Protein AF-0000000085068611 (afdb_homodimer)

pLDDT: mean 92.05, std 14.44, range [22.45, 98.94]

Structure (mmCIF, N/CA/C/O backbone):
data_AF-0000000085068611-model_v1
#
loop_
_entity.id
_entity.type
_entity.pdbx_description
1 polymer 'D-alanyl-D-alanine carboxypeptidase/D-alanyl-D-alanine-endopeptidase'
#
loop_
_atom_site.group_PDB
_atom_site.id
_atom_site.type_symbol
_atom_site.label_atom_id
_atom_site.label_alt_id
_atom_site.label_comp_id
_atom_site.label_asym_id
_atom_site.label_entity_id
_atom_site.label_seq_id
_atom_site.pdbx_PDB_ins_code
_atom_site.Cartn_x
_atom_site.Cartn_y
_atom_site.Cartn_z
_atom_site.occupancy
_atom_site.B_iso_or_equiv
_atom_site.auth_seq_id
_atom_site.auth_comp_id
_atom_site.auth_asym_id
_atom_site.auth_atom_id
_atom_site.pdbx_PDB_model_num
ATOM 1 N N . MET A 1 1 ? -68.125 20.609 41.25 1 24.78 1 MET A N 1
ATOM 2 C CA . MET A 1 1 ? -68.25 19.578 40.219 1 24.78 1 MET A CA 1
ATOM 3 C C . MET A 1 1 ? -67.375 19.875 39 1 24.78 1 MET A C 1
ATOM 5 O O . MET A 1 1 ? -67.25 19.031 38.125 1 24.78 1 MET A O 1
ATOM 9 N N . LEU A 1 2 ? -66.875 21.062 38.75 1 26.12 2 LEU A N 1
ATOM 10 C CA . LEU A 1 2 ? -66.5 21.594 37.438 1 26.12 2 LEU A CA 1
ATOM 11 C C . LEU A 1 2 ? -65.125 21.188 37.062 1 26.12 2 LEU A C 1
ATOM 13 O O . LEU A 1 2 ? -64.688 21.453 35.938 1 26.12 2 LEU A O 1
ATOM 17 N N . LYS A 1 3 ? -64.125 20.656 37.781 1 26.2 3 LYS A N 1
ATOM 18 C CA . LYS A 1 3 ? -62.719 20.969 37.531 1 26.2 3 LYS A CA 1
ATOM 19 C C . LYS A 1 3 ? -62.125 19.984 36.531 1 26.2 3 LYS A C 1
ATOM 21 O O . LYS A 1 3 ? -60.906 19.938 36.344 1 26.2 3 LYS A O 1
ATOM 26 N N . ARG A 1 4 ? -62.844 19.109 35.719 1 31.78 4 ARG A N 1
ATOM 27 C CA . ARG A 1 4 ? -62.156 17.922 35.25 1 31.78 4 ARG A CA 1
ATOM 28 C C . ARG A 1 4 ? -61.312 18.234 34.031 1 31.78 4 ARG A C 1
ATOM 30 O O . ARG A 1 4 ? -60.5 17.422 33.594 1 31.78 4 ARG A O 1
ATOM 37 N N . PHE A 1 5 ? -61.5 19.375 33.219 1 29.8 5 PHE A N 1
ATOM 38 C CA . PHE A 1 5 ? -61.375 19.094 31.797 1 29.8 5 PHE A CA 1
ATOM 39 C C . PHE A 1 5 ? -59.906 19.109 31.359 1 29.8 5 PHE A C 1
ATOM 41 O O . PHE A 1 5 ? -59.594 18.781 30.234 1 29.8 5 PHE A O 1
ATOM 48 N N . VAL A 1 6 ? -58.781 19.531 31.938 1 31.91 6 VAL A N 1
ATOM 49 C CA . VAL A 1 6 ? -57.812 20.141 31.031 1 31.91 6 VAL A CA 1
ATOM 50 C C . VAL A 1 6 ? -56.875 19.078 30.453 1 31.91 6 VAL A C 1
ATOM 52 O O . VAL A 1 6 ? -55.844 19.391 29.875 1 31.91 6 VAL A O 1
ATOM 55 N N . ALA A 1 7 ? -57.094 17.688 30.484 1 37.94 7 ALA A N 1
ATOM 56 C CA . ALA A 1 7 ? -55.906 16.859 30.312 1 37.94 7 ALA A CA 1
ATOM 57 C C . ALA A 1 7 ? -55.5 16.781 28.844 1 37.94 7 ALA A C 1
ATOM 59 O O . ALA A 1 7 ? -54.5 16.156 28.516 1 37.94 7 ALA A O 1
ATOM 60 N N . ALA A 1 8 ? -56.281 17.172 27.828 1 35.34 8 ALA A N 1
ATOM 61 C CA . ALA A 1 8 ? -56.094 16.328 26.656 1 35.34 8 ALA A CA 1
ATOM 62 C C . ALA A 1 8 ? -54.875 16.766 25.859 1 35.34 8 ALA A C 1
ATOM 64 O O . ALA A 1 8 ? -54.438 16.078 24.922 1 35.34 8 ALA A O 1
ATOM 65 N N . THR A 1 9 ? -54.312 18.016 25.797 1 36.31 9 THR A N 1
ATOM 66 C CA . THR A 1 9 ? -53.812 18.391 24.484 1 36.31 9 THR A CA 1
ATOM 67 C C . THR A 1 9 ? -52.375 17.891 24.281 1 36.31 9 THR A C 1
ATOM 69 O O . THR A 1 9 ? -51.75 18.234 23.281 1 36.31 9 THR A O 1
ATOM 72 N N . THR A 1 10 ? -51.719 17.125 25.125 1 39.97 10 THR A N 1
ATOM 73 C CA . THR A 1 10 ? -50.281 17.156 24.922 1 39.97 10 THR A CA 1
ATOM 74 C C . THR A 1 10 ? -49.875 16.172 23.844 1 39.97 10 THR A C 1
ATOM 76 O O . THR A 1 10 ? -48.688 15.898 23.672 1 39.97 10 THR A O 1
ATOM 79 N N . LEU A 1 11 ? -50.781 15.539 23.016 1 39.41 11 LEU A N 1
ATOM 80 C CA . LEU A 1 11 ? -50.281 14.383 22.281 1 39.41 11 LEU A CA 1
ATOM 81 C C . LEU A 1 11 ? -49.562 14.82 21.016 1 39.41 11 LEU A C 1
ATOM 83 O O . LEU A 1 11 ? -49.031 13.992 20.266 1 39.41 11 LEU A O 1
ATOM 87 N N . CYS A 1 12 ? -49.562 16.078 20.516 1 38.41 12 CYS A N 1
ATOM 88 C CA . CYS A 1 12 ? -49.281 16.281 19.094 1 38.41 12 CYS A CA 1
ATOM 89 C C . CYS A 1 12 ? -47.781 16.344 18.844 1 38.41 12 CYS A C 1
ATOM 91 O O . CYS A 1 12 ? -47.344 16.5 17.703 1 38.41 12 CYS A O 1
ATOM 93 N N . LEU A 1 13 ? -46.906 16.359 19.781 1 37 13 LEU A N 1
ATOM 94 C CA . LEU A 1 13 ? -45.562 16.828 19.406 1 37 13 LEU A CA 1
ATOM 95 C C . LEU A 1 13 ? -44.688 15.664 18.906 1 37 13 LEU A C 1
ATOM 97 O O . LEU A 1 13 ? -43.562 15.867 18.484 1 37 13 LEU A O 1
ATOM 101 N N . ILE A 1 14 ? -45.156 14.461 18.875 1 36.97 14 ILE A N 1
ATOM 102 C CA . ILE A 1 14 ? -44.188 13.391 18.641 1 36.97 14 ILE A CA 1
ATOM 103 C C . ILE A 1 14 ? -44.156 13.062 17.141 1 36.97 14 ILE A C 1
ATOM 105 O O . ILE A 1 14 ? -43.25 12.359 16.688 1 36.97 14 ILE A O 1
ATOM 109 N N . ALA A 1 15 ? -45 13.555 16.234 1 42.22 15 ALA A N 1
ATOM 110 C CA . ALA A 1 15 ? -45.125 12.977 14.898 1 42.22 15 ALA A CA 1
ATOM 111 C C . ALA A 1 15 ? -44.125 13.609 13.922 1 42.22 15 ALA A C 1
ATOM 113 O O . ALA A 1 15 ? -43.875 13.078 12.836 1 42.22 15 ALA A O 1
ATOM 114 N N . THR A 1 16 ? -43.562 14.688 14.227 1 40.62 16 THR A N 1
ATOM 115 C CA . THR A 1 16 ? -42.812 15.375 13.188 1 40.62 16 THR A CA 1
ATOM 116 C C . THR A 1 16 ? -41.406 14.789 13.055 1 40.62 16 THR A C 1
ATOM 118 O O . THR A 1 16 ? -40.781 14.891 12 1 40.62 16 THR A O 1
ATOM 121 N N . SER A 1 17 ? -40.812 14.352 14.125 1 42.22 17 SER A N 1
ATOM 122 C CA . SER A 1 17 ? -39.438 13.883 14.023 1 42.22 17 SER A CA 1
ATOM 123 C C . SER A 1 17 ? -39.344 12.641 13.141 1 42.22 17 SER A C 1
ATOM 125 O O . SER A 1 17 ? -38.312 12.398 12.516 1 42.22 17 SER A O 1
ATOM 127 N N . ALA A 1 18 ? -40.406 11.883 13.07 1 46.22 18 ALA A N 1
ATOM 128 C CA . ALA A 1 18 ? -40.438 10.617 12.336 1 46.22 18 ALA A CA 1
ATOM 129 C C . ALA A 1 18 ? -40.531 10.867 10.828 1 46.22 18 ALA A C 1
ATOM 131 O O . ALA A 1 18 ? -40.062 10.062 10.031 1 46.22 18 ALA A O 1
ATOM 132 N N . VAL A 1 19 ? -40.844 12.078 10.445 1 48.06 19 VAL A N 1
ATOM 133 C CA . VAL A 1 19 ? -41.156 12.359 9.047 1 48.06 19 VAL A CA 1
ATOM 134 C C . VAL A 1 19 ? -39.906 12.766 8.305 1 48.06 19 VAL A C 1
ATOM 136 O O . VAL A 1 19 ? -39.688 12.383 7.152 1 48.06 19 VAL A O 1
ATOM 139 N N . ALA A 1 20 ? -38.969 13.648 8.844 1 51.66 20 ALA A N 1
ATOM 140 C CA . ALA A 1 20 ? -37.75 14.062 8.172 1 51.66 20 ALA A CA 1
ATOM 141 C C . ALA A 1 20 ? -36.812 12.875 7.941 1 51.66 20 ALA A C 1
ATOM 143 O O . ALA A 1 20 ? -36.219 12.734 6.867 1 51.66 20 ALA A O 1
ATOM 144 N N . ASP A 1 21 ? -36.688 11.922 8.844 1 63.19 21 ASP A N 1
ATOM 145 C CA . ASP A 1 21 ? -35.906 10.695 8.766 1 63.19 21 ASP A CA 1
ATOM 146 C C . ASP A 1 21 ? -36.406 9.789 7.648 1 63.19 21 ASP A C 1
ATOM 148 O O . ASP A 1 21 ? -35.625 9.203 6.906 1 63.19 21 ASP A O 1
ATOM 152 N N . ASP A 1 22 ? -37.594 10.133 7.328 1 77.12 22 ASP A N 1
ATOM 153 C CA . ASP A 1 22 ? -38.188 9.234 6.34 1 77.12 22 ASP A CA 1
ATOM 154 C C . ASP A 1 22 ? -37.844 9.68 4.922 1 77.12 22 ASP A C 1
ATOM 156 O O . ASP A 1 22 ? -37.594 8.852 4.047 1 77.12 22 ASP A O 1
ATOM 160 N N . TYR A 1 23 ? -37.719 11.031 4.793 1 80.81 23 TYR A N 1
ATOM 161 C CA . TYR A 1 23 ? -37.406 11.531 3.459 1 80.81 23 TYR A CA 1
ATOM 162 C C . TYR A 1 23 ? -36 11.148 3.039 1 80.81 23 TYR A C 1
ATOM 164 O O . TYR A 1 23 ? -35.781 10.602 1.952 1 80.81 23 TYR A O 1
ATOM 172 N N . LEU A 1 24 ? -35.031 11.398 3.855 1 87 24 LEU A N 1
ATOM 173 C CA . LEU A 1 24 ? -33.625 11.109 3.52 1 87 24 LEU A CA 1
ATOM 174 C C . LEU A 1 24 ? -33.406 9.609 3.346 1 87 24 LEU A C 1
ATOM 176 O O . LEU A 1 24 ? -32.656 9.18 2.461 1 87 24 LEU A O 1
ATOM 180 N N . ALA A 1 25 ? -34.062 8.93 4.164 1 90.44 25 ALA A N 1
ATOM 181 C CA . ALA A 1 25 ? -33.938 7.48 4.055 1 90.44 25 ALA A CA 1
ATOM 182 C C . ALA A 1 25 ? -34.469 6.988 2.703 1 90.44 25 ALA A C 1
ATOM 184 O O . ALA A 1 25 ? -33.812 6.141 2.064 1 90.44 25 ALA A O 1
ATOM 185 N N . ASN A 1 26 ? -35.562 7.555 2.318 1 90.88 26 ASN A N 1
ATOM 186 C CA . ASN A 1 26 ? -36.156 7.18 1.029 1 90.88 26 ASN A CA 1
ATOM 187 C C . ASN A 1 26 ? -35.281 7.656 -0.129 1 90.88 26 ASN A C 1
ATOM 189 O O . ASN A 1 26 ? -35.094 6.945 -1.121 1 90.88 26 ASN A O 1
ATOM 193 N N . MET A 1 27 ? -34.812 8.766 0.012 1 90.94 27 MET A N 1
ATOM 194 C CA . MET A 1 27 ? -33.938 9.312 -1.01 1 90.94 27 MET A CA 1
ATOM 195 C C . MET A 1 27 ? -32.688 8.461 -1.148 1 90.94 27 MET A C 1
ATOM 197 O O . MET A 1 27 ? -32.25 8.141 -2.264 1 90.94 27 MET A O 1
ATOM 201 N N . VAL A 1 28 ? -32.062 8.094 -0.063 1 94.25 28 VAL A N 1
ATOM 202 C CA . VAL A 1 28 ? -30.844 7.285 -0.076 1 94.25 28 VAL A CA 1
ATOM 203 C C . VAL A 1 28 ? -31.141 5.934 -0.728 1 94.25 28 VAL A C 1
ATOM 205 O O . VAL A 1 28 ? -30.344 5.453 -1.547 1 94.25 28 VAL A O 1
ATOM 208 N N . LYS A 1 29 ? -32.188 5.375 -0.418 1 91.81 29 LYS A N 1
ATOM 209 C CA . LYS A 1 29 ? -32.594 4.102 -1.025 1 91.81 29 LYS A CA 1
ATOM 210 C C . LYS A 1 29 ? -32.656 4.215 -2.545 1 91.81 29 LYS A C 1
ATOM 212 O O . LYS A 1 29 ? -32.281 3.277 -3.262 1 91.81 29 LYS A O 1
ATOM 217 N N . ALA A 1 30 ? -33.062 5.359 -3.01 1 92.44 30 ALA A N 1
ATOM 218 C CA . ALA A 1 30 ? -33.25 5.574 -4.441 1 92.44 30 ALA A CA 1
ATOM 219 C C . ALA A 1 30 ? -31.938 5.809 -5.152 1 92.44 30 ALA A C 1
ATOM 221 O O . ALA A 1 30 ? -31.781 5.441 -6.32 1 92.44 30 ALA A O 1
ATOM 222 N N . ILE A 1 31 ? -31 6.348 -4.461 1 94.06 31 ILE A N 1
ATOM 223 C CA . ILE A 1 31 ? -29.844 6.832 -5.203 1 94.06 31 ILE A CA 1
ATOM 224 C C . ILE A 1 31 ? -28.594 6.035 -4.801 1 94.06 31 ILE A C 1
ATOM 226 O O . ILE A 1 31 ? -27.547 6.129 -5.449 1 94.06 31 ILE A O 1
ATOM 230 N N . GLU A 1 32 ? -28.641 5.305 -3.717 1 94.06 32 GLU A N 1
ATOM 231 C CA . GLU A 1 32 ? -27.469 4.586 -3.232 1 94.06 32 GLU A CA 1
ATOM 232 C C . GLU A 1 32 ? -26.891 3.666 -4.312 1 94.06 32 GLU A C 1
ATOM 234 O O . GLU A 1 32 ? -27.641 2.947 -4.98 1 94.06 32 GLU A O 1
ATOM 239 N N . PRO A 1 33 ? -25.578 3.697 -4.473 1 95 33 PRO A N 1
ATOM 240 C CA . PRO A 1 33 ? -24.984 2.814 -5.48 1 95 33 PRO A CA 1
ATOM 241 C C . PRO A 1 33 ? -25.188 1.335 -5.164 1 95 33 PRO A C 1
ATOM 243 O O . PRO A 1 33 ? -25.188 0.945 -3.992 1 95 33 PRO A O 1
ATOM 246 N N . LYS A 1 34 ? -25.234 0.551 -6.223 1 93.69 34 LYS A N 1
ATOM 247 C CA . LYS A 1 34 ? -25.469 -0.883 -6.09 1 93.69 34 LYS A CA 1
ATOM 248 C C . LYS A 1 34 ? -24.219 -1.607 -5.602 1 93.69 34 LYS A C 1
ATOM 250 O O . LYS A 1 34 ? -24.312 -2.609 -4.891 1 93.69 34 LYS A O 1
ATOM 255 N N . THR A 1 35 ? -23.062 -1.064 -5.941 1 97.06 35 THR A N 1
ATOM 256 C CA . THR A 1 35 ? -21.859 -1.874 -5.77 1 97.06 35 THR A CA 1
ATOM 257 C C . THR A 1 35 ? -20.969 -1.293 -4.68 1 97.06 35 THR A C 1
ATOM 259 O O . THR A 1 35 ? -20.078 -1.979 -4.164 1 97.06 35 THR A O 1
ATOM 262 N N . SER A 1 36 ? -21.094 -0.078 -4.297 1 96.94 36 SER A N 1
ATOM 263 C CA . SER A 1 36 ? -20.234 0.516 -3.285 1 96.94 36 SER A CA 1
ATOM 264 C C . SER A 1 36 ? -20.859 0.439 -1.901 1 96.94 36 SER A C 1
ATOM 266 O O . SER A 1 36 ? -22.078 0.26 -1.778 1 96.94 36 SER A O 1
ATOM 268 N N . GLN A 1 37 ? -20.031 0.554 -0.878 1 97.38 37 GLN A N 1
ATOM 269 C CA . GLN A 1 37 ? -20.469 0.719 0.504 1 97.38 37 GLN A CA 1
ATOM 270 C C . GLN A 1 37 ? -20.562 2.195 0.881 1 97.38 37 GLN A C 1
ATOM 272 O O . GLN A 1 37 ? -19.656 2.977 0.56 1 97.38 37 GLN A O 1
ATOM 277 N N . THR A 1 38 ? -21.656 2.557 1.584 1 97.94 38 THR A N 1
ATOM 278 C CA . THR A 1 38 ? -21.812 3.971 1.904 1 97.94 38 THR A CA 1
ATOM 279 C C . THR A 1 38 ? -22.172 4.156 3.377 1 97.94 38 THR A C 1
ATOM 281 O O . THR A 1 38 ? -22.75 3.26 3.998 1 97.94 38 THR A O 1
ATOM 284 N N . ALA A 1 39 ? -21.781 5.23 3.979 1 98.44 39 ALA A N 1
ATOM 285 C CA . ALA A 1 39 ? -22.188 5.727 5.289 1 98.44 39 ALA A CA 1
ATOM 286 C C . ALA A 1 39 ? -22.469 7.227 5.25 1 98.44 39 ALA A C 1
ATOM 288 O O . ALA A 1 39 ? -21.781 7.969 4.543 1 98.44 39 ALA A O 1
ATOM 289 N N . ILE A 1 40 ? -23.531 7.645 5.98 1 98.31 40 ILE A N 1
ATOM 290 C CA . ILE A 1 40 ? -23.938 9.047 5.953 1 98.31 40 ILE A CA 1
ATOM 291 C C . ILE A 1 40 ? -24.297 9.5 7.363 1 98.31 40 ILE A C 1
ATOM 293 O O . ILE A 1 40 ? -24.984 8.781 8.102 1 98.31 40 ILE A O 1
ATOM 297 N N . VAL A 1 41 ? -23.844 10.625 7.746 1 97.75 41 VAL A N 1
ATOM 298 C CA . VAL A 1 41 ? -24.359 11.344 8.906 1 97.75 41 VAL A CA 1
ATOM 299 C C . VAL A 1 41 ? -24.641 12.797 8.523 1 97.75 41 VAL A C 1
ATOM 301 O O . VAL A 1 41 ? -23.828 13.445 7.859 1 97.75 41 VAL A O 1
ATOM 304 N N . VAL A 1 42 ? -25.766 13.312 8.812 1 96 42 VAL A N 1
ATOM 305 C CA . VAL A 1 42 ? -26.141 14.719 8.695 1 96 42 VAL A CA 1
ATOM 306 C C . VAL A 1 42 ? -26.594 15.242 10.055 1 96 42 VAL A C 1
ATOM 308 O O . VAL A 1 42 ? -27.453 14.648 10.703 1 96 42 VAL A O 1
ATOM 311 N N . SER A 1 43 ? -25.969 16.281 10.445 1 94 43 SER A N 1
ATOM 312 C CA . SER A 1 43 ? -26.281 16.875 11.742 1 94 43 SER A CA 1
ATOM 313 C C . SER A 1 43 ? -26.641 18.359 11.602 1 94 43 SER A C 1
ATOM 315 O O . SER A 1 43 ? -25.812 19.156 11.148 1 94 43 SER A O 1
ATOM 317 N N . PRO A 1 44 ? -27.812 18.75 12.062 1 91.75 44 PRO A N 1
ATOM 318 C CA . PRO A 1 44 ? -28.141 20.172 12.062 1 91.75 44 PRO A CA 1
ATOM 319 C C . PRO A 1 44 ? -27.281 20.969 13.031 1 91.75 44 PRO A C 1
ATOM 321 O O . PRO A 1 44 ? -26.906 20.469 14.094 1 91.75 44 PRO A O 1
ATOM 324 N N . LEU A 1 45 ? -26.922 22.156 12.688 1 89.38 45 LEU A N 1
ATOM 325 C CA . LEU A 1 45 ? -26.078 23 13.523 1 89.38 45 LEU A CA 1
ATOM 326 C C . LEU A 1 45 ? -26.906 24.016 14.289 1 89.38 45 LEU A C 1
ATOM 328 O O . LEU A 1 45 ? -26.469 24.531 15.328 1 89.38 45 LEU A O 1
ATOM 332 N N . ASN A 1 46 ? -27.969 24.625 13.664 1 73.12 46 ASN A N 1
ATOM 333 C CA . ASN A 1 46 ? -28.719 25.703 14.297 1 73.12 46 ASN A CA 1
ATOM 334 C C . ASN A 1 46 ? -29.844 25.172 15.18 1 73.12 46 ASN A C 1
ATOM 336 O O . ASN A 1 46 ? -30.453 24.156 14.867 1 73.12 46 ASN A O 1
ATOM 340 N N . LEU A 1 47 ? -29.703 25.5 16.531 1 57.81 47 LEU A N 1
ATOM 341 C CA . LEU A 1 47 ? -30.797 25.312 17.469 1 57.81 47 LEU A CA 1
ATOM 342 C C . LEU A 1 47 ? -32.031 26.109 17.078 1 57.81 47 LEU A C 1
ATOM 344 O O . LEU A 1 47 ? -31.906 27.203 16.516 1 57.81 47 LEU A O 1
ATOM 348 N N . ASN A 1 48 ? -33.188 25.5 16.844 1 52.22 48 ASN A N 1
ATOM 349 C CA . ASN A 1 48 ? -34.375 26.297 16.625 1 52.22 48 ASN A CA 1
ATOM 350 C C . ASN A 1 48 ? -34.5 27.391 17.688 1 52.22 48 ASN A C 1
ATOM 352 O O . ASN A 1 48 ? -33.688 27.484 18.609 1 52.22 48 ASN A O 1
ATOM 356 N N . ASP A 1 49 ? -35.406 28.359 17.422 1 49.06 49 ASP A N 1
ATOM 357 C CA . ASP A 1 49 ? -35.688 29.5 18.266 1 49.06 49 ASP A CA 1
ATOM 358 C C . ASP A 1 49 ? -35.812 29.094 19.734 1 49.06 49 ASP A C 1
ATOM 360 O O . ASP A 1 49 ? -35.656 29.922 20.625 1 49.06 49 ASP A O 1
ATOM 364 N N . GLU A 1 50 ? -36.188 27.844 19.953 1 48.81 50 GLU A N 1
ATOM 365 C CA . GLU A 1 50 ? -36.469 27.406 21.312 1 48.81 50 GLU A CA 1
ATOM 366 C C . GLU A 1 50 ? -35.25 26.688 21.906 1 48.81 50 GLU A C 1
ATOM 368 O O . GLU A 1 50 ? -35.344 26.094 22.984 1 48.81 50 GLU A O 1
ATOM 373 N N . GLY A 1 51 ? -34.156 26.75 21.25 1 48.59 51 GLY A N 1
ATOM 374 C CA . GLY A 1 51 ? -32.906 26.234 21.781 1 48.59 51 GLY A CA 1
ATOM 375 C C . GLY A 1 51 ? -32.719 24.75 21.5 1 48.59 51 GLY A C 1
ATOM 376 O O . GLY A 1 51 ? -31.875 24.094 22.125 1 48.59 51 GLY A O 1
ATOM 377 N N . HIS A 1 52 ? -33.719 24.109 20.766 1 47.84 52 HIS A N 1
ATOM 378 C CA . HIS A 1 52 ? -33.688 22.672 20.531 1 47.84 52 HIS A CA 1
ATOM 379 C C . HIS A 1 52 ? -33.156 22.359 19.141 1 47.84 52 HIS A C 1
ATOM 381 O O . HIS A 1 52 ? -33.281 23.172 18.219 1 47.84 52 HIS A O 1
ATOM 387 N N . VAL A 1 53 ? -32.344 21.406 19.094 1 51.56 53 VAL A N 1
ATOM 388 C CA . VAL A 1 53 ? -31.922 20.891 17.797 1 51.56 53 VAL A CA 1
ATOM 389 C C . VAL A 1 53 ? -33.125 20.531 16.953 1 51.56 53 VAL A C 1
ATOM 391 O O . VAL A 1 53 ? -33.969 19.734 17.375 1 51.56 53 VAL A O 1
ATOM 394 N N . SER A 1 54 ? -33.625 21.297 15.898 1 52.09 54 SER A N 1
ATOM 395 C CA . SER A 1 54 ? -34.844 21.234 15.125 1 52.09 54 SER A CA 1
ATOM 396 C C . SER A 1 54 ? -35.062 19.844 14.508 1 52.09 54 SER A C 1
ATOM 398 O O . SER A 1 54 ? -36.188 19.375 14.398 1 52.09 54 SER A O 1
ATOM 400 N N . SER A 1 55 ? -34.062 19.281 13.836 1 58.09 55 SER A N 1
ATOM 401 C CA . SER A 1 55 ? -34.281 17.984 13.195 1 58.09 55 SER A CA 1
ATOM 402 C C . SER A 1 55 ? -33.219 16.984 13.609 1 58.09 55 SER A C 1
ATOM 404 O O . SER A 1 55 ? -32.062 17.344 13.836 1 58.09 55 SER A O 1
ATOM 406 N N . PRO A 1 56 ? -33.75 15.789 13.984 1 63.66 56 PRO A N 1
ATOM 407 C CA . PRO A 1 56 ? -32.781 14.75 14.383 1 63.66 56 PRO A CA 1
ATOM 408 C C . PRO A 1 56 ? -31.734 14.477 13.32 1 63.66 56 PRO A C 1
ATOM 410 O O . PRO A 1 56 ? -31.984 14.672 12.125 1 63.66 56 PRO A O 1
ATOM 413 N N . ALA A 1 57 ? -30.578 14.289 13.695 1 84.25 57 ALA A N 1
ATOM 414 C CA . ALA A 1 57 ? -29.5 13.859 12.828 1 84.25 57 ALA A CA 1
ATOM 415 C C . ALA A 1 57 ? -29.875 12.609 12.047 1 84.25 57 ALA A C 1
ATOM 417 O O . ALA A 1 57 ? -30.594 11.742 12.562 1 84.25 57 ALA A O 1
ATOM 418 N N . TYR A 1 58 ? -29.688 12.75 10.719 1 92.5 58 TYR A N 1
ATOM 419 C CA . TYR A 1 58 ? -29.797 11.539 9.906 1 92.5 58 TYR A CA 1
ATOM 420 C C . TYR A 1 58 ? -28.531 10.703 9.984 1 92.5 58 TYR A C 1
ATOM 422 O O . TYR A 1 58 ? -27.422 11.227 9.891 1 92.5 58 TYR A O 1
ATOM 430 N N . ARG A 1 59 ? -28.719 9.344 10.266 1 95.94 59 ARG A N 1
ATOM 431 C CA . ARG A 1 59 ? -27.594 8.43 10.367 1 95.94 59 ARG A CA 1
ATOM 432 C C . ARG A 1 59 ? -27.844 7.148 9.586 1 95.94 59 ARG A C 1
ATOM 434 O O . ARG A 1 59 ? -28.891 6.504 9.766 1 95.94 59 ARG A O 1
ATOM 441 N N . LYS A 1 60 ? -27 6.832 8.719 1 96.44 60 LYS A N 1
ATOM 442 C CA . LYS A 1 60 ? -26.938 5.551 8.023 1 96.44 60 LYS A CA 1
ATOM 443 C C . LYS A 1 60 ? -25.562 4.918 8.141 1 96.44 60 LYS A C 1
ATOM 445 O O . LYS A 1 60 ? -24.578 5.484 7.668 1 96.44 60 LYS A O 1
ATOM 450 N N . ASP A 1 61 ? -25.484 3.703 8.727 1 97.06 61 ASP A N 1
ATOM 451 C CA . ASP A 1 61 ? -24.234 2.957 8.875 1 97.06 61 ASP A CA 1
ATOM 452 C C . ASP A 1 61 ? -23.156 3.822 9.508 1 97.06 61 ASP A C 1
ATOM 454 O O . ASP A 1 61 ? -21.984 3.73 9.133 1 97.06 61 ASP A O 1
ATOM 458 N N . ALA A 1 62 ? -23.562 4.645 10.461 1 97.81 62 ALA A N 1
ATOM 459 C CA . ALA A 1 62 ? -22.734 5.742 10.969 1 97.81 62 ALA A CA 1
ATOM 460 C C . ALA A 1 62 ? -21.562 5.215 11.789 1 97.81 62 ALA A C 1
ATOM 462 O O . ALA A 1 62 ? -20.547 5.906 11.953 1 97.81 62 ALA A O 1
ATOM 463 N N . GLN A 1 63 ? -21.656 4.004 12.305 1 97.94 63 GLN A N 1
ATOM 464 C CA . GLN A 1 63 ? -20.609 3.467 13.164 1 97.94 63 GLN A CA 1
ATOM 465 C C . GLN A 1 63 ? -19.656 2.578 12.375 1 97.94 63 GLN A C 1
ATOM 467 O O . GLN A 1 63 ? -18.594 2.182 12.891 1 97.94 63 GLN A O 1
ATOM 472 N N . ARG A 1 64 ? -20.031 2.242 11.125 1 98.31 64 ARG A N 1
ATOM 473 C CA . ARG A 1 64 ? -19.188 1.376 10.312 1 98.31 64 ARG A CA 1
ATOM 474 C C . ARG A 1 64 ? -17.875 2.076 9.938 1 98.31 64 ARG A C 1
ATOM 476 O O . ARG A 1 64 ? -17.875 3.273 9.641 1 98.31 64 ARG A O 1
ATOM 483 N N . LEU A 1 65 ? -16.844 1.325 10 1 98.75 65 LEU A N 1
ATOM 484 C CA . LEU A 1 65 ? -15.516 1.883 9.75 1 98.75 65 LEU A CA 1
ATOM 485 C C . LEU A 1 65 ? -15.172 1.819 8.266 1 98.75 65 LEU A C 1
ATOM 487 O O . LEU A 1 65 ? -15.344 0.779 7.625 1 98.75 65 LEU A O 1
ATOM 491 N N . PHE A 1 66 ? -14.719 2.951 7.738 1 98.69 66 PHE A N 1
ATOM 492 C CA . PHE A 1 66 ? -14.32 3.129 6.348 1 98.69 66 PHE A CA 1
ATOM 493 C C . PHE A 1 66 ? -12.883 3.629 6.262 1 98.69 66 PHE A C 1
ATOM 495 O O . PHE A 1 66 ? -12.352 4.184 7.227 1 98.69 66 PHE A O 1
ATOM 502 N N . VAL A 1 67 ? -12.234 3.342 5.145 1 98.69 67 VAL A N 1
ATOM 503 C CA . VAL A 1 67 ? -11 4.051 4.812 1 98.69 67 VAL A CA 1
ATOM 504 C C . VAL A 1 67 ? -11.312 5.516 4.516 1 98.69 67 VAL A C 1
ATOM 506 O O . VAL A 1 67 ? -12.016 5.82 3.549 1 98.69 67 VAL A O 1
ATOM 509 N N . PRO A 1 68 ? -10.812 6.367 5.234 1 98.81 68 PRO A N 1
ATOM 510 C CA . PRO A 1 68 ? -11.266 7.758 5.137 1 98.81 68 PRO A CA 1
ATOM 511 C C . PRO A 1 68 ? -10.57 8.523 4.012 1 98.81 68 PRO A C 1
ATOM 513 O O . PRO A 1 68 ? -11.109 9.516 3.508 1 98.81 68 PRO A O 1
ATOM 516 N N . ALA A 1 69 ? -9.391 8.031 3.613 1 98.75 69 ALA A N 1
ATOM 517 C CA . ALA A 1 69 ? -8.531 8.82 2.742 1 98.75 69 ALA A CA 1
ATOM 518 C C . ALA A 1 69 ? -8.258 10.203 3.344 1 98.75 69 ALA A C 1
ATOM 520 O O . ALA A 1 69 ? -8.016 10.32 4.547 1 98.75 69 ALA A O 1
ATOM 521 N N . SER A 1 70 ? -8.289 11.289 2.57 1 98.88 70 SER A N 1
ATOM 522 C CA . SER A 1 70 ? -7.805 12.602 2.977 1 98.88 70 SER A CA 1
ATOM 523 C C . SER A 1 70 ? -8.781 13.281 3.932 1 98.88 70 SER A C 1
ATOM 525 O O . SER A 1 70 ? -8.484 14.344 4.48 1 98.88 70 SER A O 1
ATOM 527 N N . THR A 1 71 ? -9.93 12.742 4.184 1 98.94 71 THR A N 1
ATOM 528 C CA . THR A 1 71 ? -10.734 13.32 5.254 1 98.94 71 THR A CA 1
ATOM 529 C C . THR A 1 71 ? -10.023 13.188 6.598 1 98.94 71 THR A C 1
ATOM 531 O O . THR A 1 71 ? -10.367 13.875 7.559 1 98.94 71 THR A O 1
ATOM 534 N N . MET A 1 72 ? -9.055 12.352 6.637 1 98.88 72 MET A N 1
ATOM 535 C CA . MET A 1 72 ? -8.172 12.203 7.793 1 98.88 72 MET A CA 1
ATOM 536 C C . MET A 1 72 ? -7.57 13.547 8.188 1 98.88 72 MET A C 1
ATOM 538 O O . MET A 1 72 ? -7.344 13.812 9.367 1 98.88 72 MET A O 1
ATOM 542 N N . LYS A 1 73 ? -7.387 14.406 7.258 1 98.94 73 LYS A N 1
ATOM 543 C CA . LYS A 1 73 ? -6.695 15.672 7.492 1 98.94 73 LYS A CA 1
ATOM 544 C C . LYS A 1 73 ? -7.512 16.594 8.398 1 98.94 73 LYS A C 1
ATOM 546 O O . LYS A 1 73 ? -6.977 17.531 8.977 1 98.94 73 LYS A O 1
ATOM 551 N N . LEU A 1 74 ? -8.828 16.328 8.531 1 98.94 74 LEU A N 1
ATOM 552 C CA . LEU A 1 74 ? -9.633 17.062 9.5 1 98.94 74 LEU A CA 1
ATOM 553 C C . LEU A 1 74 ? -9.172 16.766 10.922 1 98.94 74 LEU A C 1
ATOM 555 O O . LEU A 1 74 ? -9.055 17.688 11.742 1 98.94 74 LEU A O 1
ATOM 559 N N . LEU A 1 75 ? -8.891 15.484 11.203 1 98.94 75 LEU A N 1
ATOM 560 C CA . LEU A 1 75 ? -8.367 15.117 12.508 1 98.94 75 LEU A CA 1
ATOM 561 C C . LEU A 1 75 ? -7.02 15.781 12.766 1 98.94 75 LEU A C 1
ATOM 563 O O . LEU A 1 75 ? -6.785 16.328 13.844 1 98.94 75 LEU A O 1
ATOM 567 N N . THR A 1 76 ? -6.164 15.758 11.781 1 98.94 76 THR A N 1
ATOM 568 C CA . THR A 1 76 ? -4.828 16.328 11.906 1 98.94 76 THR A CA 1
ATOM 569 C C . THR A 1 76 ? -4.902 17.828 12.18 1 98.94 76 THR A C 1
ATOM 571 O O . THR A 1 76 ? -4.199 18.344 13.055 1 98.94 76 THR A O 1
ATOM 574 N N . ALA A 1 77 ? -5.785 18.484 11.445 1 98.94 77 ALA A N 1
ATOM 575 C CA . ALA A 1 77 ? -5.934 19.938 11.617 1 98.94 77 ALA A CA 1
ATOM 576 C C . ALA A 1 77 ? -6.395 20.266 13.031 1 98.94 77 ALA A C 1
ATOM 578 O O . ALA A 1 77 ? -5.828 21.156 13.68 1 98.94 77 ALA A O 1
ATOM 579 N N . VAL A 1 78 ? -7.387 19.562 13.523 1 98.94 78 VAL A N 1
ATOM 580 C CA . VAL A 1 78 ? -7.941 19.828 14.844 1 98.94 78 VAL A CA 1
ATOM 581 C C . VAL A 1 78 ? -6.902 19.5 15.914 1 98.94 78 VAL A C 1
ATOM 583 O O . VAL A 1 78 ? -6.652 20.312 16.812 1 98.94 78 VAL A O 1
ATOM 586 N N . ALA A 1 79 ? -6.238 18.375 15.797 1 98.94 79 ALA A N 1
ATOM 587 C CA . ALA A 1 79 ? -5.262 17.953 16.797 1 98.94 79 ALA A CA 1
ATOM 588 C C . ALA A 1 79 ? -4.07 18.906 16.828 1 98.94 79 ALA A C 1
ATOM 590 O O . ALA A 1 79 ? -3.639 19.328 17.906 1 98.94 79 ALA A O 1
ATOM 591 N N . ALA A 1 80 ? -3.551 19.25 15.68 1 98.94 80 ALA A N 1
ATOM 592 C CA . ALA A 1 80 ? -2.387 20.141 15.602 1 98.94 80 ALA A CA 1
ATOM 593 C C . ALA A 1 80 ? -2.709 21.516 16.172 1 98.94 80 ALA A C 1
ATOM 595 O O . ALA A 1 80 ? -1.933 22.078 16.953 1 98.94 80 ALA A O 1
ATOM 596 N N . THR A 1 81 ? -3.869 22.047 15.773 1 98.94 81 THR A N 1
ATOM 597 C CA . THR A 1 81 ? -4.25 23.375 16.25 1 98.94 81 THR A CA 1
ATOM 598 C C . THR A 1 81 ? -4.477 23.359 17.75 1 98.94 81 THR A C 1
ATOM 600 O O . THR A 1 81 ? -4.059 24.297 18.453 1 98.94 81 THR A O 1
ATOM 603 N N . THR A 1 82 ? -5.105 22.344 18.234 1 98.81 82 THR A N 1
ATOM 604 C CA . THR A 1 82 ? -5.414 22.234 19.656 1 98.81 82 THR A CA 1
ATOM 605 C C . THR A 1 82 ? -4.137 22.141 20.484 1 98.81 82 THR A C 1
ATOM 607 O O . THR A 1 82 ? -4.008 22.797 21.516 1 98.81 82 THR A O 1
ATOM 610 N N . ALA A 1 83 ? -3.182 21.406 20.031 1 98.81 83 ALA A N 1
ATOM 611 C CA . ALA A 1 83 ? -1.999 21.094 20.828 1 98.81 83 ALA A CA 1
ATOM 612 C C . ALA A 1 83 ? -0.914 22.156 20.625 1 98.81 83 ALA A C 1
ATOM 614 O O . ALA A 1 83 ? -0.32 22.625 21.594 1 98.81 83 ALA A O 1
ATOM 615 N N . LEU A 1 84 ? -0.671 22.531 19.391 1 98.81 84 LEU A N 1
ATOM 616 C CA . LEU A 1 84 ? 0.479 23.375 19.078 1 98.81 84 LEU A CA 1
ATOM 617 C C . LEU A 1 84 ? 0.085 24.844 19.047 1 98.81 84 LEU A C 1
ATOM 619 O O . LEU A 1 84 ? 0.917 25.719 19.281 1 98.81 84 LEU A O 1
ATOM 623 N N . GLY A 1 85 ? -1.19 25.141 18.688 1 98.69 85 GLY A N 1
ATOM 624 C CA . GLY A 1 85 ? -1.658 26.516 18.531 1 98.69 85 GLY A CA 1
ATOM 625 C C . GLY A 1 85 ? -1.504 27.047 17.125 1 98.69 85 GLY A C 1
ATOM 626 O O . GLY A 1 85 ? -0.611 26.625 16.391 1 98.69 85 GLY A O 1
ATOM 627 N N . LYS A 1 86 ? -2.303 28.016 16.766 1 98.19 86 LYS A N 1
ATOM 628 C CA . LYS A 1 86 ? -2.387 28.531 15.406 1 98.19 86 LYS A CA 1
ATOM 629 C C . LYS A 1 86 ? -1.113 29.281 15.023 1 98.19 86 LYS A C 1
ATOM 631 O O . LYS A 1 86 ? -0.831 29.469 13.836 1 98.19 86 LYS A O 1
ATOM 636 N N . ASP A 1 87 ? -0.285 29.672 16.016 1 98.56 87 ASP A N 1
ATOM 637 C CA . ASP A 1 87 ? 0.897 30.484 15.75 1 98.56 87 ASP A CA 1
ATOM 638 C C . ASP A 1 87 ? 2.162 29.625 15.734 1 98.56 87 ASP A C 1
ATOM 640 O O . ASP A 1 87 ? 3.262 30.141 15.523 1 98.56 87 ASP A O 1
ATOM 644 N N . PHE A 1 88 ? 1.993 28.359 15.93 1 98.69 88 PHE A N 1
ATOM 645 C CA . PHE A 1 88 ? 3.135 27.453 15.891 1 98.69 88 PHE A CA 1
ATOM 646 C C . PHE A 1 88 ? 3.896 27.594 14.578 1 98.69 88 PHE A C 1
ATOM 648 O O . PHE A 1 88 ? 3.289 27.766 13.516 1 98.69 88 PHE A O 1
ATOM 655 N N . ARG A 1 89 ? 5.238 27.469 14.617 1 98.81 89 ARG A N 1
ATOM 656 C CA . ARG A 1 89 ? 6.121 27.484 13.453 1 98.81 89 ARG A CA 1
ATOM 657 C C . ARG A 1 89 ? 7.219 26.438 13.586 1 98.81 89 ARG A C 1
ATOM 659 O O . ARG A 1 89 ? 7.742 26.203 14.68 1 98.81 89 ARG A O 1
ATOM 666 N N . PHE A 1 90 ? 7.539 25.781 12.516 1 98.5 90 PHE A N 1
ATOM 667 C CA . PHE A 1 90 ? 8.773 25 12.445 1 98.5 90 PHE A CA 1
ATOM 668 C C . PHE A 1 90 ? 9.984 25.922 12.406 1 98.5 90 PHE A C 1
ATOM 670 O O . PHE A 1 90 ? 9.914 27.031 11.867 1 98.5 90 PHE A O 1
ATOM 677 N N . LYS A 1 91 ? 11.094 25.438 12.938 1 97.88 91 LYS A N 1
ATOM 678 C CA . LYS A 1 91 ? 12.305 26.25 12.977 1 97.88 91 LYS A CA 1
ATOM 679 C C . LYS A 1 91 ? 13.5 25.484 12.414 1 97.88 91 LYS A C 1
ATOM 681 O O . LYS A 1 91 ? 13.781 24.359 12.852 1 97.88 91 LYS A O 1
ATOM 686 N N . THR A 1 92 ? 14.125 25.969 11.445 1 97.81 92 THR A N 1
ATOM 687 C CA . THR A 1 92 ? 15.43 25.516 10.969 1 97.81 92 THR A CA 1
ATOM 688 C C . THR A 1 92 ? 16.547 26.438 11.477 1 97.81 92 THR A C 1
ATOM 690 O O . THR A 1 92 ? 16.516 27.641 11.234 1 97.81 92 THR A O 1
ATOM 693 N N . GLN A 1 93 ? 17.562 25.828 12.133 1 97.25 93 GLN A N 1
ATOM 694 C CA . GLN A 1 93 ? 18.531 26.641 12.867 1 97.25 93 GLN A CA 1
ATOM 695 C C . GLN A 1 93 ? 19.953 26.25 12.539 1 97.25 93 GLN A C 1
ATOM 697 O O . GLN A 1 93 ? 20.234 25.078 12.258 1 97.25 93 GLN A O 1
ATOM 702 N N . ILE A 1 94 ? 20.844 27.203 12.57 1 97.69 94 ILE A N 1
ATOM 703 C CA . ILE A 1 94 ? 22.281 26.984 12.438 1 97.69 94 ILE A CA 1
ATOM 704 C C . ILE A 1 94 ? 22.984 27.391 13.727 1 97.69 94 ILE A C 1
ATOM 706 O O . ILE A 1 94 ? 22.797 28.516 14.203 1 97.69 94 ILE A O 1
ATOM 710 N N . ASP A 1 95 ? 23.75 26.438 14.195 1 96.62 95 ASP A N 1
ATOM 711 C CA . ASP A 1 95 ? 24.484 26.656 15.43 1 96.62 95 ASP A CA 1
ATOM 712 C C . ASP A 1 95 ? 25.969 26.359 15.242 1 96.62 95 ASP A C 1
ATOM 714 O O . ASP A 1 95 ? 26.359 25.734 14.25 1 96.62 95 ASP A O 1
ATOM 718 N N . SER A 1 96 ? 26.766 26.891 16.203 1 97.31 96 SER A N 1
ATOM 719 C CA . SER A 1 96 ? 28.188 26.594 16.297 1 97.31 96 SER A CA 1
ATOM 720 C C . SER A 1 96 ? 28.656 26.672 17.75 1 97.31 96 SER A C 1
ATOM 722 O O . SER A 1 96 ? 27.953 27.188 18.609 1 97.31 96 SER A O 1
ATOM 724 N N . PHE A 1 97 ? 29.844 26.062 18 1 96.81 97 PHE A N 1
ATOM 725 C CA . PHE A 1 97 ? 30.422 26.141 19.328 1 96.81 97 PHE A CA 1
ATOM 726 C C . PHE A 1 97 ? 31.016 27.516 19.594 1 96.81 97 PHE A C 1
ATOM 728 O O . PHE A 1 97 ? 31.141 27.938 20.75 1 96.81 97 PHE A O 1
ATOM 735 N N . VAL A 1 98 ? 31.438 28.203 18.5 1 96 98 VAL A N 1
ATOM 736 C CA . VAL A 1 98 ? 32.094 29.516 18.625 1 96 98 VAL A CA 1
ATOM 737 C C . VAL A 1 98 ? 31.406 30.516 17.688 1 96 98 VAL A C 1
ATOM 739 O O . VAL A 1 98 ? 30.703 30.125 16.75 1 96 98 VAL A O 1
ATOM 742 N N . GLY A 1 99 ? 31.594 31.75 17.922 1 95.56 99 GLY A N 1
ATOM 743 C CA . GLY A 1 99 ? 31.047 32.812 17.078 1 95.56 99 GLY A CA 1
ATOM 744 C C . GLY A 1 99 ? 31.875 33.094 15.852 1 95.56 99 GLY A C 1
ATOM 745 O O . GLY A 1 99 ? 32.906 32.438 15.648 1 95.56 99 GLY A O 1
ATOM 746 N N . ILE A 1 100 ? 31.344 33.906 15.008 1 96.5 100 ILE A N 1
ATOM 747 C CA . ILE A 1 100 ? 32.062 34.344 13.82 1 96.5 100 ILE A CA 1
ATOM 748 C C . ILE A 1 100 ? 33.094 35.406 14.219 1 96.5 100 ILE A C 1
ATOM 750 O O . ILE A 1 100 ? 32.781 36.438 14.812 1 96.5 100 ILE A O 1
ATOM 754 N N . LYS A 1 101 ? 34.375 35.094 13.898 1 96.56 101 LYS A N 1
ATOM 755 C CA . LYS A 1 101 ? 35.469 36.031 14.125 1 96.56 101 LYS A CA 1
ATOM 756 C C . LYS A 1 101 ? 36.406 36.094 12.914 1 96.56 101 LYS A C 1
ATOM 758 O O . LYS A 1 101 ? 36.781 35.031 12.359 1 96.56 101 LYS A O 1
ATOM 763 N N . ASN A 1 102 ? 36.719 37.312 12.57 1 96.62 102 ASN A N 1
ATOM 764 C CA . ASN A 1 102 ? 37.594 37.531 11.422 1 96.62 102 ASN A CA 1
ATOM 765 C C . ASN A 1 102 ? 37.094 36.812 10.18 1 96.62 102 ASN A C 1
ATOM 767 O O . ASN A 1 102 ? 37.844 36.094 9.508 1 96.62 102 ASN A O 1
ATOM 771 N N . ARG A 1 103 ? 35.781 36.781 10.016 1 96.88 103 ARG A N 1
ATOM 772 C CA . ARG A 1 103 ? 35.062 36.25 8.859 1 96.88 103 ARG A CA 1
ATOM 773 C C . ARG A 1 103 ? 35.125 34.75 8.805 1 96.88 103 ARG A C 1
ATOM 775 O O . ARG A 1 103 ? 35 34.156 7.73 1 96.88 103 ARG A O 1
ATOM 782 N N . ARG A 1 104 ? 35.375 34.156 9.984 1 96.94 104 ARG A N 1
ATOM 783 C CA . ARG A 1 104 ? 35.562 32.719 10.047 1 96.94 104 ARG A CA 1
ATOM 784 C C . ARG A 1 104 ? 34.906 32.125 11.273 1 96.94 104 ARG A C 1
ATOM 786 O O . ARG A 1 104 ? 34.688 32.812 12.273 1 96.94 104 ARG A O 1
ATOM 793 N N . ILE A 1 105 ? 34.5 30.891 11.125 1 97.06 105 ILE A N 1
ATOM 794 C CA . ILE A 1 105 ? 34.188 30.031 12.266 1 97.06 105 ILE A CA 1
ATOM 795 C C . ILE A 1 105 ? 35.281 29 12.461 1 97.06 105 ILE A C 1
ATOM 797 O O . ILE A 1 105 ? 35.5 28.156 11.578 1 97.06 105 ILE A O 1
ATOM 801 N N . GLU A 1 106 ? 35.969 29.156 13.578 1 96.75 106 GLU A N 1
ATOM 802 C CA . GLU A 1 106 ? 37.031 28.172 13.891 1 96.75 106 GLU A CA 1
ATOM 803 C C . GLU A 1 106 ? 36.406 26.891 14.438 1 96.75 106 GLU A C 1
ATOM 805 O O . GLU A 1 106 ? 36.406 26.656 15.648 1 96.75 106 GLU A O 1
ATOM 810 N N . GLY A 1 107 ? 35.969 26.047 13.57 1 96.94 107 GLY A N 1
ATOM 811 C CA . GLY A 1 107 ? 35.344 24.797 13.953 1 96.94 107 GLY A CA 1
ATOM 812 C C . GLY A 1 107 ? 34.188 24.406 13.07 1 96.94 107 GLY A C 1
ATOM 813 O O . GLY A 1 107 ? 34.188 24.703 11.875 1 96.94 107 GLY A O 1
ATOM 814 N N . ASP A 1 108 ? 33.25 23.594 13.703 1 97.31 108 ASP A N 1
ATOM 815 C CA . ASP A 1 108 ? 32.156 23 12.953 1 97.31 108 ASP A CA 1
ATOM 816 C C . ASP A 1 108 ? 30.906 23.891 13 1 97.31 108 ASP A C 1
ATOM 818 O O . ASP A 1 108 ? 30.75 24.688 13.922 1 97.31 108 ASP A O 1
ATOM 822 N N . LEU A 1 109 ? 30.141 23.812 12.016 1 97.31 109 LEU A N 1
ATOM 823 C CA . LEU A 1 109 ? 28.797 24.359 11.945 1 97.31 109 LEU A CA 1
ATOM 824 C C . LEU A 1 109 ? 27.75 23.25 11.969 1 97.31 109 LEU A C 1
ATOM 826 O O . LEU A 1 109 ? 28 22.156 11.477 1 97.31 109 LEU A O 1
ATOM 830 N N . PHE A 1 110 ? 26.578 23.531 12.602 1 97.56 110 PHE A N 1
ATOM 831 C CA . PHE A 1 110 ? 25.5 22.562 12.688 1 97.56 110 PHE A CA 1
ATOM 832 C C . PHE A 1 110 ? 24.188 23.156 12.164 1 97.56 110 PHE A C 1
ATOM 834 O O . PHE A 1 110 ? 23.797 24.25 12.57 1 97.56 110 PHE A O 1
ATOM 841 N N . ILE A 1 111 ? 23.609 22.516 11.273 1 97.69 111 ILE A N 1
ATOM 842 C CA . ILE A 1 111 ? 22.266 22.906 10.859 1 97.69 111 ILE A CA 1
ATOM 843 C C . ILE A 1 111 ? 21.25 21.891 11.352 1 97.69 111 ILE A C 1
ATOM 845 O O . ILE A 1 111 ? 21.391 20.688 11.102 1 97.69 111 ILE A O 1
ATOM 849 N N . ARG A 1 112 ? 20.266 22.359 12.023 1 95.38 112 ARG A N 1
ATOM 850 C CA . ARG A 1 112 ? 19.203 21.516 12.57 1 95.38 112 ARG A CA 1
ATOM 851 C C . ARG A 1 112 ? 17.922 21.656 11.758 1 95.38 112 ARG A C 1
ATOM 853 O O . ARG A 1 112 ? 17.281 22.703 11.789 1 95.38 112 ARG A O 1
ATOM 860 N N . PHE A 1 113 ? 17.578 20.578 11.062 1 94.81 113 PHE A N 1
ATOM 861 C CA . PHE A 1 113 ? 16.312 20.516 10.359 1 94.81 113 PHE A CA 1
ATOM 862 C C . PHE A 1 113 ? 15.188 20.094 11.305 1 94.81 113 PHE A C 1
ATOM 864 O O . PHE A 1 113 ? 15.367 19.188 12.117 1 94.81 113 PHE A O 1
ATOM 871 N N . ASP A 1 114 ? 14.062 20.703 11.219 1 93 114 ASP A N 1
ATOM 872 C CA . ASP A 1 114 ? 12.977 20.484 12.164 1 93 114 ASP A CA 1
ATOM 873 C C . ASP A 1 114 ? 11.781 19.812 11.484 1 93 114 ASP A C 1
ATOM 875 O O . ASP A 1 114 ? 10.703 19.719 12.07 1 93 114 ASP A O 1
ATOM 879 N N . GLY A 1 115 ? 11.898 19.422 10.25 1 96.31 115 GLY A N 1
ATOM 880 C CA . GLY A 1 115 ? 10.82 18.75 9.539 1 96.31 115 GLY A CA 1
ATOM 881 C C . GLY A 1 115 ? 9.828 19.719 8.914 1 96.31 115 GLY A C 1
ATOM 882 O O . GLY A 1 115 ? 8.688 19.344 8.641 1 96.31 115 GLY A O 1
ATOM 883 N N . ASP A 1 116 ? 10.266 20.984 8.688 1 98.12 116 ASP A N 1
ATOM 884 C CA . ASP A 1 116 ? 9.422 21.984 8.023 1 98.12 116 ASP A CA 1
ATOM 885 C C . ASP A 1 116 ? 9 21.5 6.637 1 98.12 116 ASP A C 1
ATOM 887 O O . ASP A 1 116 ? 9.828 21.453 5.719 1 98.12 116 ASP A O 1
ATOM 891 N N . PRO A 1 117 ? 7.684 21.25 6.457 1 98.69 117 PRO A N 1
ATOM 892 C CA . PRO A 1 117 ? 7.254 20.719 5.164 1 98.69 117 PRO A CA 1
ATOM 893 C C . PRO A 1 117 ? 7.266 21.766 4.059 1 98.69 117 PRO A C 1
ATOM 895 O O . PRO A 1 117 ? 7.082 21.438 2.885 1 98.69 117 PRO A O 1
ATOM 898 N N . THR A 1 118 ? 7.598 23 4.398 1 98.56 118 THR A N 1
ATOM 899 C CA . THR A 1 118 ? 7.527 24.078 3.412 1 98.56 118 THR A CA 1
ATOM 900 C C . THR A 1 118 ? 8.906 24.672 3.168 1 98.56 118 THR A C 1
ATOM 902 O O . THR A 1 118 ? 9.047 25.672 2.445 1 98.56 118 THR A O 1
ATOM 905 N N . LEU A 1 119 ? 9.922 24.109 3.805 1 98.62 119 LEU A N 1
ATOM 906 C CA . LEU A 1 119 ? 11.281 24.625 3.625 1 98.62 119 LEU A CA 1
ATOM 907 C C . LEU A 1 119 ? 11.727 24.469 2.176 1 98.62 119 LEU A C 1
ATOM 909 O O . LEU A 1 119 ? 11.602 23.391 1.592 1 98.62 119 LEU A O 1
ATOM 913 N N . THR A 1 120 ? 12.25 25.516 1.561 1 98.25 120 THR A N 1
ATOM 914 C CA . THR A 1 120 ? 12.711 25.484 0.179 1 98.25 120 THR A CA 1
ATOM 915 C C . THR A 1 120 ? 14.211 25.766 0.105 1 98.25 120 THR A C 1
ATOM 917 O O . THR A 1 120 ? 14.82 26.203 1.086 1 98.25 120 THR A O 1
ATOM 920 N N . GLY A 1 121 ? 14.742 25.484 -1.088 1 97.38 121 GLY A N 1
ATOM 921 C CA . GLY A 1 121 ? 16.125 25.875 -1.347 1 97.38 121 GLY A CA 1
ATOM 922 C C . GLY A 1 121 ? 16.344 27.375 -1.192 1 97.38 121 GLY A C 1
ATOM 923 O O . GLY A 1 121 ? 17.406 27.797 -0.742 1 97.38 121 GLY A O 1
ATOM 924 N N . ARG A 1 122 ? 15.375 28.141 -1.542 1 97.38 122 ARG A N 1
ATOM 925 C CA . ARG A 1 122 ? 15.461 29.578 -1.382 1 97.38 122 ARG A CA 1
ATOM 926 C C . ARG A 1 122 ? 15.547 29.969 0.092 1 97.38 122 ARG A C 1
ATOM 928 O O . ARG A 1 122 ? 16.297 30.875 0.462 1 97.38 122 ARG A O 1
ATOM 935 N N . ASP A 1 123 ? 14.766 29.281 0.926 1 98.19 123 ASP A N 1
ATOM 936 C CA . ASP A 1 123 ? 14.812 29.516 2.363 1 98.19 123 ASP A CA 1
ATOM 937 C C . ASP A 1 123 ? 16.188 29.188 2.932 1 98.19 123 ASP A C 1
ATOM 939 O O . ASP A 1 123 ? 16.719 29.938 3.771 1 98.19 123 ASP A O 1
ATOM 943 N N . LEU A 1 124 ? 16.781 28.109 2.537 1 97.81 124 LEU A N 1
ATOM 944 C CA . LEU A 1 124 ? 18.109 27.719 2.977 1 97.81 124 LEU A CA 1
ATOM 945 C C . LEU A 1 124 ? 19.141 28.766 2.555 1 97.81 124 LEU A C 1
ATOM 947 O O . LEU A 1 124 ? 20.031 29.125 3.338 1 97.81 124 LEU A O 1
ATOM 951 N N . ARG A 1 125 ? 19 29.203 1.326 1 97.75 125 ARG A N 1
ATOM 952 C CA . ARG A 1 125 ? 19.906 30.25 0.839 1 97.75 125 ARG A CA 1
ATOM 953 C C . ARG A 1 125 ? 19.812 31.5 1.71 1 97.75 125 ARG A C 1
ATOM 955 O O . ARG A 1 125 ? 20.844 32.062 2.076 1 97.75 125 ARG A O 1
ATOM 962 N N . GLN A 1 126 ? 18.594 31.875 2.006 1 98.06 126 GLN A N 1
ATOM 963 C CA . GLN A 1 126 ? 18.406 33.031 2.85 1 98.06 126 GLN A CA 1
ATOM 964 C C . GLN A 1 126 ? 18.969 32.812 4.246 1 98.06 126 GLN A C 1
ATOM 966 O O . GLN A 1 126 ? 19.531 33.75 4.848 1 98.06 126 GLN A O 1
ATOM 971 N N . LEU A 1 127 ? 18.797 31.656 4.73 1 98 127 LEU A N 1
ATOM 972 C CA . LEU A 1 127 ? 19.344 31.297 6.039 1 98 127 LEU A CA 1
ATOM 973 C C . LEU A 1 127 ? 20.859 31.453 6.062 1 98 127 LEU A C 1
ATOM 975 O O . LEU A 1 127 ? 21.406 32.031 6.988 1 98 127 LEU A O 1
ATOM 979 N N . PHE A 1 128 ? 21.578 31 5.094 1 97.56 128 PHE A N 1
ATOM 980 C CA . PHE A 1 128 ? 23.031 31.109 5.02 1 97.56 128 PHE A CA 1
ATOM 981 C C . PHE A 1 128 ? 23.469 32.531 4.723 1 97.56 128 PHE A C 1
ATOM 983 O O . PHE A 1 128 ? 24.531 32.969 5.164 1 97.56 128 PHE A O 1
ATOM 990 N N . LYS A 1 129 ? 22.672 33.25 3.98 1 97.5 129 LYS A N 1
ATOM 991 C CA . LYS A 1 129 ? 22.969 34.656 3.727 1 97.5 129 LYS A CA 1
ATOM 992 C C . LYS A 1 129 ? 22.969 35.469 5.023 1 97.5 129 LYS A C 1
ATOM 994 O O . LYS A 1 129 ? 23.688 36.438 5.145 1 97.5 129 LYS A O 1
ATOM 999 N N . GLN A 1 130 ? 22.141 35.031 5.969 1 97.31 130 GLN A N 1
ATOM 1000 C CA . GLN A 1 130 ? 22.219 35.656 7.285 1 97.31 130 GLN A CA 1
ATOM 1001 C C . GLN A 1 130 ? 23.609 35.531 7.879 1 97.31 130 GLN A C 1
ATOM 1003 O O . GLN A 1 130 ? 24.109 36.469 8.484 1 97.31 130 GLN A O 1
ATOM 1008 N N . LEU A 1 131 ? 24.25 34.406 7.699 1 97.06 131 LEU A N 1
ATOM 1009 C CA . LEU A 1 131 ? 25.594 34.219 8.203 1 97.06 131 LEU A CA 1
ATOM 1010 C C . LEU A 1 131 ? 26.578 35.125 7.484 1 97.06 131 LEU A C 1
ATOM 1012 O O . LEU A 1 131 ? 27.484 35.688 8.109 1 97.06 131 LEU A O 1
ATOM 1016 N N . LYS A 1 132 ? 26.391 35.188 6.223 1 95.38 132 LYS A N 1
ATOM 1017 C CA . LYS A 1 132 ? 27.219 36.094 5.43 1 95.38 132 LYS A CA 1
ATOM 1018 C C . LYS A 1 132 ? 27.078 37.531 5.906 1 95.38 132 LYS A C 1
ATOM 1020 O O . LYS A 1 132 ? 28.062 38.25 5.996 1 95.38 132 LYS A O 1
ATOM 1025 N N . LYS A 1 133 ? 25.922 37.938 6.176 1 95.62 133 LYS A N 1
ATOM 1026 C CA . LYS A 1 133 ? 25.656 39.281 6.664 1 95.62 133 LYS A CA 1
ATOM 1027 C C . LYS A 1 133 ? 26.328 39.531 8.008 1 95.62 133 LYS A C 1
ATOM 1029 O O . LYS A 1 133 ? 26.719 40.656 8.312 1 95.62 133 LYS A O 1
ATOM 1034 N N . HIS A 1 134 ? 26.531 38.438 8.727 1 95.06 134 HIS A N 1
ATOM 1035 C CA . HIS A 1 134 ? 27.219 38.531 10.008 1 95.06 134 HIS A CA 1
ATOM 1036 C C . HIS A 1 134 ? 28.734 38.438 9.836 1 95.06 134 HIS A C 1
ATOM 1038 O O . HIS A 1 134 ? 29.484 38.406 10.82 1 95.06 134 HIS A O 1
ATOM 1044 N N . GLY A 1 135 ? 29.156 38.25 8.586 1 95.5 135 GLY A N 1
ATOM 1045 C CA . GLY A 1 135 ? 30.578 38.375 8.289 1 95.5 135 GLY A CA 1
ATOM 1046 C C . GLY A 1 135 ? 31.25 37.031 8.07 1 95.5 135 GLY A C 1
ATOM 1047 O O . GLY A 1 135 ? 32.469 36.938 8.102 1 95.5 135 GLY A O 1
ATOM 1048 N N . LEU A 1 136 ? 30.469 35.969 7.855 1 97.25 136 LEU A N 1
ATOM 1049 C CA . LEU A 1 136 ? 31.078 34.656 7.695 1 97.25 136 LEU A CA 1
ATOM 1050 C C . LEU A 1 136 ? 31.484 34.406 6.242 1 97.25 136 LEU A C 1
ATOM 1052 O O . LEU A 1 136 ? 30.641 34.469 5.344 1 97.25 136 LEU A O 1
ATOM 1056 N N . ASP A 1 137 ? 32.75 34.031 6.086 1 97.44 137 ASP A N 1
ATOM 1057 C CA . ASP A 1 137 ? 33.25 33.656 4.758 1 97.44 137 ASP A CA 1
ATOM 1058 C C . ASP A 1 137 ? 33.844 32.25 4.762 1 97.44 137 ASP A C 1
ATOM 1060 O O . ASP A 1 137 ? 33.844 31.578 3.734 1 97.44 137 ASP A O 1
ATOM 1064 N N . HIS A 1 138 ? 34.344 31.891 5.914 1 97.25 138 HIS A N 1
ATOM 1065 C CA . HIS A 1 138 ? 35.094 30.641 5.949 1 97.25 138 HIS A CA 1
ATOM 1066 C C . HIS A 1 138 ? 34.719 29.797 7.156 1 97.25 138 HIS A C 1
ATOM 1068 O O . HIS A 1 138 ? 34.562 30.312 8.266 1 97.25 138 HIS A O 1
ATOM 1074 N N . ILE A 1 139 ? 34.5 28.531 6.914 1 98 139 ILE A N 1
ATOM 1075 C CA . ILE A 1 139 ? 34.281 27.531 7.965 1 98 139 ILE A CA 1
ATOM 1076 C C . ILE A 1 139 ? 35.5 26.609 8.031 1 98 139 ILE A C 1
ATOM 1078 O O . ILE A 1 139 ? 35.781 25.875 7.082 1 98 139 ILE A O 1
ATOM 1082 N N . ASP A 1 140 ? 36.125 26.562 9.164 1 98 140 ASP A N 1
ATOM 1083 C CA . ASP A 1 140 ? 37.375 25.812 9.281 1 98 140 ASP A CA 1
ATOM 1084 C C . ASP A 1 140 ? 37.094 24.328 9.492 1 98 140 ASP A C 1
ATOM 1086 O O . ASP A 1 140 ? 37.938 23.484 9.211 1 98 140 ASP A O 1
ATOM 1090 N N . GLY A 1 141 ? 35.969 24.031 10.008 1 98.06 141 GLY A N 1
ATOM 1091 C CA . GLY A 1 141 ? 35.594 22.641 10.242 1 98.06 141 GLY A CA 1
ATOM 1092 C C . GLY A 1 141 ? 34.625 22.094 9.211 1 98.06 141 GLY A C 1
ATOM 1093 O O . GLY A 1 141 ? 34.719 22.406 8.023 1 98.06 141 GLY A O 1
ATOM 1094 N N . ASN A 1 142 ? 33.75 21.156 9.719 1 98.12 142 ASN A N 1
ATOM 1095 C CA . ASN A 1 142 ? 32.688 20.547 8.906 1 98.12 142 ASN A CA 1
ATOM 1096 C C . ASN A 1 142 ? 31.344 21.25 9.117 1 98.12 142 ASN A C 1
ATOM 1098 O O . ASN A 1 142 ? 31.203 22.031 10.055 1 98.12 142 ASN A O 1
ATOM 1102 N N . LEU A 1 143 ? 30.484 21.109 8.242 1 98.12 143 LEU A N 1
ATOM 1103 C CA . LEU A 1 143 ? 29.062 21.406 8.438 1 98.12 143 LEU A CA 1
ATOM 1104 C C . LEU A 1 143 ? 28.25 20.125 8.602 1 98.12 143 LEU A C 1
ATOM 1106 O O . LEU A 1 143 ? 28.25 19.266 7.719 1 98.12 143 LEU A O 1
ATOM 1110 N N . TYR A 1 144 ? 27.562 19.984 9.742 1 97.81 144 TYR A N 1
ATOM 1111 C CA . TYR A 1 144 ? 26.781 18.797 10.047 1 97.81 144 TYR A CA 1
ATOM 1112 C C . TYR A 1 144 ? 25.281 19.094 9.938 1 97.81 144 TYR A C 1
ATOM 1114 O O . TYR A 1 144 ? 24.797 20.062 10.516 1 97.81 144 TYR A O 1
ATOM 1122 N N . LEU A 1 145 ? 24.609 18.281 9.148 1 97.88 145 LEU A N 1
ATOM 1123 C CA . LEU A 1 145 ? 23.156 18.266 9.188 1 97.88 145 LEU A CA 1
ATOM 1124 C C . LEU A 1 145 ? 22.641 17.312 10.258 1 97.88 145 LEU A C 1
ATOM 1126 O O . LEU A 1 145 ? 22.984 16.125 10.234 1 97.88 145 LEU A O 1
ATOM 1130 N N . ILE A 1 146 ? 21.844 17.844 11.094 1 95.25 146 ILE A N 1
ATOM 1131 C CA . ILE A 1 146 ? 21.391 17.062 12.234 1 95.25 146 ILE A CA 1
ATOM 1132 C C . ILE A 1 146 ? 20.031 16.453 11.938 1 95.25 146 ILE A C 1
ATOM 1134 O O . ILE A 1 146 ? 19.078 17.156 11.594 1 95.25 146 ILE A O 1
ATOM 1138 N N . GLY A 1 147 ? 19.922 15.172 12.07 1 88.56 147 GLY A N 1
ATOM 1139 C CA . GLY A 1 147 ? 18.703 14.406 11.914 1 88.56 147 GLY A CA 1
ATOM 1140 C C . GLY A 1 147 ? 18.906 12.906 12.016 1 88.56 147 GLY A C 1
ATOM 1141 O O . GLY A 1 147 ? 20.047 12.43 11.891 1 88.56 147 GLY A O 1
ATOM 1142 N N . ASP A 1 148 ? 17.828 12.172 12.242 1 82.81 148 ASP A N 1
ATOM 1143 C CA . ASP A 1 148 ? 17.906 10.711 12.289 1 82.81 148 ASP A CA 1
ATOM 1144 C C . ASP A 1 148 ? 17.891 10.117 10.883 1 82.81 148 ASP A C 1
ATOM 1146 O O . ASP A 1 148 ? 16.875 10.172 10.188 1 82.81 148 ASP A O 1
ATOM 1150 N N . GLN A 1 149 ? 18.984 9.461 10.531 1 80.94 149 GLN A N 1
ATOM 1151 C CA . GLN A 1 149 ? 19.109 8.891 9.195 1 80.94 149 GLN A CA 1
ATOM 1152 C C . GLN A 1 149 ? 18.312 7.598 9.07 1 80.94 149 GLN A C 1
ATOM 1154 O O . GLN A 1 149 ? 18.094 7.102 7.961 1 80.94 149 GLN A O 1
ATOM 1159 N N . GLN A 1 150 ? 17.859 7.117 10.195 1 78.75 150 GLN A N 1
ATOM 1160 C CA . GLN A 1 150 ? 17.141 5.844 10.172 1 78.75 150 GLN A CA 1
ATOM 1161 C C . GLN A 1 150 ? 15.641 6.051 10.422 1 78.75 150 GLN A C 1
ATOM 1163 O O . GLN A 1 150 ? 14.914 5.094 10.695 1 78.75 150 GLN A O 1
ATOM 1168 N N . GLU A 1 151 ? 15.258 7.293 10.32 1 88.62 151 GLU A N 1
ATOM 1169 C CA . GLU A 1 151 ? 13.844 7.551 10.57 1 88.62 151 GLU A CA 1
ATOM 1170 C C . GLU A 1 151 ? 12.969 6.891 9.508 1 88.62 151 GLU A C 1
ATOM 1172 O O . GLU A 1 151 ? 13.398 6.695 8.375 1 88.62 151 GLU A O 1
ATOM 1177 N N . THR A 1 152 ? 11.758 6.477 9.906 1 92.25 152 THR A N 1
ATOM 1178 C CA . THR A 1 152 ? 10.781 5.941 8.969 1 92.25 152 THR A CA 1
ATOM 1179 C C . THR A 1 152 ? 10.172 7.062 8.125 1 92.25 152 THR A C 1
ATOM 1181 O O . THR A 1 152 ? 9.617 8.023 8.664 1 92.25 152 THR A O 1
ATOM 1184 N N . LEU A 1 153 ? 10.219 6.883 6.824 1 95.88 153 LEU A N 1
ATOM 1185 C CA . LEU A 1 153 ? 9.914 7.98 5.914 1 95.88 153 LEU A CA 1
ATOM 1186 C C . LEU A 1 153 ? 8.469 7.898 5.426 1 95.88 153 LEU A C 1
ATOM 1188 O O . LEU A 1 153 ? 7.938 8.875 4.891 1 95.88 153 LEU A O 1
ATOM 1192 N N . GLN A 1 154 ? 7.867 6.727 5.508 1 97 154 GLN A N 1
ATOM 1193 C CA . GLN A 1 154 ? 6.5 6.453 5.07 1 97 154 GLN A CA 1
ATOM 1194 C C . GLN A 1 154 ? 5.715 5.723 6.156 1 97 154 GLN A C 1
ATOM 1196 O O . GLN A 1 154 ? 6.262 4.879 6.871 1 97 154 GLN A O 1
ATOM 1201 N N . ALA A 1 155 ? 4.445 6.016 6.234 1 98.06 155 ALA A N 1
ATOM 1202 C CA . ALA A 1 155 ? 3.613 5.281 7.18 1 98.06 155 ALA A CA 1
ATOM 1203 C C . ALA A 1 155 ? 3.299 3.879 6.664 1 98.06 155 ALA A C 1
ATOM 1205 O O . ALA A 1 155 ? 3.164 3.674 5.453 1 98.06 155 ALA A O 1
ATOM 1206 N N . PRO A 1 156 ? 3.145 2.914 7.613 1 97.06 156 PRO A N 1
ATOM 1207 C CA . PRO A 1 156 ? 2.602 1.625 7.176 1 97.06 156 PRO A CA 1
ATOM 1208 C C . PRO A 1 156 ? 1.252 1.759 6.477 1 97.06 156 PRO A C 1
ATOM 1210 O O . PRO A 1 156 ? 0.448 2.621 6.836 1 97.06 156 PRO A O 1
ATOM 1213 N N . GLY A 1 157 ? 1.084 0.924 5.457 1 98.25 157 GLY A N 1
ATOM 1214 C CA . GLY A 1 157 ? -0.199 0.927 4.773 1 98.25 157 GLY A CA 1
ATOM 1215 C C . GLY A 1 157 ? -0.202 1.772 3.514 1 98.25 157 GLY A C 1
ATOM 1216 O O . GLY A 1 157 ? -1.137 1.7 2.713 1 98.25 157 GLY A O 1
ATOM 1217 N N . TRP A 1 158 ? 0.864 2.635 3.305 1 98.62 158 TRP A N 1
ATOM 1218 C CA . TRP A 1 158 ? 1.004 3.305 2.014 1 98.62 158 TRP A CA 1
ATOM 1219 C C . TRP A 1 158 ? 1.264 2.293 0.902 1 98.62 158 TRP A C 1
ATOM 1221 O O . TRP A 1 158 ? 1.96 1.297 1.11 1 98.62 158 TRP A O 1
ATOM 1231 N N . VAL A 1 159 ? 0.765 2.549 -0.292 1 98.38 159 VAL A N 1
ATOM 1232 C CA . VAL A 1 159 ? 1.007 1.64 -1.407 1 98.38 159 VAL A CA 1
ATOM 1233 C C . VAL A 1 159 ? 2.342 1.976 -2.066 1 98.38 159 VAL A C 1
ATOM 1235 O O . VAL A 1 159 ? 2.699 3.148 -2.197 1 98.38 159 VAL A O 1
ATOM 1238 N N . TRP A 1 160 ? 3.055 1.003 -2.494 1 97 160 TRP A N 1
ATOM 1239 C CA . TRP A 1 160 ? 4.414 1.197 -2.988 1 97 160 TRP A CA 1
ATOM 1240 C C . TRP A 1 160 ? 4.418 2.045 -4.258 1 97 160 TRP A C 1
ATOM 1242 O O . TRP A 1 160 ? 5.348 2.822 -4.488 1 97 160 TRP A O 1
ATOM 1252 N N . ASP A 1 161 ? 3.365 1.913 -5.074 1 95.88 161 ASP A N 1
ATOM 1253 C CA . ASP A 1 161 ? 3.357 2.533 -6.395 1 95.88 161 ASP A CA 1
ATOM 1254 C C . ASP A 1 161 ? 3.098 4.035 -6.293 1 95.88 161 ASP A C 1
ATOM 1256 O O . ASP A 1 161 ? 3.258 4.766 -7.273 1 95.88 161 ASP A O 1
ATOM 1260 N N . ASP A 1 162 ? 2.822 4.508 -5.105 1 97 162 ASP A N 1
ATOM 1261 C CA . ASP A 1 162 ? 2.65 5.938 -4.883 1 97 162 ASP A CA 1
ATOM 1262 C C . ASP A 1 162 ? 3.961 6.586 -4.441 1 97 162 ASP A C 1
ATOM 1264 O O . ASP A 1 162 ? 4.102 7.809 -4.496 1 97 162 ASP A O 1
ATOM 1268 N N . LEU A 1 163 ? 4.914 5.836 -4.004 1 97 163 LEU A N 1
ATOM 1269 C CA . LEU A 1 163 ? 6.066 6.367 -3.287 1 97 163 LEU A CA 1
ATOM 1270 C C . LEU A 1 163 ? 6.941 7.211 -4.211 1 97 163 LEU A C 1
ATOM 1272 O O . LEU A 1 163 ? 7.777 7.984 -3.744 1 97 163 LEU A O 1
ATOM 1276 N N . GLY A 1 164 ? 6.73 7.062 -5.527 1 96.81 164 GLY A N 1
ATOM 1277 C CA . GLY A 1 164 ? 7.504 7.855 -6.469 1 96.81 164 GLY A CA 1
ATOM 1278 C C . GLY A 1 164 ? 6.816 9.148 -6.859 1 96.81 164 GLY A C 1
ATOM 1279 O O . GLY A 1 164 ? 7.359 9.93 -7.648 1 96.81 164 GLY A O 1
ATOM 1280 N N . ILE A 1 165 ? 5.66 9.422 -6.336 1 97.38 165 ILE A N 1
ATOM 1281 C CA . ILE A 1 165 ? 4.875 10.602 -6.688 1 97.38 165 ILE A CA 1
ATOM 1282 C C . ILE A 1 165 ? 4.938 11.617 -5.547 1 97.38 165 ILE A C 1
ATOM 1284 O O . ILE A 1 165 ? 4.895 11.25 -4.371 1 97.38 165 ILE A O 1
ATOM 1288 N N . CYS A 1 166 ? 4.902 12.844 -5.855 1 98.12 166 CYS A N 1
ATOM 1289 C CA . CYS A 1 166 ? 5.164 13.914 -4.895 1 98.12 166 CYS A CA 1
ATOM 1290 C C . CYS A 1 166 ? 4.09 13.945 -3.814 1 98.12 166 CYS A C 1
ATOM 1292 O O . CYS A 1 166 ? 4.363 14.336 -2.678 1 98.12 166 CYS A O 1
ATOM 1294 N N . TYR A 1 167 ? 2.93 13.508 -4.109 1 97.31 167 TYR A N 1
ATOM 1295 C CA . TYR A 1 167 ? 1.915 13.57 -3.062 1 97.31 167 TYR A CA 1
ATOM 1296 C C . TYR A 1 167 ? 2.182 12.531 -1.981 1 97.31 167 TYR A C 1
ATOM 1298 O O . TYR A 1 167 ? 1.578 12.578 -0.907 1 97.31 167 TYR A O 1
ATOM 1306 N N . ALA A 1 168 ? 3.057 11.57 -2.264 1 98.31 168 ALA A N 1
ATOM 1307 C CA . ALA A 1 168 ? 3.52 10.602 -1.273 1 98.31 168 ALA A CA 1
ATOM 1308 C C . ALA A 1 168 ? 5.012 10.766 -1.002 1 98.31 168 ALA A C 1
ATOM 1310 O O . ALA A 1 168 ? 5.727 9.781 -0.823 1 98.31 168 ALA A O 1
ATOM 1311 N N . ALA A 1 169 ? 5.484 11.961 -1.044 1 98.5 169 ALA A N 1
ATOM 1312 C CA . ALA A 1 169 ? 6.883 12.266 -0.755 1 98.5 169 ALA A CA 1
ATOM 1313 C C . ALA A 1 169 ? 7.266 11.805 0.646 1 98.5 169 ALA A C 1
ATOM 1315 O O . ALA A 1 169 ? 6.426 11.766 1.548 1 98.5 169 ALA A O 1
ATOM 1316 N N . PRO A 1 170 ? 8.562 11.422 0.841 1 98 170 PRO A N 1
ATOM 1317 C CA . PRO A 1 170 ? 9 10.961 2.164 1 98 170 PRO A CA 1
ATOM 1318 C C . PRO A 1 170 ? 8.875 12.047 3.232 1 98 170 PRO A C 1
ATOM 1320 O O . PRO A 1 170 ? 9.172 13.211 2.969 1 98 170 PRO A O 1
ATOM 1323 N N . VAL A 1 171 ? 8.414 11.656 4.41 1 98.31 171 VAL A N 1
ATOM 1324 C CA . VAL A 1 171 ? 8.297 12.547 5.559 1 98.31 171 VAL A CA 1
ATOM 1325 C C . VAL A 1 171 ? 9.539 12.438 6.438 1 98.31 171 VAL A C 1
ATOM 1327 O O . VAL A 1 171 ? 9.789 11.383 7.039 1 98.31 171 VAL A O 1
ATOM 1330 N N . SER A 1 172 ? 10.289 13.516 6.469 1 96.44 172 SER A N 1
ATOM 1331 C CA . SER A 1 172 ? 11.602 13.5 7.113 1 96.44 172 SER A CA 1
ATOM 1332 C C . SER A 1 172 ? 11.883 14.82 7.824 1 96.44 172 SER A C 1
ATOM 1334 O O . SER A 1 172 ? 11.234 15.828 7.555 1 96.44 172 SER A O 1
ATOM 1336 N N . ARG A 1 173 ? 12.852 14.742 8.734 1 95.62 173 ARG A N 1
ATOM 1337 C CA . ARG A 1 173 ? 13.344 15.977 9.336 1 95.62 173 ARG A CA 1
ATOM 1338 C C . ARG A 1 173 ? 14.055 16.844 8.297 1 95.62 173 ARG A C 1
ATOM 1340 O O . ARG A 1 173 ? 14.109 18.062 8.438 1 95.62 173 ARG A O 1
ATOM 1347 N N . TYR A 1 174 ? 14.5 16.234 7.168 1 97 174 TYR A N 1
ATOM 1348 C CA . TYR A 1 174 ? 15.367 16.891 6.191 1 97 174 TYR A CA 1
ATOM 1349 C C . TYR A 1 174 ? 14.562 17.422 5.016 1 97 174 TYR A C 1
ATOM 1351 O O . TYR A 1 174 ? 15.094 17.562 3.908 1 97 174 TYR A O 1
ATOM 1359 N N . ILE A 1 175 ? 13.383 17.781 5.176 1 98.06 175 ILE A N 1
ATOM 1360 C CA . ILE A 1 175 ? 12.562 18.172 4.035 1 98.06 175 ILE A CA 1
ATOM 1361 C C . ILE A 1 175 ? 13.125 19.438 3.398 1 98.06 175 ILE A C 1
ATOM 1363 O O . ILE A 1 175 ? 13.438 20.406 4.098 1 98.06 175 ILE A O 1
ATOM 1367 N N . VAL A 1 176 ? 13.352 19.406 2.121 1 98.38 176 VAL A N 1
ATOM 1368 C CA . VAL A 1 176 ? 13.648 20.547 1.273 1 98.38 176 VAL A CA 1
ATOM 1369 C C . VAL A 1 176 ? 12.852 20.453 -0.026 1 98.38 176 VAL A C 1
ATOM 1371 O O . VAL A 1 176 ? 12.734 19.375 -0.616 1 98.38 176 VAL A O 1
ATOM 1374 N N . ASN A 1 177 ? 12.203 21.5 -0.427 1 98.38 177 ASN A N 1
ATOM 1375 C CA . ASN A 1 177 ? 11.445 21.562 -1.675 1 98.38 177 ASN A CA 1
ATOM 1376 C C . ASN A 1 177 ? 10.406 20.438 -1.748 1 98.38 177 ASN A C 1
ATOM 1378 O O . ASN A 1 177 ? 10.32 19.734 -2.752 1 98.38 177 ASN A O 1
ATOM 1382 N N . GLN A 1 178 ? 9.734 20.188 -0.629 1 98.56 178 GLN A N 1
ATOM 1383 C CA . GLN A 1 178 ? 8.641 19.234 -0.504 1 98.56 178 GLN A CA 1
ATOM 1384 C C . GLN A 1 178 ? 9.117 17.812 -0.839 1 98.56 178 GLN A C 1
ATOM 1386 O O . GLN A 1 178 ? 8.305 16.938 -1.122 1 98.56 178 GLN A O 1
ATOM 1391 N N . ASN A 1 179 ? 10.477 17.656 -0.881 1 98.5 179 ASN A N 1
ATOM 1392 C CA . ASN A 1 179 ? 11.055 16.359 -1.245 1 98.5 179 ASN A CA 1
ATOM 1393 C C . ASN A 1 179 ? 10.555 15.883 -2.604 1 98.5 179 ASN A C 1
ATOM 1395 O O . ASN A 1 179 ? 10.203 14.711 -2.764 1 98.5 179 ASN A O 1
ATOM 1399 N N . CYS A 1 180 ? 10.516 16.797 -3.533 1 98.12 180 CYS A N 1
ATOM 1400 C CA . CYS A 1 180 ? 9.898 16.578 -4.836 1 98.12 180 CYS A CA 1
ATOM 1401 C C . CYS A 1 180 ? 10.703 17.25 -5.941 1 98.12 180 CYS A C 1
ATOM 1403 O O . CYS A 1 180 ? 11.203 18.359 -5.766 1 98.12 180 CYS A O 1
ATOM 1405 N N . VAL A 1 181 ? 10.859 16.547 -7.02 1 98.25 181 VAL A N 1
ATOM 1406 C CA . VAL A 1 181 ? 11.5 17.094 -8.211 1 98.25 181 VAL A CA 1
ATOM 1407 C C . VAL A 1 181 ? 10.508 17.109 -9.375 1 98.25 181 VAL A C 1
ATOM 1409 O O . VAL A 1 181 ? 9.875 16.094 -9.672 1 98.25 181 VAL A O 1
ATOM 1412 N N . LYS A 1 182 ? 10.414 18.266 -9.984 1 97.5 182 LYS A N 1
ATOM 1413 C CA . LYS A 1 182 ? 9.555 18.391 -11.156 1 97.5 182 LYS A CA 1
ATOM 1414 C C . LYS A 1 182 ? 10.336 18.109 -12.438 1 97.5 182 LYS A C 1
ATOM 1416 O O . LYS A 1 182 ? 11.492 18.5 -12.57 1 97.5 182 LYS A O 1
ATOM 1421 N N . ALA A 1 183 ? 9.75 17.312 -13.242 1 97.81 183 ALA A N 1
ATOM 1422 C CA . ALA A 1 183 ? 10.328 16.969 -14.539 1 97.81 183 ALA A CA 1
ATOM 1423 C C . ALA A 1 183 ? 9.266 16.953 -15.625 1 97.81 183 ALA A C 1
ATOM 1425 O O . ALA A 1 183 ? 8.078 17.172 -15.352 1 97.81 183 ALA A O 1
ATOM 1426 N N . LYS A 1 184 ? 9.719 16.875 -16.859 1 97.38 184 LYS A N 1
ATOM 1427 C CA . LYS A 1 184 ? 8.82 16.844 -18 1 97.38 184 LYS A CA 1
ATOM 1428 C C . LYS A 1 184 ? 9.305 15.82 -19.047 1 97.38 184 LYS A C 1
ATOM 1430 O O . LYS A 1 184 ? 10.484 15.812 -19.406 1 97.38 184 LYS A O 1
ATOM 1435 N N . LEU A 1 185 ? 8.438 14.898 -19.406 1 97.06 185 LEU A N 1
ATOM 1436 C CA . LEU A 1 185 ? 8.68 13.969 -20.5 1 97.06 185 LEU A CA 1
ATOM 1437 C C . LEU A 1 185 ? 7.965 14.438 -21.766 1 97.06 185 LEU A C 1
ATOM 1439 O O . LEU A 1 185 ? 6.734 14.555 -21.781 1 97.06 185 LEU A O 1
ATOM 1443 N N . SER A 1 186 ? 8.75 14.703 -22.828 1 96.75 186 SER A N 1
ATOM 1444 C CA . SER A 1 186 ? 8.188 15.219 -24.062 1 96.75 186 SER A CA 1
ATOM 1445 C C . SER A 1 186 ? 8.492 14.297 -25.234 1 96.75 186 SER A C 1
ATOM 1447 O O . SER A 1 186 ? 9.578 13.719 -25.312 1 96.75 186 SER A O 1
ATOM 1449 N N . PRO A 1 187 ? 7.465 14.172 -26.141 1 94.25 187 PRO A N 1
ATOM 1450 C CA . PRO A 1 187 ? 7.754 13.391 -27.344 1 94.25 187 PRO A CA 1
ATOM 1451 C C . PRO A 1 187 ? 8.727 14.102 -28.281 1 94.25 187 PRO A C 1
ATOM 1453 O O . PRO A 1 187 ? 8.703 15.328 -28.391 1 94.25 187 PRO A O 1
ATOM 1456 N N . THR A 1 188 ? 9.578 13.273 -28.844 1 91.38 188 THR A N 1
ATOM 1457 C CA . THR A 1 188 ? 10.406 13.828 -29.906 1 91.38 188 THR A CA 1
ATOM 1458 C C . THR A 1 188 ? 9.703 13.742 -31.25 1 91.38 188 THR A C 1
ATOM 1460 O O . THR A 1 188 ? 8.773 12.953 -31.422 1 91.38 188 THR A O 1
ATOM 1463 N N . LEU A 1 189 ? 10.086 14.578 -32.188 1 83.88 189 LEU A N 1
ATOM 1464 C CA . LEU A 1 189 ? 9.445 14.617 -33.5 1 83.88 189 LEU A CA 1
ATOM 1465 C C . LEU A 1 189 ? 9.945 13.477 -34.375 1 83.88 189 LEU A C 1
ATOM 1467 O O . LEU A 1 189 ? 9.164 12.875 -35.125 1 83.88 189 LEU A O 1
ATOM 1471 N N . ALA A 1 190 ? 11.062 13.094 -34.25 1 82.62 190 ALA A N 1
ATOM 1472 C CA . ALA A 1 190 ? 11.734 12.211 -35.188 1 82.62 190 ALA A CA 1
ATOM 1473 C C . ALA A 1 190 ? 11.398 10.75 -34.938 1 82.62 190 ALA A C 1
ATOM 1475 O O . ALA A 1 190 ? 11.414 9.922 -35.844 1 82.62 190 ALA A O 1
ATOM 1476 N N . ASP A 1 191 ? 11.141 10.43 -33.719 1 86.75 191 ASP A N 1
ATOM 1477 C CA . ASP A 1 191 ? 10.883 9.047 -33.344 1 86.75 191 ASP A CA 1
ATOM 1478 C C . ASP A 1 191 ? 9.945 8.961 -32.156 1 86.75 191 ASP A C 1
ATOM 1480 O O . ASP A 1 191 ? 9.203 9.906 -31.859 1 86.75 191 ASP A O 1
ATOM 1484 N N . ASN A 1 192 ? 9.844 7.789 -31.625 1 89.5 192 ASN A N 1
ATOM 1485 C CA . ASN A 1 192 ? 8.922 7.562 -30.516 1 89.5 192 ASN A CA 1
ATOM 1486 C C . ASN A 1 192 ? 9.602 7.777 -29.156 1 89.5 192 ASN A C 1
ATOM 1488 O O . ASN A 1 192 ? 9.016 7.512 -28.109 1 89.5 192 ASN A O 1
ATOM 1492 N N . GLN A 1 193 ? 10.766 8.312 -29.266 1 91.44 193 GLN A N 1
ATOM 1493 C CA . GLN A 1 193 ? 11.508 8.484 -28.016 1 91.44 193 GLN A CA 1
ATOM 1494 C C . GLN A 1 193 ? 10.961 9.656 -27.203 1 91.44 193 GLN A C 1
ATOM 1496 O O . GLN A 1 193 ? 10.352 10.578 -27.766 1 91.44 193 GLN A O 1
ATOM 1501 N N . GLY A 1 194 ? 11.07 9.578 -25.906 1 93.44 194 GLY A N 1
ATOM 1502 C CA . GLY A 1 194 ? 10.758 10.68 -25.016 1 93.44 194 GLY A CA 1
ATOM 1503 C C . GLY A 1 194 ? 11.977 11.445 -24.547 1 93.44 194 GLY A C 1
ATOM 1504 O O . GLY A 1 194 ? 13.031 10.852 -24.297 1 93.44 194 GLY A O 1
ATOM 1505 N N . LYS A 1 195 ? 11.836 12.766 -24.547 1 94.69 195 LYS A N 1
ATOM 1506 C CA . LYS A 1 195 ? 12.8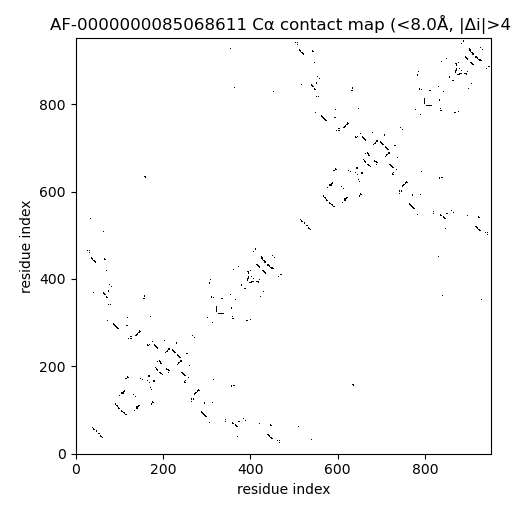75 13.625 -23.984 1 94.69 195 LYS A CA 1
ATOM 1507 C C . LYS A 1 195 ? 12.523 14.07 -22.578 1 94.69 195 LYS A C 1
ATOM 1509 O O . LYS A 1 195 ? 11.484 14.695 -22.359 1 94.69 195 LYS A O 1
ATOM 1514 N N . LEU A 1 196 ? 13.43 13.672 -21.672 1 96.25 196 LEU A N 1
ATOM 1515 C CA . LEU A 1 196 ? 13.242 14.031 -20.281 1 96.25 196 LEU A CA 1
ATOM 1516 C C . LEU A 1 196 ? 13.984 15.32 -19.938 1 96.25 196 LEU A C 1
ATOM 1518 O O . LEU A 1 196 ? 15.172 15.461 -20.266 1 96.25 196 LEU A O 1
ATOM 1522 N N . THR A 1 197 ? 13.258 16.297 -19.344 1 96.69 197 THR A N 1
ATOM 1523 C CA . THR A 1 197 ? 13.883 17.547 -18.906 1 96.69 197 THR A CA 1
ATOM 1524 C C . THR A 1 197 ? 13.562 17.844 -17.438 1 96.69 197 THR A C 1
ATOM 1526 O O . THR A 1 197 ? 12.445 17.578 -16.984 1 96.69 197 THR A O 1
ATOM 1529 N N . PHE A 1 198 ? 14.523 18.25 -16.672 1 95.62 198 PHE A N 1
ATOM 1530 C CA . PHE A 1 198 ? 14.383 18.75 -15.305 1 95.62 198 PHE A CA 1
ATOM 1531 C C . PHE A 1 198 ? 15.531 19.688 -14.945 1 95.62 198 PHE A C 1
ATOM 1533 O O . PHE A 1 198 ? 16.516 19.797 -15.688 1 95.62 198 PHE A O 1
ATOM 1540 N N . SER A 1 199 ? 15.43 20.422 -13.891 1 93.94 199 SER A N 1
ATOM 1541 C CA . SER A 1 199 ? 16.438 21.406 -13.516 1 93.94 199 SER A CA 1
ATOM 1542 C C . SER A 1 199 ? 17.781 20.75 -13.242 1 93.94 199 SER A C 1
ATOM 1544 O O . SER A 1 199 ? 17.859 19.766 -12.523 1 93.94 199 SER A O 1
ATOM 1546 N N . GLN A 1 200 ? 18.844 21.328 -13.773 1 90.19 200 GLN A N 1
ATOM 1547 C CA . GLN A 1 200 ? 20.203 20.828 -13.586 1 90.19 200 GLN A CA 1
ATOM 1548 C C . GLN A 1 200 ? 20.688 21.047 -12.148 1 90.19 200 GLN A C 1
ATOM 1550 O O . GLN A 1 200 ? 21.688 20.469 -11.734 1 90.19 200 GLN A O 1
ATOM 1555 N N . PHE A 1 201 ? 19.922 21.844 -11.461 1 89.94 201 PHE A N 1
ATOM 1556 C CA . PHE A 1 201 ? 20.344 22.188 -10.109 1 89.94 201 PHE A CA 1
ATOM 1557 C C . PHE A 1 201 ? 19.797 21.172 -9.102 1 89.94 201 PHE A C 1
ATOM 1559 O O . PHE A 1 201 ? 20.188 21.188 -7.93 1 89.94 201 PHE A O 1
ATOM 1566 N N . GLU A 1 202 ? 18.938 20.312 -9.586 1 94.38 202 GLU A N 1
ATOM 1567 C CA . GLU A 1 202 ? 18.438 19.25 -8.711 1 94.38 202 GLU A CA 1
ATOM 1568 C C . GLU A 1 202 ? 19.484 18.188 -8.477 1 94.38 202 GLU A C 1
ATOM 1570 O O . GLU A 1 202 ? 20.031 17.625 -9.43 1 94.38 202 GLU A O 1
ATOM 1575 N N . PRO A 1 203 ? 19.797 17.922 -7.242 1 96.62 203 PRO A N 1
ATOM 1576 C CA . PRO A 1 203 ? 20.828 16.906 -6.965 1 96.62 203 PRO A CA 1
ATOM 1577 C C . PRO A 1 203 ? 20.297 15.484 -7.066 1 96.62 203 PRO A C 1
ATOM 1579 O O . PRO A 1 203 ? 20.453 14.695 -6.133 1 96.62 203 PRO A O 1
ATOM 1582 N N . VAL A 1 204 ? 19.641 15.133 -8.18 1 97.5 204 VAL A N 1
ATOM 1583 C CA . VAL A 1 204 ? 19.125 13.797 -8.5 1 97.5 204 VAL A CA 1
ATOM 1584 C C . VAL A 1 204 ? 19.594 13.383 -9.891 1 97.5 204 VAL A C 1
ATOM 1586 O O . VAL A 1 204 ? 20.125 14.203 -10.648 1 97.5 204 VAL A O 1
ATOM 1589 N N . SER A 1 205 ? 19.562 12.102 -10.141 1 97.12 205 SER A N 1
ATOM 1590 C CA . SER A 1 205 ? 19.781 11.555 -11.477 1 97.12 205 SER A CA 1
ATOM 1591 C C . SER A 1 205 ? 18.531 10.852 -12 1 97.12 205 SER A C 1
ATOM 1593 O O . SER A 1 205 ? 17.969 9.984 -11.328 1 97.12 205 SER A O 1
ATOM 1595 N N . ILE A 1 206 ? 18.062 11.242 -13.188 1 96.56 206 ILE A N 1
ATOM 1596 C CA . ILE A 1 206 ? 16.922 10.609 -13.82 1 96.56 206 ILE A CA 1
ATOM 1597 C C . ILE A 1 206 ? 17.281 10.188 -15.242 1 96.56 206 ILE A C 1
ATOM 1599 O O . ILE A 1 206 ? 17.547 11.039 -16.094 1 96.56 206 ILE A O 1
ATOM 1603 N N . ALA A 1 207 ? 17.344 8.945 -15.422 1 95.25 207 ALA A N 1
ATOM 1604 C CA . ALA A 1 207 ? 17.531 8.391 -16.766 1 95.25 207 ALA A CA 1
ATOM 1605 C C . ALA A 1 207 ? 16.203 7.953 -17.359 1 95.25 207 ALA A C 1
ATOM 1607 O O . ALA A 1 207 ? 15.258 7.648 -16.641 1 95.25 207 ALA A O 1
ATOM 1608 N N . SER A 1 208 ? 16.109 8.023 -18.75 1 94.75 208 SER A N 1
ATOM 1609 C CA . SER A 1 208 ? 14.844 7.633 -19.359 1 94.75 208 SER A CA 1
ATOM 1610 C C . SER A 1 208 ? 15.078 6.848 -20.641 1 94.75 208 SER A C 1
ATOM 1612 O O . SER A 1 208 ? 15.953 7.191 -21.438 1 94.75 208 SER A O 1
ATOM 1614 N N . THR A 1 209 ? 14.383 5.762 -20.75 1 91.56 209 THR A N 1
ATOM 1615 C CA . THR A 1 209 ? 14.25 5.035 -22.016 1 91.56 209 THR A CA 1
ATOM 1616 C C . THR A 1 209 ? 12.797 4.98 -22.453 1 91.56 209 THR A C 1
ATOM 1618 O O . THR A 1 209 ? 12.43 4.176 -23.312 1 91.56 209 THR A O 1
ATOM 1621 N N . ALA A 1 210 ? 11.977 5.797 -21.812 1 93.88 210 ALA A N 1
ATOM 1622 C CA . ALA A 1 210 ? 10.539 5.801 -22.078 1 93.88 210 ALA A CA 1
ATOM 1623 C C . ALA A 1 210 ? 10.242 6.277 -23.484 1 93.88 210 ALA A C 1
ATOM 1625 O O . ALA A 1 210 ? 10.922 7.168 -24 1 93.88 210 ALA A O 1
ATOM 1626 N N . VAL A 1 211 ? 9.203 5.668 -24.094 1 94.38 211 VAL A N 1
ATOM 1627 C CA . VAL A 1 211 ? 8.797 6.023 -25.453 1 94.38 211 VAL A CA 1
ATOM 1628 C C . VAL A 1 211 ? 7.34 6.469 -25.469 1 94.38 211 VAL A C 1
ATOM 1630 O O . VAL A 1 211 ? 6.605 6.23 -24.5 1 94.38 211 VAL A O 1
ATOM 1633 N N . PHE A 1 212 ? 6.996 7.172 -26.5 1 95.06 212 PHE A N 1
ATOM 1634 C CA . PHE A 1 212 ? 5.605 7.559 -26.703 1 95.06 212 PHE A CA 1
ATOM 1635 C C . PHE A 1 212 ? 4.926 6.625 -27.688 1 95.06 212 PHE A C 1
ATOM 1637 O O . PHE A 1 212 ? 5.441 6.398 -28.797 1 95.06 212 PHE A O 1
ATOM 1644 N N . ASP A 1 213 ? 3.891 6.016 -27.266 1 93.69 213 ASP A N 1
ATOM 1645 C CA . ASP A 1 213 ? 3.023 5.297 -28.203 1 93.69 213 ASP A CA 1
ATOM 1646 C C . ASP A 1 213 ? 2.037 6.246 -28.875 1 93.69 213 ASP A C 1
ATOM 1648 O O . ASP A 1 213 ? 0.85 6.258 -28.547 1 93.69 213 ASP A O 1
ATOM 1652 N N . LYS A 1 214 ? 2.469 6.887 -29.891 1 91.69 214 LYS A N 1
ATOM 1653 C CA . LYS A 1 214 ? 1.76 7.996 -30.516 1 91.69 214 LYS A CA 1
ATOM 1654 C C . LYS A 1 214 ? 0.485 7.52 -31.203 1 91.69 214 LYS A C 1
ATOM 1656 O O . LYS A 1 214 ? -0.516 8.234 -31.25 1 91.69 214 LYS A O 1
ATOM 1661 N N . VAL A 1 215 ? 0.459 6.305 -31.672 1 90.5 215 VAL A N 1
ATOM 1662 C CA . VAL A 1 215 ? -0.662 5.836 -32.469 1 90.5 215 VAL A CA 1
ATOM 1663 C C . VAL A 1 215 ? -1.508 4.855 -31.672 1 90.5 215 VAL A C 1
ATOM 1665 O O . VAL A 1 215 ? -2.594 4.457 -32.094 1 90.5 215 VAL A O 1
ATOM 1668 N N . GLY A 1 216 ? -1.052 4.484 -30.5 1 86.81 216 GLY A N 1
ATOM 1669 C CA . GLY A 1 216 ? -1.844 3.656 -29.609 1 86.81 216 GLY A CA 1
ATOM 1670 C C . GLY A 1 216 ? -1.835 2.188 -29.984 1 86.81 216 GLY A C 1
ATOM 1671 O O . GLY A 1 216 ? -2.832 1.486 -29.797 1 86.81 216 GLY A O 1
ATOM 1672 N N . ASP A 1 217 ? -0.746 1.67 -30.516 1 86.06 217 ASP A N 1
ATOM 1673 C CA . ASP A 1 217 ? -0.725 0.302 -31.031 1 86.06 217 ASP A CA 1
ATOM 1674 C C . ASP A 1 217 ? 0.107 -0.607 -30.125 1 86.06 217 ASP A C 1
ATOM 1676 O O . ASP A 1 217 ? 0.285 -1.79 -30.422 1 86.06 217 ASP A O 1
ATOM 1680 N N . THR A 1 218 ? 0.625 -0.122 -29.094 1 85.88 218 THR A N 1
ATOM 1681 C CA . THR A 1 218 ? 1.366 -0.936 -28.141 1 85.88 218 THR A CA 1
ATOM 1682 C C . THR A 1 218 ? 0.428 -1.52 -27.078 1 85.88 218 THR A C 1
ATOM 1684 O O . THR A 1 218 ? -0.118 -0.787 -26.266 1 85.88 218 THR A O 1
ATOM 1687 N N . PRO A 1 219 ? 0.301 -2.814 -27.172 1 86.56 219 PRO A N 1
ATOM 1688 C CA . PRO A 1 219 ? -0.584 -3.398 -26.172 1 86.56 219 PRO A CA 1
ATOM 1689 C C . PRO A 1 219 ? -0.049 -3.229 -24.75 1 86.56 219 PRO A C 1
ATOM 1691 O O . PRO A 1 219 ? 1.159 -3.332 -24.516 1 86.56 219 PRO A O 1
ATOM 1694 N N . PHE A 1 220 ? -0.879 -2.855 -23.828 1 88.94 220 PHE A N 1
ATOM 1695 C CA . PHE A 1 220 ? -0.583 -2.752 -22.406 1 88.94 220 PHE A CA 1
ATOM 1696 C C . PHE A 1 220 ? 0.521 -1.73 -22.156 1 88.94 220 PHE A C 1
ATOM 1698 O O . PHE A 1 220 ? 1.442 -1.983 -21.375 1 88.94 220 PHE A O 1
ATOM 1705 N N . CYS A 1 221 ? 0.533 -0.631 -22.953 1 88.62 221 CYS A N 1
ATOM 1706 C CA . CYS A 1 221 ? 1.45 0.489 -22.781 1 88.62 221 CYS A CA 1
ATOM 1707 C C . CYS A 1 221 ? 1.35 1.066 -21.375 1 88.62 221 CYS A C 1
ATOM 1709 O O . CYS A 1 221 ? 0.28 1.516 -20.969 1 88.62 221 CYS A O 1
ATOM 1711 N N . GLU A 1 222 ? 2.502 0.991 -20.656 1 88.81 222 GLU A N 1
ATOM 1712 C CA . GLU A 1 222 ? 2.568 1.541 -19.312 1 88.81 222 GLU A CA 1
ATOM 1713 C C . GLU A 1 222 ? 3.92 2.199 -19.047 1 88.81 222 GLU A C 1
ATOM 1715 O O . GLU A 1 222 ? 4.957 1.691 -19.469 1 88.81 222 GLU A O 1
ATOM 1720 N N . LEU A 1 223 ? 3.82 3.309 -18.375 1 91.69 223 LEU A N 1
ATOM 1721 C CA . LEU A 1 223 ? 5.031 3.99 -17.922 1 91.69 223 LEU A CA 1
ATOM 1722 C C . LEU A 1 223 ? 5.453 3.496 -16.547 1 91.69 223 LEU A C 1
ATOM 1724 O O . LEU A 1 223 ? 4.609 3.297 -15.664 1 91.69 223 LEU A O 1
ATOM 1728 N N . SER A 1 224 ? 6.742 3.355 -16.375 1 91.69 224 SER A N 1
ATOM 1729 C CA . SER A 1 224 ? 7.262 2.854 -15.109 1 91.69 224 SER A CA 1
ATOM 1730 C C . SER A 1 224 ? 8.383 3.742 -14.578 1 91.69 224 SER A C 1
ATOM 1732 O O . SER A 1 224 ? 9.203 4.246 -15.352 1 91.69 224 SER A O 1
ATOM 1734 N N . LEU A 1 225 ? 8.367 3.943 -13.32 1 93.75 225 LEU A N 1
ATOM 1735 C CA . LEU A 1 225 ? 9.438 4.652 -12.625 1 93.75 225 LEU A CA 1
ATOM 1736 C C . LEU A 1 225 ? 10.117 3.746 -11.602 1 93.75 225 LEU A C 1
ATOM 1738 O O . LEU A 1 225 ? 9.484 3.314 -10.633 1 93.75 225 LEU A O 1
ATOM 1742 N N . GLN A 1 226 ? 11.359 3.443 -11.805 1 91.5 226 GLN A N 1
ATOM 1743 C CA . GLN A 1 226 ? 12.156 2.719 -10.82 1 91.5 226 GLN A CA 1
ATOM 1744 C C . GLN A 1 226 ? 12.906 3.68 -9.906 1 91.5 226 GLN A C 1
ATOM 1746 O O . GLN A 1 226 ? 13.523 4.637 -10.367 1 91.5 226 GLN A O 1
ATOM 1751 N N . ARG A 1 227 ? 12.75 3.443 -8.664 1 92.81 227 ARG A N 1
ATOM 1752 C CA . ARG A 1 227 ? 13.43 4.234 -7.645 1 92.81 227 ARG A CA 1
ATOM 1753 C C . ARG A 1 227 ? 14.656 3.496 -7.109 1 92.81 227 ARG A C 1
ATOM 1755 O O . ARG A 1 227 ? 14.523 2.418 -6.523 1 92.81 227 ARG A O 1
ATOM 1762 N N . GLN A 1 228 ? 15.812 4.059 -7.309 1 89.38 228 GLN A N 1
ATOM 1763 C CA . GLN A 1 228 ? 17.062 3.447 -6.852 1 89.38 228 GLN A CA 1
ATOM 1764 C C . GLN A 1 228 ? 17.656 4.215 -5.672 1 89.38 228 GLN A C 1
ATOM 1766 O O . GLN A 1 228 ? 17.078 5.211 -5.223 1 89.38 228 GLN A O 1
ATOM 1771 N N . ALA A 1 229 ? 18.75 3.676 -5.125 1 88.12 229 ALA A N 1
ATOM 1772 C CA . ALA A 1 229 ? 19.453 4.367 -4.039 1 88.12 229 ALA A CA 1
ATOM 1773 C C . ALA A 1 229 ? 20 5.707 -4.512 1 88.12 229 ALA A C 1
ATOM 1775 O O . ALA A 1 229 ? 20.109 5.957 -5.715 1 88.12 229 ALA A O 1
ATOM 1776 N N . ASN A 1 230 ? 20.203 6.594 -3.625 1 93.44 230 ASN A N 1
ATOM 1777 C CA . ASN A 1 230 ? 20.922 7.852 -3.846 1 93.44 230 ASN A CA 1
ATOM 1778 C C . ASN A 1 230 ? 20.141 8.781 -4.77 1 93.44 230 ASN A C 1
ATOM 1780 O O . ASN A 1 230 ? 20.719 9.484 -5.594 1 93.44 230 ASN A O 1
ATOM 1784 N N . ASN A 1 231 ? 18.797 8.68 -4.734 1 97.06 231 ASN A N 1
ATOM 1785 C CA . ASN A 1 231 ? 17.922 9.531 -5.531 1 97.06 231 ASN A CA 1
ATOM 1786 C C . ASN A 1 231 ? 18.188 9.383 -7.023 1 97.06 231 ASN A C 1
ATOM 1788 O O . ASN A 1 231 ? 18.312 10.383 -7.738 1 97.06 231 ASN A O 1
ATOM 1792 N N . GLU A 1 232 ? 18.469 8.156 -7.418 1 95.69 232 GLU A N 1
ATOM 1793 C CA . GLU A 1 232 ? 18.547 7.805 -8.828 1 95.69 232 GLU A CA 1
ATOM 1794 C C . GLU A 1 232 ? 17.25 7.156 -9.32 1 95.69 232 GLU A C 1
ATOM 1796 O O . GLU A 1 232 ? 16.703 6.285 -8.648 1 95.69 232 GLU A O 1
ATOM 1801 N N . PHE A 1 233 ? 16.812 7.629 -10.484 1 96.25 233 PHE A N 1
ATOM 1802 C CA . PHE A 1 233 ? 15.539 7.172 -11.016 1 96.25 233 PHE A CA 1
ATOM 1803 C C . PHE A 1 233 ? 15.688 6.746 -12.477 1 96.25 233 PHE A C 1
ATOM 1805 O O . PHE A 1 233 ? 16.516 7.285 -13.203 1 96.25 233 PHE A O 1
ATOM 1812 N N . ILE A 1 234 ? 14.898 5.77 -12.828 1 94 234 ILE A N 1
ATOM 1813 C CA . ILE A 1 234 ? 14.859 5.324 -14.211 1 94 234 ILE A CA 1
ATOM 1814 C C . ILE A 1 234 ? 13.414 5.301 -14.703 1 94 234 ILE A C 1
ATOM 1816 O O . ILE A 1 234 ? 12.57 4.609 -14.141 1 94 234 ILE A O 1
ATOM 1820 N N . LEU A 1 235 ? 13.164 6.078 -15.68 1 94.88 235 LEU A N 1
ATOM 1821 C CA . LEU A 1 235 ? 11.875 6.082 -16.375 1 94.88 235 LEU A CA 1
ATOM 1822 C C . LEU A 1 235 ? 11.914 5.184 -17.594 1 94.88 235 LEU A C 1
ATOM 1824 O O . LEU A 1 235 ? 12.82 5.305 -18.438 1 94.88 235 LEU A O 1
ATOM 1828 N N . SER A 1 236 ? 10.992 4.254 -17.672 1 91.81 236 SER A N 1
ATOM 1829 C CA . SER A 1 236 ? 10.961 3.336 -18.812 1 91.81 236 SER A CA 1
ATOM 1830 C C . SER A 1 236 ? 9.523 3.006 -19.219 1 91.81 236 SER A C 1
ATOM 1832 O O . SER A 1 236 ? 8.578 3.443 -18.562 1 91.81 236 SER A O 1
ATOM 1834 N N . GLY A 1 237 ? 9.383 2.322 -20.297 1 91 237 GLY A N 1
ATOM 1835 C CA . GLY A 1 237 ? 8.078 1.915 -20.797 1 91 237 GLY A CA 1
ATOM 1836 C C . GLY A 1 237 ? 7.492 2.877 -21.812 1 91 237 GLY A C 1
ATOM 1837 O O . GLY A 1 237 ? 8.219 3.424 -22.641 1 91 237 GLY A O 1
ATOM 1838 N N . CYS A 1 238 ? 6.191 2.92 -21.812 1 92.12 238 CYS A N 1
ATOM 1839 C CA . CYS A 1 238 ? 5.551 3.693 -22.875 1 92.12 238 CYS A CA 1
ATOM 1840 C C . CYS A 1 238 ? 4.434 4.566 -22.312 1 92.12 238 CYS A C 1
ATOM 1842 O O . CYS A 1 238 ? 3.793 4.203 -21.312 1 92.12 238 CYS A O 1
ATOM 1844 N N . HIS A 1 239 ? 4.324 5.691 -22.812 1 93.81 239 HIS A N 1
ATOM 1845 C CA . HIS A 1 239 ? 3.229 6.621 -22.562 1 93.81 239 HIS A CA 1
ATOM 1846 C C . HIS A 1 239 ? 2.357 6.805 -23.797 1 93.81 239 HIS A C 1
ATOM 1848 O O . HIS A 1 239 ? 2.854 7.18 -24.859 1 93.81 239 HIS A O 1
ATOM 1854 N N . ALA A 1 240 ? 1.113 6.559 -23.578 1 92.56 240 ALA A N 1
ATOM 1855 C CA . ALA A 1 240 ? 0.198 6.645 -24.719 1 92.56 240 ALA A CA 1
ATOM 1856 C C . ALA A 1 240 ? -0.068 8.102 -25.094 1 92.56 240 ALA A C 1
ATOM 1858 O O . ALA A 1 240 ? -0.233 8.953 -24.219 1 92.56 240 ALA A O 1
ATOM 1859 N N . GLY A 1 241 ? -0.057 8.344 -26.422 1 92.25 241 GLY A N 1
ATOM 1860 C CA . GLY A 1 241 ? -0.387 9.672 -26.922 1 92.25 241 GLY A CA 1
ATOM 1861 C C . GLY A 1 241 ? 0.835 10.484 -27.312 1 92.25 241 GLY A C 1
ATOM 1862 O O . GLY A 1 241 ? 1.939 9.945 -27.406 1 92.25 241 GLY A O 1
ATOM 1863 N N . GLN A 1 242 ? 0.527 11.805 -27.609 1 91.62 242 GLN A N 1
ATOM 1864 C CA . GLN A 1 242 ? 1.603 12.641 -28.125 1 91.62 242 GLN A CA 1
ATOM 1865 C C . GLN A 1 242 ? 1.793 13.891 -27.266 1 91.62 242 GLN A C 1
ATOM 1867 O O . GLN A 1 242 ? 2.609 14.758 -27.594 1 91.62 242 GLN A O 1
ATOM 1872 N N . LYS A 1 243 ? 1.125 13.969 -26.234 1 93.94 243 LYS A N 1
ATOM 1873 C CA . LYS A 1 243 ? 1.241 15.148 -25.375 1 93.94 243 LYS A CA 1
ATOM 1874 C C . LYS A 1 243 ? 2.328 14.953 -24.328 1 93.94 243 LYS A C 1
ATOM 1876 O O . LYS A 1 243 ? 2.502 13.852 -23.797 1 93.94 243 LYS A O 1
ATOM 1881 N N . PRO A 1 244 ? 3.018 16.047 -24.047 1 95.88 244 PRO A N 1
ATOM 1882 C CA . PRO A 1 244 ? 4.008 15.953 -22.969 1 95.88 244 PRO A CA 1
ATOM 1883 C C . PRO A 1 244 ? 3.387 15.578 -21.625 1 95.88 244 PRO A C 1
ATOM 1885 O O . PRO A 1 244 ? 2.203 15.836 -21.391 1 95.88 244 PRO A O 1
ATOM 1888 N N . LEU A 1 245 ? 4.195 14.938 -20.891 1 96.06 245 LEU A N 1
ATOM 1889 C CA . LEU A 1 245 ? 3.777 14.531 -19.562 1 96.06 245 LEU A CA 1
ATOM 1890 C C . LEU A 1 245 ? 4.574 15.266 -18.484 1 96.06 245 LEU A C 1
ATOM 1892 O O . LEU A 1 245 ? 5.805 15.188 -18.469 1 96.06 245 LEU A O 1
ATOM 1896 N N . ASN A 1 246 ? 3.887 16.062 -17.641 1 96.69 246 ASN A N 1
ATOM 1897 C CA . ASN A 1 246 ? 4.531 16.641 -16.469 1 96.69 246 ASN A CA 1
ATOM 1898 C C . ASN A 1 246 ? 4.715 15.617 -15.359 1 96.69 246 ASN A C 1
ATOM 1900 O O . ASN A 1 246 ? 3.781 14.883 -15.023 1 96.69 246 ASN A O 1
ATOM 1904 N N . LEU A 1 247 ? 5.891 15.555 -14.867 1 96.75 247 LEU A N 1
ATOM 1905 C CA . LEU A 1 247 ? 6.223 14.578 -13.828 1 96.75 247 LEU A CA 1
ATOM 1906 C C . LEU A 1 247 ? 6.531 15.273 -12.508 1 96.75 247 LEU A C 1
ATOM 1908 O O . LEU A 1 247 ? 7.102 16.359 -12.492 1 96.75 247 LEU A O 1
ATOM 1912 N N . ALA A 1 248 ? 6.047 14.773 -11.445 1 97.69 248 ALA A N 1
ATOM 1913 C CA . ALA A 1 248 ? 6.379 15.133 -10.07 1 97.69 248 ALA A CA 1
ATOM 1914 C C . ALA A 1 248 ? 6.953 13.938 -9.32 1 97.69 248 ALA A C 1
ATOM 1916 O O . ALA A 1 248 ? 6.207 13.109 -8.797 1 97.69 248 ALA A O 1
ATOM 1917 N N . ILE A 1 249 ? 8.281 13.883 -9.227 1 98.12 249 ILE A N 1
ATOM 1918 C CA . ILE A 1 249 ? 8.984 12.703 -8.734 1 98.12 249 ILE A CA 1
ATOM 1919 C C . ILE A 1 249 ? 9.43 12.938 -7.289 1 98.12 249 ILE A C 1
ATOM 1921 O O . ILE A 1 249 ? 10.211 13.844 -7.012 1 98.12 249 ILE A O 1
ATOM 1925 N N . ALA A 1 250 ? 8.914 12.125 -6.402 1 98.56 250 ALA A N 1
ATOM 1926 C CA . ALA A 1 250 ? 9.344 12.172 -5.008 1 98.56 250 ALA A CA 1
ATOM 1927 C C . ALA A 1 250 ? 10.75 11.602 -4.848 1 98.56 250 ALA A C 1
ATOM 1929 O O . ALA A 1 250 ? 11.062 10.547 -5.406 1 98.56 250 ALA A O 1
ATOM 1930 N N . ILE A 1 251 ? 11.578 12.273 -4.117 1 97.81 251 ILE A N 1
ATOM 1931 C CA . ILE A 1 251 ? 12.914 11.742 -3.889 1 97.81 251 ILE A CA 1
ATOM 1932 C C . ILE A 1 251 ? 12.844 10.547 -2.936 1 97.81 251 ILE A C 1
ATOM 1934 O O . ILE A 1 251 ? 11.828 10.344 -2.27 1 97.81 251 ILE A O 1
ATOM 1938 N N . SER A 1 252 ? 13.938 9.773 -2.867 1 95.06 252 SER A N 1
ATOM 1939 C CA . SER A 1 252 ? 13.953 8.555 -2.066 1 95.06 252 SER A CA 1
ATOM 1940 C C . SER A 1 252 ? 14.805 8.727 -0.814 1 95.06 252 SER A C 1
ATOM 1942 O O . SER A 1 252 ? 14.617 8.008 0.17 1 95.06 252 SER A O 1
ATOM 1944 N N . ASP A 1 253 ? 15.75 9.664 -0.842 1 95.56 253 ASP A N 1
ATOM 1945 C CA . ASP A 1 253 ? 16.703 9.891 0.238 1 95.56 253 ASP A CA 1
ATOM 1946 C C . ASP A 1 253 ? 16.766 11.375 0.615 1 95.56 253 ASP A C 1
ATOM 1948 O O . ASP A 1 253 ? 17.672 12.086 0.192 1 95.56 253 ASP A O 1
ATOM 1952 N N . PRO A 1 254 ? 15.898 11.703 1.518 1 97 254 PRO A N 1
ATOM 1953 C CA . PRO A 1 254 ? 15.812 13.125 1.855 1 97 254 PRO A CA 1
ATOM 1954 C C . PRO A 1 254 ? 17.078 13.648 2.541 1 97 254 PRO A C 1
ATOM 1956 O O . PRO A 1 254 ? 17.438 14.812 2.363 1 97 254 PRO A O 1
ATOM 1959 N N . ALA A 1 255 ? 17.781 12.828 3.318 1 96.56 255 ALA A N 1
ATOM 1960 C CA . ALA A 1 255 ? 19.016 13.258 3.965 1 96.56 255 ALA A CA 1
ATOM 1961 C C . ALA A 1 255 ? 20.078 13.609 2.932 1 96.56 255 ALA A C 1
ATOM 1963 O O . ALA A 1 255 ? 20.719 14.664 3.016 1 96.56 255 ALA A O 1
ATOM 1964 N N . LEU A 1 256 ? 20.234 12.734 1.96 1 96.75 256 LEU A N 1
ATOM 1965 C CA . LEU A 1 256 ? 21.203 12.984 0.896 1 96.75 256 LEU A CA 1
ATOM 1966 C C . LEU A 1 256 ? 20.797 14.203 0.07 1 96.75 256 LEU A C 1
ATOM 1968 O O . LEU A 1 256 ? 21.656 15 -0.326 1 96.75 256 LEU A O 1
ATOM 1972 N N . TYR A 1 257 ? 19.531 14.344 -0.255 1 97.75 257 TYR A N 1
ATOM 1973 C CA . TYR A 1 257 ? 19.031 15.492 -1.008 1 97.75 257 TYR A CA 1
ATOM 1974 C C . TYR A 1 257 ? 19.328 16.797 -0.284 1 97.75 257 TYR A C 1
ATOM 1976 O O . TYR A 1 257 ? 19.812 17.75 -0.895 1 97.75 257 TYR A O 1
ATOM 1984 N N . ALA A 1 258 ? 19.078 16.797 1.03 1 98 258 ALA A N 1
ATOM 1985 C CA . ALA A 1 258 ? 19.359 17.984 1.846 1 98 258 ALA A CA 1
ATOM 1986 C C . ALA A 1 258 ? 20.859 18.266 1.905 1 98 258 ALA A C 1
ATOM 1988 O O . ALA A 1 258 ? 21.281 19.422 1.79 1 98 258 ALA A O 1
ATOM 1989 N N . GLN A 1 259 ? 21.625 17.234 2.096 1 98.06 259 GLN A N 1
ATOM 1990 C CA . GLN A 1 259 ? 23.078 17.359 2.158 1 98.06 259 GLN A CA 1
ATOM 1991 C C . GLN A 1 259 ? 23.625 18.016 0.896 1 98.06 259 GLN A C 1
ATOM 1993 O O . GLN A 1 259 ? 24.391 18.984 0.974 1 98.06 259 GLN A O 1
ATOM 1998 N N . LYS A 1 260 ? 23.203 17.531 -0.228 1 98.06 260 LYS A N 1
ATOM 1999 C CA . LYS A 1 260 ? 23.672 18.062 -1.505 1 98.06 260 LYS A CA 1
ATOM 2000 C C . LYS A 1 260 ? 23.141 19.484 -1.743 1 98.06 260 LYS A C 1
ATOM 2002 O O . LYS A 1 260 ? 23.844 20.328 -2.287 1 98.06 260 LYS A O 1
ATOM 2007 N N . THR A 1 261 ? 21.906 19.719 -1.382 1 97.88 261 THR A N 1
ATOM 2008 C CA . THR A 1 261 ? 21.312 21.047 -1.538 1 97.88 261 THR A CA 1
ATOM 2009 C C . THR A 1 261 ? 22.062 22.078 -0.701 1 97.88 261 THR A C 1
ATOM 2011 O O . THR A 1 261 ? 22.328 23.188 -1.168 1 97.88 261 THR A O 1
ATOM 2014 N N . VAL A 1 262 ? 22.438 21.719 0.524 1 98.06 262 VAL A N 1
ATOM 2015 C CA . VAL A 1 262 ? 23.188 22.609 1.413 1 98.06 262 VAL A CA 1
ATOM 2016 C C . VAL A 1 262 ? 24.578 22.875 0.839 1 98.06 262 VAL A C 1
ATOM 2018 O O . VAL A 1 262 ? 25.031 24.016 0.807 1 98.06 262 VAL A O 1
ATOM 2021 N N . ALA A 1 263 ? 25.219 21.812 0.375 1 97.75 263 ALA A N 1
ATOM 2022 C CA . ALA A 1 263 ? 26.531 21.969 -0.232 1 97.75 263 ALA A CA 1
ATOM 2023 C C . ALA A 1 263 ? 26.484 22.922 -1.419 1 97.75 263 ALA A C 1
ATOM 2025 O O . ALA A 1 263 ? 27.328 23.812 -1.544 1 97.75 263 ALA A O 1
ATOM 2026 N N . ASN A 1 264 ? 25.5 22.75 -2.234 1 96.75 264 ASN A N 1
ATOM 2027 C CA . ASN A 1 264 ? 25.328 23.625 -3.393 1 96.75 264 ASN A CA 1
ATOM 2028 C C . ASN A 1 264 ? 25.062 25.062 -2.975 1 96.75 264 ASN A C 1
ATOM 2030 O O . ASN A 1 264 ? 25.531 26 -3.617 1 96.75 264 ASN A O 1
ATOM 2034 N N . THR A 1 265 ? 24.281 25.203 -1.969 1 96.69 265 THR A N 1
ATOM 2035 C CA . THR A 1 265 ? 23.938 26.531 -1.47 1 96.69 265 THR A CA 1
ATOM 2036 C C . THR A 1 265 ? 25.188 27.25 -0.987 1 96.69 265 THR A C 1
ATOM 2038 O O . THR A 1 265 ? 25.391 28.422 -1.312 1 96.69 265 THR A O 1
ATOM 2041 N N . LEU A 1 266 ? 26.078 26.594 -0.236 1 96.75 266 LEU A N 1
ATOM 2042 C CA . LEU A 1 266 ? 27.312 27.188 0.258 1 96.75 266 LEU A CA 1
ATOM 2043 C C . LEU A 1 266 ? 28.188 27.672 -0.897 1 96.75 266 LEU A C 1
ATOM 2045 O O . LEU A 1 266 ? 28.703 28.797 -0.862 1 96.75 266 LEU A O 1
ATOM 2049 N N . THR A 1 267 ? 28.25 26.812 -1.889 1 95.25 267 THR A N 1
ATOM 2050 C CA . THR A 1 267 ? 29.062 27.141 -3.061 1 95.25 267 THR A CA 1
ATOM 2051 C C . THR A 1 267 ? 28.5 28.359 -3.779 1 95.25 267 THR A C 1
ATOM 2053 O O . THR A 1 267 ? 29.234 29.266 -4.141 1 95.25 267 THR A O 1
ATOM 2056 N N . SER A 1 268 ? 27.25 28.422 -3.941 1 94.62 268 SER A N 1
ATOM 2057 C CA . SER A 1 268 ? 26.578 29.469 -4.711 1 94.62 268 SER A CA 1
ATOM 2058 C C . SER A 1 268 ? 26.688 30.828 -4.008 1 94.62 268 SER A C 1
ATOM 2060 O O . SER A 1 268 ? 26.734 31.859 -4.664 1 94.62 268 SER A O 1
ATOM 2062 N N . ILE A 1 269 ? 26.75 30.828 -2.699 1 95 269 ILE A N 1
ATOM 2063 C CA . ILE A 1 269 ? 26.734 32.094 -1.981 1 95 269 ILE A CA 1
ATOM 2064 C C . ILE A 1 269 ? 28.172 32.5 -1.623 1 95 269 ILE A C 1
ATOM 2066 O O . ILE A 1 269 ? 28.406 33.594 -1.121 1 95 269 ILE A O 1
ATOM 2070 N N . GLY A 1 270 ? 29.094 31.594 -1.73 1 95.62 270 GLY A N 1
ATOM 2071 C CA . GLY A 1 270 ? 30.5 31.922 -1.567 1 95.62 270 GLY A CA 1
ATOM 2072 C C . GLY A 1 270 ? 31 31.734 -0.148 1 95.62 270 GLY A C 1
ATOM 2073 O O . GLY A 1 270 ? 31.844 32.5 0.327 1 95.62 270 GLY A O 1
ATOM 2074 N N . ILE A 1 271 ? 30.422 30.859 0.605 1 97 271 ILE A N 1
ATOM 2075 C CA . ILE A 1 271 ? 30.984 30.453 1.888 1 97 271 ILE A CA 1
ATOM 2076 C C . ILE A 1 271 ? 31.891 29.234 1.688 1 97 271 ILE A C 1
ATOM 2078 O O . ILE A 1 271 ? 31.438 28.188 1.216 1 97 271 ILE A O 1
ATOM 2082 N N . ASN A 1 272 ? 33.125 29.359 1.993 1 97.25 272 ASN A N 1
ATOM 2083 C CA . ASN A 1 272 ? 34.094 28.281 1.817 1 97.25 272 ASN A CA 1
ATOM 2084 C C . ASN A 1 272 ? 34.156 27.375 3.047 1 97.25 272 ASN A C 1
ATOM 2086 O O . ASN A 1 272 ? 34.219 27.875 4.176 1 97.25 272 ASN A O 1
ATOM 2090 N N . ILE A 1 273 ? 34.094 26.141 2.854 1 97.44 273 ILE A N 1
ATOM 2091 C CA . ILE A 1 273 ? 34.188 25.156 3.924 1 97.44 273 ILE A CA 1
ATOM 2092 C C . ILE A 1 273 ? 35.469 24.328 3.754 1 97.44 273 ILE A C 1
ATOM 2094 O O . ILE A 1 273 ? 35.719 23.797 2.678 1 97.44 273 ILE A O 1
ATOM 2098 N N . LYS A 1 274 ? 36.312 24.266 4.734 1 97.56 274 LYS A N 1
ATOM 2099 C CA . LYS A 1 274 ? 37.531 23.469 4.672 1 97.56 274 LYS A CA 1
ATOM 2100 C C . LYS A 1 274 ? 37.219 21.969 4.715 1 97.56 274 LYS A C 1
ATOM 2102 O O . LYS A 1 274 ? 37.844 21.188 4 1 97.56 274 LYS A O 1
ATOM 2107 N N . GLY A 1 275 ? 36.312 21.656 5.613 1 98 275 GLY A N 1
ATOM 2108 C CA . GLY A 1 275 ? 35.906 20.266 5.738 1 98 275 GLY A CA 1
ATOM 2109 C C . GLY A 1 275 ? 34.844 19.875 4.746 1 98 275 GLY A C 1
ATOM 2110 O O . GLY A 1 275 ? 34.875 20.266 3.582 1 98 275 GLY A O 1
ATOM 2111 N N . ASP A 1 276 ? 33.906 18.938 5.23 1 98.06 276 ASP A N 1
ATOM 2112 C CA . ASP A 1 276 ? 32.875 18.391 4.375 1 98.06 276 ASP A CA 1
ATOM 2113 C C . ASP A 1 276 ? 31.484 18.703 4.941 1 98.06 276 ASP A C 1
ATOM 2115 O O . ASP A 1 276 ? 31.359 19.141 6.086 1 98.06 276 ASP A O 1
ATOM 2119 N N . VAL A 1 277 ? 30.484 18.609 4.125 1 98.31 277 VAL A N 1
ATOM 2120 C CA . VAL A 1 277 ? 29.094 18.578 4.57 1 98.31 277 VAL A CA 1
ATOM 2121 C C . VAL A 1 277 ? 28.703 17.156 4.945 1 98.31 277 VAL A C 1
ATOM 2123 O O . VAL A 1 277 ? 28.672 16.266 4.09 1 98.31 277 VAL A O 1
ATOM 2126 N N . LEU A 1 278 ? 28.375 16.906 6.203 1 97.75 278 LEU A N 1
ATOM 2127 C CA . LEU A 1 278 ? 28.188 15.562 6.727 1 97.75 278 LEU A CA 1
ATOM 2128 C C . LEU A 1 278 ? 26.828 15.438 7.43 1 97.75 278 LEU A C 1
ATOM 2130 O O . LEU A 1 278 ? 26.203 16.453 7.75 1 97.75 278 LEU A O 1
ATOM 2134 N N . LEU A 1 279 ? 26.391 14.188 7.586 1 96 279 LEU A N 1
ATOM 2135 C CA . LEU A 1 279 ? 25.188 13.883 8.344 1 96 279 LEU A CA 1
ATOM 2136 C C . LEU A 1 279 ? 25.531 13.383 9.742 1 96 279 LEU A C 1
ATOM 2138 O O . LEU A 1 279 ? 26.547 12.703 9.93 1 96 279 LEU A O 1
ATOM 2142 N N . THR A 1 280 ? 24.719 13.789 10.68 1 93.75 280 THR A N 1
ATOM 2143 C CA . THR A 1 280 ? 24.891 13.25 12.023 1 93.75 280 THR A CA 1
ATOM 2144 C C . THR A 1 280 ? 23.531 13.125 12.734 1 93.75 280 THR A C 1
ATOM 2146 O O . THR A 1 280 ? 22.594 13.844 12.414 1 93.75 280 THR A O 1
ATOM 2149 N N . SER A 1 281 ? 23.438 12.141 13.641 1 87.56 281 SER A N 1
ATOM 2150 C CA . SER A 1 281 ? 22.234 12 14.453 1 87.56 281 SER A CA 1
ATOM 2151 C C . SER A 1 281 ? 22.422 12.609 15.836 1 87.56 281 SER A C 1
ATOM 2153 O O . SER A 1 281 ? 21.484 12.672 16.625 1 87.56 281 SER A O 1
ATOM 2155 N N . LYS A 1 282 ? 23.609 13.094 16.078 1 87.38 282 LYS A N 1
ATOM 2156 C CA . LYS A 1 282 ? 23.922 13.633 17.406 1 87.38 282 LYS A CA 1
ATOM 2157 C C . LYS A 1 282 ? 23.828 15.156 17.406 1 87.38 282 LYS A C 1
ATOM 2159 O O . LYS A 1 282 ? 24.406 15.82 16.547 1 87.38 282 LYS A O 1
ATOM 2164 N N . ARG A 1 283 ? 23.125 15.625 18.344 1 84.81 283 ARG A N 1
ATOM 2165 C CA . ARG A 1 283 ? 23.047 17.078 18.547 1 84.81 283 ARG A CA 1
ATOM 2166 C C . ARG A 1 283 ? 24.078 17.531 19.578 1 84.81 283 ARG A C 1
ATOM 2168 O O . ARG A 1 283 ? 24.062 17.078 20.719 1 84.81 283 ARG A O 1
ATOM 2175 N N . PRO A 1 284 ? 24.859 18.391 19.156 1 90.19 284 PRO A N 1
ATOM 2176 C CA . PRO A 1 284 ? 25.828 18.891 20.141 1 90.19 284 PRO A CA 1
ATOM 2177 C C . PRO A 1 284 ? 25.172 19.75 21.219 1 90.19 284 PRO A C 1
ATOM 2179 O O . PRO A 1 284 ? 24.156 20.375 20.984 1 90.19 284 PRO A O 1
ATOM 2182 N N . ALA A 1 285 ? 25.844 19.734 22.375 1 91.19 285 ALA A N 1
ATOM 2183 C CA . ALA A 1 285 ? 25.391 20.578 23.484 1 91.19 285 ALA A CA 1
ATOM 2184 C C . ALA A 1 285 ? 26.203 21.875 23.531 1 91.19 285 ALA A C 1
ATOM 2186 O O . ALA A 1 285 ? 27.281 21.969 22.953 1 91.19 285 ALA A O 1
ATOM 2187 N N . ASN A 1 286 ? 25.688 22.938 24.125 1 93.62 286 ASN A N 1
ATOM 2188 C CA . ASN A 1 286 ? 26.375 24.188 24.438 1 93.62 286 ASN A CA 1
ATOM 2189 C C . ASN A 1 286 ? 26.812 24.922 23.172 1 93.62 286 ASN A C 1
ATOM 2191 O O . ASN A 1 286 ? 27.969 25.344 23.062 1 93.62 286 ASN A O 1
ATOM 2195 N N . THR A 1 287 ? 25.891 24.922 22.203 1 96.31 287 THR A N 1
ATOM 2196 C CA . THR A 1 287 ? 26.156 25.672 20.984 1 96.31 287 THR A CA 1
ATOM 2197 C C . THR A 1 287 ? 25.516 27.047 21.047 1 96.31 287 THR A C 1
ATOM 2199 O O . THR A 1 287 ? 24.688 27.312 21.922 1 96.31 287 THR A O 1
ATOM 2202 N N . ILE A 1 288 ? 25.984 27.953 20.203 1 96.06 288 ILE A N 1
ATOM 2203 C CA . ILE A 1 288 ? 25.422 29.297 20.047 1 96.06 288 ILE A CA 1
ATOM 2204 C C . ILE A 1 288 ? 24.609 29.344 18.75 1 96.06 288 ILE A C 1
ATOM 2206 O O . ILE A 1 288 ? 25.062 28.906 17.703 1 96.06 288 ILE A O 1
ATOM 2210 N N . LEU A 1 289 ? 23.359 29.938 18.828 1 97.06 289 LEU A N 1
ATOM 2211 C CA . LEU A 1 289 ? 22.516 30.125 17.656 1 97.06 289 LEU A CA 1
ATOM 2212 C C . LEU A 1 289 ? 23.031 31.25 16.781 1 97.06 289 LEU A C 1
ATOM 2214 O O . LEU A 1 289 ? 23.203 32.375 17.266 1 97.06 289 LEU A O 1
ATOM 2218 N N . LEU A 1 290 ? 23.234 30.953 15.547 1 97.5 290 LEU A N 1
ATOM 2219 C CA . LEU A 1 290 ? 23.797 31.969 14.648 1 97.5 290 LEU A CA 1
ATOM 2220 C C . LEU A 1 290 ? 22.734 32.5 13.688 1 97.5 290 LEU A C 1
ATOM 2222 O O . LEU A 1 290 ? 22.781 33.625 13.258 1 97.5 290 LEU A O 1
ATOM 2226 N N . ALA A 1 291 ? 21.812 31.594 13.242 1 98 291 ALA A N 1
ATOM 2227 C CA . ALA A 1 291 ? 20.766 31.953 12.281 1 98 291 ALA A CA 1
ATOM 2228 C C . ALA A 1 291 ? 19.547 31.031 12.43 1 98 291 ALA A C 1
ATOM 2230 O O . ALA A 1 291 ? 19.672 29.906 12.922 1 98 291 ALA A O 1
ATOM 2231 N N . GLU A 1 292 ? 18.375 31.562 12.008 1 98.19 292 GLU A N 1
ATOM 2232 C CA . GLU A 1 292 ? 17.125 30.797 12.133 1 98.19 292 GLU A CA 1
ATOM 2233 C C . GLU A 1 292 ? 16.156 31.156 11.016 1 98.19 292 GLU A C 1
ATOM 2235 O O . GLU A 1 292 ? 16.062 32.312 10.602 1 98.19 292 GLU A O 1
ATOM 2240 N N . HIS A 1 293 ? 15.539 30.156 10.508 1 98.38 293 HIS A N 1
ATOM 2241 C CA . HIS A 1 293 ? 14.383 30.297 9.625 1 98.38 293 HIS A CA 1
ATOM 2242 C C . HIS A 1 293 ? 13.125 29.719 10.266 1 98.38 293 HIS A C 1
ATOM 2244 O O . HIS A 1 293 ? 13.156 28.625 10.828 1 98.38 293 HIS A O 1
ATOM 2250 N N . GLN A 1 294 ? 12.031 30.469 10.211 1 98.5 294 GLN A N 1
ATOM 2251 C CA . GLN A 1 294 ? 10.734 30 10.695 1 98.5 294 GLN A CA 1
ATOM 2252 C C . GLN A 1 294 ? 9.758 29.812 9.539 1 98.5 294 GLN A C 1
ATOM 2254 O O . GLN A 1 294 ? 9.703 30.625 8.625 1 98.5 294 GLN A O 1
ATOM 2259 N N . SER A 1 295 ? 9.062 28.719 9.586 1 98.62 295 SER A N 1
ATOM 2260 C CA . SER A 1 295 ? 8 28.516 8.609 1 98.62 295 SER A CA 1
ATOM 2261 C C . SER A 1 295 ? 6.867 29.516 8.805 1 98.62 295 SER A C 1
ATOM 2263 O O . SER A 1 295 ? 6.875 30.281 9.773 1 98.62 295 SER A O 1
ATOM 2265 N N . LYS A 1 296 ? 5.938 29.547 7.82 1 98.5 296 LYS A N 1
ATOM 2266 C CA . LYS A 1 296 ? 4.672 30.219 8.109 1 98.5 296 LYS A CA 1
ATOM 2267 C C . LYS A 1 296 ? 3.982 29.594 9.32 1 98.5 296 LYS A C 1
ATOM 2269 O O . LYS A 1 296 ? 4.297 28.469 9.703 1 98.5 296 LYS A O 1
ATOM 2274 N N . PRO A 1 297 ? 3.107 30.328 9.984 1 98.81 297 PRO A N 1
ATOM 2275 C CA . PRO A 1 297 ? 2.424 29.766 11.148 1 98.81 297 PRO A CA 1
ATOM 2276 C C . PRO A 1 297 ? 1.486 28.609 10.797 1 98.81 297 PRO A C 1
ATOM 2278 O O . PRO A 1 297 ? 1.101 28.469 9.633 1 98.81 297 PRO A O 1
ATOM 2281 N N . LEU A 1 298 ? 1.119 27.828 11.75 1 98.88 298 LEU A N 1
ATOM 2282 C CA . LEU A 1 298 ? 0.27 26.656 11.578 1 98.88 298 LEU A CA 1
ATOM 2283 C C . LEU A 1 298 ? -1.023 27.016 10.859 1 98.88 298 LEU A C 1
ATOM 2285 O O . LEU A 1 298 ? -1.534 26.234 10.055 1 98.88 298 LEU A O 1
ATOM 2289 N N . SER A 1 299 ? -1.567 28.234 11.117 1 98.81 299 SER A N 1
ATOM 2290 C CA . SER A 1 299 ? -2.811 28.656 10.477 1 98.81 299 SER A CA 1
ATOM 2291 C C . SER A 1 299 ? -2.672 28.703 8.961 1 98.81 299 SER A C 1
ATOM 2293 O O . SER A 1 299 ? -3.625 28.406 8.242 1 98.81 299 SER A O 1
ATOM 2295 N N . GLU A 1 300 ? -1.502 28.984 8.484 1 98.81 300 GLU A N 1
ATOM 2296 C CA . GLU A 1 300 ? -1.27 28.984 7.043 1 98.81 300 GLU A CA 1
ATOM 2297 C C . GLU A 1 300 ? -0.959 27.578 6.527 1 98.81 300 GLU A C 1
ATOM 2299 O O . GLU A 1 300 ? -1.329 27.234 5.406 1 98.81 300 GLU A O 1
ATOM 2304 N N . LEU A 1 301 ? -0.237 26.812 7.352 1 98.94 301 LEU A N 1
ATOM 2305 C CA . LEU A 1 301 ? 0.053 25.438 6.965 1 98.94 301 LEU A CA 1
ATOM 2306 C C . LEU A 1 301 ? -1.234 24.625 6.805 1 98.94 301 LEU A C 1
ATOM 2308 O O . LEU A 1 301 ? -1.396 23.891 5.832 1 98.94 301 LEU A O 1
ATOM 2312 N N . THR A 1 302 ? -2.172 24.812 7.734 1 98.94 302 THR A N 1
ATOM 2313 C CA . THR A 1 302 ? -3.426 24.078 7.664 1 98.94 302 THR A CA 1
ATOM 2314 C C . THR A 1 302 ? -4.262 24.531 6.477 1 98.94 302 THR A C 1
ATOM 2316 O O . THR A 1 302 ? -5.004 23.75 5.887 1 98.94 302 THR A O 1
ATOM 2319 N N . ASP A 1 303 ? -4.133 25.812 6.109 1 98.88 303 ASP A N 1
ATOM 2320 C CA . ASP A 1 303 ? -4.84 26.312 4.938 1 98.88 303 ASP A CA 1
ATOM 2321 C C . ASP A 1 303 ? -4.43 25.547 3.678 1 98.88 303 ASP A C 1
ATOM 2323 O O . ASP A 1 303 ? -5.281 25.047 2.945 1 98.88 303 ASP A O 1
ATOM 2327 N N . ILE A 1 304 ? -3.139 25.422 3.473 1 98.81 304 ILE A N 1
ATOM 2328 C CA . ILE A 1 304 ? -2.617 24.688 2.326 1 98.81 304 ILE A CA 1
ATOM 2329 C C . ILE A 1 304 ? -3.027 23.219 2.424 1 98.81 304 ILE A C 1
ATOM 2331 O O . ILE A 1 304 ? -3.488 22.641 1.443 1 98.81 304 ILE A O 1
ATOM 2335 N N . MET A 1 305 ? -2.902 22.656 3.611 1 98.88 305 MET A N 1
ATOM 2336 C CA . MET A 1 305 ? -3.18 21.25 3.861 1 98.88 305 MET A CA 1
ATOM 2337 C C . MET A 1 305 ? -4.629 20.906 3.521 1 98.88 305 MET A C 1
ATOM 2339 O O . MET A 1 305 ? -4.895 19.922 2.82 1 98.88 305 MET A O 1
ATOM 2343 N N . LEU A 1 306 ? -5.559 21.719 3.955 1 98.94 306 LEU A N 1
ATOM 2344 C CA . LEU A 1 306 ? -6.977 21.422 3.781 1 98.94 306 LEU A CA 1
ATOM 2345 C C . LEU A 1 306 ? -7.438 21.797 2.373 1 98.94 306 LEU A C 1
ATOM 2347 O O . LEU A 1 306 ? -8.195 21.047 1.748 1 98.94 306 LEU A O 1
ATOM 2351 N N . LEU A 1 307 ? -6.961 22.906 1.804 1 98.69 307 LEU A N 1
ATOM 2352 C CA . LEU A 1 307 ? -7.406 23.375 0.5 1 98.69 307 LEU A CA 1
ATOM 2353 C C . LEU A 1 307 ? -6.836 22.516 -0.62 1 98.69 307 LEU A C 1
ATOM 2355 O O . LEU A 1 307 ? -7.551 22.172 -1.565 1 98.69 307 LEU A O 1
ATOM 2359 N N . LYS A 1 308 ? -5.555 22.203 -0.474 1 98.25 308 LYS A N 1
ATOM 2360 C CA . LYS A 1 308 ? -4.867 21.484 -1.548 1 98.25 308 LYS A CA 1
ATOM 2361 C C . LYS A 1 308 ? -4.676 20.016 -1.197 1 98.25 308 LYS A C 1
ATOM 2363 O O . LYS A 1 308 ? -4.105 19.25 -1.98 1 98.25 308 LYS A O 1
ATOM 2368 N N . SER A 1 309 ? -5.152 19.672 -0.079 1 98.69 309 SER A N 1
ATOM 2369 C CA . SER A 1 309 ? -5.027 18.297 0.403 1 98.69 309 SER A CA 1
ATOM 2370 C C . SER A 1 309 ? -3.57 17.859 0.439 1 98.69 309 SER A C 1
ATOM 2372 O O . SER A 1 309 ? -3.232 16.766 -0.038 1 98.69 309 SER A O 1
ATOM 2374 N N . ASP A 1 310 ? -2.725 18.625 1.068 1 98.81 310 ASP A N 1
ATOM 2375 C CA . ASP A 1 310 ? -1.286 18.375 1.079 1 98.81 310 ASP A CA 1
ATOM 2376 C C . ASP A 1 310 ? -0.921 17.297 2.092 1 98.81 310 ASP A C 1
ATOM 2378 O O . ASP A 1 310 ? -1.016 17.516 3.303 1 98.81 310 ASP A O 1
ATOM 2382 N N . ASN A 1 311 ? -0.385 16.203 1.614 1 98.88 311 ASN A N 1
ATOM 2383 C CA . ASN A 1 311 ? -0.083 15.039 2.451 1 98.88 311 ASN A CA 1
ATOM 2384 C C . ASN A 1 311 ? 1.176 15.266 3.283 1 98.88 311 ASN A C 1
ATOM 2386 O O . ASN A 1 311 ? 1.246 14.836 4.438 1 98.88 311 ASN A O 1
ATOM 2390 N N . LEU A 1 312 ? 2.158 15.938 2.76 1 98.88 312 LEU A N 1
ATOM 2391 C CA . LEU A 1 312 ? 3.424 16.141 3.455 1 98.88 312 LEU A CA 1
ATOM 2392 C C . LEU A 1 312 ? 3.232 17.031 4.684 1 98.88 312 LEU A C 1
ATOM 2394 O O . LEU A 1 312 ? 3.771 16.734 5.754 1 98.88 312 LEU A O 1
ATOM 2398 N N . ILE A 1 313 ? 2.424 18.078 4.547 1 98.94 313 ILE A N 1
ATOM 2399 C CA . ILE A 1 313 ? 2.137 18.938 5.691 1 98.94 313 ILE A CA 1
ATOM 2400 C C . ILE A 1 313 ? 1.403 18.141 6.766 1 98.94 313 ILE A C 1
ATOM 2402 O O . ILE A 1 313 ? 1.751 18.203 7.945 1 98.94 313 ILE A O 1
ATOM 2406 N N . ALA A 1 314 ? 0.453 17.344 6.355 1 98.94 314 ALA A N 1
ATOM 2407 C CA . ALA A 1 314 ? -0.351 16.562 7.297 1 98.94 314 ALA A CA 1
ATOM 2408 C C . ALA A 1 314 ? 0.523 15.617 8.109 1 98.94 314 ALA A C 1
ATOM 2410 O O . ALA A 1 314 ? 0.442 15.594 9.344 1 98.94 314 ALA A O 1
ATOM 2411 N N . ASP A 1 315 ? 1.372 14.945 7.441 1 98.94 315 ASP A N 1
ATOM 2412 C CA . ASP A 1 315 ? 2.16 13.922 8.117 1 98.94 315 ASP A CA 1
ATOM 2413 C C . ASP A 1 315 ? 3.311 14.547 8.906 1 98.94 315 ASP A C 1
ATOM 2415 O O . ASP A 1 315 ? 3.725 14.016 9.938 1 98.94 315 ASP A O 1
ATOM 2419 N N . SER A 1 316 ? 3.84 15.664 8.43 1 98.81 316 SER A N 1
ATOM 2420 C CA . SER A 1 316 ? 4.82 16.406 9.227 1 98.81 316 SER A CA 1
ATOM 2421 C C . SER A 1 316 ? 4.215 16.875 10.539 1 98.81 316 SER A C 1
ATOM 2423 O O . SER A 1 316 ? 4.848 16.781 11.594 1 98.81 316 SER A O 1
ATOM 2425 N N . LEU A 1 317 ? 2.992 17.359 10.469 1 98.94 317 LEU A N 1
ATOM 2426 C CA . LEU A 1 317 ? 2.301 17.812 11.672 1 98.94 317 LEU A CA 1
ATOM 2427 C C . LEU A 1 317 ? 2.021 16.641 12.602 1 98.94 317 LEU A C 1
ATOM 2429 O O . LEU A 1 317 ? 2.135 16.766 13.82 1 98.94 317 LEU A O 1
ATOM 2433 N N . LEU A 1 318 ? 1.672 15.5 12.039 1 98.94 318 LEU A N 1
ATOM 2434 C CA . LEU A 1 318 ? 1.441 14.32 12.867 1 98.94 318 LEU A CA 1
ATOM 2435 C C . LEU A 1 318 ? 2.695 13.953 13.648 1 98.94 318 LEU A C 1
ATOM 2437 O O . LEU A 1 318 ? 2.631 13.719 14.859 1 98.94 318 LEU A O 1
ATOM 2441 N N . LYS A 1 319 ? 3.82 13.883 12.953 1 98.38 319 LYS A N 1
ATOM 2442 C CA . LYS A 1 319 ? 5.07 13.562 13.633 1 98.38 319 LYS A CA 1
ATOM 2443 C C . LYS A 1 319 ? 5.406 14.602 14.703 1 98.38 319 LYS A C 1
ATOM 2445 O O . LYS A 1 319 ? 5.891 14.258 15.781 1 98.38 319 LYS A O 1
ATOM 2450 N N . ARG A 1 320 ? 5.125 15.836 14.406 1 98.62 320 ARG A N 1
ATOM 2451 C CA . ARG A 1 320 ? 5.375 16.891 15.383 1 98.62 320 ARG A CA 1
ATOM 2452 C C . ARG A 1 320 ? 4.52 16.703 16.625 1 98.62 320 ARG A C 1
ATOM 2454 O O . ARG A 1 320 ? 4.98 16.953 17.75 1 98.62 320 ARG A O 1
ATOM 2461 N N . LEU A 1 321 ? 3.295 16.312 16.469 1 98.88 321 LEU A N 1
ATOM 2462 C CA . LEU A 1 321 ? 2.426 16.047 17.609 1 98.88 321 LEU A CA 1
ATOM 2463 C C . LEU A 1 321 ? 3.037 14.977 18.516 1 98.88 321 LEU A C 1
ATOM 2465 O O . LEU A 1 321 ? 2.998 15.102 19.75 1 98.88 321 LEU A O 1
ATOM 2469 N N . GLY A 1 322 ? 3.543 13.898 17.859 1 98.19 322 GLY A N 1
ATOM 2470 C CA . GLY A 1 322 ? 4.207 12.875 18.641 1 98.19 322 GLY A CA 1
ATOM 2471 C C . GLY A 1 322 ? 5.363 13.406 19.469 1 98.19 322 GLY A C 1
ATOM 2472 O O . GLY A 1 322 ? 5.488 13.086 20.656 1 98.19 322 GLY A O 1
ATOM 2473 N N . GLN A 1 323 ? 6.188 14.203 18.844 1 96.56 323 GLN A N 1
ATOM 2474 C CA . GLN A 1 323 ? 7.312 14.82 19.531 1 96.56 323 GLN A CA 1
ATOM 2475 C C . GLN A 1 323 ? 6.832 15.703 20.688 1 96.56 323 GLN A C 1
ATOM 2477 O O . GLN A 1 323 ? 7.402 15.68 21.781 1 96.56 323 GLN A O 1
ATOM 2482 N N . TYR A 1 324 ? 5.832 16.453 20.453 1 98.12 324 TYR A N 1
ATOM 2483 C CA . TYR A 1 324 ? 5.312 17.422 21.422 1 98.12 324 TYR A CA 1
ATOM 2484 C C . TYR A 1 324 ? 4.75 16.734 22.641 1 98.12 324 TYR A C 1
ATOM 2486 O O . TYR A 1 324 ? 5.02 17.141 23.781 1 98.12 324 TYR A O 1
ATOM 2494 N N . ILE A 1 325 ? 3.994 15.656 22.438 1 98.19 325 ILE A N 1
ATOM 2495 C CA . ILE A 1 325 ? 3.27 15.008 23.516 1 98.19 325 ILE A CA 1
ATOM 2496 C C . ILE A 1 325 ? 4.219 14.102 24.312 1 98.19 325 ILE A C 1
ATOM 2498 O O . ILE A 1 325 ? 4.141 14.031 25.531 1 98.19 325 ILE A O 1
ATOM 2502 N N . TYR A 1 326 ? 5.199 13.484 23.641 1 96.06 326 TYR A N 1
ATOM 2503 C CA . TYR A 1 326 ? 5.945 12.422 24.297 1 96.06 326 TYR A CA 1
ATOM 2504 C C . TYR A 1 326 ? 7.391 12.836 24.547 1 96.06 326 TYR A C 1
ATOM 2506 O O . TYR A 1 326 ? 8.141 12.141 25.219 1 96.06 326 TYR A O 1
ATOM 2514 N N . GLY A 1 327 ? 7.875 13.922 23.938 1 93.94 327 GLY A N 1
ATOM 2515 C CA . GLY A 1 327 ? 9.211 14.445 24.203 1 93.94 327 GLY A CA 1
ATOM 2516 C C . GLY A 1 327 ? 10.305 13.625 23.547 1 93.94 327 GLY A C 1
ATOM 2517 O O . GLY A 1 327 ? 11.453 13.641 24 1 93.94 327 GLY A O 1
ATOM 2518 N N . VAL A 1 328 ? 9.945 12.781 22.594 1 89.75 328 VAL A N 1
ATOM 2519 C CA . VAL A 1 328 ? 10.875 11.969 21.812 1 89.75 328 VAL A CA 1
ATOM 2520 C C . VAL A 1 328 ? 10.75 12.328 20.328 1 89.75 328 VAL A C 1
ATOM 2522 O O . VAL A 1 328 ? 9.812 13.023 19.938 1 89.75 328 VAL A O 1
ATOM 2525 N N . PRO A 1 329 ? 11.734 11.945 19.5 1 90.19 329 PRO A N 1
ATOM 2526 C CA . PRO A 1 329 ? 11.602 12.234 18.062 1 90.19 329 PRO A CA 1
ATOM 2527 C C . PRO A 1 329 ? 10.281 11.734 17.484 1 90.19 329 PRO A C 1
ATOM 2529 O O . PRO A 1 329 ? 9.82 10.648 17.828 1 90.19 329 PRO A O 1
ATOM 2532 N N . GLY A 1 330 ? 9.68 12.539 16.688 1 94.62 330 GLY A N 1
ATOM 2533 C CA . GLY A 1 330 ? 8.375 12.234 16.109 1 94.62 330 GLY A CA 1
ATOM 2534 C C . GLY A 1 330 ? 8.422 11.086 15.125 1 94.62 330 GLY A C 1
ATOM 2535 O O . GLY A 1 330 ? 9.281 11.047 14.242 1 94.62 330 GLY A O 1
ATOM 2536 N N . THR A 1 331 ? 7.52 10.133 15.273 1 95.38 331 THR A N 1
ATOM 2537 C CA . THR A 1 331 ? 7.301 9.023 14.352 1 95.38 331 THR A CA 1
ATOM 2538 C C . THR A 1 331 ? 5.824 8.906 13.984 1 95.38 331 THR A C 1
ATOM 2540 O O . THR A 1 331 ? 4.98 9.609 14.555 1 95.38 331 THR A O 1
ATOM 2543 N N . PHE A 1 332 ? 5.52 8.078 13.078 1 97.44 332 PHE A N 1
ATOM 2544 C CA . PHE A 1 332 ? 4.117 7.844 12.75 1 97.44 332 PHE A CA 1
ATOM 2545 C C . PHE A 1 332 ? 3.395 7.176 13.922 1 97.44 332 PHE A C 1
ATOM 2547 O O . PHE A 1 332 ? 2.234 7.488 14.195 1 97.44 332 PHE A O 1
ATOM 2554 N N . ILE A 1 333 ? 4.082 6.344 14.617 1 95.81 333 ILE A N 1
ATOM 2555 C CA . ILE A 1 333 ? 3.479 5.578 15.703 1 95.81 333 ILE A CA 1
ATOM 2556 C C . ILE A 1 333 ? 3.139 6.512 16.859 1 95.81 333 ILE A C 1
ATOM 2558 O O . ILE A 1 333 ? 1.995 6.551 17.312 1 95.81 333 ILE A O 1
ATOM 2562 N N . ASN A 1 334 ? 4.129 7.262 17.359 1 96.75 334 ASN A N 1
ATOM 2563 C CA . ASN A 1 334 ? 3.84 8.133 18.5 1 96.75 334 ASN A CA 1
ATOM 2564 C C . ASN A 1 334 ? 2.99 9.328 18.078 1 96.75 334 ASN A C 1
ATOM 2566 O O . ASN A 1 334 ? 2.217 9.859 18.875 1 96.75 334 ASN A O 1
ATOM 2570 N N . GLY A 1 335 ? 3.102 9.781 16.781 1 98.56 335 GLY A N 1
ATOM 2571 C CA . GLY A 1 335 ? 2.219 10.812 16.266 1 98.56 335 GLY A CA 1
ATOM 2572 C C . GLY A 1 335 ? 0.76 10.398 16.25 1 98.56 335 GLY A C 1
ATOM 2573 O O . GLY A 1 335 ? -0.12 11.164 16.625 1 98.56 335 GLY A O 1
ATOM 2574 N N . SER A 1 336 ? 0.519 9.195 15.805 1 98.56 336 SER A N 1
ATOM 2575 C CA . SER A 1 336 ? -0.84 8.664 15.781 1 98.56 336 SER A CA 1
ATOM 2576 C C . SER A 1 336 ? -1.406 8.531 17.188 1 98.56 336 SER A C 1
ATOM 2578 O O . SER A 1 336 ? -2.57 8.859 17.438 1 98.56 336 SER A O 1
ATOM 2580 N N . ALA A 1 337 ? -0.626 8.062 18.078 1 98.12 337 ALA A N 1
ATOM 2581 C CA . ALA A 1 337 ? -1.041 7.961 19.469 1 98.12 337 ALA A CA 1
ATOM 2582 C C . ALA A 1 337 ? -1.363 9.336 20.047 1 98.12 337 ALA A C 1
ATOM 2584 O O . ALA A 1 337 ? -2.365 9.508 20.734 1 98.12 337 ALA A O 1
ATOM 2585 N N . ALA A 1 338 ? -0.524 10.305 19.75 1 98.81 338 ALA A N 1
ATOM 2586 C CA . ALA A 1 338 ? -0.729 11.664 20.219 1 98.81 338 ALA A CA 1
ATOM 2587 C C . ALA A 1 338 ? -2.023 12.25 19.656 1 98.81 338 ALA A C 1
ATOM 2589 O O . ALA A 1 338 ? -2.803 12.867 20.391 1 98.81 338 ALA A O 1
ATOM 2590 N N . MET A 1 339 ? -2.223 12.062 18.406 1 98.88 339 MET A N 1
ATOM 2591 C CA . MET A 1 339 ? -3.438 12.578 17.781 1 98.88 339 MET A CA 1
ATOM 2592 C C . MET A 1 339 ? -4.68 11.977 18.422 1 98.88 339 MET A C 1
ATOM 2594 O O . MET A 1 339 ? -5.633 12.695 18.734 1 98.88 339 MET A O 1
ATOM 2598 N N . LYS A 1 340 ? -4.684 10.688 18.609 1 98.69 340 LYS A N 1
ATOM 2599 C CA . LYS A 1 340 ? -5.809 10.023 19.266 1 98.69 340 LYS A CA 1
ATOM 2600 C C . LYS A 1 340 ? -6.039 10.578 20.656 1 98.69 340 LYS A C 1
ATOM 2602 O O . LYS A 1 340 ? -7.176 10.852 21.047 1 98.69 340 LYS A O 1
ATOM 2607 N N . GLN A 1 341 ? -4.973 10.758 21.406 1 98.56 341 GLN A N 1
ATOM 2608 C CA . GLN A 1 341 ? -5.062 11.281 22.766 1 98.56 341 GLN A CA 1
ATOM 2609 C C . GLN A 1 341 ? -5.668 12.688 22.781 1 98.56 341 GLN A C 1
ATOM 2611 O O . GLN A 1 341 ? -6.598 12.961 23.531 1 98.56 341 GLN A O 1
ATOM 2616 N N . ILE A 1 342 ? -5.172 13.547 21.969 1 98.88 342 ILE A N 1
ATOM 2617 C CA . ILE A 1 342 ? -5.598 14.938 21.906 1 98.88 342 ILE A CA 1
ATOM 2618 C C . ILE A 1 342 ? -7.082 15.016 21.562 1 98.88 342 ILE A C 1
ATOM 2620 O O . ILE A 1 342 ? -7.848 15.727 22.219 1 98.88 342 ILE A O 1
ATOM 2624 N N . LEU A 1 343 ? -7.5 14.258 20.547 1 98.88 343 LEU A N 1
ATOM 2625 C CA . LEU A 1 343 ? -8.883 14.312 20.078 1 98.88 343 LEU A CA 1
ATOM 2626 C C . LEU A 1 343 ? -9.82 13.672 21.094 1 98.88 343 LEU A C 1
ATOM 2628 O O . LEU A 1 343 ? -10.93 14.164 21.312 1 98.88 343 LEU A O 1
ATOM 2632 N N . THR A 1 344 ? -9.375 12.586 21.688 1 98.62 344 THR A N 1
ATOM 2633 C CA . THR A 1 344 ? -10.195 11.945 22.703 1 98.62 344 THR A CA 1
ATOM 2634 C C . THR A 1 344 ? -10.414 12.891 23.891 1 98.62 344 THR A C 1
ATOM 2636 O O . THR A 1 344 ? -11.508 12.938 24.453 1 98.62 344 THR A O 1
ATOM 2639 N N . GLU A 1 345 ? -9.445 13.641 24.219 1 98.44 345 GLU A N 1
ATOM 2640 C CA . GLU A 1 345 ? -9.555 14.625 25.297 1 98.44 345 GLU A CA 1
ATOM 2641 C C . GLU A 1 345 ? -10.531 15.734 24.938 1 98.44 345 GLU A C 1
ATOM 2643 O O . GLU A 1 345 ? -11.07 16.406 25.812 1 98.44 345 GLU A O 1
ATOM 2648 N N . GLN A 1 346 ? -10.742 15.945 23.656 1 98.19 346 GLN A N 1
ATOM 2649 C CA . GLN A 1 346 ? -11.703 16.953 23.203 1 98.19 346 GLN A CA 1
ATOM 2650 C C . GLN A 1 346 ? -13.102 16.359 23.094 1 98.19 346 GLN A C 1
ATOM 2652 O O . GLN A 1 346 ? -14.039 17.047 22.672 1 98.19 346 GLN A O 1
ATOM 2657 N N . GLY A 1 347 ? -13.273 15.047 23.297 1 97.81 347 GLY A N 1
ATOM 2658 C CA . GLY A 1 347 ? -14.586 14.438 23.344 1 97.81 347 GLY A CA 1
ATOM 2659 C C . GLY A 1 347 ? -14.883 13.578 22.125 1 97.81 347 GLY A C 1
ATOM 2660 O O . GLY A 1 347 ? -15.992 13.062 21.984 1 97.81 347 GLY A O 1
ATOM 2661 N N . VAL A 1 348 ? -13.945 13.359 21.219 1 98.44 348 VAL A N 1
ATOM 2662 C CA . VAL A 1 348 ? -14.141 12.484 20.062 1 98.44 348 VAL A CA 1
ATOM 2663 C C . VAL A 1 348 ? -13.898 11.031 20.469 1 98.44 348 VAL A C 1
ATOM 2665 O O . VAL A 1 348 ? -12.828 10.695 20.969 1 98.44 348 VAL A O 1
ATOM 2668 N N . ASP A 1 349 ? -14.82 10.156 20.297 1 98.25 349 ASP A N 1
ATOM 2669 C CA . ASP A 1 349 ? -14.648 8.742 20.625 1 98.25 349 ASP A CA 1
ATOM 2670 C C . ASP A 1 349 ? -13.93 7.996 19.5 1 98.25 349 ASP A C 1
ATOM 2672 O O . ASP A 1 349 ? -14.562 7.551 18.547 1 98.25 349 ASP A O 1
ATOM 2676 N N . LEU A 1 350 ? -12.68 7.754 19.719 1 98.44 350 LEU A N 1
ATOM 2677 C CA . LEU A 1 350 ? -11.867 7.09 18.703 1 98.44 350 LEU A CA 1
ATOM 2678 C C . LEU A 1 350 ? -11.531 5.664 19.125 1 98.44 350 LEU A C 1
ATOM 2680 O O . LEU A 1 350 ? -10.539 5.098 18.656 1 98.44 350 LEU A O 1
ATOM 2684 N N . SER A 1 351 ? -12.336 5.02 19.969 1 97.19 351 SER A N 1
ATOM 2685 C CA . SER A 1 351 ? -12.039 3.707 20.531 1 97.19 351 SER A CA 1
ATOM 2686 C C . SER A 1 351 ? -12.008 2.633 19.453 1 97.19 351 SER A C 1
ATOM 2688 O O . SER A 1 351 ? -11.227 1.685 19.531 1 97.19 351 SER A O 1
ATOM 2690 N N . SER A 1 352 ? -12.82 2.82 18.438 1 97.69 352 SER A N 1
ATOM 2691 C CA . SER A 1 352 ? -12.883 1.805 17.391 1 97.69 352 SER A CA 1
ATOM 2692 C C . SER A 1 352 ? -12.023 2.189 16.203 1 97.69 352 SER A C 1
ATOM 2694 O O . SER A 1 352 ? -11.781 1.367 15.312 1 97.69 352 SER A O 1
ATOM 2696 N N . ALA A 1 353 ? -11.523 3.395 16.125 1 98.38 353 ALA A N 1
ATOM 2697 C CA . ALA A 1 353 ? -10.781 3.9 14.984 1 98.38 353 ALA A CA 1
ATOM 2698 C C . ALA A 1 353 ? -9.391 3.273 14.906 1 98.38 353 ALA A C 1
ATOM 2700 O O . ALA A 1 353 ? -8.891 2.75 15.906 1 98.38 353 ALA A O 1
ATOM 2701 N N . ASN A 1 354 ? -8.797 3.193 13.773 1 98.56 354 ASN A N 1
ATOM 2702 C CA . ASN A 1 354 ? -7.383 2.939 13.555 1 98.56 354 ASN A CA 1
ATOM 2703 C C . ASN A 1 354 ? -6.715 4.09 12.805 1 98.56 354 ASN A C 1
ATOM 2705 O O . ASN A 1 354 ? -7.117 4.43 11.695 1 98.56 354 ASN A O 1
ATOM 2709 N N . ILE A 1 355 ? -5.781 4.715 13.453 1 98.69 355 ILE A N 1
ATOM 2710 C CA . ILE A 1 355 ? -5.09 5.875 12.891 1 98.69 355 ILE A CA 1
ATOM 2711 C C . ILE A 1 355 ? -3.604 5.559 12.734 1 98.69 355 ILE A C 1
ATOM 2713 O O . ILE A 1 355 ? -2.922 5.238 13.711 1 98.69 355 ILE A O 1
ATOM 2717 N N . VAL A 1 356 ? -3.105 5.742 11.469 1 98.38 356 VAL A N 1
ATOM 2718 C CA . VAL A 1 356 ? -1.737 5.305 11.203 1 98.38 356 VAL A CA 1
ATOM 2719 C C . VAL A 1 356 ? -0.922 6.469 10.641 1 98.38 356 VAL A C 1
ATOM 2721 O O . VAL A 1 356 ? 0.302 6.5 10.781 1 98.38 356 VAL A O 1
ATOM 2724 N N . ASP A 1 357 ? -1.574 7.41 9.992 1 98.81 357 ASP A N 1
ATOM 2725 C CA . ASP A 1 357 ? -0.917 8.609 9.477 1 98.81 357 ASP A CA 1
ATOM 2726 C C . ASP A 1 357 ? -1.843 9.82 9.555 1 98.81 357 ASP A C 1
ATOM 2728 O O . ASP A 1 357 ? -2.957 9.719 10.078 1 98.81 357 ASP A O 1
ATOM 2732 N N . GLY A 1 358 ? -1.318 10.93 9.188 1 98.94 358 GLY A N 1
ATOM 2733 C CA . GLY A 1 358 ? -2.086 12.156 9.281 1 98.94 358 GLY A CA 1
ATOM 2734 C C . GLY A 1 358 ? -2.721 12.57 7.965 1 98.94 358 GLY A C 1
ATOM 2735 O O . GLY A 1 358 ? -3.625 13.406 7.938 1 98.94 358 GLY A O 1
ATOM 2736 N N . SER A 1 359 ? -2.26 12.031 6.871 1 98.94 359 SER A N 1
ATOM 2737 C CA . SER A 1 359 ? -2.691 12.461 5.543 1 98.94 359 SER A CA 1
ATOM 2738 C C . SER A 1 359 ? -3.896 11.656 5.066 1 98.94 359 SER A C 1
ATOM 2740 O O . SER A 1 359 ? -4.711 12.148 4.285 1 98.94 359 SER A O 1
ATOM 2742 N N . GLY A 1 360 ? -3.996 10.398 5.465 1 98.81 360 GLY A N 1
ATOM 2743 C CA . GLY A 1 360 ? -5.035 9.516 4.969 1 98.81 360 GLY A CA 1
ATOM 2744 C C . GLY A 1 360 ? -4.57 8.625 3.83 1 98.81 360 GLY A C 1
ATOM 2745 O O . GLY A 1 360 ? -5.359 7.867 3.266 1 98.81 360 GLY A O 1
ATOM 2746 N N . LEU A 1 361 ? -3.26 8.57 3.568 1 98.69 361 LEU A N 1
ATOM 2747 C CA . LEU A 1 361 ? -2.711 7.777 2.475 1 98.69 361 LEU A CA 1
ATOM 2748 C C . LEU A 1 361 ? -2.748 6.293 2.809 1 98.69 361 LEU A C 1
ATOM 2750 O O . LEU A 1 361 ? -2.824 5.449 1.909 1 98.69 361 LEU A O 1
ATOM 2754 N N . SER A 1 362 ? -2.719 5.984 4.086 1 98.69 362 SER A N 1
ATOM 2755 C CA . SER A 1 362 ? -2.633 4.59 4.504 1 98.69 362 SER A CA 1
ATOM 2756 C C . SER A 1 362 ? -3.988 3.896 4.398 1 98.69 362 SER A C 1
ATOM 2758 O O . SER A 1 362 ? -4.984 4.391 4.93 1 98.69 362 SER A O 1
ATOM 2760 N N . ARG A 1 363 ? -3.961 2.721 3.848 1 98.12 363 ARG A N 1
ATOM 2761 C CA . ARG A 1 363 ? -5.184 1.929 3.787 1 98.12 363 ARG A CA 1
ATOM 2762 C C . ARG A 1 363 ? -5.527 1.346 5.156 1 98.12 363 ARG A C 1
ATOM 2764 O O . ARG A 1 363 ? -6.605 0.778 5.34 1 98.12 363 ARG A O 1
ATOM 2771 N N . TYR A 1 364 ? -4.652 1.541 6.141 1 98.44 364 TYR A N 1
ATOM 2772 C CA . TYR A 1 364 ? -4.891 0.999 7.473 1 98.44 364 TYR A CA 1
ATOM 2773 C C . TYR A 1 364 ? -5.781 1.927 8.289 1 98.44 364 TYR A C 1
ATOM 2775 O O . TYR A 1 364 ? -6.316 1.53 9.328 1 98.44 364 TYR A O 1
ATOM 2783 N N . ASN A 1 365 ? -5.867 3.15 7.828 1 98.81 365 ASN A N 1
ATOM 2784 C CA . ASN A 1 365 ? -6.766 4.059 8.531 1 98.81 365 ASN A CA 1
ATOM 2785 C C . ASN A 1 365 ? -8.211 3.59 8.453 1 98.81 365 ASN A C 1
ATOM 2787 O O . ASN A 1 365 ? -8.672 3.16 7.395 1 98.81 365 ASN A O 1
ATOM 2791 N N . LEU A 1 366 ? -8.906 3.639 9.594 1 98.81 366 LEU A N 1
ATOM 2792 C CA . LEU A 1 366 ? -10.328 3.318 9.68 1 98.81 366 LEU A CA 1
ATOM 2793 C C . LEU A 1 366 ? -11.055 4.328 10.562 1 98.81 366 LEU A C 1
ATOM 2795 O O . LEU A 1 366 ? -10.727 4.484 11.742 1 98.81 366 LEU A O 1
ATOM 2799 N N . LEU A 1 367 ? -11.977 5.016 10 1 98.81 367 LEU A N 1
ATOM 2800 C CA . LEU A 1 367 ? -12.82 5.98 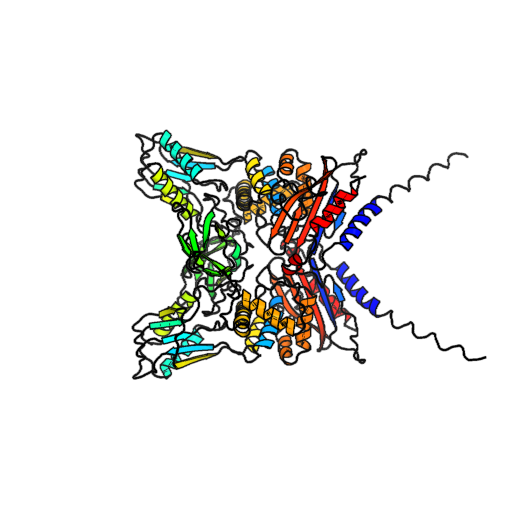10.695 1 98.81 367 LEU A CA 1
ATOM 2801 C C . LEU A 1 367 ? -14.289 5.777 10.336 1 98.81 367 LEU A C 1
ATOM 2803 O O . LEU A 1 367 ? -14.609 5.375 9.211 1 98.81 367 LEU A O 1
ATOM 2807 N N . SER A 1 368 ? -15.148 6.113 11.25 1 98.75 368 SER A N 1
ATOM 2808 C CA . SER A 1 368 ? -16.578 6.098 10.984 1 98.75 368 SER A CA 1
ATOM 2809 C C . SER A 1 368 ? -17.109 7.496 10.68 1 98.75 368 SER A C 1
ATOM 2811 O O . SER A 1 368 ? -16.438 8.492 10.977 1 98.75 368 SER A O 1
ATOM 2813 N N . ALA A 1 369 ? -18.297 7.5 10.062 1 98.75 369 ALA A N 1
ATOM 2814 C CA . ALA A 1 369 ? -18.953 8.781 9.82 1 98.75 369 ALA A CA 1
ATOM 2815 C C . ALA A 1 369 ? -19.266 9.492 11.133 1 98.75 369 ALA A C 1
ATOM 2817 O O . ALA A 1 369 ? -19.172 10.719 11.219 1 98.75 369 ALA A O 1
ATOM 2818 N N . ASP A 1 370 ? -19.531 8.758 12.141 1 98.31 370 ASP A N 1
ATOM 2819 C CA . ASP A 1 370 ? -19.828 9.312 13.461 1 98.31 370 ASP A CA 1
ATOM 2820 C C . ASP A 1 370 ? -18.609 10.023 14.039 1 98.31 370 ASP A C 1
ATOM 2822 O O . ASP A 1 370 ? -18.719 11.102 14.633 1 98.31 370 ASP A O 1
ATOM 2826 N N . GLN A 1 371 ? -17.547 9.469 13.867 1 98.62 371 GLN A N 1
ATOM 2827 C CA . GLN A 1 371 ? -16.312 10.055 14.391 1 98.62 371 GLN A CA 1
ATOM 2828 C C . GLN A 1 371 ? -15.945 11.328 13.633 1 98.62 371 GLN A C 1
ATOM 2830 O O . GLN A 1 371 ? -15.578 12.336 14.25 1 98.62 371 GLN A O 1
ATOM 2835 N N . LEU A 1 372 ? -16.109 11.305 12.359 1 98.88 372 LEU A N 1
ATOM 2836 C CA . LEU A 1 372 ? -15.805 12.484 11.555 1 98.88 372 LEU A CA 1
ATOM 2837 C C . LEU A 1 372 ? -16.766 13.625 11.867 1 98.88 372 LEU A C 1
ATOM 2839 O O . LEU A 1 372 ? -16.359 14.789 11.906 1 98.88 372 LEU A O 1
ATOM 2843 N N . ILE A 1 373 ? -18.047 13.289 12.102 1 98.31 373 ILE A N 1
ATOM 2844 C CA . ILE A 1 373 ? -19.016 14.336 12.398 1 98.31 373 ILE A CA 1
ATOM 2845 C C . ILE A 1 373 ? -18.672 15 13.727 1 98.31 373 ILE A C 1
ATOM 2847 O O . ILE A 1 373 ? -18.859 16.203 13.891 1 98.31 373 ILE A O 1
ATOM 2851 N N . GLN A 1 374 ? -18.203 14.227 14.672 1 98.31 374 GLN A N 1
ATOM 2852 C CA . GLN A 1 374 ? -17.766 14.781 15.953 1 98.31 374 GLN A CA 1
ATOM 2853 C C . GLN A 1 374 ? -16.641 15.789 15.758 1 98.31 374 GLN A C 1
ATOM 2855 O O . GLN A 1 374 ? -16.625 16.844 16.406 1 98.31 374 GLN A O 1
ATOM 2860 N N . VAL A 1 375 ? -15.719 15.484 14.906 1 98.69 375 VAL A N 1
ATOM 2861 C CA . VAL A 1 375 ? -14.602 16.375 14.609 1 98.69 375 VAL A CA 1
ATOM 2862 C C . VAL A 1 375 ? -15.117 17.672 13.977 1 98.69 375 VAL A C 1
ATOM 2864 O O . VAL A 1 375 ? -14.688 18.766 14.352 1 98.69 375 VAL A O 1
ATOM 2867 N N . LEU A 1 376 ? -16.047 17.531 13.047 1 98.56 376 LEU A N 1
ATOM 2868 C CA . LEU A 1 376 ? -16.625 18.703 12.398 1 98.56 376 LEU A CA 1
ATOM 2869 C C . LEU A 1 376 ? -17.328 19.578 13.414 1 98.56 376 LEU A C 1
ATOM 2871 O O . LEU A 1 376 ? -17.219 20.812 13.352 1 98.56 376 LEU A O 1
ATOM 2875 N N . LEU A 1 377 ? -18.031 18.984 14.312 1 97.19 377 LEU A N 1
ATOM 2876 C CA . LEU A 1 377 ? -18.766 19.766 15.305 1 97.19 377 LEU A CA 1
ATOM 2877 C C . LEU A 1 377 ? -17.812 20.516 16.234 1 97.19 377 LEU A C 1
ATOM 2879 O O . LEU A 1 377 ? -18.125 21.625 16.672 1 97.19 377 LEU A O 1
ATOM 2883 N N . LEU A 1 378 ? -16.625 19.969 16.469 1 97.12 378 LEU A N 1
ATOM 2884 C CA . LEU A 1 378 ? -15.617 20.672 17.266 1 97.12 378 LEU A CA 1
ATOM 2885 C C . LEU A 1 378 ? -15.195 21.969 16.578 1 97.12 378 LEU A C 1
ATOM 2887 O O . LEU A 1 378 ? -14.93 22.969 17.25 1 97.12 378 LEU A O 1
ATOM 2891 N N . LEU A 1 379 ? -15.141 21.922 15.266 1 97.88 379 LEU A N 1
ATOM 2892 C CA . LEU A 1 379 ? -14.75 23.109 14.523 1 97.88 379 LEU A CA 1
ATOM 2893 C C . LEU A 1 379 ? -15.695 24.266 14.828 1 97.88 379 LEU A C 1
ATOM 2895 O O . LEU A 1 379 ? -15.266 25.422 14.898 1 97.88 379 LEU A O 1
ATOM 2899 N N . LYS A 1 380 ? -16.922 23.953 14.938 1 93.56 380 LYS A N 1
ATOM 2900 C CA . LYS A 1 380 ? -17.938 24.969 15.164 1 93.56 380 LYS A CA 1
ATOM 2901 C C . LYS A 1 380 ? -18.016 25.359 16.641 1 93.56 380 LYS A C 1
ATOM 2903 O O . LYS A 1 380 ? -18.188 26.531 16.969 1 93.56 380 LYS A O 1
ATOM 2908 N N . GLN A 1 381 ? -17.828 24.484 17.531 1 94.44 381 GLN A N 1
ATOM 2909 C CA . GLN A 1 381 ? -18.047 24.656 18.953 1 94.44 381 GLN A CA 1
ATOM 2910 C C . GLN A 1 381 ? -16.875 25.391 19.609 1 94.44 381 GLN A C 1
ATOM 2912 O O . GLN A 1 381 ? -17.078 26.188 20.531 1 94.44 381 GLN A O 1
ATOM 2917 N N . LYS A 1 382 ? -15.711 25.125 19.125 1 96.56 382 LYS A N 1
ATOM 2918 C CA . LYS A 1 382 ? -14.523 25.703 19.75 1 96.56 382 LYS A CA 1
ATOM 2919 C C . LYS A 1 382 ? -14.047 26.922 18.969 1 96.56 382 LYS A C 1
ATOM 2921 O O . LYS A 1 382 ? -13.617 26.812 17.812 1 96.56 382 LYS A O 1
ATOM 2926 N N . GLU A 1 383 ? -13.961 28.016 19.641 1 97.12 383 GLU A N 1
ATOM 2927 C CA . GLU A 1 383 ? -13.609 29.281 19.016 1 97.12 383 GLU A CA 1
ATOM 2928 C C . GLU A 1 383 ? -12.234 29.219 18.359 1 97.12 383 GLU A C 1
ATOM 2930 O O . GLU A 1 383 ? -12.039 29.688 17.25 1 97.12 383 GLU A O 1
ATOM 2935 N N . GLN A 1 384 ? -11.273 28.609 18.984 1 97.44 384 GLN A N 1
ATOM 2936 C CA . GLN A 1 384 ? -9.891 28.547 18.5 1 97.44 384 GLN A CA 1
ATOM 2937 C C . GLN A 1 384 ? -9.789 27.719 17.219 1 97.44 384 GLN A C 1
ATOM 2939 O O . GLN A 1 384 ? -8.773 27.766 16.516 1 97.44 384 GLN A O 1
ATOM 2944 N N . LEU A 1 385 ? -10.867 26.922 16.891 1 98.5 385 LEU A N 1
ATOM 2945 C CA . LEU A 1 385 ? -10.844 26.031 15.742 1 98.5 385 LEU A CA 1
ATOM 2946 C C . LEU A 1 385 ? -11.688 26.594 14.602 1 98.5 385 LEU A C 1
ATOM 2948 O O . LEU A 1 385 ? -11.641 26.094 13.477 1 98.5 385 LEU A O 1
ATOM 2952 N N . ASN A 1 386 ? -12.43 27.688 14.781 1 98.06 386 ASN A N 1
ATOM 2953 C CA . ASN A 1 386 ? -13.414 28.203 13.836 1 98.06 386 ASN A CA 1
ATOM 2954 C C . ASN A 1 386 ? -12.766 28.547 12.5 1 98.06 386 ASN A C 1
ATOM 2956 O O . ASN A 1 386 ? -13.375 28.375 11.445 1 98.06 386 ASN A O 1
ATOM 2960 N N . PHE A 1 387 ? -11.523 29.016 12.57 1 98.31 387 PHE A N 1
ATOM 2961 C CA . PHE A 1 387 ? -10.875 29.484 11.344 1 98.31 387 PHE A CA 1
ATOM 2962 C C . PHE A 1 387 ? -10.664 28.328 10.383 1 98.31 387 PHE A C 1
ATOM 2964 O O . PHE A 1 387 ? -10.539 28.531 9.172 1 98.31 387 PHE A O 1
ATOM 2971 N N . LEU A 1 388 ? -10.68 27.078 10.859 1 98.88 388 LEU A N 1
ATOM 2972 C CA . LEU A 1 388 ? -10.469 25.906 10.016 1 98.88 388 LEU A CA 1
ATOM 2973 C C . LEU A 1 388 ? -11.656 25.688 9.078 1 98.88 388 LEU A C 1
ATOM 2975 O O . LEU A 1 388 ? -11.5 25.109 7.996 1 98.88 388 LEU A O 1
ATOM 2979 N N . ILE A 1 389 ? -12.828 26.125 9.484 1 98.69 389 ILE A N 1
ATOM 2980 C CA . ILE A 1 389 ? -14 26 8.633 1 98.69 389 ILE A CA 1
ATOM 2981 C C . ILE A 1 389 ? -13.797 26.828 7.355 1 98.69 389 ILE A C 1
ATOM 2983 O O . ILE A 1 389 ? -14.117 26.359 6.258 1 98.69 389 ILE A O 1
ATOM 2987 N N . ASP A 1 390 ? -13.156 27.938 7.477 1 97.75 390 ASP A N 1
ATOM 2988 C CA . ASP A 1 390 ? -12.914 28.844 6.355 1 97.75 390 ASP A CA 1
ATOM 2989 C C . ASP A 1 390 ? -11.828 28.281 5.43 1 97.75 390 ASP A C 1
ATOM 2991 O O . ASP A 1 390 ? -11.656 28.766 4.309 1 97.75 390 ASP A O 1
ATOM 2995 N N . GLN A 1 391 ? -11.156 27.281 5.883 1 98.81 391 GLN A N 1
ATOM 2996 C CA . GLN A 1 391 ? -10.055 26.719 5.121 1 98.81 391 GLN A CA 1
ATOM 2997 C C . GLN A 1 391 ? -10.5 25.5 4.332 1 98.81 391 GLN A C 1
ATOM 2999 O O . GLN A 1 391 ? -9.703 24.906 3.596 1 98.81 391 GLN A O 1
ATOM 3004 N N . LEU A 1 392 ? -11.773 25.109 4.449 1 98.88 392 LEU A N 1
ATOM 3005 C CA . LEU A 1 392 ? -12.297 23.984 3.686 1 98.88 392 LEU A CA 1
ATOM 3006 C C . LEU A 1 392 ? -12.547 24.391 2.234 1 98.88 392 LEU A C 1
ATOM 3008 O O . LEU A 1 392 ? -12.992 25.5 1.961 1 98.88 392 LEU A O 1
ATOM 3012 N N . PRO A 1 393 ? -12.297 23.469 1.299 1 98.88 393 PRO A N 1
ATOM 3013 C CA . PRO A 1 393 ? -12.688 23.719 -0.088 1 98.88 393 PRO A CA 1
ATOM 3014 C C . PRO A 1 393 ? -14.164 24.094 -0.222 1 98.88 393 PRO A C 1
ATOM 3016 O O . PRO A 1 393 ? -15.016 23.531 0.465 1 98.88 393 PRO A O 1
ATOM 3019 N N . ILE A 1 394 ? -14.445 25.062 -1.077 1 98.69 394 ILE A N 1
ATOM 3020 C CA . ILE A 1 394 ? -15.805 25.5 -1.354 1 98.69 394 ILE A CA 1
ATOM 3021 C C . ILE A 1 394 ? -16.219 25.078 -2.76 1 98.69 394 ILE A C 1
ATOM 3023 O O . ILE A 1 394 ? -15.5 25.328 -3.729 1 98.69 394 ILE A O 1
ATOM 3027 N N . ALA A 1 395 ? -17.359 24.453 -2.891 1 98.56 395 ALA A N 1
ATOM 3028 C CA . ALA A 1 395 ? -17.859 23.891 -4.148 1 98.56 395 ALA A CA 1
ATOM 3029 C C . ALA A 1 395 ? -17.844 24.953 -5.254 1 98.56 395 ALA A C 1
ATOM 3031 O O . ALA A 1 395 ? -18.5 26 -5.129 1 98.56 395 ALA A O 1
ATOM 3032 N N . GLY A 1 396 ? -17.078 24.641 -6.289 1 98.31 396 GLY A N 1
ATOM 3033 C CA . GLY A 1 396 ? -17.047 25.5 -7.457 1 98.31 396 GLY A CA 1
ATOM 3034 C C . GLY A 1 396 ? -16.203 26.75 -7.25 1 98.31 396 GLY A C 1
ATOM 3035 O O . GLY A 1 396 ? -16.141 27.609 -8.133 1 98.31 396 GLY A O 1
ATOM 3036 N N . LYS A 1 397 ? -15.492 26.859 -6.141 1 98.38 397 LYS A N 1
ATOM 3037 C CA . LYS A 1 397 ? -14.828 28.125 -5.852 1 98.38 397 LYS A CA 1
ATOM 3038 C C . LYS A 1 397 ? -13.359 27.891 -5.48 1 98.38 397 LYS A C 1
ATOM 3040 O O . LYS A 1 397 ? -12.484 28.656 -5.91 1 98.38 397 LYS A O 1
ATOM 3045 N N . SER A 1 398 ? -13.102 26.891 -4.691 1 98.56 398 SER A N 1
ATOM 3046 C CA . SER A 1 398 ? -11.727 26.781 -4.207 1 98.56 398 SER A CA 1
ATOM 3047 C C . SER A 1 398 ? -11.359 25.328 -3.922 1 98.56 398 SER A C 1
ATOM 3049 O O . SER A 1 398 ? -12.242 24.469 -3.807 1 98.56 398 SER A O 1
ATOM 3051 N N . GLY A 1 399 ? -10.055 25.094 -3.922 1 98.31 399 GLY A N 1
ATOM 3052 C CA . GLY A 1 399 ? -9.508 23.828 -3.477 1 98.31 399 GLY A CA 1
ATOM 3053 C C . GLY A 1 399 ? -9.93 22.656 -4.344 1 98.31 399 GLY A C 1
ATOM 3054 O O . GLY A 1 399 ? -10.102 22.797 -5.555 1 98.31 399 GLY A O 1
ATOM 3055 N N . THR A 1 400 ? -10.062 21.516 -3.713 1 98.06 400 THR A N 1
ATOM 3056 C CA . THR A 1 400 ? -10.312 20.266 -4.418 1 98.06 400 THR A CA 1
ATOM 3057 C C . THR A 1 400 ? -11.734 20.219 -4.961 1 98.06 400 THR A C 1
ATOM 3059 O O . THR A 1 400 ? -12.07 19.344 -5.758 1 98.06 400 THR A O 1
ATOM 3062 N N . LEU A 1 401 ? -12.602 21.203 -4.629 1 98.5 401 LEU A N 1
ATOM 3063 C CA . LEU A 1 401 ? -13.984 21.219 -5.086 1 98.5 401 LEU A CA 1
ATOM 3064 C C . LEU A 1 401 ? -14.18 22.25 -6.191 1 98.5 401 LEU A C 1
ATOM 3066 O O . LEU A 1 401 ? -15.266 22.344 -6.762 1 98.5 401 LEU A O 1
ATOM 3070 N N . LYS A 1 402 ? -13.141 22.984 -6.484 1 98.06 402 LYS A N 1
ATOM 3071 C CA . LYS A 1 402 ? -13.242 24.109 -7.402 1 98.06 402 LYS A CA 1
ATOM 3072 C C . LYS A 1 402 ? -13.734 23.656 -8.773 1 98.06 402 LYS A C 1
ATOM 3074 O O . LYS A 1 402 ? -14.602 24.297 -9.367 1 98.06 402 LYS A O 1
ATOM 3079 N N . TYR A 1 403 ? -13.227 22.547 -9.289 1 95.88 403 TYR A N 1
ATOM 3080 C CA . TYR A 1 403 ? -13.547 22.094 -10.641 1 95.88 403 TYR A CA 1
ATOM 3081 C C . TYR A 1 403 ? -14.133 20.688 -10.625 1 95.88 403 TYR A C 1
ATOM 3083 O O . TYR A 1 403 ? -14.195 20.016 -11.664 1 95.88 403 TYR A O 1
ATOM 3091 N N . ARG A 1 404 ? -14.438 20.203 -9.445 1 95.44 404 ARG A N 1
ATOM 3092 C CA . ARG A 1 404 ? -14.906 18.828 -9.32 1 95.44 404 ARG A CA 1
ATOM 3093 C C . ARG A 1 404 ? -16.297 18.672 -9.945 1 95.44 404 ARG A C 1
ATOM 3095 O O . ARG A 1 404 ? -17.172 19.484 -9.719 1 95.44 404 ARG A O 1
ATOM 3102 N N . ASN A 1 405 ? -16.453 17.578 -10.656 1 91.81 405 ASN A N 1
ATOM 3103 C CA . ASN A 1 405 ? -17.719 17.297 -11.344 1 91.81 405 ASN A CA 1
ATOM 3104 C C . ASN A 1 405 ? -18.891 17.234 -10.359 1 91.81 405 ASN A C 1
ATOM 3106 O O . ASN A 1 405 ? -18.812 16.562 -9.328 1 91.81 405 ASN A O 1
ATOM 3110 N N . GLY A 1 406 ? -19.859 18.016 -10.664 1 94.88 406 GLY A N 1
ATOM 3111 C CA . GLY A 1 406 ? -21.078 18.016 -9.859 1 94.88 406 GLY A CA 1
ATOM 3112 C C . GLY A 1 406 ? -21.109 19.156 -8.844 1 94.88 406 GLY A C 1
ATOM 3113 O O . GLY A 1 406 ? -22.156 19.422 -8.258 1 94.88 406 GLY A O 1
ATOM 3114 N N . TYR A 1 407 ? -20.016 19.812 -8.695 1 97 407 TYR A N 1
ATOM 3115 C CA . TYR A 1 407 ? -19.938 20.797 -7.625 1 97 407 TYR A CA 1
ATOM 3116 C C . TYR A 1 407 ? -19.828 22.203 -8.195 1 97 407 TYR A C 1
ATOM 3118 O O . TYR A 1 407 ? -19.812 23.188 -7.441 1 97 407 TYR A O 1
ATOM 3126 N N . THR A 1 408 ? -19.859 22.328 -9.516 1 96.88 408 THR A N 1
ATOM 3127 C CA . THR A 1 408 ? -19.516 23.609 -10.148 1 96.88 408 THR A CA 1
ATOM 3128 C C . THR A 1 408 ? -20.781 24.375 -10.539 1 96.88 408 THR A C 1
ATOM 3130 O O . THR A 1 408 ? -20.688 25.469 -11.102 1 96.88 408 THR A O 1
ATOM 3133 N N . ALA A 1 409 ? -21.922 23.766 -10.242 1 95.12 409 ALA A N 1
ATOM 3134 C CA . ALA A 1 409 ? -23.188 24.406 -10.617 1 95.12 409 ALA A CA 1
ATOM 3135 C C . ALA A 1 409 ? -24.156 24.406 -9.445 1 95.12 409 ALA A C 1
ATOM 3137 O O . ALA A 1 409 ? -23.922 23.734 -8.43 1 95.12 409 ALA A O 1
ATOM 3138 N N . SER A 1 410 ? -25.188 25.25 -9.617 1 93.38 410 SER A N 1
ATOM 3139 C CA . SER A 1 410 ? -26.281 25.219 -8.648 1 93.38 410 SER A CA 1
ATOM 3140 C C . SER A 1 410 ? -26.906 23.844 -8.57 1 93.38 410 SER A C 1
ATOM 3142 O O . SER A 1 410 ? -26.984 23.125 -9.57 1 93.38 410 SER A O 1
ATOM 3144 N N . PRO A 1 411 ? -27.266 23.438 -7.371 1 95.06 411 PRO A N 1
ATOM 3145 C CA . PRO A 1 411 ? -27.375 24.219 -6.141 1 95.06 411 PRO A CA 1
ATOM 3146 C C . PRO A 1 411 ? -26.156 24.062 -5.227 1 95.06 411 PRO A C 1
ATOM 3148 O O . PRO A 1 411 ? -26.109 24.656 -4.145 1 95.06 411 PRO A O 1
ATOM 3151 N N . LEU A 1 412 ? -25.141 23.281 -5.664 1 96.88 412 LEU A N 1
ATOM 3152 C CA . LEU A 1 412 ? -24.062 22.953 -4.73 1 96.88 412 LEU A CA 1
ATOM 3153 C C . LEU A 1 412 ? -23 24.047 -4.711 1 96.88 412 LEU A C 1
ATOM 3155 O O . LEU A 1 412 ? -22.359 24.266 -3.686 1 96.88 412 LEU A O 1
ATOM 3159 N N . LYS A 1 413 ? -22.844 24.75 -5.863 1 97.5 413 LYS A N 1
ATOM 3160 C CA . LYS A 1 413 ? -21.812 25.766 -5.973 1 97.5 413 LYS A CA 1
ATOM 3161 C C . LYS A 1 413 ? -21.953 26.812 -4.875 1 97.5 413 LYS A C 1
ATOM 3163 O O . LYS A 1 413 ? -23.031 27.406 -4.699 1 97.5 413 LYS A O 1
ATOM 3168 N N . GLY A 1 414 ? -20.938 26.984 -4.117 1 97.06 414 GLY A N 1
ATOM 3169 C CA . GLY A 1 414 ? -20.906 28 -3.076 1 97.06 414 GLY A CA 1
ATOM 3170 C C . GLY A 1 414 ? -21.625 27.594 -1.81 1 97.06 414 GLY A C 1
ATOM 3171 O O . GLY A 1 414 ? -21.484 28.234 -0.767 1 97.06 414 GLY A O 1
ATOM 3172 N N . SER A 1 415 ? -22.344 26.438 -1.854 1 96.94 415 SER A N 1
ATOM 3173 C CA . SER A 1 415 ? -23.203 26.062 -0.731 1 96.94 415 SER A CA 1
ATOM 3174 C C . SER A 1 415 ? -22.578 24.953 0.097 1 96.94 415 SER A C 1
ATOM 3176 O O . SER A 1 415 ? -23 24.688 1.225 1 96.94 415 SER A O 1
ATOM 3178 N N . VAL A 1 416 ? -21.562 24.297 -0.488 1 98.19 416 VAL A N 1
ATOM 3179 C CA . VAL A 1 416 ? -20.922 23.172 0.187 1 98.19 416 VAL A CA 1
ATOM 3180 C C . VAL A 1 416 ? -19.469 23.531 0.497 1 98.19 416 VAL A C 1
ATOM 3182 O O . VAL A 1 416 ? -18.719 23.969 -0.385 1 98.19 416 VAL A O 1
ATOM 3185 N N . LEU A 1 417 ? -19.078 23.438 1.693 1 98.5 417 LEU A N 1
ATOM 3186 C CA . LEU A 1 417 ? -17.688 23.484 2.166 1 98.5 417 LEU A CA 1
ATOM 3187 C C . LEU A 1 417 ? -17.25 22.141 2.732 1 98.5 417 LEU A C 1
ATOM 3189 O O . LEU A 1 417 ? -17.844 21.656 3.707 1 98.5 417 LEU A O 1
ATOM 3193 N N . ALA A 1 418 ? -16.203 21.547 2.08 1 98.88 418 ALA A N 1
ATOM 3194 C CA . ALA A 1 418 ? -15.945 20.188 2.566 1 98.88 418 ALA A CA 1
ATOM 3195 C C . ALA A 1 418 ? -14.531 19.734 2.232 1 98.88 418 ALA A C 1
ATOM 3197 O O . ALA A 1 418 ? -13.945 20.172 1.239 1 98.88 418 ALA A O 1
ATOM 3198 N N . LYS A 1 419 ? -13.914 18.938 3.074 1 98.88 419 LYS A N 1
ATOM 3199 C CA . LYS A 1 419 ? -12.719 18.156 2.781 1 98.88 419 LYS A CA 1
ATOM 3200 C C . LYS A 1 419 ? -13.047 16.922 1.955 1 98.88 419 LYS A C 1
ATOM 3202 O O . LYS A 1 419 ? -13.922 16.141 2.328 1 98.88 419 LYS A O 1
ATOM 3207 N N . THR A 1 420 ? -12.344 16.812 0.826 1 98.69 420 THR A N 1
ATOM 3208 C CA . THR A 1 420 ? -12.492 15.633 -0.013 1 98.69 420 THR A CA 1
ATOM 3209 C C . THR A 1 420 ? -11.516 14.539 0.42 1 98.69 420 THR A C 1
ATOM 3211 O O . THR A 1 420 ? -10.453 14.836 0.975 1 98.69 420 THR A O 1
ATOM 3214 N N . GLY A 1 421 ? -11.883 13.312 0.348 1 98.5 421 GLY A N 1
ATOM 3215 C CA . GLY A 1 421 ? -11.031 12.148 0.506 1 98.5 421 GLY A CA 1
ATOM 3216 C C . GLY A 1 421 ? -11.172 11.141 -0.625 1 98.5 421 GLY A C 1
ATOM 3217 O O . GLY A 1 421 ? -12.234 10.531 -0.791 1 98.5 421 GLY A O 1
ATOM 3218 N N . SER A 1 422 ? -10.047 11.016 -1.388 1 96.88 422 SER A N 1
ATOM 3219 C CA . SER A 1 422 ? -10.133 10.117 -2.533 1 96.88 422 SER A CA 1
ATOM 3220 C C . SER A 1 422 ? -8.875 9.266 -2.658 1 96.88 422 SER A C 1
ATOM 3222 O O . SER A 1 422 ? -7.766 9.742 -2.418 1 96.88 422 SER A O 1
ATOM 3224 N N . MET A 1 423 ? -9.008 8.047 -2.912 1 96.88 423 MET A N 1
ATOM 3225 C CA . MET A 1 423 ? -8.023 7.094 -3.424 1 96.88 423 MET A CA 1
ATOM 3226 C C . MET A 1 423 ? -8.711 5.961 -4.18 1 96.88 423 MET A C 1
ATOM 3228 O O . MET A 1 423 ? -9.938 5.93 -4.277 1 96.88 423 MET A O 1
ATOM 3232 N N . MET A 1 424 ? -7.93 5.129 -4.801 1 95.5 424 MET A N 1
ATOM 3233 C CA . MET A 1 424 ? -8.555 4.078 -5.598 1 95.5 424 MET A CA 1
ATOM 3234 C C . MET A 1 424 ? -9.617 3.344 -4.793 1 95.5 424 MET A C 1
ATOM 3236 O O . MET A 1 424 ? -9.344 2.838 -3.705 1 95.5 424 MET A O 1
ATOM 3240 N N . GLY A 1 425 ? -10.844 3.416 -5.258 1 96.88 425 GLY A N 1
ATOM 3241 C CA . GLY A 1 425 ? -11.961 2.701 -4.66 1 96.88 425 GLY A CA 1
ATOM 3242 C C . GLY A 1 425 ? -12.625 3.469 -3.531 1 96.88 425 GLY A C 1
ATOM 3243 O O . GLY A 1 425 ? -13.562 2.973 -2.9 1 96.88 425 GLY A O 1
ATOM 3244 N N . VAL A 1 426 ? -12.164 4.672 -3.234 1 98 426 VAL A N 1
ATOM 3245 C CA . VAL A 1 426 ? -12.641 5.438 -2.086 1 98 426 VAL A CA 1
ATOM 3246 C C . VAL A 1 426 ? -13.023 6.848 -2.527 1 98 426 VAL A C 1
ATOM 3248 O O . VAL A 1 426 ? -12.25 7.527 -3.197 1 98 426 VAL A O 1
ATOM 3251 N N . THR A 1 427 ? -14.18 7.285 -2.213 1 97.62 427 THR A N 1
ATOM 3252 C CA . THR A 1 427 ? -14.664 8.641 -2.432 1 97.62 427 THR A CA 1
ATOM 3253 C C . THR A 1 427 ? -15.43 9.148 -1.211 1 97.62 427 THR A C 1
ATOM 3255 O O . THR A 1 427 ? -16.547 8.711 -0.951 1 97.62 427 THR A O 1
ATOM 3258 N N . ASN A 1 428 ? -14.875 10.055 -0.482 1 98.75 428 ASN A N 1
ATOM 3259 C CA . ASN A 1 428 ? -15.445 10.547 0.765 1 98.75 428 ASN A CA 1
ATOM 3260 C C . ASN A 1 428 ? -15.57 12.07 0.76 1 98.75 428 ASN A C 1
ATOM 3262 O O . ASN A 1 428 ? -14.883 12.75 -0.002 1 98.75 428 ASN A O 1
ATOM 3266 N N . LEU A 1 429 ? -16.469 12.578 1.525 1 98.75 429 LEU A N 1
ATOM 3267 C CA . LEU A 1 429 ? -16.688 14.008 1.704 1 98.75 429 LEU A CA 1
ATOM 3268 C C . LEU A 1 429 ? -17.172 14.312 3.121 1 98.75 429 LEU A C 1
ATOM 3270 O O . LEU A 1 429 ? -18.047 13.625 3.643 1 98.75 429 LEU A O 1
ATOM 3274 N N . ALA A 1 430 ? -16.609 15.297 3.795 1 98.88 430 ALA A N 1
ATOM 3275 C CA . ALA A 1 430 ? -17 15.719 5.137 1 98.88 430 ALA A CA 1
ATOM 3276 C C . ALA A 1 430 ? -16.938 17.234 5.273 1 98.88 430 ALA A C 1
ATOM 3278 O O . ALA A 1 430 ? -15.898 17.844 4.98 1 98.88 430 ALA A O 1
ATOM 3279 N N . GLY A 1 431 ? -18.031 17.859 5.664 1 98.69 431 GLY A N 1
ATOM 3280 C CA . GLY A 1 431 ? -18.016 19.297 5.758 1 98.69 431 GLY A CA 1
ATOM 3281 C C . GLY A 1 431 ? -19.359 19.891 6.148 1 98.69 431 GLY A C 1
ATOM 3282 O O . GLY A 1 431 ? -20.031 19.375 7.055 1 98.69 431 GLY A O 1
ATOM 3283 N N . PHE A 1 432 ? -19.703 20.984 5.527 1 98 432 PHE A N 1
ATOM 3284 C CA . PHE A 1 432 ? -20.875 21.766 5.926 1 98 432 PHE A CA 1
ATOM 3285 C C . PHE A 1 432 ? -21.672 22.188 4.707 1 98 432 PHE A C 1
ATOM 3287 O O . PHE A 1 432 ? -21.141 22.281 3.6 1 98 432 PHE A O 1
ATOM 3294 N N . ILE A 1 433 ? -22.922 22.406 4.945 1 96.19 433 ILE A N 1
ATOM 3295 C CA . ILE A 1 433 ? -23.828 23.016 3.977 1 96.19 433 ILE A CA 1
ATOM 3296 C C . ILE A 1 433 ? -24.234 24.406 4.457 1 96.19 433 ILE A C 1
ATOM 3298 O O . ILE A 1 433 ? -24.531 24.594 5.641 1 96.19 433 ILE A O 1
ATOM 3302 N N . LYS A 1 434 ? -24.219 25.328 3.568 1 93.69 434 LYS A N 1
ATOM 3303 C CA . LYS A 1 434 ? -24.703 26.672 3.834 1 93.69 434 LYS A CA 1
ATOM 3304 C C . LYS A 1 434 ? -26.125 26.859 3.305 1 93.69 434 LYS A C 1
ATOM 3306 O O . LYS A 1 434 ? -26.453 26.375 2.223 1 93.69 434 LYS A O 1
ATOM 3311 N N . LYS A 1 435 ? -26.906 27.469 4.09 1 88.62 435 LYS A N 1
ATOM 3312 C CA . LYS A 1 435 ? -28.234 27.969 3.707 1 88.62 435 LYS A CA 1
ATOM 3313 C C . LYS A 1 435 ? -28.375 29.453 4.031 1 88.62 435 LYS A C 1
ATOM 3315 O O . LYS A 1 435 ? -28.141 29.875 5.164 1 88.62 435 LYS A O 1
ATOM 3320 N N . ASP A 1 436 ? -28.766 30.203 3.033 1 88 436 ASP A N 1
ATOM 3321 C CA . ASP A 1 436 ? -28.953 31.641 3.184 1 88 436 ASP A CA 1
ATOM 3322 C C . ASP A 1 436 ? -27.703 32.281 3.77 1 88 436 ASP A C 1
ATOM 3324 O O . ASP A 1 436 ? -27.781 33.094 4.699 1 88 436 ASP A O 1
ATOM 3328 N N . GLY A 1 437 ? -26.531 31.766 3.396 1 87.31 437 GLY A N 1
ATOM 3329 C CA . GLY A 1 437 ? -25.25 32.375 3.744 1 87.31 437 GLY A CA 1
ATOM 3330 C C . GLY A 1 437 ? -24.703 31.891 5.078 1 87.31 437 GLY A C 1
ATOM 3331 O O . GLY A 1 437 ? -23.594 32.219 5.461 1 87.31 437 GLY A O 1
ATOM 3332 N N . GLN A 1 438 ? -25.469 31.047 5.773 1 92.12 438 GLN A N 1
ATOM 3333 C CA . GLN A 1 438 ? -25.047 30.547 7.082 1 92.12 438 GLN A CA 1
ATOM 3334 C C . GLN A 1 438 ? -24.906 29.031 7.078 1 92.12 438 GLN A C 1
ATOM 3336 O O . GLN A 1 438 ? -25.641 28.328 6.363 1 92.12 438 GLN A O 1
ATOM 3341 N N . LEU A 1 439 ? -23.969 28.609 7.91 1 94.12 439 LEU A N 1
ATOM 3342 C CA . LEU A 1 439 ? -23.859 27.156 8.062 1 94.12 439 LEU A CA 1
ATOM 3343 C C . LEU A 1 439 ? -25.141 26.594 8.68 1 94.12 439 LEU A C 1
ATOM 3345 O O . LEU A 1 439 ? -25.594 27.078 9.719 1 94.12 439 LEU A O 1
ATOM 3349 N N . SER A 1 440 ? -25.672 25.578 8.078 1 92.06 440 SER A N 1
ATOM 3350 C CA . SER A 1 440 ? -26.953 25.031 8.531 1 92.06 440 SER A CA 1
ATOM 3351 C C . SER A 1 440 ? -26.812 23.594 9.008 1 92.06 440 SER A C 1
ATOM 3353 O O . SER A 1 440 ? -27.484 23.172 9.953 1 92.06 440 SER A O 1
ATOM 3355 N N . GLN A 1 441 ? -25.938 22.844 8.305 1 93.94 441 GLN A N 1
ATOM 3356 C CA . GLN A 1 441 ? -25.766 21.422 8.617 1 93.94 441 GLN A CA 1
ATOM 3357 C C . GLN A 1 441 ? -24.312 21 8.438 1 93.94 441 GLN A C 1
ATOM 3359 O O . GLN A 1 441 ? -23.594 21.531 7.59 1 93.94 441 GLN A O 1
ATOM 3364 N N . ALA A 1 442 ? -23.906 20.094 9.273 1 97.12 442 ALA A N 1
ATOM 3365 C CA . ALA A 1 442 ? -22.703 19.312 9.031 1 97.12 442 ALA A CA 1
ATOM 3366 C C . ALA A 1 442 ? -23.031 17.953 8.414 1 97.12 442 ALA A C 1
ATOM 3368 O O . ALA A 1 442 ? -24.094 17.391 8.68 1 97.12 442 ALA A O 1
ATOM 3369 N N . PHE A 1 443 ? -22.156 17.484 7.547 1 97.81 443 PHE A N 1
ATOM 3370 C CA . PHE A 1 443 ? -22.422 16.188 6.93 1 97.81 443 PHE A CA 1
ATOM 3371 C C . PHE A 1 443 ? -21.141 15.391 6.738 1 97.81 443 PHE A C 1
ATOM 3373 O O . PHE A 1 443 ? -20.062 15.977 6.648 1 97.81 443 PHE A O 1
ATOM 3380 N N . VAL A 1 444 ? -21.234 14.078 6.758 1 98.81 444 VAL A N 1
ATOM 3381 C CA . VAL A 1 444 ? -20.203 13.125 6.355 1 98.81 444 VAL A CA 1
ATOM 3382 C C . VAL A 1 444 ? -20.812 12.094 5.402 1 98.81 444 VAL A C 1
ATOM 3384 O O . VAL A 1 444 ? -21.844 11.5 5.695 1 98.81 444 VAL A O 1
ATOM 3387 N N . ILE A 1 445 ? -20.234 11.914 4.227 1 98.69 445 ILE A N 1
ATOM 3388 C CA . ILE A 1 445 ? -20.594 10.891 3.25 1 98.69 445 ILE A CA 1
ATOM 3389 C C . ILE A 1 445 ? -19.359 10.055 2.91 1 98.69 445 ILE A C 1
ATOM 3391 O O . ILE A 1 445 ? -18.391 10.562 2.322 1 98.69 445 ILE A O 1
ATOM 3395 N N . LEU A 1 446 ? -19.359 8.836 3.27 1 98.75 446 LEU A N 1
ATOM 3396 C CA . LEU A 1 446 ? -18.266 7.91 2.98 1 98.75 446 LEU A CA 1
ATOM 3397 C C . LEU A 1 446 ? -18.703 6.875 1.946 1 98.75 446 LEU A C 1
ATOM 3399 O O . LEU A 1 446 ? -19.812 6.344 2.016 1 98.75 446 LEU A O 1
ATOM 3403 N N . GLU A 1 447 ? -17.859 6.645 0.978 1 98.44 447 GLU A N 1
ATOM 3404 C CA . GLU A 1 447 ? -18.094 5.645 -0.063 1 98.44 447 GLU A CA 1
ATOM 3405 C C . GLU A 1 447 ? -16.812 4.852 -0.345 1 98.44 447 GLU A C 1
ATOM 3407 O O . GLU A 1 447 ? -15.805 5.414 -0.781 1 98.44 447 GLU A O 1
ATOM 3412 N N . ASN A 1 448 ? -16.781 3.533 -0.026 1 98.31 448 ASN A N 1
ATOM 3413 C CA . ASN A 1 448 ? -15.711 2.592 -0.345 1 98.31 448 ASN A CA 1
ATOM 3414 C C . ASN A 1 448 ? -16.188 1.526 -1.331 1 98.31 448 ASN A C 1
ATOM 3416 O O . ASN A 1 448 ? -17.391 1.316 -1.5 1 98.31 448 ASN A O 1
ATOM 3420 N N . GLY A 1 449 ? -15.266 0.862 -1.991 1 97.69 449 GLY A N 1
ATOM 3421 C CA . GLY A 1 449 ? -15.609 -0.179 -2.945 1 97.69 449 GLY A CA 1
ATOM 3422 C C . GLY A 1 449 ? -16.125 0.367 -4.266 1 97.69 449 GLY A C 1
ATOM 3423 O O . GLY A 1 449 ? -17.016 -0.214 -4.879 1 97.69 449 GLY A O 1
ATOM 3424 N N . HIS A 1 450 ? -15.641 1.503 -4.621 1 96 450 HIS A N 1
ATOM 3425 C CA . HIS A 1 450 ? -16.016 2.166 -5.867 1 96 450 HIS A CA 1
ATOM 3426 C C . HIS A 1 450 ? -15.055 1.805 -6.992 1 96 450 HIS A C 1
ATOM 3428 O O . HIS A 1 450 ? -14.008 2.447 -7.156 1 96 450 HIS A O 1
ATOM 3434 N N . SER A 1 451 ? -15.414 0.838 -7.801 1 95.38 451 SER A N 1
ATOM 3435 C CA . SER A 1 451 ? -14.492 0.347 -8.82 1 95.38 451 SER A CA 1
ATOM 3436 C C . SER A 1 451 ? -14.367 1.331 -9.977 1 95.38 451 SER A C 1
ATOM 3438 O O . SER A 1 451 ? -15.312 2.062 -10.273 1 95.38 451 SER A O 1
ATOM 3440 N N . PRO A 1 452 ? -13.227 1.271 -10.688 1 93.62 452 PRO A N 1
ATOM 3441 C CA . PRO A 1 452 ? -13.023 2.17 -11.828 1 93.62 452 PRO A CA 1
ATOM 3442 C C . PRO A 1 452 ? -14.062 1.961 -12.93 1 93.62 452 PRO A C 1
ATOM 3444 O O . PRO A 1 452 ? -14.531 2.93 -13.531 1 93.62 452 PRO A O 1
ATOM 3447 N N . SER A 1 453 ? -14.453 0.75 -13.172 1 93.75 453 SER A N 1
ATOM 3448 C CA . SER A 1 453 ? -15.43 0.47 -14.227 1 93.75 453 SER A CA 1
ATOM 3449 C C . SER A 1 453 ? -16.797 1.044 -13.883 1 93.75 453 SER A C 1
ATOM 3451 O O . SER A 1 453 ? -17.484 1.588 -14.75 1 93.75 453 SER A O 1
ATOM 3453 N N . VAL A 1 454 ? -17.156 0.968 -12.633 1 92.44 454 VAL A N 1
ATOM 3454 C CA . VAL A 1 454 ? -18.438 1.495 -12.18 1 92.44 454 VAL A CA 1
ATOM 3455 C C . VAL A 1 454 ? -18.406 3.021 -12.219 1 92.44 454 VAL A C 1
ATOM 3457 O O . VAL A 1 454 ? -19.375 3.652 -12.656 1 92.44 454 VAL A O 1
ATOM 3460 N N . LYS A 1 455 ? -17.344 3.574 -11.789 1 91.56 455 LYS A N 1
ATOM 3461 C CA . LYS A 1 455 ? -17.172 5.027 -11.812 1 91.56 455 LYS A CA 1
ATOM 3462 C C . LYS A 1 455 ? -17.344 5.574 -13.227 1 91.56 455 LYS A C 1
ATOM 3464 O O . LYS A 1 455 ? -18 6.59 -13.43 1 91.56 455 LYS A O 1
ATOM 3469 N N . LYS A 1 456 ? -16.797 4.875 -14.211 1 90.38 456 LYS A N 1
ATOM 3470 C CA . LYS A 1 456 ? -16.828 5.305 -15.609 1 90.38 456 LYS A CA 1
ATOM 3471 C C . LYS A 1 456 ? -18.25 5.301 -16.156 1 90.38 456 LYS A C 1
ATOM 3473 O O . LYS A 1 456 ? -18.594 6.121 -17 1 90.38 456 LYS A O 1
ATOM 3478 N N . SER A 1 457 ? -19.078 4.461 -15.602 1 90.56 457 SER A N 1
ATOM 3479 C CA . SER A 1 457 ? -20.422 4.285 -16.156 1 90.56 457 SER A CA 1
ATOM 3480 C C . SER A 1 457 ? -21.469 5.055 -15.359 1 90.56 457 SER A C 1
ATOM 3482 O O . SER A 1 457 ? -22.625 5.121 -15.742 1 90.56 457 SER A O 1
ATOM 3484 N N . GLU A 1 458 ? -21.016 5.66 -14.281 1 90 458 GLU A N 1
ATOM 3485 C CA . GLU A 1 458 ? -21.969 6.328 -13.398 1 90 458 GLU A CA 1
ATOM 3486 C C . GLU A 1 458 ? -22.422 7.668 -13.984 1 90 458 GLU A C 1
ATOM 3488 O O . GLU A 1 458 ? -21.594 8.422 -14.523 1 90 458 GLU A O 1
ATOM 3493 N N . LEU A 1 459 ? -23.672 7.98 -13.906 1 86.44 459 LEU A N 1
ATOM 3494 C CA . LEU A 1 459 ? -24.219 9.234 -14.43 1 86.44 459 LEU A CA 1
ATOM 3495 C C . LEU A 1 459 ? -23.812 10.406 -13.539 1 86.44 459 LEU A C 1
ATOM 3497 O O . LEU A 1 459 ? -23.484 11.484 -14.031 1 86.44 459 LEU A O 1
ATOM 3501 N N . ALA A 1 460 ? -23.922 10.211 -12.219 1 91.06 460 ALA A N 1
ATOM 3502 C CA . ALA A 1 460 ? -23.531 11.203 -11.219 1 91.06 460 ALA A CA 1
ATOM 3503 C C . ALA A 1 460 ? -23.031 10.531 -9.945 1 91.06 460 ALA A C 1
ATOM 3505 O O . ALA A 1 460 ? -23.547 9.484 -9.547 1 91.06 460 ALA A O 1
ATOM 3506 N N . PRO A 1 461 ? -22.062 11.219 -9.391 1 93.88 461 PRO A N 1
ATOM 3507 C CA . PRO A 1 461 ? -21.562 10.641 -8.141 1 93.88 461 PRO A CA 1
ATOM 3508 C C . PRO A 1 461 ? -22.625 10.625 -7.039 1 93.88 461 PRO A C 1
ATOM 3510 O O . PRO A 1 461 ? -23.422 11.547 -6.938 1 93.88 461 PRO A O 1
ATOM 3513 N N . PHE A 1 462 ? -22.594 9.641 -6.215 1 95.5 462 PHE A N 1
ATOM 3514 C CA . PHE A 1 462 ? -23.531 9.445 -5.121 1 95.5 462 PHE A CA 1
ATOM 3515 C C . PHE A 1 462 ? -23.562 10.664 -4.211 1 95.5 462 PHE A C 1
ATOM 3517 O O . PHE A 1 462 ? -24.641 11.156 -3.857 1 95.5 462 PHE A O 1
ATOM 3524 N N . ASN A 1 463 ? -22.391 11.219 -3.77 1 96.56 463 ASN A N 1
ATOM 3525 C CA . ASN A 1 463 ? -22.328 12.359 -2.855 1 96.56 463 ASN A CA 1
ATOM 3526 C C . ASN A 1 463 ? -22.938 13.609 -3.477 1 96.56 463 ASN A C 1
ATOM 3528 O O . ASN A 1 463 ? -23.562 14.414 -2.775 1 96.56 463 ASN A O 1
ATOM 3532 N N . VAL A 1 464 ? -22.812 13.758 -4.805 1 96.75 464 VAL A N 1
ATOM 3533 C CA . VAL A 1 464 ? -23.406 14.898 -5.508 1 96.75 464 VAL A CA 1
ATOM 3534 C C . VAL A 1 464 ? -24.938 14.805 -5.445 1 96.75 464 VAL A C 1
ATOM 3536 O O . VAL A 1 464 ? -25.609 15.758 -5.055 1 96.75 464 VAL A O 1
ATOM 3539 N N . LEU A 1 465 ? -25.469 13.609 -5.773 1 95.5 465 LEU A N 1
ATOM 3540 C CA . LEU A 1 465 ? -26.906 13.398 -5.77 1 95.5 465 LEU A CA 1
ATOM 3541 C C . LEU A 1 465 ? -27.484 13.625 -4.379 1 95.5 465 LEU A C 1
ATOM 3543 O O . LEU A 1 465 ? -28.516 14.273 -4.227 1 95.5 465 LEU A O 1
ATOM 3547 N N . PHE A 1 466 ? -26.859 13.172 -3.447 1 96.31 466 PHE A N 1
ATOM 3548 C CA . PHE A 1 466 ? -27.328 13.289 -2.074 1 96.31 466 PHE A CA 1
ATOM 3549 C C . PHE A 1 466 ? -27.359 14.75 -1.632 1 96.31 466 PHE A C 1
ATOM 3551 O O . PHE A 1 466 ? -28.359 15.234 -1.12 1 96.31 466 PHE A O 1
ATOM 3558 N N . LEU A 1 467 ? -26.234 15.438 -1.833 1 96.12 467 LEU A N 1
ATOM 3559 C CA . LEU A 1 467 ? -26.109 16.828 -1.375 1 96.12 467 LEU A CA 1
ATOM 3560 C C . LEU A 1 467 ? -27.062 17.734 -2.143 1 96.12 467 LEU A C 1
ATOM 3562 O O . LEU A 1 467 ? -27.578 18.703 -1.586 1 96.12 467 LEU A O 1
ATOM 3566 N N . GLN A 1 468 ? -27.266 17.453 -3.43 1 94.12 468 GLN A N 1
ATOM 3567 C CA . GLN A 1 468 ? -28.25 18.219 -4.184 1 94.12 468 GLN A CA 1
ATOM 3568 C C . GLN A 1 468 ? -29.625 18.109 -3.551 1 94.12 468 GLN A C 1
ATOM 3570 O O . GLN A 1 468 ? -30.359 19.094 -3.441 1 94.12 468 GLN A O 1
ATOM 3575 N N . SER A 1 469 ? -29.922 16.938 -3.135 1 90.31 469 SER A N 1
ATOM 3576 C CA . SER A 1 469 ? -31.219 16.703 -2.504 1 90.31 469 SER A CA 1
ATOM 3577 C C . SER A 1 469 ? -31.328 17.438 -1.177 1 90.31 469 SER A C 1
ATOM 3579 O O . SER A 1 469 ? -32.406 17.891 -0.793 1 90.31 469 SER A O 1
ATOM 3581 N N . MET A 1 470 ? -30.281 17.578 -0.454 1 89.19 470 MET A N 1
ATOM 3582 C CA . MET A 1 470 ? -30.25 18.266 0.833 1 89.19 470 MET A CA 1
ATOM 3583 C C . MET A 1 470 ? -30.438 19.766 0.651 1 89.19 470 MET A C 1
ATOM 3585 O O . MET A 1 470 ? -31.172 20.406 1.412 1 89.19 470 MET A O 1
ATOM 3589 N N . VAL A 1 471 ? -29.797 20.297 -0.339 1 88.31 471 VAL A N 1
ATOM 3590 C CA . VAL A 1 471 ? -29.797 21.75 -0.543 1 88.31 471 VAL A CA 1
ATOM 3591 C C . VAL A 1 471 ? -31.141 22.172 -1.16 1 88.31 471 VAL A C 1
ATOM 3593 O O . VAL A 1 471 ? -31.656 23.234 -0.838 1 88.31 471 VAL A O 1
ATOM 3596 N N . GLN A 1 472 ? -31.719 21.359 -2.035 1 80.12 472 GLN A N 1
ATOM 3597 C CA . GLN A 1 472 ? -33 21.703 -2.684 1 80.12 472 GLN A CA 1
ATOM 3598 C C . GLN A 1 472 ? -34.156 21.625 -1.695 1 80.12 472 GLN A C 1
ATOM 3600 O O . GLN A 1 472 ? -35.094 22.422 -1.776 1 80.12 472 GLN A O 1
ATOM 3605 N N . ARG A 1 473 ? -34.156 20.688 -0.871 1 64.56 473 ARG A N 1
ATOM 3606 C CA . ARG A 1 473 ? -35.188 20.609 0.15 1 64.56 473 ARG A CA 1
ATOM 3607 C C . ARG A 1 473 ? -35.156 21.828 1.066 1 64.56 473 ARG A C 1
ATOM 3609 O O . ARG A 1 473 ? -36.188 22.266 1.584 1 64.56 473 ARG A O 1
ATOM 3616 N N . ALA A 1 474 ? -34.094 22.406 1.291 1 49.5 474 ALA A N 1
ATOM 3617 C CA . ALA A 1 474 ? -33.938 23.562 2.176 1 49.5 474 ALA A CA 1
ATOM 3618 C C . ALA A 1 474 ? -34.438 24.844 1.523 1 49.5 474 ALA A C 1
ATOM 3620 O O . ALA A 1 474 ? -34.531 25.875 2.178 1 49.5 474 ALA A O 1
ATOM 3621 N N . ARG A 1 475 ? -34.844 24.781 0.233 1 43 475 ARG A N 1
ATOM 3622 C CA . ARG A 1 475 ? -35.438 25.938 -0.431 1 43 475 ARG A CA 1
ATOM 3623 C C . ARG A 1 475 ? -36.969 25.953 -0.233 1 43 475 ARG A C 1
ATOM 3625 O O . ARG A 1 475 ? -37.625 24.922 -0.392 1 43 475 ARG A O 1
ATOM 3632 N N . PRO A 1 476 ? -37.406 27.094 0.427 1 40.62 476 PRO A N 1
ATOM 3633 C CA . PRO A 1 476 ? -38.875 27.234 0.622 1 40.62 476 PRO A CA 1
ATOM 3634 C C . PRO A 1 476 ? -39.656 27 -0.664 1 40.62 476 PRO A C 1
ATOM 3636 O O . PRO A 1 476 ? -39.125 27.234 -1.761 1 40.62 476 PRO A O 1
ATOM 3639 N N . MET B 1 1 ? -76.562 -31.234 -10.555 1 23.05 1 MET B N 1
ATOM 3640 C CA . MET B 1 1 ? -76.188 -30.109 -9.688 1 23.05 1 MET B CA 1
ATOM 3641 C C . MET B 1 1 ? -74.75 -30.219 -9.195 1 23.05 1 MET B C 1
ATOM 3643 O O . MET B 1 1 ? -74.25 -29.281 -8.578 1 23.05 1 MET B O 1
ATOM 3647 N N . LEU B 1 2 ? -73.938 -31.297 -9.328 1 22.45 2 LEU B N 1
ATOM 3648 C CA . LEU B 1 2 ? -72.875 -31.688 -8.406 1 22.45 2 LEU B CA 1
ATOM 3649 C C . LEU B 1 2 ? -71.5 -31.141 -8.844 1 22.45 2 LEU B C 1
ATOM 3651 O O . LEU B 1 2 ? -70.5 -31.562 -8.352 1 22.45 2 LEU B O 1
ATOM 3655 N N . LYS B 1 3 ? -71.312 -30.172 -9.789 1 28.2 3 LYS B N 1
ATOM 3656 C CA . LYS B 1 3 ? -70 -30.031 -10.461 1 28.2 3 LYS B CA 1
ATOM 3657 C C . LYS B 1 3 ? -69 -29.297 -9.57 1 28.2 3 LYS B C 1
ATOM 3659 O O . LYS B 1 3 ? -67.938 -28.938 -10.016 1 28.2 3 LYS B O 1
ATOM 3664 N N . ARG B 1 4 ? -69.312 -28.812 -8.289 1 27.3 4 ARG B N 1
ATOM 3665 C CA . ARG B 1 4 ? -68.625 -27.578 -7.883 1 27.3 4 ARG B CA 1
ATOM 3666 C C . ARG B 1 4 ? -67.188 -27.859 -7.453 1 27.3 4 ARG B C 1
ATOM 3668 O O . ARG B 1 4 ? -66.312 -27.016 -7.605 1 27.3 4 ARG B O 1
ATOM 3675 N N . PHE B 1 5 ? -66.75 -28.969 -6.77 1 29.2 5 PHE B N 1
ATOM 3676 C CA . PHE B 1 5 ? -65.938 -28.641 -5.594 1 29.2 5 PHE B CA 1
ATOM 3677 C C . PHE B 1 5 ? -64.438 -28.516 -5.957 1 29.2 5 PHE B C 1
ATOM 3679 O O . PHE B 1 5 ? -63.625 -28.234 -5.094 1 29.2 5 PHE B O 1
ATOM 3686 N N . VAL B 1 6 ? -63.781 -28.688 -7.113 1 30.28 6 VAL B N 1
ATOM 3687 C CA . VAL B 1 6 ? -62.438 -29.188 -6.953 1 30.28 6 VAL B CA 1
ATOM 3688 C C . VAL B 1 6 ? -61.438 -28.031 -6.766 1 30.28 6 VAL B C 1
ATOM 3690 O O . VAL B 1 6 ? -60.25 -28.234 -6.719 1 30.28 6 VAL B O 1
ATOM 3693 N N . ALA B 1 7 ? -61.719 -26.703 -6.797 1 34.81 7 ALA B N 1
ATOM 3694 C CA . ALA B 1 7 ? -60.625 -25.844 -7.234 1 34.81 7 ALA B CA 1
ATOM 3695 C C . ALA B 1 7 ? -59.688 -25.516 -6.074 1 34.81 7 ALA B C 1
ATOM 3697 O O . ALA B 1 7 ? -58.781 -24.703 -6.219 1 34.81 7 ALA B O 1
ATOM 3698 N N . ALA B 1 8 ? -59.938 -25.891 -4.789 1 35.09 8 ALA B N 1
ATOM 3699 C CA . ALA B 1 8 ? -59.312 -24.969 -3.852 1 35.09 8 ALA B CA 1
ATOM 3700 C C . ALA B 1 8 ? -57.812 -25.25 -3.721 1 35.09 8 ALA B C 1
ATOM 3702 O O . ALA B 1 8 ? -57.094 -24.562 -2.99 1 35.09 8 ALA B O 1
ATOM 3703 N N . THR B 1 9 ? -57.188 -26.359 -4.137 1 35.72 9 THR B N 1
ATOM 3704 C CA . THR B 1 9 ? -56.062 -26.75 -3.285 1 35.72 9 THR B CA 1
ATOM 3705 C C . THR B 1 9 ? -54.781 -26 -3.689 1 35.72 9 THR B C 1
ATOM 3707 O O . THR B 1 9 ? -53.719 -26.25 -3.15 1 35.72 9 THR B O 1
ATOM 3710 N N . THR B 1 10 ? -54.688 -25.141 -4.645 1 38.97 10 THR B N 1
ATOM 3711 C CA . THR B 1 10 ? -53.312 -24.938 -5.125 1 38.97 10 THR B CA 1
ATOM 3712 C C . THR B 1 10 ? -52.594 -23.891 -4.285 1 38.97 10 THR B C 1
ATOM 3714 O O . THR B 1 10 ? -51.5 -23.453 -4.645 1 38.97 10 THR B O 1
ATOM 3717 N N . LEU B 1 11 ? -53.156 -23.359 -3.156 1 39.69 11 LEU B N 1
ATOM 3718 C CA . LEU B 1 11 ? -52.531 -22.141 -2.656 1 39.69 11 LEU B CA 1
ATOM 3719 C C . LEU B 1 11 ? -51.312 -22.453 -1.794 1 39.69 11 LEU B C 1
ATOM 3721 O O . LEU B 1 11 ? -50.625 -21.547 -1.302 1 39.69 11 LEU B O 1
ATOM 3725 N N . CYS B 1 12 ? -50.969 -23.719 -1.454 1 38.31 12 CYS B N 1
ATOM 3726 C CA . CYS B 1 12 ? -50.094 -23.891 -0.285 1 38.31 12 CYS B CA 1
ATOM 3727 C C . CYS B 1 12 ? -48.625 -23.75 -0.661 1 38.31 12 CYS B C 1
ATOM 3729 O O . CYS B 1 12 ? -47.75 -23.828 0.202 1 38.31 12 CYS B O 1
ATOM 3731 N N . LEU B 1 13 ? -48.188 -23.672 -1.878 1 36.53 13 LEU B N 1
ATOM 3732 C CA . LEU B 1 13 ? -46.781 -23.938 -2.088 1 36.53 13 LEU B CA 1
ATOM 3733 C C . LEU B 1 13 ? -45.938 -22.672 -1.939 1 36.53 13 LEU B C 1
ATOM 3735 O O . LEU B 1 13 ? -44.719 -22.703 -2.027 1 36.53 13 LEU B O 1
ATOM 3739 N N . ILE B 1 14 ? -46.5 -21.531 -1.774 1 36.62 14 ILE B N 1
ATOM 3740 C CA . ILE B 1 14 ? -45.656 -20.344 -1.894 1 36.62 14 ILE B CA 1
ATOM 3741 C C . ILE B 1 14 ? -45.125 -19.953 -0.521 1 36.62 14 ILE B C 1
ATOM 3743 O O . ILE B 1 14 ? -44.188 -19.125 -0.418 1 36.62 14 ILE B O 1
ATOM 3747 N N . ALA B 1 15 ? -45.469 -20.547 0.638 1 41.38 15 ALA B N 1
ATOM 3748 C CA . ALA B 1 15 ? -45.188 -19.969 1.949 1 41.38 15 ALA B CA 1
ATOM 3749 C C . ALA B 1 15 ? -43.844 -20.453 2.471 1 41.38 15 ALA B C 1
ATOM 3751 O O . ALA B 1 15 ? -43.281 -19.859 3.406 1 41.38 15 ALA B O 1
ATOM 3752 N N . THR B 1 16 ? -43.25 -21.453 1.901 1 40.41 16 THR B N 1
ATOM 3753 C CA . THR B 1 16 ? -42.094 -22.031 2.559 1 40.41 16 THR B CA 1
ATOM 3754 C C . THR B 1 16 ? -40.812 -21.25 2.176 1 40.41 16 THR B C 1
ATOM 3756 O O . THR B 1 16 ? -39.844 -21.234 2.932 1 40.41 16 THR B O 1
ATOM 3759 N N . SER B 1 17 ? -40.688 -20.766 0.979 1 42.44 17 SER B N 1
ATOM 3760 C CA . SER B 1 17 ? -39.469 -20.109 0.576 1 42.44 17 SER B CA 1
ATOM 3761 C C . SER B 1 17 ? -39.219 -18.828 1.38 1 42.44 17 SER B C 1
ATOM 3763 O O . SER B 1 17 ? -38.062 -18.438 1.61 1 42.44 17 SER B O 1
ATOM 3765 N N . ALA B 1 18 ? -40.281 -18.219 1.854 1 45.69 18 ALA B N 1
ATOM 3766 C CA . ALA B 1 18 ? -40.25 -16.953 2.592 1 45.69 18 ALA B CA 1
ATOM 3767 C C . ALA B 1 18 ? -39.75 -17.156 4.016 1 45.69 18 ALA B C 1
ATOM 3769 O O . ALA B 1 18 ? -39.125 -16.266 4.586 1 45.69 18 ALA B O 1
ATOM 3770 N N . VAL B 1 19 ? -39.719 -18.406 4.461 1 48.06 19 VAL B N 1
ATOM 3771 C CA . VAL B 1 19 ? -39.469 -18.672 5.867 1 48.06 19 VAL B CA 1
ATOM 3772 C C . VAL B 1 19 ? -37.969 -18.859 6.082 1 48.06 19 VAL B C 1
ATOM 3774 O O . VAL B 1 19 ? -37.406 -18.422 7.09 1 48.06 19 VAL B O 1
ATOM 3777 N N . ALA B 1 20 ? -37.156 -19.578 5.219 1 53.06 20 ALA B N 1
ATOM 3778 C CA . ALA B 1 20 ? -35.719 -19.797 5.379 1 53.06 20 ALA B CA 1
ATOM 3779 C C . ALA B 1 20 ? -34.938 -18.484 5.281 1 53.06 20 ALA B C 1
ATOM 3781 O O . ALA B 1 20 ? -34.031 -18.234 6.074 1 53.06 20 ALA B O 1
ATOM 3782 N N . ASP B 1 21 ? -35.312 -17.578 4.406 1 63.19 21 ASP B N 1
ATOM 3783 C CA . ASP B 1 21 ? -34.75 -16.25 4.227 1 63.19 21 ASP B CA 1
ATOM 3784 C C . ASP B 1 21 ? -34.938 -15.383 5.469 1 63.19 21 ASP B C 1
ATOM 3786 O O . ASP B 1 21 ? -34.031 -14.672 5.891 1 63.19 21 ASP B O 1
ATOM 3790 N N . ASP B 1 22 ? -35.875 -15.898 6.168 1 77.31 22 ASP B N 1
ATOM 3791 C CA . ASP B 1 22 ? -36.188 -15.062 7.32 1 77.31 22 ASP B CA 1
ATOM 3792 C C . ASP B 1 22 ? -35.312 -15.422 8.523 1 77.31 22 ASP B C 1
ATOM 3794 O O . ASP B 1 22 ? -34.875 -14.539 9.266 1 77.31 22 ASP B O 1
ATOM 3798 N N . TYR B 1 23 ? -34.969 -16.75 8.555 1 81 23 TYR B N 1
ATOM 3799 C CA . TYR B 1 23 ? -34.125 -17.172 9.68 1 81 23 TYR B CA 1
ATOM 3800 C C . TYR B 1 23 ? -32.719 -16.578 9.578 1 81 23 TYR B C 1
ATOM 3802 O O . TYR B 1 23 ? -32.219 -15.984 10.539 1 81 23 TYR B O 1
ATOM 3810 N N . LEU B 1 24 ? -32.094 -16.719 8.461 1 86.94 24 LEU B N 1
ATOM 3811 C CA . LEU B 1 24 ? -30.719 -16.219 8.289 1 86.94 24 LEU B CA 1
ATOM 3812 C C . LEU B 1 24 ? -30.672 -14.703 8.406 1 86.94 24 LEU B C 1
ATOM 3814 O O . LEU B 1 24 ? -29.734 -14.148 8.977 1 86.94 24 LEU B O 1
ATOM 3818 N N . ALA B 1 25 ? -31.641 -14.133 7.883 1 90.38 25 ALA B N 1
ATOM 3819 C CA . ALA B 1 25 ? -31.719 -12.68 7.977 1 90.38 25 ALA B CA 1
ATOM 3820 C C . ALA B 1 25 ? -31.781 -12.227 9.438 1 90.38 25 ALA B C 1
ATOM 3822 O O . ALA B 1 25 ? -31.094 -11.281 9.828 1 90.38 25 ALA B O 1
ATOM 3823 N N . ASN B 1 26 ? -32.594 -12.945 10.188 1 90.94 26 ASN B N 1
ATOM 3824 C CA . ASN B 1 26 ? -32.719 -12.617 11.609 1 90.94 26 ASN B CA 1
ATOM 3825 C C . ASN B 1 26 ? -31.438 -12.93 12.367 1 90.94 26 ASN B C 1
ATOM 3827 O O . ASN B 1 26 ? -31.031 -12.172 13.25 1 90.94 26 ASN B O 1
ATOM 3831 N N . MET B 1 27 ? -30.906 -13.977 12.047 1 90.94 27 MET B N 1
ATOM 3832 C CA . MET B 1 27 ? -29.641 -14.359 12.672 1 90.94 27 MET B CA 1
ATOM 3833 C C . MET B 1 27 ? -28.547 -13.336 12.375 1 90.94 27 MET B C 1
ATOM 3835 O O . MET B 1 27 ? -27.812 -12.93 13.273 1 90.94 27 MET B O 1
ATOM 3839 N N . VAL B 1 28 ? -28.422 -12.906 11.148 1 94.19 28 VAL B N 1
ATOM 3840 C CA . VAL B 1 28 ? -27.422 -11.93 10.75 1 94.19 28 VAL B CA 1
ATOM 3841 C C . VAL B 1 28 ? -27.641 -10.617 11.492 1 94.19 28 VAL B C 1
ATOM 3843 O O . VAL B 1 28 ? -26.688 -10.008 11.984 1 94.19 28 VAL B O 1
ATOM 3846 N N . LYS B 1 29 ? -28.828 -10.219 11.602 1 91.88 29 LYS B N 1
ATOM 3847 C CA . LYS B 1 29 ? -29.141 -8.992 12.336 1 91.88 29 LYS B CA 1
ATOM 3848 C C . LYS B 1 29 ? -28.641 -9.078 13.773 1 91.88 29 LYS B C 1
ATOM 3850 O O . LYS B 1 29 ? -28.188 -8.078 14.336 1 91.88 29 LYS B O 1
ATOM 3855 N N . ALA B 1 30 ? -28.688 -10.266 14.328 1 92.38 30 ALA B N 1
ATOM 3856 C CA . ALA B 1 30 ? -28.328 -10.461 15.734 1 92.38 30 ALA B CA 1
ATOM 3857 C C . ALA B 1 30 ? -26.812 -10.492 15.914 1 92.38 30 ALA B C 1
ATOM 3859 O O . ALA B 1 30 ? -26.297 -10.07 16.953 1 92.38 30 ALA B O 1
ATOM 3860 N N . ILE B 1 31 ? -26.109 -10.914 14.922 1 94 31 ILE B N 1
ATOM 3861 C CA . ILE B 1 31 ? -24.719 -11.219 15.188 1 94 31 ILE B CA 1
ATOM 3862 C C . ILE B 1 31 ? -23.828 -10.266 14.391 1 94 31 ILE B C 1
ATOM 3864 O O . ILE B 1 31 ? -22.609 -10.195 14.617 1 94 31 ILE B O 1
ATOM 3868 N N . GLU B 1 32 ? -24.359 -9.57 13.406 1 94.06 32 GLU B N 1
ATOM 3869 C CA . GLU B 1 32 ? -23.547 -8.711 12.555 1 94.06 32 GLU B CA 1
ATOM 3870 C C . GLU B 1 32 ? -22.766 -7.688 13.383 1 94.06 32 GLU B C 1
ATOM 3872 O O . GLU B 1 32 ? -23.328 -7.066 14.289 1 94.06 32 GLU B O 1
ATOM 3877 N N . PRO B 1 33 ? -21.5 -7.531 13.07 1 94.94 33 PRO B N 1
ATOM 3878 C CA . PRO B 1 33 ? -20.719 -6.547 13.82 1 94.94 33 PRO B CA 1
ATOM 3879 C C . PRO B 1 33 ? -21.234 -5.121 13.633 1 94.94 33 PRO B C 1
ATOM 3881 O O . PRO B 1 33 ? -21.703 -4.766 12.547 1 94.94 33 PRO B O 1
ATOM 3884 N N . LYS B 1 34 ? -21 -4.324 14.656 1 93.75 34 LYS B N 1
ATOM 3885 C CA . LYS B 1 34 ? -21.469 -2.945 14.656 1 93.75 34 LYS B CA 1
ATOM 3886 C C . LYS B 1 34 ? -20.594 -2.061 13.773 1 93.75 34 LYS B C 1
ATOM 3888 O O . LYS B 1 34 ? -21.078 -1.107 13.164 1 93.75 34 LYS B O 1
ATOM 3893 N N . THR B 1 35 ? -19.328 -2.42 13.664 1 97.06 35 THR B N 1
ATOM 3894 C CA . THR B 1 35 ? -18.406 -1.451 13.102 1 97.06 35 THR B CA 1
ATOM 3895 C C . THR B 1 35 ? -17.875 -1.927 11.75 1 97.06 35 THR B C 1
ATOM 3897 O O . THR B 1 35 ? -17.344 -1.135 10.969 1 97.06 35 THR B O 1
ATOM 3900 N N . SER B 1 36 ? -17.969 -3.158 11.398 1 97 36 SER B N 1
ATOM 3901 C CA . SER B 1 36 ? -17.438 -3.646 10.133 1 97 36 SER B CA 1
ATOM 3902 C C . SER B 1 36 ? -18.531 -3.703 9.062 1 97 36 SER B C 1
ATOM 3904 O O . SER B 1 36 ? -19.719 -3.707 9.383 1 97 36 SER B O 1
ATOM 3906 N N . GLN B 1 37 ? -18.109 -3.711 7.816 1 97.31 37 GLN B N 1
ATOM 3907 C CA . GLN B 1 37 ? -18.984 -3.977 6.676 1 97.31 37 GLN B CA 1
ATOM 3908 C C . GLN B 1 37 ? -18.984 -5.461 6.32 1 97.31 37 GLN B C 1
ATOM 3910 O O . GLN B 1 37 ? -17.938 -6.102 6.293 1 97.31 37 GLN B O 1
ATOM 3915 N N . THR B 1 38 ? -20.203 -5.988 6.043 1 97.88 38 THR B N 1
ATOM 3916 C CA . THR B 1 38 ? -20.266 -7.422 5.766 1 97.88 38 THR B CA 1
ATOM 3917 C C . THR B 1 38 ? -21.094 -7.695 4.512 1 97.88 38 THR B C 1
ATOM 3919 O O . THR B 1 38 ? -21.969 -6.906 4.156 1 97.88 38 THR B O 1
ATOM 3922 N N . ALA B 1 39 ? -20.797 -8.727 3.787 1 98.44 39 ALA B N 1
ATOM 3923 C CA . ALA B 1 39 ? -21.578 -9.312 2.693 1 98.44 39 ALA B CA 1
ATOM 3924 C C . ALA B 1 39 ? -21.594 -10.836 2.789 1 98.44 39 ALA B C 1
ATOM 3926 O O . ALA B 1 39 ? -20.594 -11.453 3.182 1 98.44 39 ALA B O 1
ATOM 3927 N N . ILE B 1 40 ? -22.781 -11.414 2.475 1 98.31 40 ILE B N 1
ATOM 3928 C CA . ILE B 1 40 ? -22.938 -12.859 2.607 1 98.31 40 ILE B CA 1
ATOM 3929 C C . ILE B 1 40 ? -23.719 -13.398 1.406 1 98.31 40 ILE B C 1
ATOM 3931 O O . ILE B 1 40 ? -24.703 -12.797 0.976 1 98.31 40 ILE B O 1
ATOM 3935 N N . VAL B 1 41 ? -23.281 -14.461 0.864 1 97.75 41 VAL B N 1
ATOM 3936 C CA . VAL B 1 41 ? -24.062 -15.281 -0.051 1 97.75 41 VAL B CA 1
ATOM 3937 C C . VAL B 1 41 ? -23.984 -16.75 0.369 1 97.75 41 VAL B C 1
ATOM 3939 O O . VAL B 1 41 ? -22.891 -17.25 0.676 1 97.75 41 VAL B O 1
ATOM 3942 N N . VAL B 1 42 ? -25.047 -17.422 0.489 1 96.06 42 VAL B N 1
ATOM 3943 C CA . VAL B 1 42 ? -25.141 -18.859 0.689 1 96.06 42 VAL B CA 1
ATOM 3944 C C . VAL B 1 42 ? -25.984 -19.484 -0.43 1 96.06 42 VAL B C 1
ATOM 3946 O O . VAL B 1 42 ? -27.094 -19.031 -0.706 1 96.06 42 VAL B O 1
ATOM 3949 N N . SER B 1 43 ? -25.391 -20.422 -1.049 1 94.06 43 SER B N 1
ATOM 3950 C CA . SER B 1 43 ? -26.062 -21.094 -2.16 1 94.06 43 SER B CA 1
ATOM 3951 C C . SER B 1 43 ? -26.125 -22.609 -1.938 1 94.06 43 SER B C 1
ATOM 3953 O O . SER B 1 43 ? -25.094 -23.266 -1.835 1 94.06 43 SER B O 1
ATOM 3955 N N . PRO B 1 44 ? -27.328 -23.172 -1.955 1 91.81 44 PRO B N 1
ATOM 3956 C CA . PRO B 1 44 ? -27.438 -24.625 -1.872 1 91.81 44 PRO B CA 1
ATOM 3957 C C . PRO B 1 44 ? -26.875 -25.328 -3.107 1 91.81 44 PRO B C 1
ATOM 3959 O O . PRO B 1 44 ? -26.984 -24.812 -4.219 1 91.81 44 PRO B O 1
ATOM 3962 N N . LEU B 1 45 ? -26.25 -26.438 -2.939 1 89.56 45 LEU B N 1
ATOM 3963 C CA . LEU B 1 45 ? -25.641 -27.172 -4.043 1 89.56 45 LEU B CA 1
ATOM 3964 C C . LEU B 1 45 ? -26.531 -28.328 -4.484 1 89.56 45 LEU B C 1
ATOM 3966 O O . LEU B 1 45 ? -26.438 -28.797 -5.621 1 89.56 45 LEU B O 1
ATOM 3970 N N . ASN B 1 46 ? -27.203 -29.047 -3.537 1 73.38 46 ASN B N 1
ATOM 3971 C CA . ASN B 1 46 ? -27.953 -30.25 -3.887 1 73.38 46 ASN B CA 1
ATOM 3972 C C . ASN B 1 46 ? -29.375 -29.922 -4.32 1 73.38 46 ASN B C 1
ATOM 3974 O O . ASN B 1 46 ? -29.984 -28.984 -3.797 1 73.38 46 ASN B O 1
ATOM 3978 N N . LEU B 1 47 ? -29.688 -30.25 -5.629 1 57.75 47 LEU B N 1
ATOM 3979 C CA . LEU B 1 47 ? -31.047 -30.25 -6.152 1 57.75 47 LEU B CA 1
ATOM 3980 C C . LEU B 1 47 ? -31.922 -31.219 -5.379 1 57.75 47 LEU B C 1
ATOM 3982 O O . LEU B 1 47 ? -31.453 -32.281 -4.934 1 57.75 47 LEU B O 1
ATOM 3986 N N . ASN B 1 48 ? -33 -30.75 -4.742 1 52.12 48 ASN B N 1
ATOM 3987 C CA . ASN B 1 48 ? -33.938 -31.719 -4.156 1 52.12 48 ASN B CA 1
ATOM 3988 C C . ASN B 1 48 ? -34.25 -32.844 -5.133 1 52.12 48 ASN B C 1
ATOM 3990 O O . ASN B 1 48 ? -33.812 -32.812 -6.281 1 52.12 48 ASN B O 1
ATOM 3994 N N . ASP B 1 49 ? -34.844 -33.906 -4.59 1 49.19 49 ASP B N 1
ATOM 3995 C CA . ASP B 1 49 ? -35.25 -35.094 -5.324 1 49.19 49 ASP B CA 1
ATOM 3996 C C . ASP B 1 49 ? -35.906 -34.75 -6.648 1 49.19 49 ASP B C 1
ATOM 3998 O O . ASP B 1 49 ? -35.969 -35.562 -7.574 1 49.19 49 ASP B O 1
ATOM 4002 N N . GLU B 1 50 ? -36.5 -33.562 -6.695 1 49.12 50 GLU B N 1
ATOM 4003 C CA . GLU B 1 50 ? -37.281 -33.188 -7.879 1 49.12 50 GLU B CA 1
ATOM 4004 C C . GLU B 1 50 ? -36.469 -32.344 -8.828 1 49.12 50 GLU B C 1
ATOM 4006 O O . GLU B 1 50 ? -37 -31.781 -9.789 1 49.12 50 GLU B O 1
ATOM 4011 N N . GLY B 1 51 ? -35.219 -32.219 -8.57 1 48.59 51 GLY B N 1
ATOM 4012 C CA . GLY B 1 51 ? -34.312 -31.531 -9.477 1 48.59 51 GLY B CA 1
ATOM 4013 C C . GLY B 1 51 ? -34.25 -30.031 -9.242 1 48.59 51 GLY B C 1
ATOM 4014 O O . GLY B 1 51 ? -33.75 -29.281 -10.086 1 48.59 51 GLY B O 1
ATOM 4015 N N . HIS B 1 52 ? -35.031 -29.547 -8.211 1 47.91 52 HIS B N 1
ATOM 4016 C CA . HIS B 1 52 ? -35.125 -28.109 -7.949 1 47.91 52 HIS B CA 1
ATOM 4017 C C . HIS B 1 52 ? -34.188 -27.703 -6.816 1 47.91 52 HIS B C 1
ATOM 4019 O O . HIS B 1 52 ? -33.875 -28.5 -5.934 1 47.91 52 HIS B O 1
ATOM 4025 N N . VAL B 1 53 ? -33.531 -26.641 -7.027 1 51.69 53 VAL B N 1
ATOM 4026 C CA . VAL B 1 53 ? -32.781 -26.062 -5.934 1 51.69 53 VAL B CA 1
ATOM 4027 C C . VAL B 1 53 ? -33.688 -25.859 -4.719 1 51.69 53 VAL B C 1
ATOM 4029 O O . VAL B 1 53 ? -34.719 -25.188 -4.809 1 51.69 53 VAL B O 1
ATOM 4032 N N . SER B 1 54 ? -33.656 -26.625 -3.574 1 52.41 54 SER B N 1
ATOM 4033 C CA . SER B 1 54 ? -34.531 -26.734 -2.428 1 52.41 54 SER B CA 1
ATOM 4034 C C . SER B 1 54 ? -34.719 -25.375 -1.739 1 52.41 54 SER B C 1
ATOM 4036 O O . SER B 1 54 ? -35.781 -25.062 -1.225 1 52.41 54 SER B O 1
ATOM 4038 N N . SER B 1 55 ? -33.625 -24.641 -1.447 1 58.16 55 SER B N 1
ATOM 4039 C CA . SER B 1 55 ? -33.812 -23.375 -0.733 1 58.16 55 SER B CA 1
ATOM 4040 C C . SER B 1 55 ? -33.125 -22.234 -1.464 1 58.16 55 SER B C 1
ATOM 4042 O O . SER B 1 55 ? -32.062 -22.422 -2.092 1 58.16 55 SER B O 1
ATOM 4044 N N . PRO B 1 56 ? -33.906 -21.141 -1.597 1 63.34 56 PRO B N 1
ATOM 4045 C CA . PRO B 1 56 ? -33.312 -19.984 -2.273 1 63.34 56 PRO B CA 1
ATOM 4046 C C . PRO B 1 56 ? -31.984 -19.547 -1.641 1 63.34 56 PRO B C 1
ATOM 4048 O O . PRO B 1 56 ? -31.766 -19.766 -0.448 1 63.34 56 PRO B O 1
ATOM 4051 N N . ALA B 1 57 ? -31.078 -19.188 -2.406 1 84.06 57 ALA B N 1
ATOM 4052 C CA . ALA B 1 57 ? -29.828 -18.594 -1.959 1 84.06 57 ALA B CA 1
ATOM 4053 C C . ALA B 1 57 ? -30.078 -17.391 -1.055 1 84.06 57 ALA B C 1
ATOM 4055 O O . ALA B 1 57 ? -31.047 -16.641 -1.265 1 84.06 57 ALA B O 1
ATOM 4056 N N . TYR B 1 58 ? -29.438 -17.453 0.114 1 92.38 58 TYR B N 1
ATOM 4057 C CA . TYR B 1 58 ? -29.422 -16.266 0.952 1 92.38 58 TYR B CA 1
ATOM 4058 C C . TYR B 1 58 ? -28.406 -15.25 0.449 1 92.38 58 TYR B C 1
ATOM 4060 O O . TYR B 1 58 ? -27.266 -15.609 0.134 1 92.38 58 TYR B O 1
ATOM 4068 N N . ARG B 1 59 ? -28.859 -13.953 0.296 1 95.94 59 ARG B N 1
ATOM 4069 C CA . ARG B 1 59 ? -27.984 -12.891 -0.183 1 95.94 59 ARG B CA 1
ATOM 4070 C C . ARG B 1 59 ? -28.125 -11.633 0.673 1 95.94 59 ARG B C 1
ATOM 4072 O O . ARG B 1 59 ? -29.234 -11.148 0.889 1 95.94 59 ARG B O 1
ATOM 4079 N N . LYS B 1 60 ? -27.062 -11.18 1.183 1 96.44 60 LYS B N 1
ATOM 4080 C CA . LYS B 1 60 ? -26.953 -9.883 1.846 1 96.44 60 LYS B CA 1
ATOM 4081 C C . LYS B 1 60 ? -25.812 -9.062 1.262 1 96.44 60 LYS B C 1
ATOM 4083 O O . LYS B 1 60 ? -24.656 -9.469 1.332 1 96.44 60 LYS B O 1
ATOM 4088 N N . ASP B 1 61 ? -26.125 -7.875 0.718 1 97.06 61 ASP B N 1
ATOM 4089 C CA . ASP B 1 61 ? -25.125 -6.961 0.153 1 97.06 61 ASP B CA 1
ATOM 4090 C C . ASP B 1 61 ? -24.234 -7.68 -0.85 1 97.06 61 ASP B C 1
ATOM 4092 O O . ASP B 1 61 ? -23.031 -7.414 -0.915 1 97.06 61 ASP B O 1
ATOM 4096 N N . ALA B 1 62 ? -24.828 -8.578 -1.624 1 97.81 62 ALA B N 1
ATOM 4097 C CA . ALA B 1 62 ? -24.094 -9.555 -2.422 1 97.81 62 ALA B CA 1
ATOM 4098 C C . ALA B 1 62 ? -23.391 -8.891 -3.594 1 97.81 62 ALA B C 1
ATOM 4100 O O . ALA B 1 62 ? -22.406 -9.43 -4.125 1 97.81 62 ALA B O 1
ATOM 4101 N N . GLN B 1 63 ? -23.828 -7.719 -4.008 1 98 63 GLN B N 1
ATOM 4102 C CA . GLN B 1 63 ? -23.25 -7.062 -5.172 1 98 63 GLN B CA 1
ATOM 4103 C C . GLN B 1 63 ? -22.203 -6.027 -4.754 1 98 63 GLN B C 1
ATOM 4105 O O . GLN B 1 63 ? -21.469 -5.496 -5.594 1 98 63 GLN B O 1
ATOM 4110 N N . ARG B 1 64 ? -22.156 -5.715 -3.432 1 98.31 64 ARG B N 1
ATOM 4111 C CA . ARG B 1 64 ? -21.203 -4.715 -2.955 1 98.31 64 ARG B CA 1
ATOM 4112 C C . ARG B 1 64 ? -19.766 -5.215 -3.094 1 98.31 64 ARG B C 1
ATOM 4114 O O . ARG B 1 64 ? -19.484 -6.391 -2.85 1 98.31 64 ARG B O 1
ATOM 4121 N N . LEU B 1 65 ? -18.938 -4.324 -3.51 1 98.75 65 LEU B N 1
ATOM 4122 C CA . LEU B 1 65 ? -17.547 -4.68 -3.762 1 98.75 65 LEU B CA 1
ATOM 4123 C C . LEU B 1 65 ? -16.703 -4.531 -2.498 1 98.75 65 LEU B C 1
ATOM 4125 O O . LEU B 1 65 ? -16.781 -3.508 -1.815 1 98.75 65 LEU B O 1
ATOM 4129 N N . PHE B 1 66 ? -15.945 -5.57 -2.191 1 98.69 66 PHE B N 1
ATOM 4130 C CA . PHE B 1 66 ? -15.047 -5.652 -1.042 1 98.69 66 PHE B CA 1
ATOM 4131 C C . PHE B 1 66 ? -13.625 -5.945 -1.486 1 98.69 66 PHE B C 1
ATOM 4133 O O . PHE B 1 66 ? -13.398 -6.445 -2.59 1 98.69 66 PHE B O 1
ATOM 4140 N N . VAL B 1 67 ? -12.664 -5.535 -0.671 1 98.69 67 VAL B N 1
ATOM 4141 C CA . VAL B 1 67 ? -11.305 -6.055 -0.823 1 98.69 67 VAL B CA 1
ATOM 4142 C C . VAL B 1 67 ? -11.273 -7.539 -0.466 1 98.69 67 VAL B C 1
ATOM 4144 O O . VAL B 1 67 ? -11.531 -7.91 0.681 1 98.69 67 VAL B O 1
ATOM 4147 N N . PRO B 1 68 ? -10.953 -8.336 -1.331 1 98.81 68 PRO B N 1
ATOM 4148 C CA . PRO B 1 68 ? -11.133 -9.773 -1.114 1 98.81 68 PRO B CA 1
ATOM 4149 C C . PRO B 1 68 ? -9.977 -10.398 -0.334 1 98.81 68 PRO B C 1
ATOM 4151 O O . PRO B 1 68 ? -10.156 -11.438 0.303 1 98.81 68 PRO B O 1
ATOM 4154 N N . ALA B 1 69 ? -8.828 -9.727 -0.372 1 98.75 69 ALA B N 1
ATOM 4155 C CA . ALA B 1 69 ? -7.609 -10.367 0.111 1 98.75 69 ALA B CA 1
ATOM 4156 C C . ALA B 1 69 ? -7.379 -11.711 -0.582 1 98.75 69 ALA B C 1
ATOM 4158 O O . ALA B 1 69 ? -7.562 -11.828 -1.796 1 98.75 69 ALA B O 1
ATOM 4159 N N . SER B 1 70 ? -6.977 -12.773 0.12 1 98.88 70 SER B N 1
ATOM 4160 C CA . SER B 1 70 ? -6.488 -14.016 -0.469 1 98.88 70 SER B CA 1
ATOM 4161 C C . SER B 1 70 ? -7.633 -14.852 -1.024 1 98.88 70 SER B C 1
ATOM 4163 O O . SER B 1 70 ? -7.406 -15.875 -1.671 1 98.88 70 SER B O 1
ATOM 4165 N N . THR B 1 71 ? -8.859 -14.484 -0.832 1 98.94 71 THR B N 1
ATOM 4166 C CA . THR B 1 71 ? -9.906 -15.203 -1.557 1 98.94 71 THR B CA 1
ATOM 4167 C C . THR B 1 71 ? -9.75 -15.008 -3.062 1 98.94 71 THR B C 1
ATOM 4169 O O . THR B 1 71 ? -10.312 -15.758 -3.854 1 98.94 71 THR B O 1
ATOM 4172 N N . MET B 1 72 ? -8.992 -14.039 -3.424 1 98.88 72 MET B N 1
ATOM 4173 C CA . MET B 1 72 ? -8.617 -13.805 -4.816 1 98.88 72 MET B CA 1
ATOM 4174 C C . MET B 1 72 ? -8.008 -15.062 -5.434 1 98.88 72 MET B C 1
ATOM 4176 O O . MET B 1 72 ? -8.18 -15.32 -6.625 1 98.88 72 MET B O 1
ATOM 4180 N N . LYS B 1 73 ? -7.383 -15.852 -4.652 1 98.94 73 LYS B N 1
ATOM 4181 C CA . LYS B 1 73 ? -6.648 -17.016 -5.152 1 98.94 73 LYS B CA 1
ATOM 4182 C C . LYS B 1 73 ? -7.598 -18.062 -5.73 1 98.94 73 LYS B C 1
ATOM 4184 O O . LYS B 1 73 ? -7.176 -18.938 -6.488 1 98.94 73 LYS B O 1
ATOM 4189 N N . LEU B 1 74 ? -8.891 -18 -5.375 1 98.94 74 LEU B N 1
ATOM 4190 C CA . LEU B 1 74 ? -9.875 -18.859 -6.012 1 98.94 74 LEU B CA 1
ATOM 4191 C C . LEU B 1 74 ? -10 -18.531 -7.5 1 98.94 74 LEU B C 1
ATOM 4193 O O . LEU B 1 74 ? -10.055 -19.453 -8.328 1 98.94 74 LEU B O 1
ATOM 4197 N N . LEU B 1 75 ? -10.031 -17.234 -7.82 1 98.94 75 LEU B N 1
ATOM 4198 C CA . LEU B 1 75 ? -10.062 -16.828 -9.219 1 98.94 75 LEU B CA 1
ATOM 4199 C C . LEU B 1 75 ? -8.82 -17.312 -9.953 1 98.94 75 LEU B C 1
ATOM 4201 O O . LEU B 1 75 ? -8.914 -17.844 -11.062 1 98.94 75 LEU B O 1
ATOM 4205 N N . THR B 1 76 ? -7.672 -17.141 -9.352 1 98.94 76 THR B N 1
ATOM 4206 C CA . THR B 1 76 ? -6.398 -17.516 -9.961 1 98.94 76 THR B CA 1
ATOM 4207 C C . THR B 1 76 ? -6.352 -19.016 -10.227 1 98.94 76 THR B C 1
ATOM 4209 O O . THR B 1 76 ? -5.941 -19.453 -11.305 1 98.94 76 THR B O 1
ATOM 4212 N N . ALA B 1 77 ? -6.816 -19.781 -9.242 1 98.94 77 ALA B N 1
ATOM 4213 C CA . ALA B 1 77 ? -6.809 -21.234 -9.391 1 98.94 77 ALA B CA 1
ATOM 4214 C C . ALA B 1 77 ? -7.691 -21.672 -10.555 1 98.94 77 ALA B C 1
ATOM 4216 O O . ALA B 1 77 ? -7.277 -22.484 -11.383 1 98.94 77 ALA B O 1
ATOM 4217 N N . VAL B 1 78 ? -8.883 -21.125 -10.641 1 98.94 78 VAL B N 1
ATOM 4218 C CA . VAL B 1 78 ? -9.828 -21.5 -11.68 1 98.94 78 VAL B CA 1
ATOM 4219 C C . VAL B 1 78 ? -9.297 -21.062 -13.047 1 98.94 78 VAL B C 1
ATOM 4221 O O . VAL B 1 78 ? -9.273 -21.844 -13.992 1 98.94 78 VAL B O 1
ATOM 4224 N N . ALA B 1 79 ? -8.812 -19.844 -13.133 1 98.94 79 ALA B N 1
ATOM 4225 C CA . ALA B 1 79 ? -8.32 -19.312 -14.406 1 98.94 79 ALA B CA 1
ATOM 4226 C C . ALA B 1 79 ? -7.102 -20.094 -14.891 1 98.94 79 ALA B C 1
ATOM 4228 O O . ALA B 1 79 ? -7.027 -20.484 -16.062 1 98.94 79 ALA B O 1
ATOM 4229 N N . ALA B 1 80 ? -6.152 -20.328 -14.016 1 98.94 80 ALA B N 1
ATOM 4230 C CA . ALA B 1 80 ? -4.93 -21.031 -14.383 1 98.94 80 ALA B CA 1
ATOM 4231 C C . ALA B 1 80 ? -5.23 -22.469 -14.828 1 98.94 80 ALA B C 1
ATOM 4233 O O . ALA B 1 80 ? -4.715 -22.922 -15.852 1 98.94 80 ALA B O 1
ATOM 4234 N N . THR B 1 81 ? -6.094 -23.141 -14.055 1 98.94 81 THR B N 1
ATOM 4235 C CA . THR B 1 81 ? -6.426 -24.516 -14.391 1 98.94 81 THR B CA 1
ATOM 4236 C C . THR B 1 81 ? -7.176 -24.578 -15.719 1 98.94 81 THR B C 1
ATOM 4238 O O . THR B 1 81 ? -6.906 -25.453 -16.547 1 98.94 81 THR B O 1
ATOM 4241 N N . THR B 1 82 ? -8.078 -23.688 -15.922 1 98.81 82 THR B N 1
ATOM 4242 C CA . THR B 1 82 ? -8.891 -23.641 -17.141 1 98.81 82 THR B CA 1
ATOM 4243 C C . THR B 1 82 ? -8.016 -23.391 -18.359 1 98.81 82 THR B C 1
ATOM 4245 O O . THR B 1 82 ? -8.172 -24.047 -19.391 1 98.81 82 THR B O 1
ATOM 4248 N N . ALA B 1 83 ? -7.074 -22.516 -18.25 1 98.81 83 ALA B N 1
ATOM 4249 C CA . ALA B 1 83 ? -6.312 -22.062 -19.422 1 98.81 83 ALA B CA 1
ATOM 4250 C C . ALA B 1 83 ? -5.09 -22.953 -19.656 1 98.81 83 ALA B C 1
ATOM 4252 O O . ALA B 1 83 ? -4.824 -23.359 -20.781 1 98.81 83 ALA B O 1
ATOM 4253 N N . LEU B 1 84 ? -4.367 -23.266 -18.594 1 98.81 84 LEU B N 1
ATOM 4254 C CA . LEU B 1 84 ? -3.072 -23.922 -18.734 1 98.81 84 LEU B CA 1
ATOM 4255 C C . LEU B 1 84 ? -3.217 -25.438 -18.594 1 98.81 84 LEU B C 1
ATOM 4257 O O . LEU B 1 84 ? -2.414 -26.203 -19.156 1 98.81 84 LEU B O 1
ATOM 4261 N N . GLY B 1 85 ? -4.23 -25.906 -17.812 1 98.69 85 GLY B N 1
ATOM 4262 C CA . GLY B 1 85 ? -4.418 -27.312 -17.547 1 98.69 85 GLY B CA 1
ATOM 4263 C C . GLY B 1 85 ? -3.699 -27.781 -16.297 1 98.69 85 GLY B C 1
ATOM 4264 O O . GLY B 1 85 ? -2.672 -27.219 -15.922 1 98.69 85 GLY B O 1
ATOM 4265 N N . LYS B 1 86 ? -4.172 -28.844 -15.703 1 98.19 86 LYS B N 1
ATOM 4266 C CA . LYS B 1 86 ? -3.691 -29.328 -14.414 1 98.19 86 LYS B CA 1
ATOM 4267 C C . LYS B 1 86 ? -2.273 -29.891 -14.531 1 98.19 86 LYS B C 1
ATOM 4269 O O . LYS B 1 86 ? -1.563 -30 -13.531 1 98.19 86 LYS B O 1
ATOM 4274 N N . ASP B 1 87 ? -1.804 -30.172 -15.758 1 98.62 87 ASP B N 1
ATOM 4275 C CA . ASP B 1 87 ? -0.504 -30.812 -15.961 1 98.62 87 ASP B CA 1
ATOM 4276 C C . ASP B 1 87 ? 0.55 -29.781 -16.375 1 98.62 87 ASP B C 1
ATOM 4278 O O . ASP B 1 87 ? 1.712 -30.141 -16.594 1 98.62 87 ASP B O 1
ATOM 4282 N N . PHE B 1 88 ? 0.15 -28.562 -16.469 1 98.69 88 PHE B N 1
ATOM 4283 C CA . PHE B 1 88 ? 1.092 -27.5 -16.812 1 98.69 88 PHE B CA 1
ATOM 4284 C C . PHE B 1 88 ? 2.283 -27.5 -15.867 1 98.69 88 PHE B C 1
ATOM 4286 O O . PHE B 1 88 ? 2.127 -27.734 -14.664 1 98.69 88 PHE B O 1
ATOM 4293 N N . ARG B 1 89 ? 3.488 -27.188 -16.375 1 98.75 89 ARG B N 1
ATOM 4294 C CA . ARG B 1 89 ? 4.719 -27.047 -15.609 1 98.75 89 ARG B CA 1
ATOM 4295 C C . ARG B 1 89 ? 5.543 -25.859 -16.094 1 98.75 89 ARG B C 1
ATOM 4297 O O . ARG B 1 89 ? 5.609 -25.594 -17.297 1 98.75 89 ARG B O 1
ATOM 4304 N N . PHE B 1 90 ? 6.129 -25.141 -15.195 1 98.5 90 PHE B N 1
ATOM 4305 C CA . PHE B 1 90 ? 7.184 -24.188 -15.555 1 98.5 90 PHE B CA 1
ATOM 4306 C C . PHE B 1 90 ? 8.453 -24.938 -15.969 1 98.5 90 PHE B C 1
ATOM 4308 O O . PHE B 1 90 ? 8.734 -26.016 -15.469 1 98.5 90 PHE B O 1
ATOM 4315 N N . LYS B 1 91 ? 9.211 -24.312 -16.844 1 97.88 91 LYS B N 1
ATOM 4316 C CA . LYS B 1 91 ? 10.43 -24.938 -17.344 1 97.88 91 LYS B CA 1
ATOM 4317 C C . LYS B 1 91 ? 11.625 -23.984 -17.219 1 97.88 91 LYS B C 1
ATOM 4319 O O . LYS B 1 91 ? 11.57 -22.859 -17.688 1 97.88 91 LYS B O 1
ATOM 4324 N N . THR B 1 92 ? 12.625 -24.375 -16.562 1 97.88 92 THR B N 1
ATOM 4325 C CA . THR B 1 92 ? 13.93 -23.734 -16.562 1 97.88 92 THR B CA 1
ATOM 4326 C C . THR B 1 92 ? 14.906 -24.484 -17.453 1 97.88 92 THR B C 1
ATOM 4328 O O . THR B 1 92 ? 15.141 -25.688 -17.25 1 97.88 92 THR B O 1
ATOM 4331 N N . GLN B 1 93 ? 15.531 -23.75 -18.422 1 97.25 93 GLN B N 1
ATOM 4332 C CA . GLN B 1 93 ? 16.266 -24.453 -19.469 1 97.25 93 GLN B CA 1
ATOM 4333 C C . GLN B 1 93 ? 17.656 -23.844 -19.672 1 97.25 93 GLN B C 1
ATOM 4335 O O . GLN B 1 93 ? 17.844 -22.641 -19.469 1 97.25 93 GLN B O 1
ATOM 4340 N N . ILE B 1 94 ? 18.594 -24.672 -20.031 1 97.69 94 ILE B N 1
ATOM 4341 C CA . ILE B 1 94 ? 19.938 -24.234 -20.422 1 97.69 94 ILE B CA 1
ATOM 4342 C C . ILE B 1 94 ? 20.188 -24.594 -21.891 1 97.69 94 ILE B C 1
ATOM 4344 O O . ILE B 1 94 ? 20 -25.734 -22.297 1 97.69 94 ILE B O 1
ATOM 4348 N N . ASP B 1 95 ? 20.578 -23.547 -22.578 1 96.69 95 ASP B N 1
ATOM 4349 C CA . ASP B 1 95 ? 20.859 -23.703 -24 1 96.69 95 ASP B CA 1
ATOM 4350 C C . ASP B 1 95 ? 22.266 -23.188 -24.344 1 96.69 95 ASP B C 1
ATOM 4352 O O . ASP B 1 95 ? 22.891 -22.5 -23.547 1 96.69 95 ASP B O 1
ATOM 4356 N N . SER B 1 96 ? 22.703 -23.625 -25.531 1 97.31 96 SER B N 1
ATOM 4357 C CA . SER B 1 96 ? 23.938 -23.125 -26.125 1 97.31 96 SER B CA 1
ATOM 4358 C C . SER B 1 96 ? 23.875 -23.172 -27.641 1 97.31 96 SER B C 1
ATOM 4360 O O . SER B 1 96 ? 22.984 -23.797 -28.219 1 97.31 96 SER B O 1
ATOM 4362 N N . PHE B 1 97 ? 24.812 -22.422 -28.281 1 96.75 97 PHE B N 1
ATOM 4363 C CA . PHE B 1 97 ? 24.875 -22.453 -29.734 1 96.75 97 PHE B CA 1
ATOM 4364 C C . PHE B 1 97 ? 25.516 -23.734 -30.234 1 96.75 97 PHE B C 1
ATOM 4366 O O . PHE B 1 97 ? 25.266 -24.172 -31.359 1 96.75 97 PHE B O 1
ATOM 4373 N N . VAL B 1 98 ? 26.375 -24.328 -29.375 1 96 98 VAL B N 1
ATOM 4374 C CA . VAL B 1 98 ? 27.125 -25.516 -29.766 1 96 98 VAL B CA 1
ATOM 4375 C C . VAL B 1 98 ? 26.969 -26.578 -28.672 1 96 98 VAL B C 1
ATOM 4377 O O . VAL B 1 98 ? 26.609 -26.266 -27.531 1 96 98 VAL B O 1
ATOM 4380 N N . GLY B 1 99 ? 27.234 -27.797 -28.984 1 95.56 99 GLY B N 1
ATOM 4381 C CA . GLY B 1 99 ? 27.172 -28.906 -28.031 1 95.56 99 GLY B CA 1
ATOM 4382 C C . GLY B 1 99 ? 28.422 -29.016 -27.188 1 95.56 99 GLY B C 1
ATOM 4383 O O . GLY B 1 99 ? 29.375 -28.25 -27.359 1 95.56 99 GLY B O 1
ATOM 4384 N N . ILE B 1 100 ? 28.344 -29.906 -26.234 1 96.5 100 ILE B N 1
ATOM 4385 C CA . ILE B 1 100 ? 29.5 -30.203 -25.391 1 96.5 100 ILE B CA 1
ATOM 4386 C C . ILE B 1 100 ? 30.469 -31.094 -26.156 1 96.5 100 ILE B C 1
ATOM 4388 O O . ILE B 1 100 ? 30.094 -32.188 -26.625 1 96.5 100 ILE B O 1
ATOM 4392 N N . LYS B 1 101 ? 31.703 -30.625 -26.312 1 96.56 101 LYS B N 1
ATOM 4393 C CA . LYS B 1 101 ? 32.781 -31.391 -26.953 1 96.56 101 LYS B CA 1
ATOM 4394 C C . LYS B 1 101 ? 34.062 -31.281 -26.156 1 96.56 101 LYS B C 1
ATOM 4396 O O . LYS B 1 101 ? 34.469 -30.188 -25.734 1 96.56 101 LYS B O 1
ATOM 4401 N N . ASN B 1 102 ? 34.688 -32.469 -25.969 1 96.62 102 ASN B N 1
ATOM 4402 C CA . ASN B 1 102 ? 35.906 -32.531 -25.219 1 96.62 102 ASN B CA 1
ATOM 4403 C C . ASN B 1 102 ? 35.781 -31.844 -23.859 1 96.62 102 ASN B C 1
ATOM 4405 O O . ASN B 1 102 ? 36.625 -31.031 -23.484 1 96.62 102 ASN B O 1
ATOM 4409 N N . ARG B 1 103 ? 34.625 -31.984 -23.234 1 96.94 103 ARG B N 1
ATOM 4410 C CA . ARG B 1 103 ? 34.312 -31.547 -21.891 1 96.94 103 ARG B CA 1
ATOM 4411 C C . ARG B 1 103 ? 34.188 -30.031 -21.812 1 96.94 103 ARG B C 1
ATOM 4413 O O . ARG B 1 103 ? 34.375 -29.422 -20.766 1 96.94 103 ARG B O 1
ATOM 4420 N N . ARG B 1 104 ? 33.906 -29.438 -22.984 1 96.94 104 ARG B N 1
ATOM 4421 C CA . ARG B 1 104 ? 33.875 -27.984 -23.078 1 96.94 104 ARG B CA 1
ATOM 4422 C C . ARG B 1 104 ? 32.719 -27.531 -23.969 1 96.94 104 ARG B C 1
ATOM 4424 O O . ARG B 1 104 ? 32.281 -28.266 -24.844 1 96.94 104 ARG B O 1
ATOM 4431 N N . ILE B 1 105 ? 32.219 -26.359 -23.656 1 97.06 105 ILE B N 1
ATOM 4432 C CA . ILE B 1 105 ? 31.406 -25.609 -24.578 1 97.06 105 ILE B CA 1
ATOM 4433 C C . ILE B 1 105 ? 32.188 -24.422 -25.125 1 97.06 105 ILE B C 1
ATOM 4435 O O . ILE B 1 105 ? 32.625 -23.531 -24.375 1 97.06 105 ILE B O 1
ATOM 4439 N N . GLU B 1 106 ? 32.469 -24.5 -26.422 1 96.75 106 GLU B N 1
ATOM 4440 C CA . GLU B 1 106 ? 33.188 -23.406 -27.078 1 96.75 106 GLU B CA 1
ATOM 4441 C C . GLU B 1 106 ? 32.25 -22.219 -27.328 1 96.75 106 GLU B C 1
ATOM 4443 O O . GLU B 1 106 ? 31.75 -22.047 -28.453 1 96.75 106 GLU B O 1
ATOM 4448 N N . GLY B 1 107 ? 32.031 -21.422 -26.359 1 96.88 107 GLY B N 1
ATOM 4449 C CA . GLY B 1 107 ? 31.156 -20.281 -26.453 1 96.88 107 GLY B CA 1
ATOM 4450 C C . GLY B 1 107 ? 30.328 -20.047 -25.203 1 96.88 107 GLY B C 1
ATOM 4451 O O . GLY B 1 107 ? 30.797 -20.312 -24.094 1 96.88 107 GLY B O 1
ATOM 4452 N N . ASP B 1 108 ? 29.141 -19.391 -25.438 1 97.31 108 ASP B N 1
ATOM 4453 C CA . ASP B 1 108 ? 28.312 -18.938 -24.328 1 97.31 108 ASP B CA 1
ATOM 4454 C C . ASP B 1 108 ? 27.266 -19.984 -23.953 1 97.31 108 ASP B C 1
ATOM 4456 O O . ASP B 1 108 ? 26.891 -20.828 -24.781 1 97.31 108 ASP B O 1
ATOM 4460 N N . LEU B 1 109 ? 26.906 -20 -22.766 1 97.31 109 LEU B N 1
ATOM 4461 C CA . LEU B 1 109 ? 25.75 -20.734 -22.219 1 97.31 109 LEU B CA 1
ATOM 4462 C C . LEU B 1 109 ? 24.625 -19.766 -21.859 1 97.31 109 LEU B C 1
ATOM 4464 O O . LEU B 1 109 ? 24.875 -18.625 -21.453 1 97.31 109 LEU B O 1
ATOM 4468 N N . PHE B 1 110 ? 23.359 -20.234 -22.031 1 97.56 110 PHE B N 1
ATOM 4469 C CA . PHE B 1 110 ? 22.188 -19.422 -21.703 1 97.56 110 PHE B CA 1
ATOM 4470 C C . PHE B 1 110 ? 21.25 -20.188 -20.766 1 97.56 110 PHE B C 1
ATOM 4472 O O . PHE B 1 110 ? 20.891 -21.328 -21.031 1 97.56 110 PHE B O 1
ATOM 4479 N N . ILE B 1 111 ? 20.953 -19.609 -19.703 1 97.75 111 ILE B N 1
ATOM 4480 C CA . ILE B 1 111 ? 19.906 -20.172 -18.844 1 97.75 111 ILE B CA 1
ATOM 4481 C C . ILE B 1 111 ? 18.656 -19.312 -18.906 1 97.75 111 ILE B C 1
ATOM 4483 O O . ILE B 1 111 ? 18.703 -18.109 -18.703 1 97.75 111 ILE B O 1
ATOM 4487 N N . ARG B 1 112 ? 17.578 -19.938 -19.203 1 95.38 112 ARG B N 1
ATOM 4488 C CA . ARG B 1 112 ? 16.281 -19.266 -19.312 1 95.38 112 ARG B CA 1
ATOM 4489 C C . ARG B 1 112 ? 15.414 -19.562 -18.094 1 95.38 112 ARG B C 1
ATOM 4491 O O . ARG B 1 112 ? 14.953 -20.703 -17.922 1 95.38 112 ARG B O 1
ATOM 4498 N N . PHE B 1 113 ? 15.188 -18.531 -17.297 1 94.81 113 PHE B N 1
ATOM 4499 C CA . PHE B 1 113 ? 14.258 -18.625 -16.188 1 94.81 113 PHE B CA 1
ATOM 4500 C C . PHE B 1 113 ? 12.82 -18.391 -16.656 1 94.81 113 PHE B C 1
ATOM 4502 O O . PHE B 1 113 ? 12.57 -17.484 -17.438 1 94.81 113 PHE B O 1
ATOM 4509 N N . ASP B 1 114 ? 11.906 -19.156 -16.188 1 92.94 114 ASP B N 1
ATOM 4510 C CA . ASP B 1 114 ? 10.531 -19.109 -16.672 1 92.94 114 ASP B CA 1
ATOM 4511 C C . ASP B 1 114 ? 9.578 -18.609 -15.594 1 92.94 114 ASP B C 1
ATOM 4513 O O . ASP B 1 114 ? 8.359 -18.672 -15.75 1 92.94 114 ASP B O 1
ATOM 4517 N N . GLY B 1 115 ? 10.07 -18.156 -14.477 1 96.31 115 GLY B N 1
ATOM 4518 C CA . GLY B 1 115 ? 9.242 -17.625 -13.414 1 96.31 115 GLY B CA 1
ATOM 4519 C C . GLY B 1 115 ? 8.68 -18.703 -12.5 1 96.31 115 GLY B C 1
ATOM 4520 O O . GLY B 1 115 ? 7.668 -18.484 -11.828 1 96.31 115 GLY B O 1
ATOM 4521 N N . ASP B 1 116 ? 9.344 -19.891 -12.469 1 98.19 116 ASP B N 1
ATOM 4522 C CA . ASP B 1 116 ? 8.938 -20.984 -11.578 1 98.19 116 ASP B CA 1
ATOM 4523 C C . ASP B 1 116 ? 8.977 -20.531 -10.117 1 98.19 116 ASP B C 1
ATOM 4525 O O . ASP B 1 116 ? 10.055 -20.328 -9.555 1 98.19 116 ASP B O 1
ATOM 4529 N N . PRO B 1 117 ? 7.785 -20.469 -9.477 1 98.69 117 PRO B N 1
ATOM 4530 C CA . PRO B 1 117 ? 7.77 -19.969 -8.094 1 98.69 117 PRO B CA 1
ATOM 4531 C C . PRO B 1 117 ? 8.328 -20.984 -7.098 1 98.69 117 PRO B C 1
ATOM 4533 O O . PRO B 1 117 ? 8.523 -20.656 -5.926 1 98.69 117 PRO B O 1
ATOM 4536 N N . THR B 1 118 ? 8.688 -22.172 -7.566 1 98.56 118 THR B N 1
ATOM 4537 C CA . THR B 1 118 ? 9.133 -23.219 -6.648 1 98.56 118 THR B CA 1
ATOM 4538 C C . THR B 1 118 ? 10.578 -23.609 -6.93 1 98.56 118 THR B C 1
ATOM 4540 O O . THR B 1 118 ? 11.102 -24.547 -6.332 1 98.56 118 THR B O 1
ATOM 4543 N N . LEU B 1 119 ? 11.203 -22.922 -7.871 1 98.62 119 LEU B N 1
ATOM 4544 C CA . LEU B 1 119 ? 12.594 -23.234 -8.203 1 98.62 119 LEU B CA 1
ATOM 4545 C C . LEU B 1 119 ? 13.508 -22.984 -7.004 1 98.62 119 LEU B C 1
ATOM 4547 O O . LEU B 1 119 ? 13.445 -21.922 -6.383 1 98.62 119 LEU B O 1
ATOM 4551 N N . THR B 1 120 ? 14.359 -23.938 -6.648 1 98.25 120 THR B N 1
ATOM 4552 C CA . THR B 1 120 ? 15.273 -23.797 -5.52 1 98.25 120 THR B CA 1
ATOM 4553 C C . THR B 1 120 ? 16.719 -23.844 -5.992 1 98.25 120 THR B C 1
ATOM 4555 O O . THR B 1 120 ? 17 -24.219 -7.137 1 98.25 120 THR B O 1
ATOM 4558 N N . GLY B 1 121 ? 17.594 -23.469 -5.059 1 97.31 121 GLY B N 1
ATOM 4559 C CA . GLY B 1 121 ? 19.016 -23.656 -5.316 1 97.31 121 GLY B CA 1
ATOM 4560 C C . GLY B 1 121 ? 19.391 -25.109 -5.578 1 97.31 121 GLY B C 1
ATOM 4561 O O . GLY B 1 121 ? 20.266 -25.391 -6.395 1 97.31 121 GLY B O 1
ATOM 4562 N N . ARG B 1 122 ? 18.719 -26 -4.926 1 97.38 122 ARG B N 1
ATOM 4563 C CA . ARG B 1 122 ? 18.938 -27.422 -5.145 1 97.38 122 ARG B CA 1
ATOM 4564 C C . ARG B 1 122 ? 18.547 -27.828 -6.559 1 97.38 122 ARG B C 1
ATOM 4566 O O . ARG B 1 122 ? 19.234 -28.625 -7.199 1 97.38 122 ARG B O 1
ATOM 4573 N N . ASP B 1 123 ? 17.438 -27.281 -7.047 1 98.19 123 ASP B N 1
ATOM 4574 C CA . ASP B 1 123 ? 17 -27.547 -8.414 1 98.19 123 ASP B CA 1
ATOM 4575 C C . ASP B 1 123 ? 18.031 -27.047 -9.43 1 98.19 123 ASP B C 1
ATOM 4577 O O . ASP B 1 123 ? 18.312 -27.719 -10.414 1 98.19 123 ASP B O 1
ATOM 4581 N N . LEU B 1 124 ? 18.562 -25.875 -9.234 1 97.81 124 LEU B N 1
ATOM 4582 C CA . LEU B 1 124 ? 19.578 -25.312 -10.109 1 97.81 124 LEU B CA 1
ATOM 4583 C C . LEU B 1 124 ? 20.828 -26.188 -10.109 1 97.81 124 LEU B C 1
ATOM 4585 O O . LEU B 1 124 ? 21.406 -26.438 -11.164 1 97.81 124 LEU B O 1
ATOM 4589 N N . ARG B 1 125 ? 21.203 -26.609 -8.922 1 97.75 125 ARG B N 1
ATOM 4590 C CA . ARG B 1 125 ? 22.344 -27.5 -8.82 1 97.75 125 ARG B CA 1
ATOM 4591 C C . ARG B 1 125 ? 22.141 -28.766 -9.633 1 97.75 125 ARG B C 1
ATOM 4593 O O . ARG B 1 125 ? 23.031 -29.203 -10.359 1 97.75 125 ARG B O 1
ATOM 4600 N N . GLN B 1 126 ? 20.953 -29.328 -9.492 1 98.06 126 GLN B N 1
ATOM 4601 C CA . GLN B 1 126 ? 20.641 -30.531 -10.234 1 98.06 126 GLN B CA 1
ATOM 4602 C C . GLN B 1 126 ? 20.641 -30.266 -11.742 1 98.06 126 GLN B C 1
ATOM 4604 O O . GLN B 1 126 ? 21.078 -31.125 -12.523 1 98.06 126 GLN B O 1
ATOM 4609 N N . LEU B 1 127 ? 20.141 -29.156 -12.094 1 98 127 LEU B N 1
ATOM 4610 C CA . LEU B 1 127 ? 20.125 -28.75 -13.5 1 98 127 LEU B CA 1
ATOM 4611 C C . LEU B 1 127 ? 21.531 -28.703 -14.07 1 98 127 LEU B C 1
ATOM 4613 O O . LEU B 1 127 ? 21.797 -29.234 -15.141 1 98 127 LEU B O 1
ATOM 4617 N N . PHE B 1 128 ? 22.484 -28.125 -13.406 1 97.56 128 PHE B N 1
ATOM 4618 C CA . PHE B 1 128 ? 23.859 -28.016 -13.859 1 97.56 128 PHE B CA 1
ATOM 4619 C C . PHE B 1 128 ? 24.578 -29.359 -13.773 1 97.56 128 PHE B C 1
ATOM 4621 O O . PHE B 1 128 ? 25.469 -29.656 -14.578 1 97.5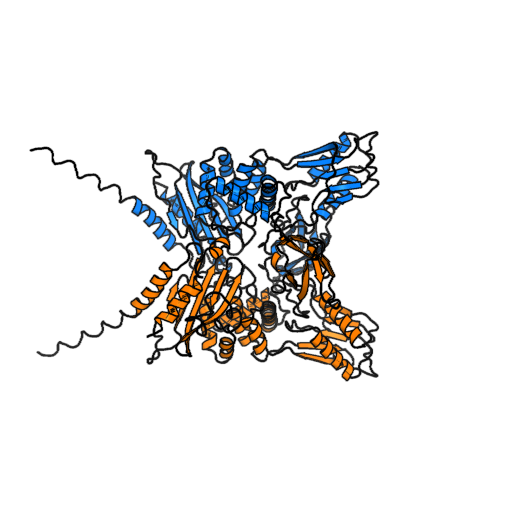6 128 PHE B O 1
ATOM 4628 N N . LYS B 1 129 ? 24.203 -30.172 -12.812 1 97.44 129 LYS B N 1
ATOM 4629 C CA . LYS B 1 129 ? 24.766 -31.516 -12.719 1 97.44 129 LYS B CA 1
ATOM 4630 C C . LYS B 1 129 ? 24.422 -32.344 -13.945 1 97.44 129 LYS B C 1
ATOM 4632 O O . LYS B 1 129 ? 25.188 -33.219 -14.344 1 97.44 129 LYS B O 1
ATOM 4637 N N . GLN B 1 130 ? 23.266 -32.062 -14.523 1 97.25 130 GLN B N 1
ATOM 4638 C CA . GLN B 1 130 ? 22.938 -32.688 -15.797 1 97.25 130 GLN B CA 1
ATOM 4639 C C . GLN B 1 130 ? 24 -32.406 -16.844 1 97.25 130 GLN B C 1
ATOM 4641 O O . GLN B 1 130 ? 24.375 -33.281 -17.625 1 97.25 130 GLN B O 1
ATOM 4646 N N . LEU B 1 131 ? 24.484 -31.203 -16.875 1 97.06 131 LEU B N 1
ATOM 4647 C CA . LEU B 1 131 ? 25.531 -30.828 -17.828 1 97.06 131 LEU B CA 1
ATOM 4648 C C . LEU B 1 131 ? 26.828 -31.578 -17.531 1 97.06 131 LEU B C 1
ATOM 4650 O O . LEU B 1 131 ? 27.516 -32.031 -18.453 1 97.06 131 LEU B O 1
ATOM 4654 N N . LYS B 1 132 ? 27.109 -31.641 -16.281 1 95.38 132 LYS B N 1
ATOM 4655 C CA . LYS B 1 132 ? 28.281 -32.375 -15.867 1 95.38 132 LYS B CA 1
ATOM 4656 C C . LYS B 1 132 ? 28.188 -33.844 -16.297 1 95.38 132 LYS B C 1
ATOM 4658 O O . LYS B 1 132 ? 29.172 -34.438 -16.766 1 95.38 132 LYS B O 1
ATOM 4663 N N . LYS B 1 133 ? 27.062 -34.406 -16.141 1 95.56 133 LYS B N 1
ATOM 4664 C CA . LYS B 1 133 ? 26.844 -35.781 -16.547 1 95.56 133 LYS B CA 1
ATOM 4665 C C . LYS B 1 133 ? 27.016 -35.969 -18.047 1 95.56 133 LYS B C 1
ATOM 4667 O O . LYS B 1 133 ? 27.438 -37.031 -18.5 1 95.56 133 LYS B O 1
ATOM 4672 N N . HIS B 1 134 ? 26.797 -34.906 -18.766 1 95.06 134 HIS B N 1
ATOM 4673 C CA . HIS B 1 134 ? 26.984 -34.906 -20.203 1 95.06 134 HIS B CA 1
ATOM 4674 C C . HIS B 1 134 ? 28.438 -34.594 -20.578 1 95.06 134 HIS B C 1
ATOM 4676 O O . HIS B 1 134 ? 28.766 -34.531 -21.766 1 95.06 134 HIS B O 1
ATOM 4682 N N . GLY B 1 135 ? 29.25 -34.344 -19.562 1 95.5 135 GLY B N 1
ATOM 4683 C CA . GLY B 1 135 ? 30.672 -34.25 -19.797 1 95.5 135 GLY B CA 1
ATOM 4684 C C . GLY B 1 135 ? 31.188 -32.812 -19.797 1 95.5 135 GLY B C 1
ATOM 4685 O O . GLY B 1 135 ? 32.281 -32.531 -20.266 1 95.5 135 GLY B O 1
ATOM 4686 N N . LEU B 1 136 ? 30.406 -31.875 -19.297 1 97.25 136 LEU B N 1
ATOM 4687 C CA . LEU B 1 136 ? 30.828 -30.484 -19.328 1 97.25 136 LEU B CA 1
ATOM 4688 C C . LEU B 1 136 ? 31.688 -30.156 -18.109 1 97.25 136 LEU B C 1
ATOM 4690 O O . LEU B 1 136 ? 31.25 -30.312 -16.969 1 97.25 136 LEU B O 1
ATOM 4694 N N . ASP B 1 137 ? 32.875 -29.578 -18.406 1 97.44 137 ASP B N 1
ATOM 4695 C CA . ASP B 1 137 ? 33.75 -29.109 -17.328 1 97.44 137 ASP B CA 1
ATOM 4696 C C . ASP B 1 137 ? 34.094 -27.641 -17.516 1 97.44 137 ASP B C 1
ATOM 4698 O O . ASP B 1 137 ? 34.375 -26.938 -16.531 1 97.44 137 ASP B O 1
ATOM 4702 N N . HIS B 1 138 ? 34.094 -27.234 -18.766 1 97.25 138 HIS B N 1
ATOM 4703 C CA . HIS B 1 138 ? 34.594 -25.891 -19.031 1 97.25 138 HIS B CA 1
ATOM 4704 C C . HIS B 1 138 ? 33.688 -25.141 -20 1 97.25 138 HIS B C 1
ATOM 4706 O O . HIS B 1 138 ? 33.25 -25.703 -21 1 97.25 138 HIS B O 1
ATOM 4712 N N . ILE B 1 139 ? 33.406 -23.906 -19.656 1 98 139 ILE B N 1
ATOM 4713 C CA . ILE B 1 139 ? 32.688 -22.984 -20.531 1 98 139 ILE B CA 1
ATOM 4714 C C . ILE B 1 139 ? 33.656 -21.891 -21.016 1 98 139 ILE B C 1
ATOM 4716 O O . ILE B 1 139 ? 34.156 -21.109 -20.203 1 98 139 ILE B O 1
ATOM 4720 N N . ASP B 1 140 ? 33.812 -21.797 -22.281 1 98 140 ASP B N 1
ATOM 4721 C CA . ASP B 1 140 ? 34.812 -20.875 -22.812 1 98 140 ASP B CA 1
ATOM 4722 C C . ASP B 1 140 ? 34.281 -19.453 -22.875 1 98 140 ASP B C 1
ATOM 4724 O O . ASP B 1 140 ? 35.031 -18.5 -22.891 1 98 140 ASP B O 1
ATOM 4728 N N . GLY B 1 141 ? 33.031 -19.344 -22.969 1 98.06 141 GLY B N 1
ATOM 4729 C CA . GLY B 1 141 ? 32.375 -18.031 -23.031 1 98.06 141 GLY B CA 1
ATOM 4730 C C . GLY B 1 141 ? 31.781 -17.609 -21.703 1 98.06 141 GLY B C 1
ATOM 4731 O O . GLY B 1 141 ? 32.344 -17.859 -20.641 1 98.06 141 GLY B O 1
ATOM 4732 N N . ASN B 1 142 ? 30.656 -16.797 -21.828 1 98.12 142 ASN B N 1
ATOM 4733 C CA . ASN B 1 142 ? 29.891 -16.328 -20.672 1 98.12 142 ASN B CA 1
ATOM 4734 C C . ASN B 1 142 ? 28.688 -17.219 -20.422 1 98.12 142 ASN B C 1
ATOM 4736 O O . ASN B 1 142 ? 28.312 -18.047 -21.25 1 98.12 142 ASN B O 1
ATOM 4740 N N . LEU B 1 143 ? 28.172 -17.156 -19.281 1 98.19 143 LEU B N 1
ATOM 4741 C CA . LEU B 1 143 ? 26.844 -17.672 -18.969 1 98.19 143 LEU B CA 1
ATOM 4742 C C . LEU B 1 143 ? 25.844 -16.516 -18.797 1 98.19 143 LEU B C 1
ATOM 4744 O O . LEU B 1 143 ? 26.047 -15.648 -17.953 1 98.19 143 LEU B O 1
ATOM 4748 N N . TYR B 1 144 ? 24.797 -16.516 -19.609 1 97.81 144 TYR B N 1
ATOM 4749 C CA . TYR B 1 144 ? 23.797 -15.453 -19.578 1 97.81 144 TYR B CA 1
ATOM 4750 C C . TYR B 1 144 ? 22.484 -15.945 -18.953 1 97.81 144 TYR B C 1
ATOM 4752 O O . TYR B 1 144 ? 21.969 -16.984 -19.344 1 97.81 144 TYR B O 1
ATOM 4760 N N . LEU B 1 145 ? 22.031 -15.219 -17.969 1 97.94 145 LEU B N 1
ATOM 4761 C CA . LEU B 1 145 ? 20.672 -15.422 -17.484 1 97.94 145 LEU B CA 1
ATOM 4762 C C . LEU B 1 145 ? 19.688 -14.562 -18.266 1 97.94 145 LEU B C 1
ATOM 4764 O O . LEU B 1 145 ? 19.828 -13.344 -18.328 1 97.94 145 LEU B O 1
ATOM 4768 N N . ILE B 1 146 ? 18.734 -15.227 -18.781 1 95.31 146 ILE B N 1
ATOM 4769 C CA . ILE B 1 146 ? 17.797 -14.539 -19.672 1 95.31 146 ILE B CA 1
ATOM 4770 C C . ILE B 1 146 ? 16.547 -14.125 -18.891 1 95.31 146 ILE B C 1
ATOM 4772 O O . ILE B 1 146 ? 15.906 -14.953 -18.25 1 95.31 146 ILE B O 1
ATOM 4776 N N . GLY B 1 147 ? 16.234 -12.883 -18.953 1 88.69 147 GLY B N 1
ATOM 4777 C CA . GLY B 1 147 ? 15.047 -12.297 -18.344 1 88.69 147 GLY B CA 1
ATOM 4778 C C . GLY B 1 147 ? 14.992 -10.789 -18.469 1 88.69 147 GLY B C 1
ATOM 4779 O O . GLY B 1 147 ? 16.016 -10.148 -18.75 1 88.69 147 GLY B O 1
ATOM 4780 N N . ASP B 1 148 ? 13.812 -10.211 -18.281 1 82.81 148 ASP B N 1
ATOM 4781 C CA . ASP B 1 148 ? 13.648 -8.766 -18.297 1 82.81 148 ASP B CA 1
ATOM 4782 C C . ASP B 1 148 ? 14.062 -8.141 -16.969 1 82.81 148 ASP B C 1
ATOM 4784 O O . ASP B 1 148 ? 13.383 -8.32 -15.961 1 82.81 148 ASP B O 1
ATOM 4788 N N . GLN B 1 149 ? 15.102 -7.336 -17 1 81.19 149 GLN B N 1
ATOM 4789 C CA . GLN B 1 149 ? 15.625 -6.723 -15.789 1 81.19 149 GLN B CA 1
ATOM 4790 C C . GLN B 1 149 ? 14.75 -5.547 -15.352 1 81.19 149 GLN B C 1
ATOM 4792 O O . GLN B 1 149 ? 14.883 -5.059 -14.227 1 81.19 149 GLN B O 1
ATOM 4797 N N . GLN B 1 150 ? 13.852 -5.156 -16.219 1 78.75 150 GLN B N 1
ATOM 4798 C CA . GLN B 1 150 ? 13.023 -3.998 -15.914 1 78.75 150 GLN B CA 1
ATOM 4799 C C . GLN B 1 150 ? 11.586 -4.414 -15.625 1 78.75 150 GLN B C 1
ATOM 4801 O O . GLN B 1 150 ? 10.68 -3.576 -15.586 1 78.75 150 GLN B O 1
ATOM 4806 N N . GLU B 1 151 ? 11.43 -5.707 -15.422 1 88.75 151 GLU B N 1
ATOM 4807 C CA . GLU B 1 151 ? 10.07 -6.168 -15.156 1 88.75 151 GLU B CA 1
ATOM 4808 C C . GLU B 1 151 ? 9.547 -5.609 -13.836 1 88.75 151 GLU B C 1
ATOM 4810 O O . GLU B 1 151 ? 10.32 -5.328 -12.922 1 88.75 151 GLU B O 1
ATOM 4815 N N . THR B 1 152 ? 8.234 -5.375 -13.758 1 92.25 152 THR B N 1
ATOM 4816 C CA . THR B 1 152 ? 7.586 -4.957 -12.523 1 92.25 152 THR B CA 1
ATOM 4817 C C . THR B 1 152 ? 7.48 -6.129 -11.547 1 92.25 152 THR B C 1
ATOM 4819 O O . THR B 1 152 ? 6.918 -7.172 -11.883 1 92.25 152 THR B O 1
ATOM 4822 N N . LEU B 1 153 ? 7.961 -5.906 -10.344 1 95.88 153 LEU B N 1
ATOM 4823 C CA . LEU B 1 153 ? 8.164 -7.012 -9.414 1 95.88 153 LEU B CA 1
ATOM 4824 C C . LEU B 1 153 ? 6.992 -7.125 -8.438 1 95.88 153 LEU B C 1
ATOM 4826 O O . LEU B 1 153 ? 6.828 -8.148 -7.773 1 95.88 153 LEU B O 1
ATOM 4830 N N . GLN B 1 154 ? 6.242 -6.055 -8.266 1 97 154 GLN B N 1
ATOM 4831 C CA . GLN B 1 154 ? 5.098 -5.965 -7.367 1 97 154 GLN B CA 1
ATOM 4832 C C . GLN B 1 154 ? 3.883 -5.375 -8.078 1 97 154 GLN B C 1
ATOM 4834 O O . GLN B 1 154 ? 4.02 -4.477 -8.914 1 97 154 GLN B O 1
ATOM 4839 N N . ALA B 1 155 ? 2.719 -5.836 -7.719 1 98.06 155 ALA B N 1
ATOM 4840 C CA . ALA B 1 155 ? 1.51 -5.246 -8.289 1 98.06 155 ALA B CA 1
ATOM 4841 C C . ALA B 1 155 ? 1.207 -3.893 -7.648 1 98.06 155 ALA B C 1
ATOM 4843 O O . ALA B 1 155 ? 1.482 -3.684 -6.465 1 98.06 155 ALA B O 1
ATOM 4844 N N . PRO B 1 156 ? 0.596 -2.979 -8.445 1 97.06 156 PRO B N 1
ATOM 4845 C CA . PRO B 1 156 ? 0.07 -1.771 -7.809 1 97.06 156 PRO B CA 1
ATOM 4846 C C . PRO B 1 156 ? -0.907 -2.08 -6.676 1 97.06 156 PRO B C 1
ATOM 4848 O O . PRO B 1 156 ? -1.655 -3.059 -6.75 1 97.06 156 PRO B O 1
ATOM 4851 N N . GLY B 1 157 ? -0.821 -1.256 -5.641 1 98.25 157 GLY B N 1
ATOM 4852 C CA . GLY B 1 157 ? -1.761 -1.427 -4.543 1 98.25 157 GLY B CA 1
ATOM 4853 C C . GLY B 1 157 ? -1.191 -2.23 -3.389 1 98.25 157 GLY B C 1
ATOM 4854 O O . GLY B 1 157 ? -1.775 -2.266 -2.303 1 98.25 157 GLY B O 1
ATOM 4855 N N . TRP B 1 158 ? -0.009 -2.918 -3.6 1 98.62 158 TRP B N 1
ATOM 4856 C CA . TRP B 1 158 ? 0.675 -3.527 -2.463 1 98.62 158 TRP B CA 1
ATOM 4857 C C . TRP B 1 158 ? 1.172 -2.461 -1.491 1 98.62 158 TRP B C 1
ATOM 4859 O O . TRP B 1 158 ? 1.604 -1.384 -1.91 1 98.62 158 TRP B O 1
ATOM 4869 N N . VAL B 1 159 ? 1.171 -2.752 -0.204 1 98.38 159 VAL B N 1
ATOM 4870 C CA . VAL B 1 159 ? 1.666 -1.787 0.772 1 98.38 159 VAL B CA 1
ATOM 4871 C C . VAL B 1 159 ? 3.182 -1.915 0.902 1 98.38 159 VAL B C 1
ATOM 4873 O O . VAL B 1 159 ? 3.723 -3.023 0.866 1 98.38 159 VAL B O 1
ATOM 4876 N N . TRP B 1 160 ? 3.857 -0.847 1.064 1 97 160 TRP B N 1
ATOM 4877 C CA . TRP B 1 160 ? 5.316 -0.836 1.03 1 97 160 TRP B CA 1
ATOM 4878 C C . TRP B 1 160 ? 5.895 -1.639 2.191 1 97 160 TRP B C 1
ATOM 4880 O O . TRP B 1 160 ? 6.945 -2.271 2.057 1 97 160 TRP B O 1
ATOM 4890 N N . ASP B 1 161 ? 5.195 -1.621 3.334 1 95.88 161 ASP B N 1
ATOM 4891 C CA . ASP B 1 161 ? 5.75 -2.201 4.555 1 95.88 161 ASP B CA 1
ATOM 4892 C C . ASP B 1 161 ? 5.68 -3.727 4.516 1 95.88 161 ASP B C 1
ATOM 4894 O O . ASP B 1 161 ? 6.277 -4.402 5.355 1 95.88 161 ASP B O 1
ATOM 4898 N N . ASP B 1 162 ? 5.062 -4.266 3.498 1 96.94 162 ASP B N 1
ATOM 4899 C CA . ASP B 1 162 ? 5.023 -5.711 3.316 1 96.94 162 ASP B CA 1
ATOM 4900 C C . ASP B 1 162 ? 6.168 -6.184 2.42 1 96.94 162 ASP B C 1
ATOM 4902 O O . ASP B 1 162 ? 6.488 -7.375 2.391 1 96.94 162 ASP B O 1
ATOM 4906 N N . LEU B 1 163 ? 6.785 -5.324 1.689 1 97.06 163 LEU B N 1
ATOM 4907 C CA . LEU B 1 163 ? 7.668 -5.711 0.594 1 97.06 163 LEU B CA 1
ATOM 4908 C C . LEU B 1 163 ? 8.922 -6.398 1.123 1 97.06 163 LEU B C 1
ATOM 4910 O O . LEU B 1 163 ? 9.633 -7.062 0.368 1 97.06 163 LEU B O 1
ATOM 4914 N N . GLY B 1 164 ? 9.18 -6.25 2.426 1 96.81 164 GLY B N 1
ATOM 4915 C CA . GLY B 1 164 ? 10.344 -6.902 3.008 1 96.81 164 GLY B CA 1
ATOM 4916 C C . GLY B 1 164 ? 10.031 -8.273 3.588 1 96.81 164 GLY B C 1
ATOM 4917 O O . GLY B 1 164 ? 10.914 -8.945 4.113 1 96.81 164 GLY B O 1
ATOM 4918 N N . ILE B 1 165 ? 8.82 -8.711 3.506 1 97.38 165 ILE B N 1
ATOM 4919 C CA . ILE B 1 165 ? 8.383 -9.984 4.082 1 97.38 165 ILE B CA 1
ATOM 4920 C C . ILE B 1 165 ? 8.18 -11.008 2.971 1 97.38 165 ILE B C 1
ATOM 4922 O O . ILE B 1 165 ? 7.672 -10.68 1.898 1 97.38 165 ILE B O 1
ATOM 49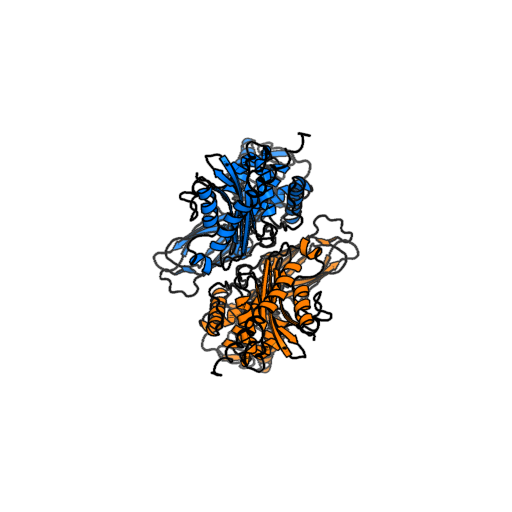26 N N . CYS B 1 166 ? 8.43 -12.219 3.238 1 98.06 166 CYS B N 1
ATOM 4927 C CA . CYS B 1 166 ? 8.477 -13.266 2.221 1 98.06 166 CYS B CA 1
ATOM 4928 C C . CYS B 1 166 ? 7.109 -13.484 1.591 1 98.06 166 CYS B C 1
ATOM 4930 O O . CYS B 1 166 ? 7.012 -13.859 0.42 1 98.06 166 CYS B O 1
ATOM 4932 N N . TYR B 1 167 ? 6.078 -13.211 2.283 1 97.31 167 TYR B N 1
ATOM 4933 C CA . TYR B 1 167 ? 4.777 -13.445 1.664 1 97.31 167 TYR B CA 1
ATOM 4934 C C . TYR B 1 167 ? 4.492 -12.406 0.586 1 97.31 167 TYR B C 1
ATOM 4936 O O . TYR B 1 167 ? 3.557 -12.562 -0.202 1 97.31 167 TYR B O 1
ATOM 4944 N N . ALA B 1 168 ? 5.262 -11.312 0.572 1 98.31 168 ALA B N 1
ATOM 4945 C CA . ALA B 1 168 ? 5.199 -10.312 -0.49 1 98.31 168 ALA B CA 1
ATOM 4946 C C . ALA B 1 168 ? 6.5 -10.273 -1.285 1 98.31 168 ALA B C 1
ATOM 4948 O O . ALA B 1 168 ? 6.957 -9.203 -1.686 1 98.31 168 ALA B O 1
ATOM 4949 N N . ALA B 1 169 ? 7.117 -11.383 -1.444 1 98.5 169 ALA B N 1
ATOM 4950 C CA . ALA B 1 169 ? 8.344 -11.5 -2.223 1 98.5 169 ALA B CA 1
ATOM 4951 C C . ALA B 1 169 ? 8.133 -11.016 -3.656 1 98.5 169 ALA B C 1
ATOM 4953 O O . ALA B 1 169 ? 7.031 -11.125 -4.195 1 98.5 169 ALA B O 1
ATOM 4954 N N . PRO B 1 170 ? 9.211 -10.461 -4.285 1 98 170 PRO B N 1
ATOM 4955 C CA . PRO B 1 170 ? 9.078 -9.984 -5.664 1 98 170 PRO B CA 1
ATOM 4956 C C . PRO B 1 170 ? 8.734 -11.102 -6.645 1 98 170 PRO B C 1
ATOM 4958 O O . PRO B 1 170 ? 9.273 -12.211 -6.535 1 98 170 PRO B O 1
ATOM 4961 N N . VAL B 1 171 ? 7.84 -10.82 -7.574 1 98.31 171 VAL B N 1
ATOM 4962 C CA . VAL B 1 171 ? 7.445 -11.75 -8.625 1 98.31 171 VAL B CA 1
ATOM 4963 C C . VAL B 1 171 ? 8.266 -11.484 -9.883 1 98.31 171 VAL B C 1
ATOM 4965 O O . VAL B 1 171 ? 8.125 -10.438 -10.508 1 98.31 171 VAL B O 1
ATOM 4968 N N . SER B 1 172 ? 9.102 -12.453 -10.203 1 96.44 172 SER B N 1
ATOM 4969 C CA . SER B 1 172 ? 10.078 -12.266 -11.273 1 96.44 172 SER B CA 1
ATOM 4970 C C . SER B 1 172 ? 10.266 -13.547 -12.078 1 96.44 172 SER B C 1
ATOM 4972 O O . SER B 1 172 ? 9.906 -14.633 -11.617 1 96.44 172 SER B O 1
ATOM 4974 N N . ARG B 1 173 ? 10.828 -13.367 -13.266 1 95.62 173 ARG B N 1
ATOM 4975 C CA . ARG B 1 173 ? 11.234 -14.531 -14.039 1 95.62 173 ARG B CA 1
ATOM 4976 C C . ARG B 1 173 ? 12.391 -15.266 -13.359 1 95.62 173 ARG B C 1
ATOM 4978 O O . ARG B 1 173 ? 12.562 -16.469 -13.547 1 95.62 173 ARG B O 1
ATOM 4985 N N . TYR B 1 174 ? 13.117 -14.57 -12.438 1 97 174 TYR B N 1
ATOM 4986 C CA . TYR B 1 174 ? 14.359 -15.062 -11.867 1 97 174 TYR B CA 1
ATOM 4987 C C . TYR B 1 174 ? 14.117 -15.688 -10.492 1 97 174 TYR B C 1
ATOM 4989 O O . TYR B 1 174 ? 15.023 -15.742 -9.656 1 97 174 TYR B O 1
ATOM 4997 N N . ILE B 1 175 ? 13.023 -16.203 -10.234 1 98.12 175 ILE B N 1
ATOM 4998 C CA . ILE B 1 175 ? 12.727 -16.672 -8.883 1 98.12 175 ILE B CA 1
ATOM 4999 C C . ILE B 1 175 ? 13.656 -17.828 -8.523 1 98.12 175 ILE B C 1
ATOM 5001 O O . ILE B 1 175 ? 13.828 -18.766 -9.312 1 98.12 175 ILE B O 1
ATOM 5005 N N . VAL B 1 176 ? 14.305 -17.734 -7.406 1 98.38 176 VAL B N 1
ATOM 5006 C CA . VAL B 1 176 ? 15.047 -18.797 -6.75 1 98.38 176 VAL B CA 1
ATOM 5007 C C . VAL B 1 176 ? 14.758 -18.781 -5.25 1 98.38 176 VAL B C 1
ATOM 5009 O O . VAL B 1 176 ? 14.711 -17.719 -4.633 1 98.38 176 VAL B O 1
ATOM 5012 N N . ASN B 1 177 ? 14.453 -19.906 -4.672 1 98.31 177 ASN B N 1
ATOM 5013 C CA . ASN B 1 177 ? 14.211 -20.031 -3.238 1 98.31 177 ASN B CA 1
ATOM 5014 C C . ASN B 1 177 ? 13.117 -19.062 -2.773 1 98.31 177 ASN B C 1
ATOM 5016 O O . ASN B 1 177 ? 13.297 -18.359 -1.789 1 98.31 177 ASN B O 1
ATOM 5020 N N . GLN B 1 178 ? 12.062 -18.953 -3.564 1 98.56 178 GLN B N 1
ATOM 5021 C CA . GLN B 1 178 ? 10.875 -18.156 -3.266 1 98.56 178 GLN B CA 1
ATOM 5022 C C . GLN B 1 178 ? 11.227 -16.688 -3.084 1 98.56 178 GLN B C 1
ATOM 5024 O O . GLN B 1 178 ? 10.445 -15.922 -2.506 1 98.56 178 GLN B O 1
ATOM 5029 N N . ASN B 1 179 ? 12.477 -16.312 -3.523 1 98.56 179 ASN B N 1
ATOM 5030 C CA . ASN B 1 179 ? 12.961 -14.953 -3.359 1 98.56 179 ASN B CA 1
ATOM 5031 C C . ASN B 1 179 ? 12.914 -14.508 -1.899 1 98.56 179 ASN B C 1
ATOM 5033 O O . ASN B 1 179 ? 12.484 -13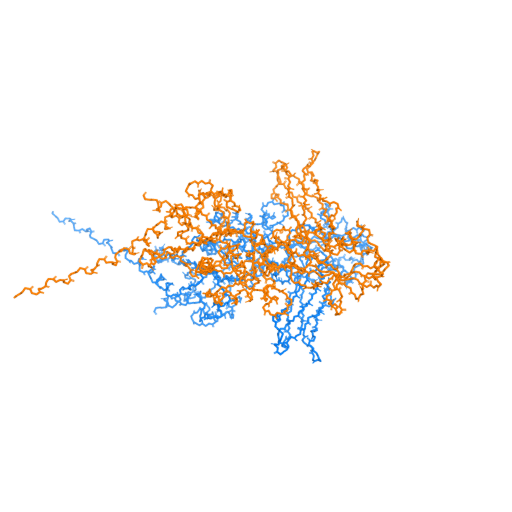.398 -1.597 1 98.56 179 ASN B O 1
ATOM 5037 N N . CYS B 1 180 ? 13.336 -15.406 -1.049 1 98.12 180 CYS B N 1
ATOM 5038 C CA . CYS B 1 180 ? 13.211 -15.234 0.394 1 98.12 180 CYS B CA 1
ATOM 5039 C C . CYS B 1 180 ? 14.445 -15.758 1.118 1 98.12 180 CYS B C 1
ATOM 5041 O O . CYS B 1 180 ? 15 -16.797 0.743 1 98.12 180 CYS B O 1
ATOM 5043 N N . VAL B 1 181 ? 14.875 -15.023 2.088 1 98.25 181 VAL B N 1
ATOM 5044 C CA . VAL B 1 181 ? 15.969 -15.438 2.959 1 98.25 181 VAL B CA 1
ATOM 5045 C C . VAL B 1 181 ? 15.461 -15.562 4.395 1 98.25 181 VAL B C 1
ATOM 5047 O O . VAL B 1 181 ? 14.844 -14.633 4.926 1 98.25 181 VAL B O 1
ATOM 5050 N N . LYS B 1 182 ? 15.766 -16.703 4.977 1 97.5 182 LYS B N 1
ATOM 5051 C CA . LYS B 1 182 ? 15.414 -16.906 6.375 1 97.5 182 LYS B CA 1
ATOM 5052 C C . LYS B 1 182 ? 16.547 -16.484 7.301 1 97.5 182 LYS B C 1
ATOM 5054 O O . LYS B 1 182 ? 17.719 -16.719 7.004 1 97.5 182 LYS B O 1
ATOM 5059 N N . ALA B 1 183 ? 16.188 -15.766 8.281 1 97.81 183 ALA B N 1
ATOM 5060 C CA . ALA B 1 183 ? 17.141 -15.312 9.289 1 97.81 183 ALA B CA 1
ATOM 5061 C C . ALA B 1 183 ? 16.547 -15.414 10.688 1 97.81 183 ALA B C 1
ATOM 5063 O O . ALA B 1 183 ? 15.391 -15.805 10.852 1 97.81 183 ALA B O 1
ATOM 5064 N N . LYS B 1 184 ? 17.391 -15.25 11.672 1 97.31 184 LYS B N 1
ATOM 5065 C CA . LYS B 1 184 ? 16.984 -15.305 13.07 1 97.31 184 LYS B CA 1
ATOM 5066 C C . LYS B 1 184 ? 17.656 -14.203 13.883 1 97.31 184 LYS B C 1
ATOM 5068 O O . LYS B 1 184 ? 18.859 -14.016 13.797 1 97.31 184 LYS B O 1
ATOM 5073 N N . LEU B 1 185 ? 16.859 -13.391 14.562 1 97.06 185 LEU B N 1
ATOM 5074 C CA . LEU B 1 185 ? 17.344 -12.414 15.523 1 97.06 185 LEU B CA 1
ATOM 5075 C C . LEU B 1 185 ? 17.203 -12.938 16.953 1 97.06 185 LEU B C 1
ATOM 5077 O O . LEU B 1 185 ? 16.094 -13.219 17.406 1 97.06 185 LEU B O 1
ATOM 5081 N N . SER B 1 186 ? 18.344 -13.07 17.656 1 96.75 186 SER B N 1
ATOM 5082 C CA . SER B 1 186 ? 18.328 -13.625 19 1 96.75 186 SER B CA 1
ATOM 5083 C C . SER B 1 186 ? 18.906 -12.641 20.016 1 96.75 186 SER B C 1
ATOM 5085 O O . SER B 1 186 ? 19.844 -11.906 19.703 1 96.75 186 SER B O 1
ATOM 5087 N N . PRO B 1 187 ? 18.266 -12.633 21.219 1 94.19 187 PRO B N 1
ATOM 5088 C CA . PRO B 1 187 ? 18.844 -11.789 22.25 1 94.19 187 PRO B CA 1
ATOM 5089 C C . PRO B 1 187 ? 20.188 -12.328 22.766 1 94.19 187 PRO B C 1
ATOM 5091 O O . PRO B 1 187 ? 20.375 -13.539 22.844 1 94.19 187 PRO B O 1
ATOM 5094 N N . THR B 1 188 ? 21.047 -11.367 23.016 1 91.31 188 THR B N 1
ATOM 5095 C CA . THR B 1 188 ? 22.266 -11.773 23.703 1 91.31 188 THR B CA 1
ATOM 5096 C C . THR B 1 188 ? 22.078 -11.742 25.219 1 91.31 188 THR B C 1
ATOM 5098 O O . THR B 1 188 ? 21.172 -11.086 25.719 1 91.31 188 THR B O 1
ATOM 5101 N N . LEU B 1 189 ? 22.891 -12.492 25.922 1 83.94 189 LEU B N 1
ATOM 5102 C CA . LEU B 1 189 ? 22.766 -12.594 27.375 1 83.94 189 LEU B CA 1
ATOM 5103 C C . LEU B 1 189 ? 23.375 -11.375 28.062 1 83.94 189 LEU B C 1
ATOM 5105 O O . LEU B 1 189 ? 22.828 -10.883 29.062 1 83.94 189 LEU B O 1
ATOM 5109 N N . ALA B 1 190 ? 24.312 -10.828 27.531 1 82.56 190 ALA B N 1
ATOM 5110 C CA . ALA B 1 190 ? 25.141 -9.836 28.203 1 82.56 190 ALA B CA 1
ATOM 5111 C C . ALA B 1 190 ? 24.516 -8.445 28.125 1 82.56 190 ALA B C 1
ATOM 5113 O O . ALA B 1 190 ? 24.734 -7.609 29 1 82.56 190 ALA B O 1
ATOM 5114 N N . ASP B 1 191 ? 23.797 -8.219 27.094 1 86.94 191 ASP B N 1
ATOM 5115 C CA . ASP B 1 191 ? 23.234 -6.891 26.891 1 86.94 191 ASP B CA 1
ATOM 5116 C C . ASP B 1 191 ? 21.938 -6.965 26.094 1 86.94 191 ASP B C 1
ATOM 5118 O O . ASP B 1 191 ? 21.266 -8.008 26.094 1 86.94 191 ASP B O 1
ATOM 5122 N N . ASN B 1 192 ? 21.484 -5.84 25.672 1 89.5 192 ASN B N 1
ATOM 5123 C CA . ASN B 1 192 ? 20.219 -5.77 24.969 1 89.5 192 ASN B CA 1
ATOM 5124 C C . ASN B 1 192 ? 20.391 -5.922 23.469 1 89.5 192 ASN B C 1
ATOM 5126 O O . ASN B 1 192 ? 19.438 -5.754 22.703 1 89.5 192 ASN B O 1
ATOM 5130 N N . GLN B 1 193 ? 21.578 -6.312 23.141 1 91.31 193 GLN B N 1
ATOM 5131 C CA . GLN B 1 193 ? 21.859 -6.41 21.703 1 91.31 193 GLN B CA 1
ATOM 5132 C C . GLN B 1 193 ? 21.219 -7.66 21.109 1 91.31 193 GLN B C 1
ATOM 5134 O O . GLN B 1 193 ? 20.953 -8.633 21.828 1 91.31 193 GLN B O 1
ATOM 5139 N N . GLY B 1 194 ? 20.859 -7.594 19.844 1 93.38 194 GLY B N 1
ATOM 5140 C CA . GLY B 1 194 ? 20.406 -8.75 19.094 1 93.38 194 GLY B CA 1
ATOM 5141 C C . GLY B 1 194 ? 21.484 -9.344 18.203 1 93.38 194 GLY B C 1
ATOM 5142 O O . GLY B 1 194 ? 22.281 -8.617 17.609 1 93.38 194 GLY B O 1
ATOM 5143 N N . LYS B 1 195 ? 21.531 -10.672 18.219 1 94.62 195 LYS B N 1
ATOM 5144 C CA . LYS B 1 195 ? 22.406 -11.391 17.297 1 94.62 195 LYS B CA 1
ATOM 5145 C C . LYS B 1 195 ? 21.641 -11.914 16.094 1 94.62 195 LYS B C 1
ATOM 5147 O O . LYS B 1 195 ? 20.703 -12.695 16.234 1 94.62 195 LYS B O 1
ATOM 5152 N N . LEU B 1 196 ? 22.094 -11.43 14.938 1 96.25 196 LEU B N 1
ATOM 5153 C CA . LEU B 1 196 ? 21.484 -11.852 13.688 1 96.25 196 LEU B CA 1
ATOM 5154 C C . LEU B 1 196 ? 22.234 -13.031 13.078 1 96.25 196 LEU B C 1
ATOM 5156 O O . LEU B 1 196 ? 23.453 -12.992 12.953 1 96.25 196 LEU B O 1
ATOM 5160 N N . THR B 1 197 ? 21.469 -14.109 12.742 1 96.62 197 THR B N 1
ATOM 5161 C CA . THR B 1 197 ? 22.078 -15.266 12.086 1 96.62 197 THR B CA 1
ATOM 5162 C C . THR B 1 197 ? 21.297 -15.641 10.828 1 96.62 197 THR B C 1
ATOM 5164 O O . THR B 1 197 ? 20.062 -15.555 10.805 1 96.62 197 THR B O 1
ATOM 5167 N N . PHE B 1 198 ? 21.953 -15.938 9.742 1 95.5 198 PHE B N 1
ATOM 5168 C CA . PHE B 1 198 ? 21.406 -16.484 8.508 1 95.5 198 PHE B CA 1
ATOM 5169 C C . PHE B 1 198 ? 22.469 -17.266 7.738 1 95.5 198 PHE B C 1
ATOM 5171 O O . PHE B 1 198 ? 23.656 -17.203 8.07 1 95.5 198 PHE B O 1
ATOM 5178 N N . SER B 1 199 ? 22.109 -18.016 6.758 1 93.94 199 SER B N 1
ATOM 5179 C CA . SER B 1 199 ? 23.047 -18.859 6.023 1 93.94 199 SER B CA 1
ATOM 5180 C C . SER B 1 199 ? 24.094 -18.031 5.305 1 93.94 199 SER B C 1
ATOM 5182 O O . SER B 1 199 ? 23.781 -17.047 4.629 1 93.94 199 SER B O 1
ATOM 5184 N N . GLN B 1 200 ? 25.344 -18.438 5.398 1 90.12 200 GLN B N 1
ATOM 5185 C CA . GLN B 1 200 ? 26.469 -17.75 4.75 1 90.12 200 GLN B CA 1
ATOM 5186 C C . GLN B 1 200 ? 26.422 -17.938 3.236 1 90.12 200 GLN B C 1
ATOM 5188 O O . GLN B 1 200 ? 27.125 -17.25 2.5 1 90.12 200 GLN B O 1
ATOM 5193 N N . PHE B 1 201 ? 25.578 -18.859 2.844 1 90 201 PHE B N 1
ATOM 5194 C CA . PHE B 1 201 ? 25.531 -19.172 1.42 1 90 201 PHE B CA 1
ATOM 5195 C C . PHE B 1 201 ? 24.516 -18.281 0.706 1 90 201 PHE B C 1
ATOM 5197 O O . PHE B 1 201 ? 24.453 -18.266 -0.524 1 90 201 PHE B O 1
ATOM 5204 N N . GLU B 1 202 ? 23.766 -17.531 1.494 1 94.38 202 GLU B N 1
ATOM 5205 C CA . GLU B 1 202 ? 22.844 -16.578 0.888 1 94.38 202 GLU B CA 1
ATOM 5206 C C . GLU B 1 202 ? 23.594 -15.375 0.32 1 94.38 202 GLU B C 1
ATOM 5208 O O . GLU B 1 202 ? 24.344 -14.719 1.031 1 94.38 202 GLU B O 1
ATOM 5213 N N . PRO B 1 203 ? 23.391 -15.102 -0.933 1 96.62 203 PRO B N 1
ATOM 5214 C CA . PRO B 1 203 ? 24.109 -13.969 -1.528 1 96.62 203 PRO B CA 1
ATOM 5215 C C . PRO B 1 203 ? 23.453 -12.625 -1.205 1 96.62 203 PRO B C 1
ATOM 5217 O O . PRO B 1 203 ? 23.156 -11.844 -2.113 1 96.62 203 PRO B O 1
ATOM 5220 N N . VAL B 1 204 ? 23.203 -12.352 0.077 1 97.5 204 VAL B N 1
ATOM 5221 C CA . VAL B 1 204 ? 22.656 -11.102 0.587 1 97.5 204 VAL B CA 1
ATOM 5222 C C . VAL B 1 204 ? 23.516 -10.586 1.736 1 97.5 204 VAL B C 1
ATOM 5224 O O . VAL B 1 204 ? 24.391 -11.305 2.23 1 97.5 204 VAL B O 1
ATOM 5227 N N . SER B 1 205 ? 23.391 -9.305 2.014 1 97.19 205 SER B N 1
ATOM 5228 C CA . SER B 1 205 ? 23.984 -8.703 3.195 1 97.19 205 SER B CA 1
ATOM 5229 C C . SER B 1 205 ? 22.922 -8.164 4.148 1 97.19 205 SER B C 1
ATOM 5231 O O . SER B 1 205 ? 22.047 -7.414 3.738 1 97.19 205 SER B O 1
ATOM 5233 N N . ILE B 1 206 ? 22.969 -8.586 5.406 1 96.56 206 ILE B N 1
ATOM 5234 C CA . ILE B 1 206 ? 22.047 -8.109 6.43 1 96.56 206 ILE B CA 1
ATOM 5235 C C . ILE B 1 206 ? 22.844 -7.602 7.637 1 96.56 206 ILE B C 1
ATOM 5237 O O . ILE B 1 206 ? 23.516 -8.375 8.312 1 96.56 206 ILE B O 1
ATOM 5241 N N . ALA B 1 207 ? 22.797 -6.352 7.824 1 95.19 207 ALA B N 1
ATOM 5242 C CA . ALA B 1 207 ? 23.375 -5.746 9.023 1 95.19 207 ALA B CA 1
ATOM 5243 C C . ALA B 1 207 ? 22.297 -5.484 10.078 1 95.19 207 ALA B C 1
ATOM 5245 O O . ALA B 1 207 ? 21.125 -5.328 9.75 1 95.19 207 ALA B O 1
ATOM 5246 N N . SER B 1 208 ? 22.719 -5.523 11.391 1 94.75 208 SER B N 1
ATOM 5247 C CA . SER B 1 208 ? 21.719 -5.305 12.43 1 94.75 208 SER B CA 1
ATOM 5248 C C . SER B 1 208 ? 22.281 -4.461 13.57 1 94.75 208 SER B C 1
ATOM 5250 O O . SER B 1 208 ? 23.422 -4.656 13.984 1 94.75 208 SER B O 1
ATOM 5252 N N . THR B 1 209 ? 21.531 -3.479 13.945 1 91.5 209 THR B N 1
ATOM 5253 C CA . THR B 1 209 ? 21.75 -2.744 15.188 1 91.5 209 THR B CA 1
ATOM 5254 C C . THR B 1 209 ? 20.562 -2.879 16.125 1 91.5 209 THR B C 1
ATOM 5256 O O . THR B 1 209 ? 20.422 -2.109 17.078 1 91.5 209 THR B O 1
ATOM 5259 N N . ALA B 1 210 ? 19.688 -3.814 15.781 1 93.81 210 ALA B N 1
ATOM 5260 C CA . ALA B 1 210 ? 18.453 -4.012 16.547 1 93.81 210 ALA B CA 1
ATOM 5261 C C . ALA B 1 210 ? 18.766 -4.492 17.969 1 93.81 210 ALA B C 1
ATOM 5263 O O . ALA B 1 210 ? 19.688 -5.273 18.172 1 93.81 210 ALA B O 1
ATOM 5264 N N . VAL B 1 211 ? 17.938 -4.016 18.922 1 94.31 211 VAL B N 1
ATOM 5265 C CA . VAL B 1 211 ? 18.109 -4.391 20.328 1 94.31 211 VAL B CA 1
ATOM 5266 C C . VAL B 1 211 ? 16.812 -5.039 20.844 1 94.31 211 VAL B C 1
ATOM 5268 O O . VAL B 1 211 ? 15.766 -4.93 20.219 1 94.31 211 VAL B O 1
ATOM 5271 N N . PHE B 1 212 ? 16.969 -5.762 21.906 1 95.06 212 PHE B N 1
ATOM 5272 C CA . PHE B 1 212 ? 15.812 -6.34 22.578 1 95.06 212 PHE B CA 1
ATOM 5273 C C . PHE B 1 212 ? 15.406 -5.488 23.781 1 95.06 212 PHE B C 1
ATOM 5275 O O . PHE B 1 212 ? 16.234 -5.16 24.625 1 95.06 212 PHE B O 1
ATOM 5282 N N . ASP B 1 213 ? 14.203 -5.031 23.766 1 93.62 213 ASP B N 1
ATOM 5283 C CA . ASP B 1 213 ? 13.633 -4.426 24.969 1 93.62 213 ASP B CA 1
ATOM 5284 C C . ASP B 1 213 ? 13.102 -5.488 25.922 1 93.62 213 ASP B C 1
ATOM 5286 O O . ASP B 1 213 ? 11.891 -5.68 26.031 1 93.62 213 ASP B O 1
ATOM 5290 N N . LYS B 1 214 ? 13.961 -6.027 26.719 1 91.69 214 LYS B N 1
ATOM 5291 C CA . LYS B 1 214 ? 13.688 -7.215 27.516 1 91.69 214 LYS B CA 1
ATOM 5292 C C . LYS B 1 214 ? 12.688 -6.91 28.625 1 91.69 214 LYS B C 1
ATOM 5294 O O . LYS B 1 214 ? 11.883 -7.766 29 1 91.69 214 LYS B O 1
ATOM 5299 N N . VAL B 1 215 ? 12.648 -5.699 29.109 1 90.44 215 VAL B N 1
ATOM 5300 C CA . VAL B 1 215 ? 11.836 -5.379 30.281 1 90.44 215 VAL B CA 1
ATOM 5301 C C . VAL B 1 215 ? 10.633 -4.543 29.859 1 90.44 215 VAL B C 1
ATOM 5303 O O . VAL B 1 215 ? 9.742 -4.273 30.656 1 90.44 215 VAL B O 1
ATOM 5306 N N . GLY B 1 216 ? 10.57 -4.16 28.594 1 86.75 216 GLY B N 1
ATOM 5307 C CA . GLY B 1 216 ? 9.406 -3.469 28.062 1 86.75 216 GLY B CA 1
ATOM 5308 C C . GLY B 1 216 ? 9.352 -2.004 28.469 1 86.75 216 GLY B C 1
ATOM 5309 O O . GLY B 1 216 ? 8.273 -1.452 28.672 1 86.75 216 GLY B O 1
ATOM 5310 N N . ASP B 1 217 ? 10.484 -1.314 28.578 1 86 217 ASP B N 1
ATOM 5311 C CA . ASP B 1 217 ? 10.5 0.055 29.078 1 86 217 ASP B CA 1
ATOM 5312 C C . ASP B 1 217 ? 10.812 1.048 27.969 1 86 217 ASP B C 1
ATOM 5314 O O . ASP B 1 217 ? 10.93 2.25 28.203 1 86 217 ASP B O 1
ATOM 5318 N N . THR B 1 218 ? 10.977 0.619 26.797 1 85.88 218 THR B N 1
ATOM 5319 C CA . THR B 1 218 ? 11.195 1.504 25.656 1 85.88 218 THR B CA 1
ATOM 5320 C C . THR B 1 218 ? 9.867 1.918 25.031 1 85.88 218 THR B C 1
ATOM 5322 O O . THR B 1 218 ? 9.172 1.092 24.438 1 85.88 218 THR B O 1
ATOM 5325 N N . PRO B 1 219 ? 9.602 3.188 25.203 1 86.62 219 PRO B N 1
ATOM 5326 C CA . PRO B 1 219 ? 8.336 3.609 24.594 1 86.62 219 PRO B CA 1
ATOM 5327 C C . PRO B 1 219 ? 8.344 3.482 23.078 1 86.62 219 PRO B C 1
ATOM 5329 O O . PRO B 1 219 ? 9.367 3.746 22.438 1 86.62 219 PRO B O 1
ATOM 5332 N N . PHE B 1 220 ? 7.309 2.979 22.516 1 88.94 220 PHE B N 1
ATOM 5333 C CA . PHE B 1 220 ? 7.086 2.879 21.078 1 88.94 220 PHE B CA 1
ATOM 5334 C C . PHE B 1 220 ? 8.156 2.021 20.422 1 88.94 220 PHE B C 1
ATOM 5336 O O . PHE B 1 220 ? 8.703 2.385 19.375 1 88.94 220 PHE B O 1
ATOM 5343 N N . CYS B 1 221 ? 8.617 0.954 21.141 1 88.62 221 CYS B N 1
ATOM 5344 C CA . CYS B 1 221 ? 9.562 -0.026 20.609 1 88.62 221 CYS B CA 1
ATOM 5345 C C . CYS B 1 221 ? 9.055 -0.653 19.328 1 88.62 221 CYS B C 1
ATOM 5347 O O . CYS B 1 221 ? 7.984 -1.269 19.312 1 88.62 221 CYS B O 1
ATOM 5349 N N . GLU B 1 222 ? 9.852 -0.433 18.234 1 88.81 222 GLU B N 1
ATOM 5350 C CA . GLU B 1 222 ? 9.508 -1.007 16.938 1 88.81 222 GLU B CA 1
ATOM 5351 C C . GLU B 1 222 ? 10.758 -1.475 16.203 1 88.81 222 GLU B C 1
ATOM 5353 O O . GLU B 1 222 ? 11.797 -0.816 16.25 1 88.81 222 GLU B O 1
ATOM 5358 N N . LEU B 1 2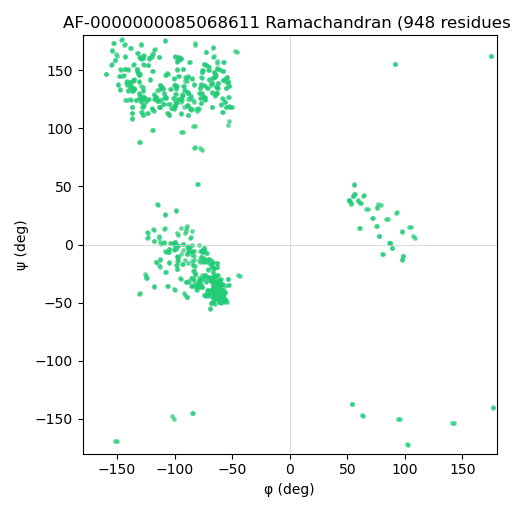23 ? 10.57 -2.604 15.57 1 91.75 223 LEU B N 1
ATOM 5359 C CA . LEU B 1 223 ? 11.625 -3.119 14.703 1 91.75 223 LEU B CA 1
ATOM 5360 C C . LEU B 1 223 ? 11.453 -2.617 13.273 1 91.75 223 LEU B C 1
ATOM 5362 O O . LEU B 1 223 ? 10.328 -2.57 12.758 1 91.75 223 LEU B O 1
ATOM 5366 N N . SER B 1 224 ? 12.562 -2.295 12.656 1 91.62 224 SER B N 1
ATOM 5367 C CA . SER B 1 224 ? 12.508 -1.761 11.305 1 91.62 224 SER B CA 1
ATOM 5368 C C . SER B 1 224 ? 13.477 -2.492 10.383 1 91.62 224 SER B C 1
ATOM 5370 O O . SER B 1 224 ? 14.586 -2.846 10.789 1 91.62 224 SER B O 1
ATOM 5372 N N . LEU B 1 225 ? 13.039 -2.721 9.211 1 93.75 225 LEU B N 1
ATOM 5373 C CA . LEU B 1 225 ? 13.875 -3.289 8.156 1 93.75 225 LEU B CA 1
ATOM 5374 C C . LEU B 1 225 ? 14 -2.324 6.984 1 93.75 225 LEU B C 1
ATOM 5376 O O . LEU B 1 225 ? 13.008 -2.004 6.328 1 93.75 225 LEU B O 1
ATOM 5380 N N . GLN B 1 226 ? 15.188 -1.861 6.734 1 91.44 226 GLN B N 1
ATOM 5381 C CA . GLN B 1 226 ? 15.469 -1.056 5.551 1 91.44 226 GLN B CA 1
ATOM 5382 C C . GLN B 1 226 ? 15.961 -1.925 4.398 1 91.44 226 GLN B C 1
ATOM 5384 O O . GLN B 1 226 ? 16.844 -2.773 4.586 1 91.44 226 GLN B O 1
ATOM 5389 N N . ARG B 1 227 ? 15.352 -1.746 3.303 1 92.69 227 ARG B N 1
ATOM 5390 C CA . ARG B 1 227 ? 15.727 -2.457 2.086 1 92.69 227 ARG B CA 1
ATOM 5391 C C . ARG B 1 227 ? 16.562 -1.568 1.167 1 92.69 227 ARG B C 1
ATOM 5393 O O . ARG B 1 227 ? 16.078 -0.537 0.691 1 92.69 227 ARG B O 1
ATOM 5400 N N . GLN B 1 228 ? 17.781 -1.949 0.925 1 89.38 228 GLN B N 1
ATOM 5401 C CA . GLN B 1 228 ? 18.688 -1.18 0.071 1 89.38 228 GLN B CA 1
ATOM 5402 C C . GLN B 1 228 ? 18.922 -1.887 -1.261 1 89.38 228 GLN B C 1
ATOM 5404 O O . GLN B 1 228 ? 18.359 -2.957 -1.508 1 89.38 228 GLN B O 1
ATOM 5409 N N . ALA B 1 229 ? 19.672 -1.219 -2.148 1 88.38 229 ALA B N 1
ATOM 5410 C CA . ALA B 1 229 ? 20.016 -1.836 -3.426 1 88.38 229 ALA B CA 1
ATOM 5411 C C . ALA B 1 229 ? 20.875 -3.076 -3.217 1 88.38 229 ALA B C 1
ATOM 5413 O O . ALA B 1 229 ? 21.422 -3.289 -2.129 1 88.38 229 ALA B O 1
ATOM 5414 N N . ASN B 1 230 ? 20.891 -3.939 -4.145 1 93.69 230 ASN B N 1
ATOM 5415 C CA . ASN B 1 230 ? 21.797 -5.078 -4.227 1 93.69 230 ASN B CA 1
ATOM 5416 C C . ASN B 1 230 ? 21.531 -6.086 -3.111 1 93.69 230 ASN B C 1
ATOM 5418 O O . ASN B 1 230 ? 22.469 -6.676 -2.566 1 93.69 230 ASN B O 1
ATOM 5422 N N . ASN B 1 231 ? 20.266 -6.176 -2.664 1 97.06 231 ASN B N 1
ATOM 5423 C CA . ASN B 1 231 ? 19.859 -7.121 -1.632 1 97.06 231 ASN B CA 1
ATOM 5424 C C . ASN B 1 231 ? 20.625 -6.898 -0.331 1 97.06 231 ASN B C 1
ATOM 5426 O O . ASN B 1 231 ? 21.125 -7.848 0.271 1 97.06 231 ASN B O 1
ATOM 5430 N N . GLU B 1 232 ? 20.844 -5.625 -0.033 1 95.75 232 GLU B N 1
ATOM 5431 C CA . GLU B 1 232 ? 21.375 -5.227 1.266 1 95.75 232 GLU B CA 1
ATOM 5432 C C . GLU B 1 232 ? 20.266 -4.758 2.199 1 95.75 232 GLU B C 1
ATOM 5434 O O . GLU B 1 232 ? 19.391 -3.99 1.794 1 95.75 232 GLU B O 1
ATOM 5439 N N . PHE B 1 233 ? 20.344 -5.266 3.443 1 96.25 233 PHE B N 1
ATOM 5440 C CA . PHE B 1 233 ? 19.297 -4.977 4.41 1 96.25 233 PHE B CA 1
ATOM 5441 C C . PHE B 1 233 ? 19.891 -4.496 5.73 1 96.25 233 PHE B C 1
ATOM 5443 O O . PHE B 1 233 ? 20.984 -4.895 6.098 1 96.25 233 PHE B O 1
ATOM 5450 N N . ILE B 1 234 ? 19.156 -3.623 6.359 1 94 234 ILE B N 1
ATOM 5451 C CA . ILE B 1 234 ? 19.547 -3.145 7.676 1 94 234 ILE B CA 1
ATOM 5452 C C . ILE B 1 234 ? 18.391 -3.316 8.656 1 94 234 ILE B C 1
ATOM 5454 O O . ILE B 1 234 ? 17.312 -2.773 8.445 1 94 234 ILE B O 1
ATOM 5458 N N . LEU B 1 235 ? 18.625 -4.094 9.641 1 94.88 235 LEU B N 1
ATOM 5459 C CA . LEU B 1 235 ? 17.688 -4.262 10.742 1 94.88 235 LEU B CA 1
ATOM 5460 C C . LEU B 1 235 ? 18.031 -3.332 11.898 1 94.88 235 LEU B C 1
ATOM 5462 O O . LEU B 1 235 ? 19.188 -3.305 12.359 1 94.88 235 LEU B O 1
ATOM 5466 N N . SER B 1 236 ? 17.078 -2.535 12.328 1 91.75 236 SER B N 1
ATOM 5467 C CA . SER B 1 236 ? 17.328 -1.599 13.414 1 91.75 236 SER B CA 1
ATOM 5468 C C . SER B 1 236 ? 16.094 -1.465 14.312 1 91.75 236 SER B C 1
ATOM 5470 O O . SER B 1 236 ? 15.047 -2.055 14.031 1 91.75 236 SER B O 1
ATOM 5472 N N . GLY B 1 237 ? 16.266 -0.787 15.398 1 90.94 237 GLY B N 1
ATOM 5473 C CA . GLY B 1 237 ? 15.172 -0.557 16.328 1 90.94 237 GLY B CA 1
ATOM 5474 C C . GLY B 1 237 ? 15.133 -1.565 17.469 1 90.94 237 GLY B C 1
ATOM 5475 O O . GLY B 1 237 ? 16.188 -1.98 17.969 1 90.94 237 GLY B O 1
ATOM 5476 N N . CYS B 1 238 ? 13.938 -1.785 17.922 1 92.12 238 CYS B N 1
ATOM 5477 C CA . CYS B 1 238 ? 13.836 -2.609 19.125 1 92.12 238 CYS B CA 1
ATOM 5478 C C . CYS B 1 238 ? 12.734 -3.648 18.984 1 92.12 238 CYS B C 1
ATOM 5480 O O . CYS B 1 238 ? 11.742 -3.414 18.281 1 92.12 238 CYS B O 1
ATOM 5482 N N . HIS B 1 239 ? 12.969 -4.777 19.484 1 93.88 239 HIS B N 1
ATOM 5483 C CA . HIS B 1 239 ? 12 -5.859 19.609 1 93.88 239 HIS B CA 1
ATOM 5484 C C . HIS B 1 239 ? 11.664 -6.133 21.062 1 93.88 239 HIS B C 1
ATOM 5486 O O . HIS B 1 239 ? 12.555 -6.414 21.875 1 93.88 239 HIS B O 1
ATOM 5492 N N . ALA B 1 240 ? 10.414 -6.051 21.328 1 92.56 240 ALA B N 1
ATOM 5493 C CA . ALA B 1 240 ? 9.992 -6.238 22.703 1 92.56 240 ALA B CA 1
ATOM 5494 C C . ALA B 1 240 ? 10.078 -7.707 23.109 1 92.56 240 ALA B C 1
ATOM 5496 O O . ALA B 1 240 ? 9.734 -8.594 22.328 1 92.56 240 ALA B O 1
ATOM 5497 N N . GLY B 1 241 ? 10.609 -7.934 24.328 1 92.25 241 GLY B N 1
ATOM 5498 C CA . GLY B 1 241 ? 10.664 -9.281 24.875 1 92.25 241 GLY B CA 1
ATOM 5499 C C . GLY B 1 241 ? 12.047 -9.898 24.781 1 92.25 241 GLY B C 1
ATOM 5500 O O . GLY B 1 241 ? 13.023 -9.211 24.484 1 92.25 241 GLY B O 1
ATOM 5501 N N . GLN B 1 242 ? 12.07 -11.242 25.156 1 91.5 242 GLN B N 1
ATOM 5502 C CA . GLN B 1 242 ? 13.359 -11.906 25.234 1 91.5 242 GLN B CA 1
ATOM 5503 C C . GLN B 1 242 ? 13.406 -13.133 24.328 1 91.5 242 GLN B C 1
ATOM 5505 O O . GLN B 1 242 ? 14.398 -13.867 24.328 1 91.5 242 GLN B O 1
ATOM 5510 N N . LYS B 1 243 ? 12.445 -13.328 23.594 1 93.81 243 LYS B N 1
ATOM 5511 C CA . LYS B 1 243 ? 12.414 -14.5 22.719 1 93.81 243 LYS B CA 1
ATOM 5512 C C . LYS B 1 243 ? 13.008 -14.172 21.344 1 93.81 243 LYS B C 1
ATOM 5514 O O . LYS B 1 243 ? 12.828 -13.07 20.828 1 93.81 243 LYS B O 1
ATOM 5519 N N . PRO B 1 244 ? 13.68 -15.18 20.812 1 95.88 244 PRO B N 1
ATOM 5520 C CA . PRO B 1 244 ? 14.195 -14.969 19.453 1 95.88 244 PRO B CA 1
ATOM 5521 C C . PRO B 1 244 ? 13.094 -14.719 18.422 1 95.88 244 PRO B C 1
ATOM 5523 O O . PRO B 1 244 ? 11.953 -15.156 18.625 1 95.88 244 PRO B O 1
ATOM 5526 N N . LEU B 1 245 ? 13.477 -14 17.469 1 96 245 LEU B N 1
ATOM 5527 C CA . LEU B 1 245 ? 12.555 -13.688 16.375 1 96 245 LEU B CA 1
ATOM 5528 C C . LEU B 1 245 ? 13.016 -14.336 15.078 1 96 245 LEU B C 1
ATOM 5530 O O . LEU B 1 245 ? 14.133 -14.086 14.617 1 96 245 LEU B O 1
ATOM 5534 N N . ASN B 1 246 ? 12.188 -15.242 14.508 1 96.62 246 ASN B N 1
ATOM 5535 C CA . ASN B 1 246 ? 12.438 -15.758 13.172 1 96.62 246 ASN B CA 1
ATOM 5536 C C . ASN B 1 246 ? 12.07 -14.742 12.094 1 96.62 246 ASN B C 1
ATOM 5538 O O . ASN B 1 246 ? 10.984 -14.148 12.141 1 96.62 246 ASN B O 1
ATOM 5542 N N . LEU B 1 247 ? 12.969 -14.531 11.219 1 96.69 247 LEU B N 1
ATOM 5543 C CA . LEU B 1 247 ? 12.766 -13.547 10.164 1 96.69 247 LEU B CA 1
ATOM 5544 C C . LEU B 1 247 ? 12.672 -14.227 8.805 1 96.69 247 LEU B C 1
ATOM 5546 O O . LEU B 1 247 ? 13.344 -15.227 8.555 1 96.69 247 LEU B O 1
ATOM 5550 N N . ALA B 1 248 ? 11.773 -13.82 7.996 1 97.69 248 ALA B N 1
ATOM 5551 C CA . ALA B 1 248 ? 11.641 -14.164 6.586 1 97.69 248 ALA B CA 1
ATOM 5552 C C . ALA B 1 248 ? 11.727 -12.922 5.703 1 97.69 248 ALA B C 1
ATOM 5554 O O . ALA B 1 248 ? 10.734 -12.219 5.516 1 97.69 248 ALA B O 1
ATOM 5555 N N . ILE B 1 249 ? 12.906 -12.688 5.141 1 98.12 249 ILE B N 1
ATOM 5556 C CA . ILE B 1 249 ? 13.203 -11.43 4.461 1 98.12 249 ILE B CA 1
ATOM 5557 C C . ILE B 1 249 ? 13.133 -11.633 2.947 1 98.12 249 ILE B C 1
ATOM 5559 O O . ILE B 1 249 ? 13.883 -12.422 2.383 1 98.12 249 ILE B O 1
ATOM 5563 N N . ALA B 1 250 ? 12.219 -10.938 2.326 1 98.56 250 ALA B N 1
ATOM 5564 C CA . ALA B 1 250 ? 12.125 -10.953 0.869 1 98.56 250 ALA B CA 1
ATOM 5565 C C . ALA B 1 250 ? 13.281 -10.195 0.232 1 98.56 250 ALA B C 1
ATOM 5567 O O . ALA B 1 250 ? 13.617 -9.086 0.667 1 98.56 250 ALA B O 1
ATOM 5568 N N . ILE B 1 251 ? 13.875 -10.75 -0.755 1 97.81 251 ILE B N 1
ATOM 5569 C CA . ILE B 1 251 ? 14.961 -10.039 -1.431 1 97.81 251 ILE B CA 1
ATOM 5570 C C . ILE B 1 251 ? 14.383 -8.898 -2.266 1 97.81 251 ILE B C 1
ATOM 5572 O O . ILE B 1 251 ? 13.18 -8.852 -2.52 1 97.81 251 ILE B O 1
ATOM 5576 N N . SER B 1 252 ? 15.266 -7.988 -2.701 1 95.06 252 SER B N 1
ATOM 5577 C CA . SER B 1 252 ? 14.82 -6.801 -3.42 1 95.06 252 SER B CA 1
ATOM 5578 C C . SER B 1 252 ? 15.18 -6.883 -4.898 1 95.06 252 SER B C 1
ATOM 5580 O O . SER B 1 252 ? 14.547 -6.234 -5.734 1 95.06 252 SER B O 1
ATOM 5582 N N . ASP B 1 253 ? 16.203 -7.672 -5.23 1 95.62 253 ASP B N 1
ATOM 5583 C CA . ASP B 1 253 ? 16.734 -7.789 -6.586 1 95.62 253 ASP B CA 1
ATOM 5584 C C . ASP B 1 253 ? 16.859 -9.258 -6.996 1 95.62 253 ASP B C 1
ATOM 5586 O O . ASP B 1 253 ? 17.953 -9.828 -6.945 1 95.62 253 ASP B O 1
ATOM 5590 N N . PRO B 1 254 ? 15.781 -9.734 -7.543 1 97 254 PRO B N 1
ATOM 5591 C CA . PRO B 1 254 ? 15.781 -11.164 -7.867 1 97 254 PRO B CA 1
ATOM 5592 C C . PRO B 1 254 ? 16.781 -11.516 -8.969 1 97 254 PRO B C 1
ATOM 5594 O O . PRO B 1 254 ? 17.344 -12.609 -8.969 1 97 254 PRO B O 1
ATOM 5597 N N . ALA B 1 255 ? 17.031 -10.625 -9.922 1 96.62 255 ALA B N 1
ATOM 5598 C CA . ALA B 1 255 ? 18 -10.898 -10.984 1 96.62 255 ALA B CA 1
ATOM 5599 C C . ALA B 1 255 ? 19.406 -11.07 -10.414 1 96.62 255 ALA B C 1
ATOM 5601 O O . ALA B 1 255 ? 20.109 -12.031 -10.742 1 96.62 255 ALA B O 1
ATOM 5602 N N . LEU B 1 256 ? 19.766 -10.148 -9.531 1 96.75 256 LEU B N 1
ATOM 5603 C CA . LEU B 1 256 ? 21.078 -10.234 -8.898 1 96.75 256 LEU B CA 1
ATOM 5604 C C . LEU B 1 256 ? 21.172 -11.477 -8.016 1 96.75 256 LEU B C 1
ATOM 5606 O O . LEU B 1 256 ? 22.219 -12.133 -7.973 1 96.75 256 LEU B O 1
ATOM 5610 N N . TYR B 1 257 ? 20.156 -11.789 -7.266 1 97.75 257 TYR B N 1
ATOM 5611 C CA . TYR B 1 257 ? 20.125 -12.969 -6.41 1 97.75 257 TYR B CA 1
ATOM 5612 C C . TYR B 1 257 ? 20.328 -14.242 -7.23 1 97.75 257 TYR B C 1
ATOM 5614 O O . TYR B 1 257 ? 21.109 -15.109 -6.855 1 97.75 257 TYR B O 1
ATOM 5622 N N . ALA B 1 258 ? 19.625 -14.32 -8.367 1 98 258 ALA B N 1
ATOM 5623 C CA . ALA B 1 258 ? 19.75 -15.469 -9.258 1 98 258 ALA B CA 1
ATOM 5624 C C . ALA B 1 258 ? 21.156 -15.547 -9.859 1 98 258 ALA B C 1
ATOM 5626 O O . ALA B 1 258 ? 21.75 -16.625 -9.93 1 98 258 ALA B O 1
ATOM 5627 N N . GLN B 1 259 ? 21.641 -14.406 -10.281 1 98.06 259 GLN B N 1
ATOM 5628 C CA . GLN B 1 259 ? 22.984 -14.344 -10.867 1 98.06 259 GLN B CA 1
ATOM 5629 C C . GLN B 1 259 ? 24.031 -14.883 -9.898 1 98.06 259 GLN B C 1
ATOM 5631 O O . GLN B 1 259 ? 24.844 -15.727 -10.273 1 98.06 259 GLN B O 1
ATOM 5636 N N . LYS B 1 260 ? 23.969 -14.43 -8.688 1 98.06 260 LYS B N 1
ATOM 5637 C CA . LYS B 1 260 ? 24.938 -14.852 -7.676 1 98.06 260 LYS B CA 1
ATOM 5638 C C . LYS B 1 260 ? 24.734 -16.312 -7.301 1 98.06 260 LYS B C 1
ATOM 5640 O O . LYS B 1 260 ? 25.688 -17.047 -7.066 1 98.06 260 LYS B O 1
ATOM 5645 N N . THR B 1 261 ? 23.5 -16.75 -7.199 1 97.88 261 THR B N 1
ATOM 5646 C CA . THR B 1 261 ? 23.203 -18.141 -6.875 1 97.88 261 THR B CA 1
ATOM 5647 C C . THR B 1 261 ? 23.734 -19.078 -7.949 1 97.88 261 THR B C 1
ATOM 5649 O O . THR B 1 261 ? 24.312 -20.125 -7.641 1 97.88 261 THR B O 1
ATOM 5652 N N . VAL B 1 262 ? 23.594 -18.703 -9.219 1 98.06 262 VAL B N 1
ATOM 5653 C CA . VAL B 1 262 ? 24.094 -19.5 -10.336 1 98.06 262 VAL B CA 1
ATOM 5654 C C . VAL B 1 262 ? 25.625 -19.547 -10.305 1 98.06 262 VAL B C 1
ATOM 5656 O O . VAL B 1 262 ? 26.219 -20.625 -10.461 1 98.06 262 VAL B O 1
ATOM 5659 N N . ALA B 1 263 ? 26.234 -18.391 -10.078 1 97.81 263 ALA B N 1
ATOM 5660 C CA . ALA B 1 263 ? 27.688 -18.344 -9.984 1 97.81 263 ALA B CA 1
ATOM 5661 C C . ALA B 1 263 ? 28.203 -19.266 -8.883 1 97.81 263 ALA B C 1
ATOM 5663 O O . ALA B 1 263 ? 29.141 -20.016 -9.094 1 97.81 263 ALA B O 1
ATOM 5664 N N . ASN B 1 264 ? 27.547 -19.203 -7.77 1 96.75 264 ASN B N 1
ATOM 5665 C CA . ASN B 1 264 ? 27.922 -20.062 -6.648 1 96.75 264 ASN B CA 1
ATOM 5666 C C . ASN B 1 264 ? 27.719 -21.531 -6.977 1 96.75 264 ASN B C 1
ATOM 5668 O O . ASN B 1 264 ? 28.531 -22.375 -6.574 1 96.75 264 ASN B O 1
ATOM 5672 N N . THR B 1 265 ? 26.672 -21.812 -7.641 1 96.69 265 THR B N 1
ATOM 5673 C CA . THR B 1 265 ? 26.375 -23.188 -8.016 1 96.69 265 THR B CA 1
ATOM 5674 C C . THR B 1 265 ? 27.453 -23.75 -8.938 1 96.69 265 THR B C 1
ATOM 5676 O O . THR B 1 265 ? 27.922 -24.859 -8.734 1 96.69 265 THR B O 1
ATOM 5679 N N . LEU B 1 266 ? 27.906 -22.984 -9.938 1 96.81 266 LEU B N 1
ATOM 5680 C CA . LEU B 1 266 ? 28.953 -23.406 -10.859 1 96.81 266 LEU B CA 1
ATOM 5681 C C . LEU B 1 266 ? 30.234 -23.734 -10.102 1 96.81 266 LEU B C 1
ATOM 5683 O O . LEU B 1 266 ? 30.859 -24.766 -10.344 1 96.81 266 LEU B O 1
ATOM 5687 N N . THR B 1 267 ? 30.547 -22.844 -9.18 1 95.25 267 THR B N 1
ATOM 5688 C CA . THR B 1 267 ? 31.75 -23.016 -8.383 1 95.25 267 THR B CA 1
ATOM 5689 C C . THR B 1 267 ? 31.656 -24.297 -7.539 1 95.25 267 THR B C 1
ATOM 5691 O O . THR B 1 267 ? 32.594 -25.078 -7.492 1 95.25 267 THR B O 1
ATOM 5694 N N . SER B 1 268 ? 30.578 -24.531 -6.945 1 94.56 268 SER B N 1
ATOM 5695 C CA . SER B 1 268 ? 30.391 -25.641 -6.02 1 94.56 268 SER B CA 1
ATOM 5696 C C . SER B 1 268 ? 30.438 -26.969 -6.746 1 94.56 268 SER B C 1
ATOM 5698 O O . SER B 1 268 ? 30.859 -27.984 -6.176 1 94.56 268 SER B O 1
ATOM 5700 N N . ILE B 1 269 ? 30.016 -27.016 -7.977 1 95 269 ILE B N 1
ATOM 5701 C CA . ILE B 1 269 ? 29.922 -28.297 -8.68 1 95 269 ILE B CA 1
ATOM 5702 C C . ILE B 1 269 ? 31.172 -28.5 -9.531 1 95 269 ILE B C 1
ATOM 5704 O O . ILE B 1 269 ? 31.375 -29.562 -10.117 1 95 269 ILE B O 1
ATOM 5708 N N . GLY B 1 270 ? 31.938 -27.469 -9.734 1 95.69 270 GLY B N 1
ATOM 5709 C CA . GLY B 1 270 ? 33.219 -27.594 -10.398 1 95.69 270 GLY B CA 1
ATOM 5710 C C . GLY B 1 270 ? 33.156 -27.375 -11.898 1 95.69 270 GLY B C 1
ATOM 5711 O O . GLY B 1 270 ? 33.875 -28.016 -12.664 1 95.69 270 GLY B O 1
ATOM 5712 N N . ILE B 1 271 ? 32.219 -26.625 -12.375 1 97.06 271 ILE B N 1
ATOM 5713 C CA . ILE B 1 271 ? 32.219 -26.172 -13.758 1 97.06 271 ILE B CA 1
ATOM 5714 C C . ILE B 1 271 ? 32.969 -24.844 -13.867 1 97.06 271 ILE B C 1
ATOM 5716 O O . ILE B 1 271 ? 32.562 -23.859 -13.242 1 97.06 271 ILE B O 1
ATOM 5720 N N . ASN B 1 272 ? 34 -24.797 -14.609 1 97.25 272 ASN B N 1
ATOM 5721 C CA . ASN B 1 272 ? 34.812 -23.594 -14.758 1 97.25 272 ASN B CA 1
ATOM 5722 C C . ASN B 1 272 ? 34.312 -22.719 -15.906 1 97.25 272 ASN B C 1
ATOM 5724 O O . ASN B 1 272 ? 34.062 -23.219 -17 1 97.25 272 ASN B O 1
ATOM 5728 N N . ILE B 1 273 ? 34.156 -21.5 -15.672 1 97.44 273 ILE B N 1
ATOM 5729 C CA . ILE B 1 273 ? 33.719 -20.531 -16.672 1 97.44 273 ILE B CA 1
ATOM 5730 C C . ILE B 1 273 ? 34.844 -19.531 -16.953 1 97.44 273 ILE B C 1
ATOM 5732 O O . ILE B 1 273 ? 35.375 -18.922 -16.031 1 97.44 273 ILE B O 1
ATOM 5736 N N . LYS B 1 274 ? 35.281 -19.375 -18.172 1 97.56 274 LYS B N 1
ATOM 5737 C CA . LYS B 1 274 ? 36.312 -18.406 -18.531 1 97.56 274 LYS B CA 1
ATOM 5738 C C . LYS B 1 274 ? 35.781 -16.984 -18.422 1 97.56 274 LYS B C 1
ATOM 5740 O O . LYS B 1 274 ? 36.5 -16.094 -17.953 1 97.56 274 LYS B O 1
ATOM 5745 N N . GLY B 1 275 ? 34.562 -16.812 -18.938 1 98 275 GLY B N 1
ATOM 5746 C CA . GLY B 1 275 ? 33.969 -15.5 -18.875 1 98 275 GLY B CA 1
ATOM 5747 C C . GLY B 1 275 ? 33.25 -15.234 -17.547 1 98 275 GLY B C 1
ATOM 5748 O O . GLY B 1 275 ? 33.781 -15.602 -16.484 1 98 275 GLY B O 1
ATOM 5749 N N . ASP B 1 276 ? 32.125 -14.461 -17.656 1 98.06 276 ASP B N 1
ATOM 5750 C CA . ASP B 1 276 ? 31.375 -14.039 -16.469 1 98.06 276 ASP B CA 1
ATOM 5751 C C . ASP B 1 276 ? 29.938 -14.555 -16.516 1 98.06 276 ASP B C 1
ATOM 5753 O O . ASP B 1 276 ? 29.469 -15.039 -17.547 1 98.06 276 ASP B O 1
ATOM 5757 N N . VAL B 1 277 ? 29.312 -14.57 -15.391 1 98.31 277 VAL B N 1
ATOM 5758 C CA . VAL B 1 277 ? 27.859 -14.758 -15.305 1 98.31 277 VAL B CA 1
ATOM 5759 C C . VAL B 1 277 ? 27.156 -13.414 -15.469 1 98.31 277 VAL B C 1
ATOM 5761 O O . VAL B 1 277 ? 27.312 -12.516 -14.641 1 98.31 277 VAL B O 1
ATOM 5764 N N . LEU B 1 278 ? 26.375 -13.25 -16.516 1 97.75 278 LEU B N 1
ATOM 5765 C CA . LEU B 1 278 ? 25.812 -11.953 -16.906 1 97.75 278 LEU B CA 1
ATOM 5766 C C . LEU B 1 278 ? 24.297 -12.047 -17.078 1 97.75 278 LEU B C 1
ATOM 5768 O O . LEU B 1 278 ? 23.75 -13.141 -17.188 1 97.75 278 LEU B O 1
ATOM 5772 N N . LEU B 1 279 ? 23.656 -10.883 -17.031 1 96.06 279 LEU B N 1
ATOM 5773 C CA . LEU B 1 279 ? 22.234 -10.766 -17.297 1 96.06 279 LEU B CA 1
ATOM 5774 C C . LEU B 1 279 ? 21.969 -10.258 -18.719 1 96.06 279 LEU B C 1
ATOM 5776 O O . LEU B 1 279 ? 22.75 -9.453 -19.234 1 96.06 279 LEU B O 1
ATOM 5780 N N . THR B 1 280 ? 20.938 -10.781 -19.312 1 93.81 280 THR B N 1
ATOM 5781 C CA . THR B 1 280 ? 20.547 -10.258 -20.609 1 93.81 280 THR B CA 1
ATOM 5782 C C . THR B 1 280 ? 19.031 -10.344 -20.781 1 93.81 280 THR B C 1
ATOM 5784 O O . THR B 1 280 ? 18.375 -11.188 -20.172 1 93.81 280 THR B O 1
ATOM 5787 N N . SER B 1 281 ? 18.484 -9.422 -21.562 1 87.62 281 SER B N 1
ATOM 5788 C CA . SER B 1 281 ? 17.062 -9.477 -21.891 1 87.62 281 SER B CA 1
ATOM 5789 C C . SER B 1 281 ? 16.828 -10.094 -23.266 1 87.62 281 SER B C 1
ATOM 5791 O O . SER B 1 281 ? 15.68 -10.305 -23.672 1 87.62 281 SER B O 1
ATOM 5793 N N . LYS B 1 282 ? 17.891 -10.391 -23.938 1 87.5 282 LYS B N 1
ATOM 5794 C CA . LYS B 1 282 ? 17.781 -10.922 -25.297 1 87.5 282 LYS B CA 1
ATOM 5795 C C . LYS B 1 282 ? 17.922 -12.438 -25.312 1 87.5 282 LYS B C 1
ATOM 5797 O O . LYS B 1 282 ? 18.859 -12.992 -24.734 1 87.5 282 LYS B O 1
ATOM 5802 N N . ARG B 1 283 ? 16.984 -13.031 -25.953 1 85.12 283 ARG B N 1
ATOM 5803 C CA . ARG B 1 283 ? 17.062 -14.477 -26.156 1 85.12 283 ARG B CA 1
ATOM 5804 C C . ARG B 1 283 ? 17.719 -14.805 -27.484 1 85.12 283 ARG B C 1
ATOM 5806 O O . ARG B 1 283 ? 17.234 -14.383 -28.547 1 85.12 283 ARG B O 1
ATOM 5813 N N . PRO B 1 284 ? 18.719 -15.555 -27.391 1 90.19 284 PRO B N 1
ATOM 5814 C CA . PRO B 1 284 ? 19.328 -15.922 -28.672 1 90.19 284 PRO B CA 1
ATOM 5815 C C . PRO B 1 284 ? 18.469 -16.891 -29.484 1 90.19 284 PRO B C 1
ATOM 5817 O O . PRO B 1 284 ? 17.688 -17.656 -28.906 1 90.19 284 PRO B O 1
ATOM 5820 N N . ALA B 1 285 ? 18.672 -16.812 -30.797 1 91.31 285 ALA B N 1
ATOM 5821 C CA . ALA B 1 285 ? 17.984 -17.75 -31.688 1 91.31 285 ALA B CA 1
ATOM 5822 C C . ALA B 1 285 ? 18.891 -18.922 -32.062 1 91.31 285 ALA B C 1
ATOM 5824 O O . ALA B 1 285 ? 20.109 -18.844 -31.891 1 91.31 285 ALA B O 1
ATOM 5825 N N . ASN B 1 286 ? 18.344 -20.047 -32.469 1 93.69 286 ASN B N 1
ATOM 5826 C CA . ASN B 1 286 ? 19.031 -21.203 -33.031 1 93.69 286 ASN B CA 1
ATOM 5827 C C . ASN B 1 286 ? 19.984 -21.844 -32.031 1 93.69 286 ASN B C 1
ATOM 5829 O O . ASN B 1 286 ? 21.156 -22.094 -32.344 1 93.69 286 ASN B O 1
ATOM 5833 N N . THR B 1 287 ? 19.5 -21.938 -30.781 1 96.38 287 THR B N 1
ATOM 5834 C CA . THR B 1 287 ? 20.266 -22.609 -29.75 1 96.38 287 THR B CA 1
ATOM 5835 C C . THR B 1 287 ? 19.844 -24.078 -29.625 1 96.38 287 THR B C 1
ATOM 5837 O O . THR B 1 287 ? 18.812 -24.484 -30.156 1 96.38 287 THR B O 1
ATOM 5840 N N . ILE B 1 288 ? 20.719 -24.875 -29.031 1 96.12 288 ILE B N 1
ATOM 5841 C CA . ILE B 1 288 ? 20.453 -26.281 -28.719 1 96.12 288 ILE B CA 1
ATOM 5842 C C . ILE B 1 288 ? 20.156 -26.422 -27.219 1 96.12 288 ILE B C 1
ATOM 5844 O O . ILE B 1 288 ? 20.891 -25.875 -26.391 1 96.12 288 ILE B O 1
ATOM 5848 N N . LEU B 1 289 ? 19.062 -27.188 -26.859 1 97.06 289 LEU B N 1
ATOM 5849 C CA . LEU B 1 289 ? 18.734 -27.453 -25.469 1 97.06 289 LEU B CA 1
ATOM 5850 C C . LEU B 1 289 ? 19.688 -28.484 -24.859 1 97.06 289 LEU B C 1
ATOM 5852 O O . LEU B 1 289 ? 19.828 -29.578 -25.406 1 97.06 289 LEU B O 1
ATOM 5856 N N . LEU B 1 290 ? 20.281 -28.125 -23.781 1 97.5 290 LEU B N 1
ATOM 5857 C CA . LEU B 1 290 ? 21.25 -29.016 -23.156 1 97.5 290 LEU B CA 1
ATOM 5858 C C . LEU B 1 290 ? 20.688 -29.656 -21.906 1 97.5 290 LEU B C 1
ATOM 5860 O O . LEU B 1 290 ? 21.047 -30.781 -21.547 1 97.5 290 LEU B O 1
ATOM 5864 N N . ALA B 1 291 ? 19.859 -28.906 -21.125 1 98 291 ALA B N 1
ATOM 5865 C CA . ALA B 1 291 ? 19.281 -29.375 -19.875 1 98 291 ALA B CA 1
ATOM 5866 C C . ALA B 1 291 ? 17.984 -28.641 -19.547 1 98 291 ALA B C 1
ATOM 5868 O O . ALA B 1 291 ? 17.766 -27.531 -20.031 1 98 291 ALA B O 1
ATOM 5869 N N . GLU B 1 292 ? 17.109 -29.312 -18.75 1 98.19 292 GLU B N 1
ATOM 5870 C CA . GLU B 1 292 ? 15.82 -28.734 -18.406 1 98.19 292 GLU B CA 1
ATOM 5871 C C . GLU B 1 292 ? 15.367 -29.188 -17.031 1 98.19 292 GLU B C 1
ATOM 5873 O O . GLU B 1 292 ? 15.594 -30.344 -16.641 1 98.19 292 GLU B O 1
ATOM 5878 N N . HIS B 1 293 ? 14.859 -28.281 -16.297 1 98.38 293 HIS B N 1
ATOM 5879 C CA . HIS B 1 293 ? 14.125 -28.562 -15.062 1 98.38 293 HIS B CA 1
ATOM 5880 C C . HIS B 1 293 ? 12.656 -28.188 -15.203 1 98.38 293 HIS B C 1
ATOM 5882 O O . HIS B 1 293 ? 12.328 -27.109 -15.703 1 98.38 293 HIS B O 1
ATOM 5888 N N . GLN B 1 294 ? 11.766 -29.094 -14.781 1 98.5 294 GLN B N 1
ATOM 5889 C CA . GLN B 1 294 ? 10.328 -28.812 -14.758 1 98.5 294 GLN B CA 1
ATOM 5890 C C . GLN B 1 294 ? 9.812 -28.734 -13.32 1 98.5 294 GLN B C 1
ATOM 5892 O O . GLN B 1 294 ? 10.195 -29.531 -12.469 1 98.5 294 GLN B O 1
ATOM 5897 N N . SER B 1 295 ? 9 -27.75 -13.094 1 98.62 295 SER B N 1
ATOM 5898 C CA . SER B 1 295 ? 8.336 -27.672 -11.789 1 98.62 295 SER B CA 1
ATOM 5899 C C . SER B 1 295 ? 7.359 -28.828 -11.602 1 98.62 295 SER B C 1
ATOM 5901 O O . SER B 1 295 ? 7.129 -29.609 -12.523 1 98.62 295 SER B O 1
ATOM 5903 N N . LYS B 1 296 ? 6.855 -28.984 -10.344 1 98.5 296 LYS B N 1
ATOM 5904 C CA . LYS B 1 296 ? 5.68 -29.828 -10.18 1 98.5 296 LYS B CA 1
ATOM 5905 C C . LYS B 1 296 ? 4.523 -29.344 -11.047 1 98.5 296 LYS B C 1
ATOM 5907 O O . LYS B 1 296 ? 4.512 -28.188 -11.484 1 98.5 296 LYS B O 1
ATOM 5912 N N . PRO B 1 297 ? 3.578 -30.188 -11.375 1 98.81 297 PRO B N 1
ATOM 5913 C CA . PRO B 1 297 ? 2.451 -29.766 -12.203 1 98.81 297 PRO B CA 1
ATOM 5914 C C . PRO B 1 297 ? 1.549 -28.75 -11.508 1 98.81 297 PRO B C 1
ATOM 5916 O O . PRO B 1 297 ? 1.586 -28.641 -10.281 1 98.81 297 PRO B O 1
ATOM 5919 N N . LEU B 1 298 ? 0.768 -28.047 -12.242 1 98.88 298 LEU B N 1
ATOM 5920 C CA . LEU B 1 298 ? -0.121 -27.016 -11.75 1 98.88 298 LEU B CA 1
ATOM 5921 C C . LEU B 1 298 ? -1.006 -27.531 -10.625 1 98.88 298 LEU B C 1
ATOM 5923 O O . LEU B 1 298 ? -1.295 -26.812 -9.664 1 98.88 298 LEU B O 1
ATOM 5927 N N . SER B 1 299 ? -1.427 -28.828 -10.703 1 98.81 299 SER B N 1
ATOM 5928 C CA . SER B 1 299 ? -2.289 -29.406 -9.68 1 98.81 299 SER B CA 1
ATOM 5929 C C . SER B 1 299 ? -1.614 -29.391 -8.312 1 98.81 299 SER B C 1
ATOM 5931 O O . SER B 1 299 ? -2.277 -29.219 -7.289 1 98.81 299 SER B O 1
ATOM 5933 N N . GLU B 1 300 ? -0.326 -29.484 -8.281 1 98.81 300 GLU B N 1
ATOM 5934 C CA . GLU B 1 300 ? 0.404 -29.422 -7.023 1 98.81 300 GLU B CA 1
ATOM 5935 C C . GLU B 1 300 ? 0.679 -27.969 -6.613 1 98.81 300 GLU B C 1
ATOM 5937 O O . GLU B 1 300 ? 0.698 -27.656 -5.422 1 98.81 300 GLU B O 1
ATOM 5942 N N . LEU B 1 301 ? 0.937 -27.125 -7.625 1 98.94 301 LEU B N 1
ATOM 5943 C CA . LEU B 1 301 ? 1.148 -25.719 -7.328 1 98.94 301 LEU B CA 1
ATOM 5944 C C . LEU B 1 301 ? -0.095 -25.094 -6.695 1 98.94 301 LEU B C 1
ATOM 5946 O O . LEU B 1 301 ? 0.003 -24.375 -5.707 1 98.94 301 LEU B O 1
ATOM 5950 N N . THR B 1 302 ? -1.267 -25.438 -7.238 1 98.94 302 THR B N 1
ATOM 5951 C CA . THR B 1 302 ? -2.504 -24.875 -6.707 1 98.94 302 THR B CA 1
ATOM 5952 C C . THR B 1 302 ? -2.789 -25.422 -5.309 1 98.94 302 THR B C 1
ATOM 5954 O O . THR B 1 302 ? -3.375 -24.734 -4.473 1 98.94 302 THR B O 1
ATOM 5957 N N . ASP B 1 303 ? -2.354 -26.656 -5.047 1 98.88 303 ASP B N 1
ATOM 5958 C CA . ASP B 1 303 ? -2.518 -27.219 -3.711 1 98.88 303 ASP B CA 1
ATOM 5959 C C . ASP B 1 303 ? -1.795 -26.375 -2.664 1 98.88 303 ASP B C 1
ATOM 5961 O O . ASP B 1 303 ? -2.393 -25.984 -1.663 1 98.88 303 ASP B O 1
ATOM 5965 N N . ILE B 1 304 ? -0.546 -26.078 -2.926 1 98.81 304 ILE B N 1
ATOM 5966 C CA . ILE B 1 304 ? 0.242 -25.234 -2.023 1 98.81 304 ILE B CA 1
ATOM 5967 C C . ILE B 1 304 ? -0.378 -23.844 -1.931 1 98.81 304 ILE B C 1
ATOM 5969 O O . ILE B 1 304 ? -0.536 -23.297 -0.835 1 98.81 304 ILE B O 1
ATOM 5973 N N . MET B 1 305 ? -0.768 -23.297 -3.078 1 98.88 305 MET B N 1
ATOM 5974 C CA . MET B 1 305 ? -1.312 -21.938 -3.172 1 98.88 305 MET B CA 1
ATOM 5975 C C . MET B 1 305 ? -2.574 -21.812 -2.328 1 98.88 305 MET B C 1
ATOM 5977 O O . MET B 1 305 ? -2.705 -20.859 -1.552 1 98.88 305 MET B O 1
ATOM 5981 N N . LEU B 1 306 ? -3.475 -22.75 -2.418 1 98.94 306 LEU B N 1
ATOM 5982 C CA . LEU B 1 306 ? -4.762 -22.656 -1.741 1 98.94 306 LEU B CA 1
ATOM 5983 C C . LEU B 1 306 ? -4.637 -23.047 -0.273 1 98.94 306 LEU B C 1
ATOM 5985 O O . LEU B 1 306 ? -5.219 -22.406 0.599 1 98.94 306 LEU B O 1
ATOM 5989 N N . LEU B 1 307 ? -3.836 -24.062 0.056 1 98.69 307 LEU B N 1
ATOM 5990 C CA . LEU B 1 307 ? -3.715 -24.562 1.42 1 98.69 307 LEU B CA 1
ATOM 5991 C C . LEU B 1 307 ? -2.914 -23.594 2.285 1 98.69 307 LEU B C 1
ATOM 5993 O O . LEU B 1 307 ? -3.285 -23.328 3.43 1 98.69 307 LEU B O 1
ATOM 5997 N N . LYS B 1 308 ? -1.821 -23.109 1.702 1 98.25 308 LYS B N 1
ATOM 5998 C CA . LYS B 1 308 ? -0.908 -22.266 2.48 1 98.25 308 LYS B CA 1
ATOM 5999 C C . LYS B 1 308 ? -1.07 -20.797 2.127 1 98.25 308 LYS B C 1
ATOM 6001 O O . LYS B 1 308 ? -0.373 -19.938 2.674 1 98.25 308 LYS B O 1
ATOM 6006 N N . SER B 1 309 ? -1.963 -20.562 1.256 1 98.69 309 SER B N 1
ATOM 6007 C CA . SER B 1 309 ? -2.213 -19.188 0.796 1 98.69 309 SER B CA 1
ATOM 6008 C C . SER B 1 309 ? -0.942 -18.547 0.252 1 98.69 309 SER B C 1
ATOM 6010 O O . SER B 1 309 ? -0.614 -17.422 0.603 1 98.69 309 SER B O 1
ATOM 6012 N N . ASP B 1 310 ? -0.271 -19.219 -0.656 1 98.81 310 ASP B N 1
ATOM 6013 C CA . ASP B 1 310 ? 1.02 -18.766 -1.174 1 98.81 310 ASP B CA 1
ATOM 6014 C C . ASP B 1 310 ? 0.841 -17.672 -2.221 1 98.81 310 ASP B C 1
ATOM 6016 O O . ASP B 1 310 ? 0.355 -17.938 -3.322 1 98.81 310 ASP B O 1
ATOM 6020 N N . ASN B 1 311 ? 1.347 -16.5 -1.933 1 98.88 311 ASN B N 1
ATOM 6021 C CA . ASN B 1 311 ? 1.163 -15.328 -2.791 1 98.88 311 ASN B CA 1
ATOM 6022 C C . ASN B 1 311 ? 2.059 -15.398 -4.027 1 98.88 311 ASN B C 1
ATOM 6024 O O . ASN B 1 311 ? 1.649 -14.992 -5.117 1 98.88 311 ASN B O 1
ATOM 6028 N N . LEU B 1 312 ? 3.25 -15.914 -3.904 1 98.88 312 LEU B N 1
ATOM 6029 C CA . LEU B 1 312 ? 4.199 -15.953 -5.012 1 98.88 312 LEU B CA 1
ATOM 6030 C C . LEU B 1 312 ? 3.709 -16.891 -6.113 1 98.88 312 LEU B C 1
ATOM 6032 O O . LEU B 1 312 ? 3.783 -16.547 -7.297 1 98.88 312 LEU B O 1
ATOM 6036 N N . ILE B 1 313 ? 3.164 -18.031 -5.719 1 98.94 313 ILE B N 1
ATOM 6037 C CA . ILE B 1 313 ? 2.609 -18.953 -6.711 1 98.94 313 ILE B CA 1
ATOM 6038 C C . ILE B 1 313 ? 1.436 -18.281 -7.426 1 98.94 313 ILE B C 1
ATOM 6040 O O . ILE B 1 313 ? 1.344 -18.328 -8.656 1 98.94 313 ILE B O 1
ATOM 6044 N N . ALA B 1 314 ? 0.593 -17.641 -6.691 1 98.94 314 ALA B N 1
ATOM 6045 C CA . ALA B 1 314 ? -0.595 -17 -7.266 1 98.94 314 ALA B CA 1
ATOM 6046 C C . ALA B 1 314 ? -0.212 -15.961 -8.312 1 98.94 314 ALA B C 1
ATOM 6048 O O . ALA B 1 314 ? -0.73 -15.984 -9.43 1 98.94 314 ALA B O 1
ATOM 6049 N N . ASP B 1 315 ? 0.71 -15.156 -7.969 1 98.94 315 ASP B N 1
ATOM 6050 C CA . ASP B 1 315 ? 1.053 -14.047 -8.859 1 98.94 315 ASP B CA 1
ATOM 6051 C C . ASP B 1 315 ? 1.92 -14.523 -10.023 1 98.94 315 ASP B C 1
ATOM 6053 O O . ASP B 1 315 ? 1.857 -13.969 -11.117 1 98.94 315 ASP B O 1
ATOM 6057 N N . SER B 1 316 ? 2.738 -15.547 -9.797 1 98.81 316 SER B N 1
ATOM 6058 C CA . SER B 1 316 ? 3.463 -16.156 -10.906 1 98.81 316 SER B CA 1
ATOM 6059 C C . SER B 1 316 ? 2.504 -16.75 -11.93 1 98.81 316 SER B C 1
ATOM 6061 O O . SER B 1 316 ? 2.695 -16.594 -13.141 1 98.81 316 SER B O 1
ATOM 6063 N N . LEU B 1 317 ? 1.474 -17.406 -11.438 1 98.94 317 LEU B N 1
ATOM 6064 C CA . LEU B 1 317 ? 0.467 -17.969 -12.328 1 98.94 317 LEU B CA 1
ATOM 6065 C C . LEU B 1 317 ? -0.29 -16.875 -13.062 1 98.94 317 LEU B C 1
ATOM 6067 O O . LEU B 1 317 ? -0.604 -17.016 -14.25 1 98.94 317 LEU B O 1
ATOM 6071 N N . LEU B 1 318 ? -0.57 -15.781 -12.391 1 98.94 318 LEU B N 1
ATOM 6072 C CA . LEU B 1 318 ? -1.243 -14.672 -13.047 1 98.94 318 LEU B CA 1
ATOM 6073 C C . LEU B 1 318 ? -0.417 -14.148 -14.219 1 98.94 318 LEU B C 1
ATOM 6075 O O . LEU B 1 318 ? -0.942 -13.961 -15.32 1 98.94 318 LEU B O 1
ATOM 6079 N N . LYS B 1 319 ? 0.861 -13.906 -13.969 1 98.38 319 LYS B N 1
ATOM 6080 C CA . LYS B 1 319 ? 1.727 -13.422 -15.039 1 98.38 319 LYS B CA 1
ATOM 6081 C C . LYS B 1 319 ? 1.802 -14.438 -16.172 1 98.38 319 LYS B C 1
ATOM 6083 O O . LYS B 1 319 ? 1.818 -14.055 -17.359 1 98.38 319 LYS B O 1
ATOM 6088 N N . ARG B 1 320 ? 1.818 -15.688 -15.836 1 98.62 320 ARG B N 1
ATOM 6089 C CA . ARG B 1 320 ? 1.849 -16.719 -16.859 1 98.62 320 ARG B CA 1
ATOM 6090 C C . ARG B 1 320 ? 0.586 -16.688 -17.719 1 98.62 320 ARG B C 1
ATOM 6092 O O . ARG B 1 320 ? 0.646 -16.891 -18.938 1 98.62 320 ARG B O 1
ATOM 6099 N N . LEU B 1 321 ? -0.546 -16.469 -17.125 1 98.88 321 LEU B N 1
ATOM 6100 C CA . LEU B 1 321 ? -1.794 -16.359 -17.875 1 98.88 321 LEU B CA 1
ATOM 6101 C C . LEU B 1 321 ? -1.703 -15.234 -18.906 1 98.88 321 LEU B C 1
ATOM 6103 O O . LEU B 1 321 ? -2.162 -15.398 -20.031 1 98.88 321 LEU B O 1
ATOM 6107 N N . GLY B 1 322 ? -1.149 -14.094 -18.453 1 98.19 322 GLY B N 1
ATOM 6108 C CA . GLY B 1 322 ? -0.959 -13 -19.391 1 98.19 322 GLY B CA 1
ATOM 6109 C C . GLY B 1 322 ? -0.113 -13.383 -20.578 1 98.19 322 GLY B C 1
ATOM 6110 O O . GLY B 1 322 ? -0.469 -13.086 -21.719 1 98.19 322 GLY B O 1
ATOM 6111 N N . GLN B 1 323 ? 0.985 -14.039 -20.312 1 96.56 323 GLN B N 1
ATOM 6112 C CA . GLN B 1 323 ? 1.858 -14.508 -21.375 1 96.56 323 GLN B CA 1
ATOM 6113 C C . GLN B 1 323 ? 1.13 -15.484 -22.297 1 96.56 323 GLN B C 1
ATOM 6115 O O . GLN B 1 323 ? 1.255 -15.406 -23.516 1 96.56 323 GLN B O 1
ATOM 6120 N N . TYR B 1 324 ? 0.395 -16.375 -21.75 1 98.12 324 TYR B N 1
ATOM 6121 C CA . TYR B 1 324 ? -0.293 -17.422 -22.484 1 98.12 324 TYR B CA 1
ATOM 6122 C C . TYR B 1 324 ? -1.353 -16.844 -23.406 1 98.12 324 TYR B C 1
ATOM 6124 O O . TYR B 1 324 ? -1.451 -17.234 -24.578 1 98.12 324 TYR B O 1
ATOM 6132 N N . ILE B 1 325 ? -2.121 -15.883 -22.922 1 98.19 325 ILE B N 1
ATOM 6133 C CA . ILE B 1 325 ? -3.271 -15.359 -23.656 1 98.19 325 ILE B CA 1
ATOM 6134 C C . ILE B 1 325 ? -2.803 -14.359 -24.703 1 98.19 325 ILE B C 1
ATOM 6136 O O . ILE B 1 325 ? -3.324 -14.336 -25.828 1 98.19 325 ILE B O 1
ATOM 6140 N N . TYR B 1 326 ? -1.744 -13.586 -24.422 1 96.06 326 TYR B N 1
ATOM 6141 C CA . TYR B 1 326 ? -1.441 -12.445 -25.281 1 96.06 326 TYR B CA 1
ATOM 6142 C C . TYR B 1 326 ? -0.136 -12.664 -26.031 1 96.06 326 TYR B C 1
ATOM 6144 O O . TYR B 1 326 ? 0.208 -11.891 -26.922 1 96.06 326 TYR B O 1
ATOM 6152 N N . GLY B 1 327 ? 0.686 -13.656 -25.672 1 93.94 327 GLY B N 1
ATOM 6153 C CA . GLY B 1 327 ? 1.896 -13.992 -26.391 1 93.94 327 GLY B CA 1
ATOM 6154 C C . GLY B 1 327 ? 3.029 -13.008 -26.156 1 93.94 327 GLY B C 1
ATOM 6155 O O . GLY B 1 327 ? 3.922 -12.867 -27 1 93.94 327 GLY B O 1
ATOM 6156 N N . VAL B 1 328 ? 2.912 -12.195 -25.125 1 89.69 328 VAL B N 1
ATOM 6157 C CA . VAL B 1 328 ? 3.936 -11.242 -24.703 1 89.69 328 VAL B CA 1
ATOM 6158 C C . VAL B 1 328 ? 4.402 -11.578 -23.297 1 89.69 328 VAL B C 1
ATOM 6160 O O . VAL B 1 328 ? 3.775 -12.383 -22.594 1 89.69 328 VAL B O 1
ATOM 6163 N N . PRO B 1 329 ? 5.555 -11.031 -22.844 1 90.25 329 PRO B N 1
ATOM 6164 C CA . PRO B 1 329 ? 5.98 -11.297 -21.469 1 90.25 329 PRO B CA 1
ATOM 6165 C C . PRO B 1 329 ? 4.898 -10.984 -20.438 1 90.25 329 PRO B C 1
ATOM 6167 O O . PRO B 1 329 ? 4.188 -9.984 -20.578 1 90.25 329 PRO B O 1
ATOM 6170 N N . GLY B 1 330 ? 4.738 -11.844 -19.516 1 94.62 330 GLY B N 1
ATOM 6171 C CA . GLY B 1 330 ? 3.703 -11.711 -18.5 1 94.62 330 GLY B CA 1
ATOM 6172 C C . GLY B 1 330 ? 3.93 -10.547 -17.562 1 94.62 330 GLY B C 1
ATOM 6173 O O . GLY B 1 330 ? 5.035 -10.359 -17.047 1 94.62 330 GLY B O 1
ATOM 6174 N N . THR B 1 331 ? 2.906 -9.734 -17.359 1 95.38 331 THR B N 1
ATOM 6175 C CA . THR B 1 331 ? 2.875 -8.641 -16.391 1 95.38 331 THR B CA 1
ATOM 6176 C C . THR B 1 331 ? 1.626 -8.727 -15.516 1 95.38 331 THR B C 1
ATOM 6178 O O . THR B 1 331 ? 0.747 -9.555 -15.758 1 95.38 331 THR B O 1
ATOM 6181 N N . PHE B 1 332 ? 1.557 -7.926 -14.531 1 97.5 332 PHE B N 1
ATOM 6182 C CA . PHE B 1 332 ? 0.346 -7.883 -13.719 1 97.5 332 PHE B CA 1
ATOM 6183 C C . PHE B 1 332 ? -0.831 -7.355 -14.531 1 97.5 332 PHE B C 1
ATOM 6185 O O . PHE B 1 332 ? -1.958 -7.832 -14.383 1 97.5 332 PHE B O 1
ATOM 6192 N N . ILE B 1 333 ? -0.557 -6.441 -15.398 1 95.88 333 ILE B N 1
ATOM 6193 C CA . ILE B 1 333 ? -1.613 -5.797 -16.172 1 95.88 333 ILE B CA 1
ATOM 6194 C C . ILE B 1 333 ? -2.209 -6.797 -17.156 1 95.88 333 ILE B C 1
ATOM 6196 O O . ILE B 1 333 ? -3.422 -7.016 -17.188 1 95.88 333 ILE B O 1
ATOM 6200 N N . ASN B 1 334 ? -1.374 -7.418 -18 1 96.75 334 ASN B N 1
ATOM 6201 C CA . ASN B 1 334 ? -1.923 -8.352 -18.984 1 96.75 334 ASN B CA 1
ATOM 6202 C C . ASN B 1 334 ? -2.387 -9.648 -18.328 1 96.75 334 ASN B C 1
ATOM 6204 O O . ASN B 1 334 ? -3.312 -10.297 -18.812 1 96.75 334 ASN B O 1
ATOM 6208 N N . GLY B 1 335 ? -1.758 -10.039 -17.172 1 98.56 335 GLY B N 1
ATOM 6209 C CA . GLY B 1 335 ? -2.244 -11.172 -16.406 1 98.56 335 GLY B CA 1
ATOM 6210 C C . GLY B 1 335 ? -3.639 -10.969 -15.844 1 98.56 335 GLY B C 1
ATOM 6211 O O . GLY B 1 335 ? -4.48 -11.867 -15.914 1 98.56 335 GLY B O 1
ATOM 6212 N N . SER B 1 336 ? -3.877 -9.797 -15.312 1 98.62 336 SER B N 1
ATOM 6213 C CA . SER B 1 336 ? -5.199 -9.469 -14.789 1 98.62 336 SER B CA 1
ATOM 6214 C C . SER B 1 336 ? -6.246 -9.453 -15.898 1 98.62 336 SER B C 1
ATOM 6216 O O . SER B 1 336 ? -7.359 -9.953 -15.711 1 98.62 336 SER B O 1
ATOM 6218 N N . ALA B 1 337 ? -5.902 -8.906 -16.984 1 98.12 337 ALA B N 1
ATOM 6219 C CA . ALA B 1 337 ? -6.801 -8.898 -18.141 1 98.12 337 ALA B CA 1
ATOM 6220 C C . ALA B 1 337 ? -7.109 -10.328 -18.594 1 98.12 337 ALA B C 1
ATOM 6222 O O . ALA B 1 337 ? -8.258 -10.656 -18.891 1 98.12 337 ALA B O 1
ATOM 6223 N N . ALA B 1 338 ? -6.086 -11.148 -18.641 1 98.88 338 ALA B N 1
ATOM 6224 C CA . ALA B 1 338 ? -6.25 -12.547 -19.047 1 98.88 338 ALA B CA 1
ATOM 6225 C C . ALA B 1 338 ? -7.164 -13.289 -18.078 1 98.88 338 ALA B C 1
ATOM 6227 O O . ALA B 1 338 ? -8.062 -14.023 -18.5 1 98.88 338 ALA B O 1
ATOM 6228 N N . MET B 1 339 ? -6.93 -13.109 -16.844 1 98.88 339 MET B N 1
ATOM 6229 C CA . MET B 1 339 ? -7.754 -13.773 -15.836 1 98.88 339 MET B CA 1
ATOM 6230 C C . MET B 1 339 ? -9.219 -13.367 -15.977 1 98.88 339 MET B C 1
ATOM 6232 O O . MET B 1 339 ? -10.109 -14.227 -15.945 1 98.88 339 MET B O 1
ATOM 6236 N N . LYS B 1 340 ? -9.477 -12.102 -16.109 1 98.69 340 LYS B N 1
ATOM 6237 C CA . LYS B 1 340 ? -10.836 -11.617 -16.312 1 98.69 340 LYS B CA 1
ATOM 6238 C C . LYS B 1 340 ? -11.469 -12.234 -17.547 1 98.69 340 LYS B C 1
ATOM 6240 O O . LYS B 1 340 ? -12.625 -12.68 -17.5 1 98.69 340 LYS B O 1
ATOM 6245 N N . GLN B 1 341 ? -10.727 -12.281 -18.625 1 98.56 341 GLN B N 1
ATOM 6246 C CA . GLN B 1 341 ? -11.219 -12.844 -19.875 1 98.56 341 GLN B CA 1
ATOM 6247 C C . GLN B 1 341 ? -11.578 -14.32 -19.703 1 98.56 341 GLN B C 1
ATOM 6249 O O . GLN B 1 341 ? -12.672 -14.742 -20.094 1 98.56 341 GLN B O 1
ATOM 6254 N N . ILE B 1 342 ? -10.711 -15.078 -19.141 1 98.88 342 ILE B N 1
ATOM 6255 C CA . ILE B 1 342 ? -10.891 -16.516 -18.984 1 98.88 342 ILE B CA 1
ATOM 6256 C C . ILE B 1 342 ? -12.117 -16.797 -18.125 1 98.88 342 ILE B C 1
ATOM 6258 O O . ILE B 1 342 ? -12.961 -17.625 -18.484 1 98.88 342 ILE B O 1
ATOM 6262 N N . LEU B 1 343 ? -12.258 -16.078 -17.016 1 98.88 343 LEU B N 1
ATOM 6263 C CA . LEU B 1 343 ? -13.359 -16.328 -16.078 1 98.88 343 LEU B CA 1
ATOM 6264 C C . LEU B 1 343 ? -14.68 -15.852 -16.672 1 98.88 343 LEU B C 1
ATOM 6266 O O . LEU B 1 343 ? -15.711 -16.5 -16.5 1 98.88 343 LEU B O 1
ATOM 6270 N N . THR B 1 344 ? -14.633 -14.719 -17.359 1 98.62 344 THR B N 1
ATOM 6271 C CA . THR B 1 344 ? -15.844 -14.234 -18 1 98.62 344 THR B CA 1
ATOM 6272 C C . THR B 1 344 ? -16.344 -15.227 -19.047 1 98.62 344 THR B C 1
ATOM 6274 O O . THR B 1 344 ? -17.547 -15.445 -19.188 1 98.62 344 THR B O 1
ATOM 6277 N N . GLU B 1 345 ? -15.453 -15.836 -19.734 1 98.44 345 GLU B N 1
ATOM 6278 C CA . GLU B 1 345 ? -15.797 -16.844 -20.719 1 98.44 345 GLU B CA 1
ATOM 6279 C C . GLU B 1 345 ? -16.406 -18.078 -20.062 1 98.44 345 GLU B C 1
ATOM 6281 O O . GLU B 1 345 ? -17.141 -18.844 -20.703 1 98.44 345 GLU B O 1
ATOM 6286 N N . GLN B 1 346 ? -16.125 -18.297 -18.812 1 98.19 346 GLN B N 1
ATOM 6287 C CA . GLN B 1 346 ? -16.703 -19.406 -18.062 1 98.19 346 GLN B CA 1
ATOM 6288 C C . GLN B 1 346 ? -18.031 -19.016 -17.438 1 98.19 346 GLN B C 1
ATOM 6290 O O . GLN B 1 346 ? -18.641 -19.812 -16.719 1 98.19 346 GLN B O 1
ATOM 6295 N N . GLY B 1 347 ? -18.438 -17.766 -17.547 1 97.81 347 GLY B N 1
ATOM 6296 C CA . GLY B 1 347 ? -19.766 -17.344 -17.094 1 97.81 347 GLY B CA 1
ATOM 6297 C C . GLY B 1 347 ? -19.734 -16.516 -15.828 1 97.81 347 GLY B C 1
ATOM 6298 O O . GLY B 1 347 ? -20.781 -16.156 -15.281 1 97.81 347 GLY B O 1
ATOM 6299 N N . VAL B 1 348 ? -18.562 -16.125 -15.32 1 98.44 348 VAL B N 1
ATOM 6300 C CA . VAL B 1 348 ? -18.469 -15.258 -14.148 1 98.44 348 VAL B CA 1
ATOM 6301 C C . VAL B 1 348 ? -18.594 -13.797 -14.578 1 98.44 348 VAL B C 1
ATOM 6303 O O . VAL B 1 348 ? -17.828 -13.32 -15.414 1 98.44 348 VAL B O 1
ATOM 6306 N N . ASP B 1 349 ? -19.5 -13.039 -14.055 1 98.25 349 ASP B N 1
ATOM 6307 C CA . ASP B 1 349 ? -19.672 -11.633 -14.398 1 98.25 349 ASP B CA 1
ATOM 6308 C C . ASP B 1 349 ? -18.719 -10.758 -13.586 1 98.25 349 ASP B C 1
ATOM 6310 O O . ASP B 1 349 ? -19.016 -10.375 -12.453 1 98.25 349 ASP B O 1
ATOM 6314 N N . LEU B 1 350 ? -17.672 -10.359 -14.227 1 98.44 350 LEU B N 1
ATOM 6315 C CA . LEU B 1 350 ? -16.656 -9.562 -13.547 1 98.44 350 LEU B CA 1
ATOM 6316 C C . LEU B 1 350 ? -16.688 -8.117 -14.031 1 98.44 350 LEU B C 1
ATOM 6318 O O . LEU B 1 350 ? -15.688 -7.402 -13.93 1 98.44 350 LEU B O 1
ATOM 6322 N N . SER B 1 351 ? -17.812 -7.609 -14.516 1 97.19 351 SER B N 1
ATOM 6323 C CA . SER B 1 351 ? -17.922 -6.285 -15.117 1 97.19 351 SER B CA 1
ATOM 6324 C C . SER B 1 351 ? -17.656 -5.188 -14.086 1 97.19 351 SER B C 1
ATOM 6326 O O . SER B 1 351 ? -17.078 -4.148 -14.414 1 97.19 351 SER B O 1
ATOM 6328 N N . SER B 1 352 ? -18.031 -5.461 -12.852 1 97.69 352 SER B N 1
ATOM 6329 C CA . SER B 1 352 ? -17.859 -4.438 -11.828 1 97.69 352 SER B CA 1
ATOM 6330 C C . SER B 1 352 ? -16.578 -4.664 -11.023 1 97.69 352 SER B C 1
ATOM 6332 O O . SER B 1 352 ? -16.156 -3.793 -10.266 1 97.69 352 SER B O 1
ATOM 6334 N N . ALA B 1 353 ? -15.922 -5.785 -11.172 1 98.38 353 ALA B N 1
ATOM 6335 C CA . ALA B 1 353 ? -14.75 -6.148 -10.383 1 98.38 353 ALA B CA 1
ATOM 6336 C C . ALA B 1 353 ? -13.531 -5.332 -10.797 1 98.38 353 ALA B C 1
ATOM 6338 O O . ALA B 1 353 ? -13.5 -4.777 -11.898 1 98.38 353 ALA B O 1
ATOM 6339 N N . ASN B 1 354 ? -12.594 -5.133 -9.953 1 98.56 354 ASN B N 1
ATOM 6340 C CA . ASN B 1 354 ? -11.242 -4.672 -10.242 1 98.56 354 ASN B CA 1
ATOM 6341 C C . ASN B 1 354 ? -10.195 -5.691 -9.812 1 98.56 354 ASN B C 1
ATOM 6343 O O . ASN B 1 354 ? -10.117 -6.051 -8.641 1 98.56 354 ASN B O 1
ATOM 6347 N N . ILE B 1 355 ? -9.477 -6.199 -10.758 1 98.69 355 ILE B N 1
ATOM 6348 C CA . ILE B 1 355 ? -8.469 -7.23 -10.516 1 98.69 355 ILE B CA 1
ATOM 6349 C C . ILE B 1 355 ? -7.086 -6.703 -10.891 1 98.69 355 ILE B C 1
ATOM 6351 O O . ILE B 1 355 ? -6.855 -6.309 -12.039 1 98.69 355 ILE B O 1
ATOM 6355 N N . VAL B 1 356 ? -6.152 -6.785 -9.898 1 98.31 356 VAL B N 1
ATOM 6356 C CA . VAL B 1 356 ? -4.859 -6.156 -10.133 1 98.31 356 VAL B CA 1
ATOM 6357 C C . VAL B 1 356 ? -3.74 -7.172 -9.922 1 98.31 356 VAL B C 1
ATOM 6359 O O . VAL B 1 356 ? -2.648 -7.031 -10.477 1 98.31 356 VAL B O 1
ATOM 6362 N N . ASP B 1 357 ? -3.98 -8.188 -9.125 1 98.81 357 ASP B N 1
ATOM 6363 C CA . ASP B 1 357 ? -3.02 -9.266 -8.898 1 98.81 357 ASP B CA 1
ATOM 6364 C C . ASP B 1 357 ? -3.729 -10.594 -8.672 1 98.81 357 ASP B C 1
ATOM 6366 O O . ASP B 1 357 ? -4.957 -10.68 -8.766 1 98.81 357 ASP B O 1
ATOM 6370 N N . GLY B 1 358 ? -2.955 -11.609 -8.539 1 98.94 358 GLY B N 1
ATOM 6371 C CA . GLY B 1 358 ? -3.523 -12.938 -8.383 1 98.94 358 GLY B CA 1
ATOM 6372 C C . GLY B 1 358 ? -3.58 -13.398 -6.938 1 98.94 358 GLY B C 1
ATOM 6373 O O . GLY B 1 358 ? -4.289 -14.352 -6.609 1 98.94 358 GLY B O 1
ATOM 6374 N N . SER B 1 359 ? -2.838 -12.773 -6.066 1 98.88 359 SER B N 1
ATOM 6375 C CA . SER B 1 359 ? -2.703 -13.219 -4.688 1 98.88 359 SER B CA 1
ATOM 6376 C C . SER B 1 359 ? -3.76 -12.586 -3.791 1 98.88 359 SER B C 1
ATOM 6378 O O . SER B 1 359 ? -4.164 -13.172 -2.785 1 98.88 359 SER B O 1
ATOM 6380 N N . GLY B 1 360 ? -4.168 -11.367 -4.102 1 98.81 360 GLY B N 1
ATOM 6381 C CA . GLY B 1 360 ? -5.082 -10.625 -3.242 1 98.81 360 GLY B CA 1
ATOM 6382 C C . GLY B 1 360 ? -4.375 -9.648 -2.322 1 98.81 360 GLY B C 1
ATOM 6383 O O . GLY B 1 360 ? -5.012 -8.992 -1.493 1 98.81 360 GLY B O 1
ATOM 6384 N N . LEU B 1 361 ? -3.072 -9.398 -2.541 1 98.69 361 LEU B N 1
ATOM 6385 C CA . LEU B 1 361 ? -2.289 -8.508 -1.695 1 98.69 361 LEU B CA 1
ATOM 6386 C C . LEU B 1 361 ? -2.656 -7.051 -1.953 1 98.69 361 LEU B C 1
ATOM 6388 O O . LEU B 1 361 ? -2.531 -6.203 -1.063 1 98.69 361 LEU B O 1
ATOM 6392 N N . SER B 1 362 ? -3.129 -6.773 -3.15 1 98.69 362 SER B N 1
ATOM 6393 C CA . SER B 1 362 ? -3.396 -5.391 -3.531 1 98.69 362 SER B CA 1
ATOM 6394 C C . SER B 1 362 ? -4.707 -4.895 -2.928 1 98.69 362 SER B C 1
ATOM 6396 O O . SER B 1 362 ? -5.746 -5.539 -3.074 1 98.69 362 SER B O 1
ATOM 6398 N N . ARG B 1 363 ? -4.645 -3.713 -2.391 1 98.06 363 ARG B N 1
ATOM 6399 C CA . ARG B 1 363 ? -5.863 -3.1 -1.875 1 98.06 363 ARG B CA 1
ATOM 6400 C C . ARG B 1 363 ? -6.754 -2.609 -3.012 1 98.06 363 ARG B C 1
ATOM 6402 O O . ARG B 1 363 ? -7.898 -2.207 -2.785 1 98.06 363 ARG B O 1
ATOM 6409 N N . TYR B 1 364 ? -6.273 -2.705 -4.25 1 98.44 364 TYR B N 1
ATOM 6410 C CA . TYR B 1 364 ? -7.047 -2.236 -5.395 1 98.44 364 TYR B CA 1
ATOM 6411 C C . TYR B 1 364 ? -8.031 -3.303 -5.863 1 98.44 364 TYR B C 1
ATOM 6413 O O . TYR B 1 364 ? -8.953 -3.016 -6.629 1 98.44 364 TYR B O 1
ATOM 6421 N N . ASN B 1 365 ? -7.77 -4.512 -5.441 1 98.81 365 ASN B N 1
ATOM 6422 C CA . ASN B 1 365 ? -8.719 -5.559 -5.805 1 98.81 365 ASN B CA 1
ATOM 6423 C C . ASN B 1 365 ? -10.102 -5.297 -5.199 1 98.81 365 ASN B C 1
ATOM 6425 O O . ASN B 1 365 ? -10.203 -4.914 -4.031 1 98.81 365 ASN B O 1
ATOM 6429 N N . LEU B 1 366 ? -11.133 -5.473 -6.02 1 98.81 366 LEU B N 1
ATOM 6430 C CA . LEU B 1 366 ? -12.523 -5.359 -5.582 1 98.81 366 LEU B CA 1
ATOM 6431 C C . LEU B 1 366 ? -13.367 -6.488 -6.168 1 98.81 366 LEU B C 1
ATOM 6433 O O . LEU B 1 366 ? -13.461 -6.633 -7.387 1 98.81 366 LEU B O 1
ATOM 6437 N N . LEU B 1 367 ? -13.922 -7.281 -5.332 1 98.75 367 LEU B N 1
ATOM 6438 C CA . LEU B 1 367 ? -14.82 -8.375 -5.707 1 98.75 367 LEU B CA 1
ATOM 6439 C C . LEU B 1 367 ? -16.078 -8.375 -4.836 1 98.75 367 LEU B C 1
ATOM 6441 O O . LEU B 1 367 ? -16.016 -7.988 -3.666 1 98.75 367 LEU B O 1
ATOM 6445 N N . SER B 1 368 ? -17.156 -8.852 -5.402 1 98.75 368 SER B N 1
ATOM 6446 C CA . SER B 1 368 ? -18.375 -9.031 -4.633 1 98.75 368 SER B CA 1
ATOM 6447 C C . SER B 1 368 ? -18.547 -10.484 -4.199 1 98.75 368 SER B C 1
ATOM 6449 O O . SER B 1 368 ? -17.906 -11.383 -4.746 1 98.75 368 SER B O 1
ATOM 6451 N N . ALA B 1 369 ? -19.422 -10.641 -3.197 1 98.75 369 ALA B N 1
ATOM 6452 C CA . ALA B 1 369 ? -19.766 -11.992 -2.77 1 98.75 369 ALA B CA 1
ATOM 6453 C C . ALA B 1 369 ? -20.422 -12.773 -3.902 1 98.75 369 ALA B C 1
ATOM 6455 O O . ALA B 1 369 ? -20.203 -13.977 -4.043 1 98.75 369 ALA B O 1
ATOM 6456 N N . ASP B 1 370 ? -21.141 -12.117 -4.727 1 98.31 370 ASP B N 1
ATOM 6457 C CA . ASP B 1 370 ? -21.797 -12.75 -5.867 1 98.31 370 ASP B CA 1
ATOM 6458 C C . ASP B 1 370 ? -20.781 -13.297 -6.855 1 98.31 370 ASP B C 1
ATOM 6460 O O . ASP B 1 370 ? -20.953 -14.398 -7.391 1 98.31 370 ASP B O 1
ATOM 6464 N N . GLN B 1 371 ? -19.812 -12.586 -7.07 1 98.62 371 GLN B N 1
ATOM 6465 C CA . GLN B 1 371 ? -18.797 -13.008 -8.016 1 98.62 371 GLN B CA 1
ATOM 6466 C C . GLN B 1 371 ? -18 -14.195 -7.469 1 98.62 371 GLN B C 1
ATOM 6468 O O . GLN B 1 371 ? -17.734 -15.156 -8.195 1 98.62 371 GLN B O 1
ATOM 6473 N N . LEU B 1 372 ? -17.688 -14.164 -6.223 1 98.88 372 LEU B N 1
ATOM 6474 C CA . LEU B 1 372 ? -16.953 -15.258 -5.605 1 98.88 372 LEU B CA 1
ATOM 6475 C C . LEU B 1 372 ? -17.797 -16.531 -5.586 1 98.88 372 LEU B C 1
ATOM 6477 O O . LEU B 1 372 ? -17.281 -17.625 -5.789 1 98.88 372 LEU B O 1
ATOM 6481 N N . ILE B 1 373 ? -19.109 -16.391 -5.34 1 98.38 373 ILE B N 1
ATOM 6482 C CA . ILE B 1 373 ? -19.969 -17.562 -5.293 1 98.38 373 ILE B CA 1
ATOM 6483 C C . ILE B 1 373 ? -20.031 -18.219 -6.676 1 98.38 373 ILE B C 1
ATOM 6485 O O . ILE B 1 373 ? -20.094 -19.438 -6.797 1 98.38 373 ILE B O 1
ATOM 6489 N N . GLN B 1 374 ? -20.031 -17.406 -7.711 1 98.38 374 GLN B N 1
ATOM 6490 C CA . GLN B 1 374 ? -20.016 -17.922 -9.07 1 98.38 374 GLN B CA 1
ATOM 6491 C C . GLN B 1 374 ? -18.766 -18.75 -9.328 1 98.38 374 GLN B C 1
ATOM 6493 O O . GLN B 1 374 ? -18.828 -19.812 -9.953 1 98.38 374 GLN B O 1
ATOM 6498 N N . VAL B 1 375 ? -17.641 -18.297 -8.852 1 98.75 375 VAL B N 1
ATOM 6499 C CA . VAL B 1 375 ? -16.375 -19.016 -9 1 98.75 375 VAL B CA 1
ATOM 6500 C C . VAL B 1 375 ? -16.453 -20.344 -8.258 1 98.75 375 VAL B C 1
ATOM 6502 O O . VAL B 1 375 ? -16.031 -21.375 -8.789 1 98.75 375 VAL B O 1
ATOM 6505 N N . LEU B 1 376 ? -17 -20.312 -7.051 1 98.56 376 LEU B N 1
ATOM 6506 C CA . LEU B 1 376 ? -17.125 -21.547 -6.27 1 98.56 376 LEU B CA 1
ATOM 6507 C C . LEU B 1 376 ? -18.016 -22.547 -6.988 1 98.56 376 LEU B C 1
ATOM 6509 O O . LEU B 1 376 ? -17.719 -23.75 -7.004 1 98.56 376 LEU B O 1
ATOM 6513 N N . LEU B 1 377 ? -19.062 -22.078 -7.562 1 97.19 377 LEU B N 1
ATOM 6514 C CA . LEU B 1 377 ? -19.984 -22.984 -8.242 1 97.19 377 LEU B CA 1
ATOM 6515 C C . LEU B 1 377 ? -19.328 -23.609 -9.469 1 97.19 377 LEU B C 1
ATOM 6517 O O . LEU B 1 377 ? -19.625 -24.766 -9.805 1 97.19 377 LEU B O 1
ATOM 6521 N N . LEU B 1 378 ? -18.406 -22.906 -10.109 1 97.19 378 LEU B N 1
ATOM 6522 C CA . LEU B 1 378 ? -17.656 -23.484 -11.219 1 97.19 378 LEU B CA 1
ATOM 6523 C C . LEU B 1 378 ? -16.844 -24.688 -10.766 1 97.19 378 LEU B C 1
ATOM 6525 O O . LEU B 1 378 ? -16.688 -25.656 -11.508 1 97.19 378 LEU B O 1
ATOM 6529 N N . LEU B 1 379 ? -16.328 -24.609 -9.562 1 97.88 379 LEU B N 1
ATOM 6530 C CA . LEU B 1 379 ? -15.539 -25.703 -9.039 1 97.88 379 LEU B CA 1
ATOM 6531 C C . LEU B 1 379 ? -16.359 -27 -9.008 1 97.88 379 LEU B C 1
ATOM 6533 O O . LEU B 1 379 ? -15.82 -28.078 -9.258 1 97.88 379 LEU B O 1
ATOM 6537 N N . LYS B 1 380 ? -17.578 -26.844 -8.664 1 93.69 380 LYS B N 1
ATOM 6538 C CA . LYS B 1 380 ? -18.453 -28.016 -8.539 1 93.69 380 LYS B CA 1
ATOM 6539 C C . LYS B 1 380 ? -18.984 -28.438 -9.906 1 93.69 380 LYS B C 1
ATOM 6541 O O . LYS B 1 380 ? -19.109 -29.641 -10.18 1 93.69 380 LYS B O 1
ATOM 6546 N N . GLN B 1 381 ? -19.266 -27.578 -10.781 1 94.5 381 GLN B N 1
ATOM 6547 C CA . GLN B 1 381 ? -19.953 -27.812 -12.039 1 94.5 381 GLN B CA 1
ATOM 6548 C C . GLN B 1 381 ? -19 -28.391 -13.086 1 94.5 381 GLN B C 1
ATOM 6550 O O . GLN B 1 381 ? -19.406 -29.234 -13.891 1 94.5 381 GLN B O 1
ATOM 6555 N N . LYS B 1 382 ? -17.797 -27.938 -13.047 1 96.62 382 LYS B N 1
ATOM 6556 C CA . LYS B 1 382 ? -16.828 -28.359 -14.062 1 96.62 382 LYS B CA 1
ATOM 6557 C C . LYS B 1 382 ? -15.938 -29.484 -13.547 1 96.62 382 LYS B C 1
ATOM 6559 O O . LYS B 1 382 ? -15.156 -29.281 -12.617 1 96.62 382 LYS B O 1
ATOM 6564 N N . GLU B 1 383 ? -15.953 -30.562 -14.234 1 97.12 383 GLU B N 1
ATOM 6565 C CA . GLU B 1 383 ? -15.219 -31.75 -13.797 1 97.12 383 GLU B CA 1
ATOM 6566 C C . GLU B 1 383 ? -13.727 -31.469 -13.688 1 97.12 383 GLU B C 1
ATOM 6568 O O . GLU B 1 383 ? -13.086 -31.891 -12.719 1 97.12 383 GLU B O 1
ATOM 6573 N N . GLN B 1 384 ? -13.148 -30.75 -14.586 1 97.5 384 GLN B N 1
ATOM 6574 C CA . GLN B 1 384 ? -11.711 -30.5 -14.625 1 97.5 384 GLN B CA 1
ATOM 6575 C C . GLN B 1 384 ? -11.273 -29.625 -13.453 1 97.5 384 GLN B C 1
ATOM 6577 O O . GLN B 1 384 ? -10.086 -29.5 -13.164 1 97.5 384 GLN B O 1
ATOM 6582 N N . LEU B 1 385 ? -12.258 -28.984 -12.742 1 98.5 385 LEU B N 1
ATOM 6583 C CA . LEU B 1 385 ? -11.945 -28.078 -11.648 1 98.5 385 LEU B CA 1
ATOM 6584 C C . LEU B 1 385 ? -12.242 -28.719 -10.297 1 98.5 385 LEU B C 1
ATOM 6586 O O . LEU B 1 385 ? -11.867 -28.188 -9.25 1 98.5 385 LEU B O 1
ATOM 6590 N N . ASN B 1 386 ? -12.836 -29.906 -10.234 1 98.12 386 ASN B N 1
ATOM 6591 C CA . ASN B 1 386 ? -13.328 -30.547 -9.016 1 98.12 386 ASN B CA 1
ATOM 6592 C C . ASN B 1 386 ? -12.203 -30.766 -8.008 1 98.12 386 ASN B C 1
ATOM 6594 O O . ASN B 1 386 ? -12.414 -30.641 -6.797 1 98.12 386 ASN B O 1
ATOM 6598 N N . PHE B 1 387 ? -11.023 -31.047 -8.516 1 98.38 387 PHE B N 1
ATOM 6599 C CA . PHE B 1 387 ? -9.922 -31.375 -7.625 1 98.38 387 PHE B CA 1
ATOM 6600 C C . PHE B 1 387 ? -9.539 -30.172 -6.77 1 98.38 387 PHE B C 1
ATOM 6602 O O . PHE B 1 387 ? -8.961 -30.328 -5.691 1 98.38 387 PHE B O 1
ATOM 6609 N N . LEU B 1 388 ? -9.906 -28.953 -7.176 1 98.88 388 LEU B N 1
ATOM 6610 C CA . LEU B 1 388 ? -9.578 -27.734 -6.434 1 98.88 388 LEU B CA 1
ATOM 6611 C C . LEU B 1 388 ? -10.367 -27.672 -5.129 1 98.88 388 LEU B C 1
ATOM 6613 O O . LEU B 1 388 ? -9.922 -27.062 -4.16 1 98.88 388 LEU B O 1
ATOM 6617 N N . ILE B 1 389 ? -11.531 -28.281 -5.098 1 98.69 389 ILE B N 1
ATOM 6618 C CA . ILE B 1 389 ? -12.328 -28.312 -3.875 1 98.69 389 ILE B CA 1
ATOM 6619 C C . ILE B 1 389 ? -11.562 -29.062 -2.779 1 98.69 389 ILE B C 1
ATOM 6621 O O . ILE B 1 389 ? -11.539 -28.609 -1.627 1 98.69 389 ILE B O 1
ATOM 6625 N N . ASP B 1 390 ? -10.859 -30.062 -3.152 1 97.75 390 ASP B N 1
ATOM 6626 C CA . ASP B 1 390 ? -10.102 -30.891 -2.213 1 97.75 390 ASP B CA 1
ATOM 6627 C C . ASP B 1 390 ? -8.859 -30.156 -1.721 1 97.75 390 ASP B C 1
ATOM 6629 O O . ASP B 1 390 ? -8.227 -30.578 -0.75 1 97.75 390 ASP B O 1
ATOM 6633 N N . GLN B 1 391 ? -8.539 -29.094 -2.363 1 98.81 391 GLN B N 1
ATOM 6634 C CA . GLN B 1 391 ? -7.324 -28.359 -2.031 1 98.81 391 GLN B CA 1
ATOM 6635 C C . GLN B 1 391 ? -7.629 -27.188 -1.104 1 98.81 391 GLN B C 1
ATOM 6637 O O . GLN B 1 391 ? -6.719 -26.469 -0.685 1 98.81 391 GLN B O 1
ATOM 6642 N N . LEU B 1 392 ? -8.906 -26.984 -0.745 1 98.88 392 LEU B N 1
ATOM 6643 C CA . LEU B 1 392 ? -9.273 -25.922 0.186 1 98.88 392 LEU B CA 1
ATOM 6644 C C . LEU B 1 392 ? -8.93 -26.328 1.62 1 98.88 392 LEU B C 1
ATOM 6646 O O . LEU B 1 392 ? -9.086 -27.484 2.002 1 98.88 392 LEU B O 1
ATOM 6650 N N . PRO B 1 393 ? -8.492 -25.344 2.43 1 98.88 393 PRO B N 1
ATOM 6651 C CA . PRO B 1 393 ? -8.32 -25.625 3.857 1 98.88 393 PRO B CA 1
ATOM 6652 C C . PRO B 1 393 ? -9.578 -26.203 4.5 1 98.88 393 PRO B C 1
ATOM 6654 O O . PRO B 1 393 ? -10.688 -25.781 4.18 1 98.88 393 PRO B O 1
ATOM 6657 N N . ILE B 1 394 ? -9.398 -27.172 5.371 1 98.69 394 ILE B N 1
ATOM 6658 C CA . ILE B 1 394 ? -10.492 -27.797 6.105 1 98.69 394 ILE B CA 1
ATOM 6659 C C . ILE B 1 394 ? -10.43 -27.391 7.574 1 98.69 394 ILE B C 1
ATOM 6661 O O . ILE B 1 394 ? -9.391 -27.531 8.219 1 98.69 394 ILE B O 1
ATOM 6665 N N . ALA B 1 395 ? -11.539 -26.938 8.117 1 98.56 395 ALA B N 1
ATOM 6666 C CA . ALA B 1 395 ? -11.625 -26.438 9.484 1 98.56 395 ALA B CA 1
ATOM 6667 C C . ALA B 1 395 ? -11.078 -27.438 10.484 1 98.56 395 ALA B C 1
ATOM 6669 O O . ALA B 1 395 ? -11.57 -28.578 10.562 1 98.56 395 ALA B O 1
ATOM 6670 N N . GLY B 1 396 ? -10.039 -27 11.18 1 98.31 396 GLY B N 1
ATOM 6671 C CA . GLY B 1 396 ? -9.461 -27.812 12.234 1 98.31 396 GLY B CA 1
ATOM 6672 C C . GLY B 1 396 ? -8.586 -28.938 11.711 1 98.31 396 GLY B C 1
ATOM 6673 O O . GLY B 1 396 ? -8.086 -29.75 12.484 1 98.31 396 GLY B O 1
ATOM 6674 N N . LYS B 1 397 ? -8.32 -28.969 10.422 1 98.44 397 LYS B N 1
ATOM 6675 C CA . LYS B 1 397 ? -7.625 -30.141 9.875 1 98.44 397 LYS B CA 1
ATOM 6676 C C . LYS B 1 397 ? -6.441 -29.719 9.016 1 98.44 397 LYS B C 1
ATOM 6678 O O . LYS B 1 397 ? -5.371 -30.328 9.078 1 98.44 397 LYS B O 1
ATOM 6683 N N . SER B 1 398 ? -6.621 -28.703 8.211 1 98.56 398 SER B N 1
ATOM 6684 C CA . SER B 1 398 ? -5.543 -28.406 7.273 1 98.56 398 SER B CA 1
ATOM 6685 C C . SER B 1 398 ? -5.512 -26.922 6.918 1 98.56 398 SER B C 1
ATOM 6687 O O . SER B 1 398 ? -6.48 -26.203 7.148 1 98.56 398 SER B O 1
ATOM 6689 N N . GLY B 1 399 ? -4.332 -26.516 6.449 1 98.31 399 GLY B N 1
ATOM 6690 C CA . GLY B 1 399 ? -4.16 -25.188 5.875 1 98.31 399 GLY B CA 1
ATOM 6691 C C . GLY B 1 399 ? -4.41 -24.062 6.867 1 98.31 399 GLY B C 1
ATOM 6692 O O . GLY B 1 399 ? -4.117 -24.203 8.055 1 98.31 399 GLY B O 1
ATOM 6693 N N . THR B 1 400 ? -4.922 -22.984 6.359 1 98.06 400 THR B N 1
ATOM 6694 C CA . THR B 1 400 ? -5.074 -21.766 7.137 1 98.06 400 THR B CA 1
ATOM 6695 C C . THR B 1 400 ? -6.199 -21.906 8.156 1 98.06 400 THR B C 1
ATOM 6697 O O . THR B 1 400 ? -6.352 -21.062 9.039 1 98.06 400 THR B O 1
ATOM 6700 N N . LEU B 1 401 ? -6.98 -23 8.125 1 98.5 401 LEU B N 1
ATOM 6701 C CA . LEU B 1 401 ? -8.094 -23.203 9.047 1 98.5 401 LEU B CA 1
ATOM 6702 C C . LEU B 1 401 ? -7.738 -24.219 10.117 1 98.5 401 LEU B C 1
ATOM 6704 O O . LEU B 1 401 ? -8.523 -24.469 11.039 1 98.5 401 LEU B O 1
ATOM 6708 N N . LYS B 1 402 ? -6.559 -24.797 10.008 1 98.06 402 LYS B N 1
ATOM 6709 C CA . LYS B 1 402 ? -6.164 -25.906 10.867 1 98.06 402 LYS B CA 1
ATOM 6710 C C . LYS B 1 402 ? -6.191 -25.484 12.336 1 98.06 402 LYS B C 1
ATOM 6712 O O . LYS B 1 402 ? -6.691 -26.234 13.188 1 98.06 402 LYS B O 1
ATOM 6717 N N . TYR B 1 403 ? -5.703 -24.297 12.672 1 96 403 TYR B N 1
ATOM 6718 C CA . TYR B 1 403 ? -5.582 -23.859 14.062 1 96 403 TYR B CA 1
ATOM 6719 C C . TYR B 1 403 ? -6.32 -22.547 14.289 1 96 403 TYR B C 1
ATOM 6721 O O . TYR B 1 403 ? -6.098 -21.875 15.297 1 96 403 TYR B O 1
ATOM 6729 N N . ARG B 1 404 ? -7.094 -22.156 13.305 1 95.44 404 ARG B N 1
ATOM 6730 C CA . ARG B 1 404 ? -7.77 -20.859 13.391 1 95.44 404 ARG B CA 1
ATOM 6731 C C . ARG B 1 404 ? -8.844 -20.875 14.477 1 95.44 404 ARG B C 1
ATOM 6733 O O . ARG B 1 404 ? -9.625 -21.828 14.562 1 95.44 404 ARG B O 1
ATOM 6740 N N . ASN B 1 405 ? -8.898 -19.797 15.234 1 91.81 405 ASN B N 1
ATOM 6741 C CA . ASN B 1 405 ? -9.859 -19.672 16.328 1 91.81 405 ASN B CA 1
ATOM 6742 C C . ASN B 1 405 ? -11.297 -19.828 15.828 1 91.81 405 ASN B C 1
ATOM 6744 O O . ASN B 1 405 ? -11.688 -19.172 14.859 1 91.81 405 ASN B O 1
ATOM 6748 N N . GLY B 1 406 ? -11.977 -20.734 16.438 1 94.88 406 GLY B N 1
ATOM 6749 C CA . GLY B 1 406 ? -13.383 -20.938 16.125 1 94.88 406 GLY B CA 1
ATOM 6750 C C . GLY B 1 406 ? -13.617 -22.078 15.164 1 94.88 406 GLY B C 1
ATOM 6751 O O . GLY B 1 406 ? -14.758 -22.516 14.977 1 94.88 406 GLY B O 1
ATOM 6752 N N . TYR B 1 407 ? -12.578 -22.562 14.609 1 96.94 407 TYR B N 1
ATOM 6753 C CA . TYR B 1 407 ? -12.742 -23.562 13.555 1 96.94 407 TYR B CA 1
ATOM 6754 C C . TYR B 1 407 ? -12.242 -24.922 14.008 1 96.94 407 TYR B C 1
ATOM 6756 O O . TYR B 1 407 ? -12.367 -25.906 13.273 1 96.94 407 TYR B O 1
ATOM 6764 N N . THR B 1 408 ? -11.758 -25.031 15.242 1 96.94 408 THR B N 1
ATOM 6765 C CA . THR B 1 408 ? -11.039 -26.219 15.672 1 96.94 408 THR B CA 1
ATOM 6766 C C . THR B 1 408 ? -11.953 -27.156 16.469 1 96.94 408 THR B C 1
ATOM 6768 O O . THR B 1 408 ? -11.531 -28.219 16.922 1 96.94 408 THR B O 1
ATOM 6771 N N . ALA B 1 409 ? -13.211 -26.719 16.625 1 95.19 409 ALA B N 1
ATOM 6772 C CA . ALA B 1 409 ? -14.148 -27.531 17.406 1 95.19 409 ALA B CA 1
ATOM 6773 C C . ALA B 1 409 ? -15.469 -27.688 16.672 1 95.19 409 ALA B C 1
ATOM 6775 O O . ALA B 1 409 ? -15.727 -27.016 15.672 1 95.19 409 ALA B O 1
ATOM 6776 N N . SER B 1 410 ? -16.219 -28.672 17.172 1 93.38 410 SER B N 1
ATOM 6777 C CA . SER B 1 410 ? -17.594 -28.828 16.656 1 93.38 410 SER B CA 1
ATOM 6778 C C . SER B 1 410 ? -18.391 -27.547 16.859 1 93.38 410 SER B C 1
ATOM 6780 O O . SER B 1 410 ? -18.219 -26.844 17.844 1 93.38 410 SER B O 1
ATOM 6782 N N . PRO B 1 411 ? -19.203 -27.234 15.875 1 94.94 411 PRO B N 1
ATOM 6783 C CA . PRO B 1 411 ? -19.641 -28.047 14.742 1 94.94 411 PRO B CA 1
ATOM 6784 C C . PRO B 1 411 ? -18.875 -27.734 13.453 1 94.94 411 PRO B C 1
ATOM 6786 O O . PRO B 1 411 ? -19.141 -28.344 12.414 1 94.94 411 PRO B O 1
ATOM 6789 N N . LEU B 1 412 ? -17.891 -26.812 13.516 1 96.81 412 LEU B N 1
ATOM 6790 C CA . LEU B 1 412 ? -17.281 -26.359 12.273 1 96.81 412 LEU B CA 1
ATOM 6791 C C . LEU B 1 412 ? -16.156 -27.281 11.844 1 96.81 412 LEU B C 1
ATOM 6793 O O . LEU B 1 412 ? -15.891 -27.453 10.648 1 96.81 412 LEU B O 1
ATOM 6797 N N . LYS B 1 413 ? -15.492 -27.938 12.852 1 97.56 413 LYS B N 1
ATOM 6798 C CA . LYS B 1 413 ? -14.352 -28.797 12.555 1 97.56 413 LYS B CA 1
ATOM 6799 C C . LYS B 1 413 ? -14.719 -29.875 11.555 1 97.56 413 LYS B C 1
ATOM 6801 O O . LYS B 1 413 ? -15.695 -30.609 11.758 1 97.56 413 LYS B O 1
ATOM 6806 N N . GLY B 1 414 ? -14.047 -29.922 10.484 1 97.12 414 GLY B N 1
ATOM 6807 C CA . GLY B 1 414 ? -14.234 -30.953 9.477 1 97.12 414 GLY B CA 1
ATOM 6808 C C . GLY B 1 414 ? -15.414 -30.672 8.555 1 97.12 414 GLY B C 1
ATOM 6809 O O . GLY B 1 414 ? -15.555 -31.312 7.512 1 97.12 414 GLY B O 1
ATOM 6810 N N . SER B 1 415 ? -16.219 -29.641 8.883 1 96.88 415 SER B N 1
ATOM 6811 C CA . SER B 1 415 ? -17.469 -29.422 8.141 1 96.88 415 SER B CA 1
ATOM 6812 C C . SER B 1 415 ? -17.344 -28.25 7.176 1 96.88 415 SER B C 1
ATOM 6814 O O . SER B 1 415 ? -18.156 -28.094 6.277 1 96.88 415 SER B O 1
ATOM 6816 N N . VAL B 1 416 ? -16.297 -27.453 7.387 1 98.19 416 VAL B N 1
ATOM 6817 C CA . VAL B 1 416 ? -16.094 -26.266 6.559 1 98.19 416 VAL B CA 1
ATOM 6818 C C . VAL B 1 416 ? -14.82 -26.406 5.738 1 98.19 416 VAL B C 1
ATOM 6820 O O . VAL B 1 416 ? -13.758 -26.719 6.289 1 98.19 416 VAL B O 1
ATOM 6823 N N . LEU B 1 417 ? -14.898 -26.297 4.477 1 98.56 417 LEU B N 1
ATOM 6824 C CA . LEU B 1 417 ? -13.781 -26.172 3.541 1 98.56 417 LEU B CA 1
ATOM 6825 C C . LEU B 1 417 ? -13.773 -24.797 2.893 1 98.56 417 LEU B C 1
ATOM 6827 O O . LEU B 1 417 ? -14.727 -24.422 2.205 1 98.56 417 LEU B O 1
ATOM 6831 N N . ALA B 1 418 ? -12.648 -24.016 3.131 1 98.88 418 ALA B N 1
ATOM 6832 C CA . ALA B 1 418 ? -12.781 -22.656 2.623 1 98.88 418 ALA B CA 1
ATOM 6833 C C . ALA B 1 418 ? -11.422 -22 2.443 1 98.88 418 ALA B C 1
ATOM 6835 O O . ALA B 1 418 ? -10.469 -22.328 3.152 1 98.88 418 ALA B O 1
ATOM 6836 N N . LYS B 1 419 ? -11.258 -21.141 1.462 1 98.88 419 LYS B N 1
ATOM 6837 C CA . LYS B 1 419 ? -10.156 -20.203 1.326 1 98.88 419 LYS B CA 1
ATOM 6838 C C . LYS B 1 419 ? -10.344 -19 2.25 1 98.88 419 LYS B C 1
ATOM 6840 O O . LYS B 1 419 ? -11.398 -18.359 2.236 1 98.88 419 LYS B O 1
ATOM 6845 N N . THR B 1 420 ? -9.305 -18.766 3.053 1 98.69 420 THR B N 1
ATOM 6846 C CA . THR B 1 420 ? -9.312 -17.594 3.916 1 98.69 420 THR B CA 1
ATOM 6847 C C . THR B 1 420 ? -8.727 -16.391 3.191 1 98.69 420 THR B C 1
ATOM 6849 O O . THR B 1 420 ? -7.902 -16.547 2.285 1 98.69 420 THR B O 1
ATOM 6852 N N . GLY B 1 421 ? -9.211 -15.227 3.416 1 98.5 421 GLY B N 1
ATOM 6853 C CA . GLY B 1 421 ? -8.648 -13.953 2.994 1 98.5 421 GLY B CA 1
ATOM 6854 C C . GLY B 1 421 ? -8.508 -12.953 4.129 1 98.5 421 GLY B C 1
ATOM 6855 O O . GLY B 1 421 ? -9.516 -12.508 4.695 1 98.5 421 GLY B O 1
ATOM 6856 N N . SER B 1 422 ? -7.219 -12.641 4.434 1 96.88 422 SER B N 1
ATOM 6857 C CA . SER B 1 422 ? -7.012 -11.734 5.559 1 96.88 422 SER B CA 1
ATOM 6858 C C . SER B 1 422 ? -5.926 -10.711 5.25 1 96.88 422 SER B C 1
ATOM 6860 O O . SER B 1 422 ? -4.914 -11.047 4.625 1 96.88 422 SER B O 1
ATOM 6862 N N . MET B 1 423 ? -6.121 -9.523 5.562 1 96.88 423 MET B N 1
ATOM 6863 C CA . MET B 1 423 ? -5.172 -8.43 5.719 1 96.88 423 MET B CA 1
ATOM 6864 C C . MET B 1 423 ? -5.691 -7.395 6.711 1 96.88 423 MET B C 1
ATOM 6866 O O . MET B 1 423 ? -6.793 -7.535 7.242 1 96.88 423 MET B O 1
ATOM 6870 N N . MET B 1 424 ? -4.871 -6.441 7.031 1 95.56 424 MET B N 1
ATOM 6871 C CA . MET B 1 424 ? -5.312 -5.473 8.031 1 95.56 424 MET B CA 1
ATOM 6872 C C . MET B 1 424 ? -6.688 -4.914 7.68 1 95.56 424 MET B C 1
ATOM 6874 O O . MET B 1 424 ? -6.887 -4.398 6.578 1 95.56 424 MET B O 1
ATOM 6878 N N . GLY B 1 425 ? -7.645 -5.141 8.547 1 96.81 425 GLY B N 1
ATOM 6879 C CA . GLY B 1 425 ? -8.984 -4.605 8.398 1 96.81 425 GLY B CA 1
ATOM 6880 C C . GLY B 1 425 ? -9.891 -5.488 7.559 1 96.81 425 GLY B C 1
ATOM 6881 O O . GLY B 1 425 ? -11.055 -5.141 7.316 1 96.81 425 GLY B O 1
ATOM 6882 N N . VAL B 1 426 ? -9.406 -6.617 7.086 1 98.06 426 VAL B N 1
ATOM 6883 C CA . VAL B 1 426 ? -10.148 -7.473 6.168 1 98.06 426 VAL B CA 1
ATOM 6884 C C . VAL B 1 426 ? -10.148 -8.914 6.68 1 98.06 426 VAL B C 1
ATOM 6886 O O . VAL B 1 426 ? -9.086 -9.461 7.012 1 98.06 426 VAL B O 1
ATOM 6889 N N . THR B 1 427 ? -11.258 -9.516 6.789 1 97.62 427 THR B N 1
ATOM 6890 C CA . THR B 1 427 ? -11.438 -10.922 7.137 1 97.62 427 THR B CA 1
ATOM 6891 C C . THR B 1 427 ? -12.516 -11.562 6.254 1 97.62 427 THR B C 1
ATOM 6893 O O . THR B 1 427 ? -13.703 -11.297 6.426 1 97.62 427 THR B O 1
ATOM 6896 N N . ASN B 1 428 ? -12.133 -12.406 5.363 1 98.75 428 ASN B N 1
ATOM 6897 C CA . ASN B 1 428 ? -13.039 -13.008 4.391 1 98.75 428 ASN B CA 1
ATOM 6898 C C . ASN B 1 428 ? -12.938 -14.531 4.398 1 98.75 428 ASN B C 1
ATOM 6900 O O . ASN B 1 428 ? -11.93 -15.086 4.844 1 98.75 428 ASN B O 1
ATOM 6904 N N . LEU B 1 429 ? -13.969 -15.172 3.986 1 98.75 429 LEU B N 1
ATOM 6905 C CA . LEU B 1 429 ? -14.031 -16.625 3.863 1 98.75 429 LEU B CA 1
ATOM 6906 C C . LEU B 1 429 ? -14.938 -17.031 2.703 1 98.75 429 LEU B C 1
ATOM 6908 O O . LEU B 1 429 ? -16.031 -16.5 2.551 1 98.75 429 LEU B O 1
ATOM 6912 N N . ALA B 1 430 ? -14.539 -17.953 1.854 1 98.88 430 ALA B N 1
ATOM 6913 C CA . ALA B 1 430 ? -15.312 -18.469 0.729 1 98.88 430 ALA B CA 1
ATOM 6914 C C . ALA B 1 430 ? -15.078 -19.953 0.537 1 98.88 430 ALA B C 1
ATOM 6916 O O . ALA B 1 430 ? -13.938 -20.406 0.43 1 98.88 430 ALA B O 1
ATOM 6917 N N . GLY B 1 431 ? -16.141 -20.734 0.545 1 98.69 431 GLY B N 1
ATOM 6918 C CA . GLY B 1 431 ? -15.953 -22.172 0.415 1 98.69 431 GLY B CA 1
ATOM 6919 C C . GLY B 1 431 ? -17.25 -22.953 0.519 1 98.69 431 GLY B C 1
ATOM 6920 O O . GLY B 1 431 ? -18.266 -22.562 -0.073 1 98.69 431 GLY B O 1
ATOM 6921 N N . PHE B 1 432 ? -17.188 -24.078 1.188 1 97.94 432 PHE B N 1
ATOM 6922 C CA . PHE B 1 432 ? -18.297 -25.016 1.213 1 97.94 432 PHE B CA 1
ATOM 6923 C C . PHE B 1 432 ? -18.547 -25.516 2.631 1 97.94 432 PHE B C 1
ATOM 6925 O O . PHE B 1 432 ? -17.641 -25.516 3.467 1 97.94 432 PHE B O 1
ATOM 6932 N N . ILE B 1 433 ? -19.75 -25.922 2.836 1 96.19 433 ILE B N 1
ATOM 6933 C CA . ILE B 1 433 ? -20.156 -26.625 4.047 1 96.19 433 ILE B CA 1
ATOM 6934 C C . ILE B 1 433 ? -20.516 -28.078 3.711 1 96.19 433 ILE B C 1
ATOM 6936 O O . ILE B 1 433 ? -21.188 -28.344 2.709 1 96.19 433 ILE B O 1
ATOM 6940 N N . LYS B 1 434 ? -20.031 -28.953 4.508 1 93.75 434 LYS B N 1
ATOM 6941 C CA . LYS B 1 434 ? -20.391 -30.375 4.398 1 93.75 434 LYS B CA 1
ATOM 6942 C C . LYS B 1 434 ? -21.484 -30.734 5.398 1 93.75 434 LYS B C 1
ATOM 6944 O O . LYS B 1 434 ? -21.469 -30.281 6.539 1 93.75 434 LYS B O 1
ATOM 6949 N N . LYS B 1 435 ? -22.406 -31.469 4.93 1 88.75 435 LYS B N 1
ATOM 6950 C CA . LYS B 1 435 ? -23.422 -32.125 5.746 1 88.75 435 LYS B CA 1
ATOM 6951 C C . LYS B 1 435 ? -23.469 -33.625 5.457 1 88.75 435 LYS B C 1
ATOM 6953 O O . LYS B 1 435 ? -23.594 -34.031 4.301 1 88.75 435 LYS B O 1
ATOM 6958 N N . ASP B 1 436 ? -23.359 -34.406 6.5 1 88 436 ASP B N 1
ATOM 6959 C CA . ASP B 1 436 ? -23.375 -35.844 6.383 1 88 436 ASP B CA 1
ATOM 6960 C C . ASP B 1 436 ? -22.344 -36.344 5.375 1 88 436 ASP B C 1
ATOM 6962 O O . ASP B 1 436 ? -22.641 -37.156 4.516 1 88 436 ASP B O 1
ATOM 6966 N N . GLY B 1 437 ? -21.203 -35.656 5.32 1 87.38 437 GLY B N 1
ATOM 6967 C CA . GLY B 1 437 ? -20.062 -36.094 4.523 1 87.38 437 GLY B CA 1
ATOM 6968 C C . GLY B 1 437 ? -20.109 -35.562 3.098 1 87.38 437 GLY B C 1
ATOM 6969 O O . GLY B 1 437 ? -19.156 -35.75 2.33 1 87.38 437 GLY B O 1
ATOM 6970 N N . GLN B 1 438 ? -21.172 -34.844 2.748 1 92.12 438 GLN B N 1
ATOM 6971 C CA . GLN B 1 438 ? -21.328 -34.312 1.391 1 92.12 438 GLN B CA 1
ATOM 6972 C C . GLN B 1 438 ? -21.406 -32.812 1.384 1 92.12 438 GLN B C 1
ATOM 6974 O O . GLN B 1 438 ? -21.922 -32.188 2.33 1 92.12 438 GLN B O 1
ATOM 6979 N N . LEU B 1 439 ? -20.906 -32.281 0.286 1 94.19 439 LEU B N 1
ATOM 6980 C CA . LEU B 1 439 ? -21.062 -30.844 0.146 1 94.19 439 LEU B CA 1
ATOM 6981 C C . LEU B 1 439 ? -22.547 -30.469 0.03 1 94.19 439 LEU B C 1
ATOM 6983 O O 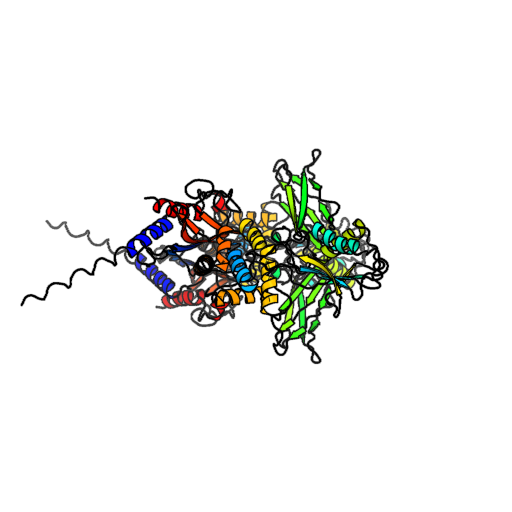. LEU B 1 439 ? -23.266 -31.047 -0.782 1 94.19 439 LEU B O 1
ATOM 6987 N N . SER B 1 440 ? -22.969 -29.516 0.814 1 92.06 440 SER B N 1
ATOM 6988 C CA . SER B 1 440 ? -24.391 -29.188 0.863 1 92.06 440 SER B CA 1
ATOM 6989 C C . SER B 1 440 ? -24.625 -27.75 0.408 1 92.06 440 SER B C 1
ATOM 6991 O O . SER B 1 440 ? -25.641 -27.453 -0.223 1 92.06 440 SER B O 1
ATOM 6993 N N . GLN B 1 441 ? -23.672 -26.859 0.763 1 94.06 441 GLN B N 1
ATOM 6994 C CA . GLN B 1 441 ? -23.828 -25.453 0.457 1 94.06 441 GLN B CA 1
ATOM 6995 C C . GLN B 1 441 ? -22.5 -24.797 0.115 1 94.06 441 GLN B C 1
ATOM 6997 O O . GLN B 1 441 ? -21.453 -25.219 0.637 1 94.06 441 GLN B O 1
ATOM 7002 N N . ALA B 1 442 ? -22.531 -23.875 -0.783 1 97.19 442 ALA B N 1
ATOM 7003 C CA . ALA B 1 442 ? -21.453 -22.922 -0.972 1 97.19 442 ALA B CA 1
ATOM 7004 C C . ALA B 1 442 ? -21.719 -21.609 -0.239 1 97.19 442 ALA B C 1
ATOM 7006 O O . ALA B 1 442 ? -22.875 -21.203 -0.101 1 97.19 442 ALA B O 1
ATOM 7007 N N . PHE B 1 443 ? -20.672 -21 0.273 1 97.81 443 PHE B N 1
ATOM 7008 C CA . PHE B 1 443 ? -20.891 -19.734 0.979 1 97.81 443 PHE B CA 1
ATOM 7009 C C . PHE B 1 443 ? -19.75 -18.766 0.719 1 97.81 443 PHE B C 1
ATOM 7011 O O . PHE B 1 443 ? -18.641 -19.188 0.398 1 97.81 443 PHE B O 1
ATOM 7018 N N . VAL B 1 444 ? -20.031 -17.484 0.76 1 98.81 444 VAL B N 1
ATOM 7019 C CA . VAL B 1 444 ? -19.078 -16.375 0.793 1 98.81 444 VAL B CA 1
ATOM 7020 C C . VAL B 1 444 ? -19.438 -15.414 1.924 1 98.81 444 VAL B C 1
ATOM 7022 O O . VAL B 1 444 ? -20.578 -14.984 2.035 1 98.81 444 VAL B O 1
ATOM 7025 N N . ILE B 1 445 ? -18.516 -15.125 2.822 1 98.69 445 ILE B N 1
ATOM 7026 C CA . ILE B 1 445 ? -18.625 -14.141 3.891 1 98.69 445 ILE B CA 1
ATOM 7027 C C . ILE B 1 445 ? -17.5 -13.133 3.791 1 98.69 445 ILE B C 1
ATOM 7029 O O . ILE B 1 445 ? -16.328 -13.477 3.986 1 98.69 445 ILE B O 1
ATOM 7033 N N . LEU B 1 446 ? -17.797 -11.938 3.498 1 98.75 446 LEU B N 1
ATOM 7034 C CA . LEU B 1 446 ? -16.812 -10.852 3.4 1 98.75 446 LEU B CA 1
ATOM 7035 C C . LEU B 1 446 ? -16.984 -9.867 4.547 1 98.75 446 LEU B C 1
ATOM 7037 O O . LEU B 1 446 ? -18.109 -9.492 4.891 1 98.75 446 LEU B O 1
ATOM 7041 N N . GLU B 1 447 ? -15.914 -9.484 5.164 1 98.44 447 GLU B N 1
ATOM 7042 C CA . GLU B 1 447 ? -15.883 -8.5 6.238 1 98.44 447 GLU B CA 1
ATOM 7043 C C . GLU B 1 447 ? -14.719 -7.527 6.066 1 98.44 447 GLU B C 1
ATOM 7045 O O . GLU B 1 447 ? -13.555 -7.934 6.098 1 98.44 447 GLU B O 1
ATOM 7050 N N . ASN B 1 448 ? -14.984 -6.227 5.793 1 98.31 448 ASN B N 1
ATOM 7051 C CA . ASN B 1 448 ? -14.016 -5.137 5.73 1 98.31 448 ASN B CA 1
ATOM 7052 C C . ASN B 1 448 ? -14.242 -4.121 6.844 1 98.31 448 ASN B C 1
ATOM 7054 O O . ASN B 1 448 ? -15.328 -4.066 7.43 1 98.31 448 ASN B O 1
ATOM 7058 N N . GLY B 1 449 ? -13.258 -3.312 7.145 1 97.69 449 GLY B N 1
ATOM 7059 C CA . GLY B 1 449 ? -13.383 -2.305 8.188 1 97.69 449 GLY B CA 1
ATOM 7060 C C . GLY B 1 449 ? -13.312 -2.883 9.586 1 97.69 449 GLY B C 1
ATOM 7061 O O . GLY B 1 449 ? -14.023 -2.426 10.484 1 97.69 449 GLY B O 1
ATOM 7062 N N . HIS B 1 450 ? -12.562 -3.918 9.727 1 96.06 450 HIS B N 1
ATOM 7063 C CA . HIS B 1 450 ? -12.375 -4.594 11 1 96.06 450 HIS B CA 1
ATOM 7064 C C . HIS B 1 450 ? -11.133 -4.074 11.719 1 96.06 450 HIS B C 1
ATOM 7066 O O . HIS B 1 450 ? -10.023 -4.566 11.484 1 96.06 450 HIS B O 1
ATOM 7072 N N . SER B 1 451 ? -11.312 -3.148 12.625 1 95.5 451 SER B N 1
ATOM 7073 C CA . SER B 1 451 ? -10.164 -2.506 13.258 1 95.5 451 SER B CA 1
ATOM 7074 C C . SER B 1 451 ? -9.5 -3.432 14.273 1 95.5 451 SER B C 1
ATOM 7076 O O . SER B 1 451 ? -10.164 -4.281 14.875 1 95.5 451 SER B O 1
ATOM 7078 N N . PRO B 1 452 ? -8.195 -3.201 14.539 1 93.69 452 PRO B N 1
ATOM 7079 C CA . PRO B 1 452 ? -7.48 -4.031 15.508 1 93.69 452 PRO B CA 1
ATOM 7080 C C . PRO B 1 452 ? -8.078 -3.941 16.906 1 93.69 452 PRO B C 1
ATOM 7082 O O . PRO B 1 452 ? -8.156 -4.953 17.609 1 93.69 452 PRO B O 1
ATOM 7085 N N . SER B 1 453 ? -8.523 -2.787 17.312 1 93.75 453 SER B N 1
ATOM 7086 C CA . SER B 1 453 ? -9.078 -2.619 18.641 1 93.75 453 SER B CA 1
ATOM 7087 C C . SER B 1 453 ? -10.391 -3.389 18.797 1 93.75 453 SER B C 1
ATOM 7089 O O . SER B 1 453 ? -10.641 -4 19.844 1 93.75 453 SER B O 1
ATOM 7091 N N . VAL B 1 454 ? -11.18 -3.406 17.75 1 92.56 454 VAL B N 1
ATOM 7092 C CA . VAL B 1 454 ? -12.453 -4.121 17.781 1 92.56 454 VAL B CA 1
ATOM 7093 C C . VAL B 1 454 ? -12.195 -5.629 17.766 1 92.56 454 VAL B C 1
ATOM 7095 O O . VAL B 1 454 ? -12.836 -6.379 18.5 1 92.56 454 VAL B O 1
ATOM 7098 N N . LYS B 1 455 ? -11.273 -6.039 16.969 1 91.62 455 LYS B N 1
ATOM 7099 C CA . LYS B 1 455 ? -10.906 -7.449 16.891 1 91.62 455 LYS B CA 1
ATOM 7100 C C . LYS B 1 455 ? -10.477 -7.977 18.25 1 91.62 455 LYS B C 1
ATOM 7102 O O . LYS B 1 455 ? -10.867 -9.07 18.656 1 91.62 455 LYS B O 1
ATOM 7107 N N . LYS B 1 456 ? -9.742 -7.188 19.016 1 90.44 456 LYS B N 1
ATOM 7108 C CA . LYS B 1 456 ? -9.203 -7.578 20.312 1 90.44 456 LYS B CA 1
ATOM 7109 C C . LYS B 1 456 ? -10.328 -7.766 21.328 1 90.44 456 LYS B C 1
ATOM 7111 O O . LYS B 1 456 ? -10.219 -8.602 22.234 1 90.44 456 LYS B O 1
ATOM 7116 N N . SER B 1 457 ? -11.414 -7.062 21.125 1 90.56 457 SER B N 1
ATOM 7117 C CA . SER B 1 457 ? -12.469 -7.066 22.125 1 90.56 457 SER B CA 1
ATOM 7118 C C . SER B 1 457 ? -13.609 -7.996 21.734 1 90.56 457 SER B C 1
ATOM 7120 O O . SER B 1 457 ? -14.547 -8.219 22.5 1 90.56 457 SER B O 1
ATOM 7122 N N . GLU B 1 458 ? -13.492 -8.562 20.562 1 89.94 458 GLU B N 1
ATOM 7123 C CA . GLU B 1 458 ? -14.586 -9.391 20.062 1 89.94 458 GLU B CA 1
ATOM 7124 C C . GLU B 1 458 ? -14.602 -10.758 20.719 1 89.94 458 GLU B C 1
ATOM 7126 O O . GLU B 1 458 ? -13.547 -11.367 20.922 1 89.94 458 GLU B O 1
ATOM 7131 N N . LEU B 1 459 ? -15.758 -11.242 21.078 1 86.31 459 LEU B N 1
ATOM 7132 C CA . LEU B 1 459 ? -15.883 -12.547 21.734 1 86.31 459 LEU B CA 1
ATOM 7133 C C . LEU B 1 459 ? -15.68 -13.672 20.719 1 86.31 459 LEU B C 1
ATOM 7135 O O . LEU B 1 459 ? -15.039 -14.68 21.031 1 86.31 459 LEU B O 1
ATOM 7139 N N . ALA B 1 460 ? -16.281 -13.539 19.547 1 90.94 460 ALA B N 1
ATOM 7140 C CA . ALA B 1 460 ? -16.141 -14.492 18.438 1 90.94 460 ALA B CA 1
ATOM 7141 C C . ALA B 1 460 ? -16.219 -13.781 17.094 1 90.94 460 ALA B C 1
ATOM 7143 O O . ALA B 1 460 ? -17 -12.836 16.922 1 90.94 460 ALA B O 1
ATOM 7144 N N . PRO B 1 461 ? -15.43 -14.344 16.203 1 93.81 461 PRO B N 1
ATOM 7145 C CA . PRO B 1 461 ? -15.5 -13.734 14.883 1 93.81 461 PRO B CA 1
ATOM 7146 C C . PRO B 1 461 ? -16.875 -13.891 14.227 1 93.81 461 PRO B C 1
ATOM 7148 O O . PRO B 1 461 ? -17.516 -14.93 14.391 1 93.81 461 PRO B O 1
ATOM 7151 N N . PHE B 1 462 ? -17.266 -12.938 13.477 1 95.44 462 PHE B N 1
ATOM 7152 C CA . PHE B 1 462 ? -18.547 -12.906 12.797 1 95.44 462 PHE B CA 1
ATOM 7153 C C . PHE B 1 462 ? -18.734 -14.141 11.922 1 95.44 462 PHE B C 1
ATOM 7155 O O . PHE B 1 462 ? -19.781 -14.789 11.961 1 95.44 462 PHE B O 1
ATOM 7162 N N . ASN B 1 463 ? -17.734 -14.539 11.078 1 96.56 463 ASN B N 1
ATOM 7163 C CA . ASN B 1 463 ? -17.844 -15.672 10.18 1 96.56 463 ASN B CA 1
ATOM 7164 C C . ASN B 1 463 ? -18.016 -16.984 10.945 1 96.56 463 ASN B C 1
ATOM 7166 O O . ASN B 1 463 ? -18.719 -17.891 10.492 1 96.56 463 ASN B O 1
ATOM 7170 N N . VAL B 1 464 ? -17.406 -17.094 12.133 1 96.69 464 VAL B N 1
ATOM 7171 C CA . VAL B 1 464 ? -17.531 -18.281 12.969 1 96.69 464 VAL B CA 1
ATOM 7172 C C . VAL B 1 464 ? -18.984 -18.391 13.453 1 96.69 464 VAL B C 1
ATOM 7174 O O . VAL B 1 464 ? -19.609 -19.453 13.305 1 96.69 464 VAL B O 1
ATOM 7177 N N . LEU B 1 465 ? -19.516 -17.281 13.992 1 95.44 465 LEU B N 1
ATOM 7178 C CA . LEU B 1 465 ? -20.875 -17.281 14.508 1 95.44 465 LEU B CA 1
ATOM 7179 C C . LEU B 1 465 ? -21.875 -17.609 13.406 1 95.44 465 LEU B C 1
ATOM 7181 O O . LEU B 1 465 ? -22.797 -18.406 13.617 1 95.44 465 LEU B O 1
ATOM 7185 N N . PHE B 1 466 ? -21.688 -17.109 12.328 1 96.19 466 PHE B N 1
ATOM 7186 C CA . PHE B 1 466 ? -22.609 -17.328 11.211 1 96.19 466 PHE B CA 1
ATOM 7187 C C . PHE B 1 466 ? -22.578 -18.781 10.766 1 96.19 466 PHE B C 1
ATOM 7189 O O . PHE B 1 466 ? -23.625 -19.422 10.641 1 96.19 466 PHE B O 1
ATOM 7196 N N . LEU B 1 467 ? -21.375 -19.312 10.539 1 96.12 467 LEU B N 1
ATOM 7197 C CA . LEU B 1 467 ? -21.234 -20.672 10.039 1 96.12 467 LEU B CA 1
ATOM 7198 C C . LEU B 1 467 ? -21.703 -21.688 11.07 1 96.12 467 LEU B C 1
ATOM 7200 O O . LEU B 1 467 ? -22.25 -22.734 10.711 1 96.12 467 LEU B O 1
ATOM 7204 N N . GLN B 1 468 ? -21.469 -21.406 12.344 1 94.06 468 GLN B N 1
ATOM 7205 C CA . GLN B 1 468 ? -22 -22.266 13.383 1 94.06 468 GLN B CA 1
ATOM 7206 C C . GLN B 1 468 ? -23.531 -22.375 13.281 1 94.06 468 GLN B C 1
ATOM 7208 O O . GLN B 1 468 ? -24.094 -23.453 13.414 1 94.06 468 GLN B O 1
ATOM 7213 N N . SER B 1 469 ? -24.109 -21.266 13.039 1 90.31 469 SER B N 1
ATOM 7214 C CA . SER B 1 469 ? -25.562 -21.234 12.914 1 90.31 469 SER B CA 1
ATOM 7215 C C . SER B 1 469 ? -26.031 -22.016 11.688 1 90.31 469 SER B C 1
ATOM 7217 O O . SER B 1 469 ? -27.109 -22.625 11.711 1 90.31 469 SER B O 1
ATOM 7219 N N . MET B 1 470 ? -25.312 -22.031 10.641 1 89.25 470 MET B N 1
ATOM 7220 C CA . MET B 1 470 ? -25.641 -22.734 9.414 1 89.25 470 MET B CA 1
ATOM 7221 C C . MET B 1 470 ? -25.531 -24.25 9.609 1 89.25 470 MET B C 1
ATOM 7223 O O . MET B 1 470 ? -26.375 -25 9.141 1 89.25 470 MET B O 1
ATOM 7227 N N . VAL B 1 471 ? -24.5 -24.656 10.297 1 88.12 471 VAL B N 1
ATOM 7228 C CA . VAL B 1 471 ? -24.234 -26.094 10.453 1 88.12 471 VAL B CA 1
ATOM 7229 C C . VAL B 1 471 ? -25.172 -26.672 11.492 1 88.12 471 VAL B C 1
ATOM 7231 O O . VAL B 1 471 ? -25.625 -27.812 11.352 1 88.12 471 VAL B O 1
ATOM 7234 N N . GLN B 1 472 ? -25.531 -25.922 12.531 1 80 472 GLN B N 1
ATOM 7235 C CA . GLN B 1 472 ? -26.406 -26.422 13.578 1 80 472 GLN B CA 1
ATOM 7236 C C . GLN B 1 472 ? -27.844 -26.562 13.062 1 80 472 GLN B C 1
ATOM 7238 O O . GLN B 1 472 ? -28.562 -27.469 13.453 1 80 472 GLN B O 1
ATOM 7243 N N . ARG B 1 473 ? -28.297 -25.641 12.328 1 64.38 473 ARG B N 1
ATOM 7244 C CA . ARG B 1 473 ? -29.641 -25.734 11.75 1 64.38 473 ARG B CA 1
ATOM 7245 C C . ARG B 1 473 ? -29.766 -26.969 10.852 1 64.38 473 ARG B C 1
ATOM 7247 O O . ARG B 1 473 ? -30.844 -27.547 10.719 1 64.38 473 ARG B O 1
ATOM 7254 N N . ALA B 1 474 ? -28.781 -27.375 10.281 1 49.53 474 ALA B N 1
ATOM 7255 C CA . ALA B 1 474 ? -28.781 -28.5 9.352 1 49.53 474 ALA B CA 1
ATOM 7256 C C . ALA B 1 474 ? -28.828 -29.828 10.109 1 49.53 474 ALA B C 1
ATOM 7258 O O . ALA B 1 474 ? -29.016 -30.891 9.508 1 49.53 474 ALA B O 1
ATOM 7259 N N . ARG B 1 475 ? -28.75 -29.781 11.445 1 42.62 475 ARG B N 1
ATOM 7260 C CA . ARG B 1 475 ? -28.922 -30.984 12.25 1 42.62 475 ARG B CA 1
ATOM 7261 C C . ARG B 1 475 ? -30.391 -31.219 12.594 1 42.62 475 ARG B C 1
ATOM 7263 O O . ARG B 1 475 ? -31.094 -30.281 12.992 1 42.62 475 ARG B O 1
ATOM 7270 N N . PRO B 1 476 ? -30.891 -32.438 12.117 1 40.62 476 PRO B N 1
ATOM 7271 C CA . PRO B 1 476 ? -32.281 -32.781 12.438 1 40.62 476 PRO B CA 1
ATOM 7272 C C . PRO B 1 476 ? -32.594 -32.625 13.922 1 40.62 476 PRO B C 1
ATOM 7274 O O . PRO B 1 476 ? -31.703 -32.719 14.766 1 40.62 476 PRO B O 1
#

Nearest PDB structures (foldseek):
  2ex2-assembly1_A  TM=8.929E-01  e=1.171E-50  Escherichia coli
  2ex9-assembly1_A  TM=9.000E-01  e=3.270E-49  Escherichia coli
  3a3d-assembly1_A  TM=9.098E-01  e=2.120E-48  Haemophilus influenzae
  3a3e-assembly1_A  TM=9.032E-01  e=4.507E-43  Haemophilus influenzae
  3a3e-assembly1_B  TM=8.968E-01  e=1.083E-42  Haemophilus influenzae

Secondary structure (DSSP, 8-state):
--TTGGGGGGGGGGSHHHHHHHHHHHHHHHH--SSSEEEEEEEE-SBPTTSSBSSPPEEESTTSEE--GGGHHHHHHHHHHHHH-TT---EEEEEESS--BTTEESS-EEEE----TT--HHHHHHHHHHHHHTT--EESS-EEEES-TT---S-TT-BGGGTTBGGG----TT--GGGEEEEEEEE-SSSSBEEEEE-TTSS-EEEE--EEETTS-STT--EEEEE-GGGEEEEEEEEESSS-EEEEEEPS-HHHHHHHHHHHHHHHHT-EESS-EEEESPPPSS-EEEEEEEPPPHHHHHHHHHHHT-HHHHHHHHHHHHHHHHSS---HHHHHHHHHHHHHHTT---SS-B---SSS--TT-BEEHHHHHHHHHHHHH-GGGGGGGGGS-BTTTSGGGSS-TTSSSTTTTTTEEEEEEEETEEEEEEEEEEETTEEEEEEEEEEEEE-HHHHHH-SS-HHHHHHHHHHHHT--/----GGGGGGGGGGHHHHHHHHHHHHHHHHH--SSSEEEEEEEE-SB-TTSSBSSPPEEESTTSEE--GGGHHHHHHHHHHHHH-TT---EEEEEESS--BTTEESS-EEEE----TT--HHHHHHHHHHHHHTT--EESS-EEEES-TT---S-TT-BGGGTTBGGG----TT--GGGEEEEEEEE-SSSSBEEEEE-TTSS-EEEE--EEETTS-STT--EEEEE-GGGEEEEEEEEESSS-EEEEEEPS-HHHHHHHHHHHHHHHHT-EESS-EEEESPPPSSPEEEEEEEPPPHHHHHHHHHHHT-HHHHHHHHHHHHHHHHSS---HHHHHHHHHHHHHHTT---SS-B---SSS--TT-BEEHHHHHHHHHHHHH-GGGGGGGGGS-BTTTSGGGSS-TTSSSTTTTTTEEEEEEEETEEEEEEEEEEETTEEEEEEEEEEEEE-HHHHHH-SS-HHHHHHHHHHHHT--

Sequence (952 aa):
MLKRFVAATTLCLIATSAVADDYLANMVKAIEPKTSQTAIVVSPLNLNDEGHVSSPAYRKDAQRLFVPASTMKLLTAVAATTALGKDFRFKTQIDSFVGIKNRRIEGDLFIRFDGDPTLTGRDLRQLFKQLKKHGLDHIDGNLYLIGDQQETLQAPGWVWDDLGICYAAPVSRYIVNQNCVKAKLSPTLADNQGKLTFSQFEPVSIASTAVFDKVGDTPFCELSLQRQANNEFILSGCHAGQKPLNLAIAISDPALYAQKTVANTLTSIGINIKGDVLLTSKRPANTILLAEHQSKPLSELTDIMLLKSDNLIADSLLKRLGQYIYGVPGTFINGSAAMKQILTEQGVDLSSANIVDGSGLSRYNLLSADQLIQVLLLLKQKEQLNFLIDQLPIAGKSGTLKYRNGYTASPLKGSVLAKTGSMMGVTNLAGFIKKDGQLSQAFVILENGHSPSVKKSELAPFNVLFLQSMVQRARPMLKRFVAATTLCLIATSAVADDYLANMVKAIEPKTSQTAIVVSPLNLNDEGHVSSPAYRKDAQRLFVPASTMKLLTAVAATTALGKDFRFKTQIDSFVGIKNRRIEGDLFIRFDGDPTLTGRDLRQLFKQLKKHGLDHIDGNLYLIGDQQETLQAPGWVWDDLGICYAAPVSRYIVNQNCVKAKLSPTLADNQGKLTFSQFEPVSIASTAVFDKVGDTPFCELSLQRQANNEFILSGCHAGQKPLNLAIAISDPALYAQKTVANTLTSIGINIKGDVLLTSKRPANTILLAEHQSKPLSELTDIMLLKSDNLIADSLLKRLGQYIYGVPGTFINGSAAMKQILTEQGVDLSSANIVDGSGLSRYNLLSADQLIQVLLLLKQKEQLNFLIDQLPIAGKSGTLKYRNGYTASPLKGSVLAKTGSMMGVTNLAGFIKKDGQLSQAFVILENGHSPSVKKSELAPFNVLFLQSMVQRARP

Organism: Shewanella halifaxensis (strain HAW-EB4) (NCBI:txid458817)

Foldseek 3Di:
DPDPPDPPDPPPPPPPQVPVLVVLVVLCVVQPDPFWDKWKWKAWDDQPPVRHRPYDIHTDCQFFKDLFFQLLLLLLLLLLCLQQNQFDWFKKFKWALDDQDPQEDAEEIEIEQRQHLPAELVLLLVQVVLSVVVRHAEYAYEYEYAFDQPAFFAWPQFDPQCDFALLNATRTSLHYPSQKWKKKWAQDDPAQATDIDGDPLQQAAEAEREGEQAPPPDPPFDWDWDADPPRYIYIYTYHYHHGMDMGITHGDRSVSRSQSSSVVSCVVVRRYYNYGYYYDNDDDPNIDTRGMDIDGGNNVLSLCCQQALRQNSQQSSLQVLLCSPPVDGGHQVSSQVSSVVSVVVVPQDCVPWDGRGRSSSGSRTIDGNSRSLSSQVCCVVPPSNVSSLVSFDFACVTGPRVPDPLRNDPPNGRFWGWGWGDDAQWTWIWHFGDDPRHTTMTMIMIIGRCHPVNVVPDPDDSVSSSVNVVSVVSPD/DPPDDDPPDDPPPPPPQVVVLVVLVVLCVVQPDPFWDKWKWKAWDDQPPVRHRPYDIHTDCQFFKDLFFQLLLLLLLLLLCLQQNQFDWFKKFKWALDDQDPQEDAEEIEIEQAQHLPAELVLLLVQVVLSVVVRHQEYAYEYEYAFDQPAFFAWPQFDPQCDFALLNATRTSLHYPSQKWKKKWAQDDPAQATDIDGDPLQQAAEAEREGEQAPPPDPPFDWDWDADPPRYIYIYTYHYHHGMDMGITHGDRSVSRSQSSSVVSCVVVRRYYNYGYYYDNDDDPNIDTRGMDIDGGNNVLSLCCQQALRQNSQQSSLQVLLCSPPVDGGHQVSSQVSSVVSVVVVPQDCVPWDGRGRSSSGSRTIDGNSRSLSSQVCCVVPPSNVSSLVSFDFACVTGPNVPDPLRNDPPNGRFWGWGWGDDAQWTWIWHFGDDPRDTTMTMIMIIGRCHPVNVVPDPDDSVSSSVNVVSVVSPD

Solvent-accessible surface area (backbone atoms only — not comparable to full-atom values): 49283 Å² total; per-residue (Å²): 137,78,83,75,73,81,76,72,75,76,73,73,76,70,66,62,68,64,51,62,56,44,51,55,51,51,50,44,69,72,55,56,62,74,33,37,44,70,25,30,29,36,36,64,64,56,50,38,99,83,70,40,71,72,55,77,60,45,73,40,59,26,60,27,26,36,66,40,22,34,4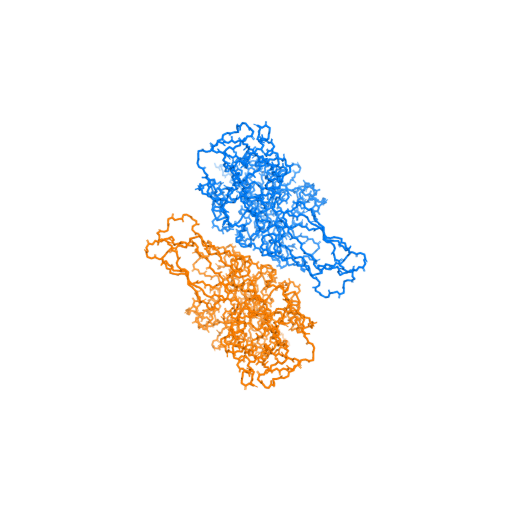0,36,36,57,57,37,48,53,30,45,40,71,73,62,33,54,74,32,57,39,52,37,36,31,31,20,76,63,66,73,51,96,34,20,30,90,37,50,37,36,36,39,48,59,24,36,51,77,37,33,68,67,54,52,45,52,37,52,47,50,40,41,74,69,43,42,38,36,31,60,24,36,39,34,40,36,44,67,88,81,60,76,41,68,50,64,39,28,36,47,74,43,42,51,28,38,75,44,24,56,48,47,44,39,40,40,46,54,27,44,44,63,33,36,42,29,61,45,89,90,51,47,46,46,45,78,48,59,65,86,82,48,82,57,45,77,47,71,70,27,28,33,31,62,84,66,78,58,81,86,62,46,68,44,78,46,80,45,68,84,30,28,35,40,34,33,50,22,41,76,39,72,69,65,40,82,41,49,36,18,46,75,39,51,62,60,46,38,50,48,51,50,53,51,43,33,61,74,72,60,42,47,59,69,48,53,80,43,82,33,71,68,78,80,76,85,57,44,82,72,39,69,42,66,52,72,32,38,58,56,51,46,34,48,24,46,20,69,61,37,30,53,49,26,37,36,48,26,18,47,41,11,21,69,74,68,75,45,87,48,36,48,67,49,7,28,52,34,41,52,51,52,37,41,75,72,69,39,76,59,75,61,44,33,68,42,63,18,28,25,71,26,66,58,25,27,42,23,30,52,45,52,45,46,54,54,50,45,28,72,72,36,75,93,38,39,69,57,64,75,29,33,11,26,17,38,70,30,49,74,26,26,78,33,89,70,21,60,41,87,76,34,35,74,24,32,35,34,34,62,8,66,49,89,31,31,51,27,42,40,35,35,34,44,52,96,91,34,78,40,30,37,38,22,40,42,32,37,36,45,30,70,58,48,60,72,68,49,92,67,58,57,69,46,57,52,49,46,54,57,56,55,67,70,51,130,137,83,81,73,78,78,76,73,74,76,74,72,75,70,63,61,68,63,50,62,57,45,51,55,52,52,50,44,69,74,56,56,62,75,34,37,45,68,24,31,29,37,36,64,64,54,52,38,99,82,68,41,72,73,56,78,59,46,72,39,60,26,60,27,29,36,64,41,24,34,41,36,35,57,58,37,49,52,32,45,41,72,74,62,33,55,73,34,56,38,52,37,37,32,32,20,76,62,68,73,52,95,34,22,29,91,37,51,40,36,36,39,45,60,24,36,54,77,38,32,66,67,54,52,44,52,39,53,47,52,40,40,73,69,45,42,38,36,30,59,23,36,38,33,41,36,42,67,89,80,60,74,42,69,50,64,38,28,36,49,74,43,44,52,29,37,74,44,23,55,48,47,44,39,40,41,45,55,28,45,45,66,35,34,40,30,59,44,88,88,50,47,44,44,46,77,49,60,65,87,81,50,82,57,46,78,47,71,72,28,28,34,31,63,84,65,79,56,82,88,61,46,68,43,76,47,83,45,69,85,30,28,34,39,34,33,51,23,41,75,36,74,70,64,40,81,41,50,36,18,46,75,39,50,61,60,46,38,50,49,50,50,52,50,42,34,60,75,73,59,43,45,60,69,49,54,79,44,79,34,70,68,78,80,78,82,57,44,83,73,40,71,43,67,52,72,31,36,57,56,52,46,33,49,24,46,21,67,60,37,32,53,50,26,36,35,47,27,18,46,40,11,22,68,72,68,74,45,87,48,37,47,67,51,6,30,52,34,41,52,52,52,38,40,75,72,68,38,77,59,74,59,44,33,67,40,62,18,28,24,71,26,66,58,24,28,41,24,30,52,45,52,45,46,54,54,49,43,30,71,73,35,75,94,38,38,69,56,63,76,29,32,10,26,15,37,69,30,49,73,27,28,80,34,90,72,21,59,40,86,76,34,36,73,24,32,34,32,33,60,8,67,50,90,32,30,50,26,41,38,37,36,33,46,54,96,90,34,76,40,31,36,39,23,42,43,33,38,37,44,31,71,58,47,60,74,68,50,91,65,57,58,69,45,58,51,51,45,53,56,55,55,67,70,51,129

Radius of gyration: 31.74 Å; Cα contacts (8 Å, |Δi|>4): 2174; chains: 2; bounding box: 114×75×75 Å

InterPro domains:
  IPR000667 Peptidase S13, D-Ala-D-Ala carboxypeptidase C [PF02113] (54-461)
  IPR000667 Peptidase S13, D-Ala-D-Ala carboxypeptidase C [PR00922] (66-85)
  IPR000667 Peptidase S13, D-Ala-D-Ala carboxypeptidase C [PR00922] (289-311)
  IPR000667 Peptidase S13, D-Ala-D-Ala carboxypeptidase C [PR00922] (347-361)
  IPR000667 Peptidase S13, D-Ala-D-Ala carboxypeptidase C [PR00922] (362-376)
  IPR000667 Peptidase S13, D-Ala-D-Ala carboxypeptidase C [PR00922] (426-439)
  IPR000667 Peptidase S13, D-Ala-D-Ala carboxypeptidase C [PTHR30023] (21-458)
  IPR000667 Peptidase S13, D-Ala-D-Ala carboxypeptidase C [TIGR00666] (54-449)
  IPR012338 Beta-lactamase/transpeptidase-like [G3DSA:3.40.710.10] (24-94)
  IPR012338 Beta-lactamase/transpeptidase-like [G3DSA:3.40.710.10] (257-472)
  IPR012338 Beta-lactamase/transpeptidase-like [SSF56601] (56-454)